Protein AF-0000000084588648 (afdb_homodimer)

Sequence (1138 aa):
MIRINPHLSYIAPNCTYDQFPEIPLETKEDCSEQNLLKLEARVEELERRLRLASQSPTVSPLASSIHSPIPHPGVPIEPFVPIPTGYDPSSHQYSPTDFPLMADDWPLELPPKPLMLHLIDLFFTCYPNSRRIIHRPTFLLQLLEHPSSPRFPFIPLLHSICAAAAAHSPHVTVAPLPDLRKYPSEDIFQDKTRVDQGRALMFDEQHFLLSKYQCMTAAREGVNLLGVIQACVINAWWAFSCARWFDVWAMNSLAMRMCIALGLNFADSLHKPLPDKTREKLLIGPPSSHIDVELRRNAFWLAYCLERYHLFSGPWVFDINDDDIQQTLPATLEAFEAGFDDGQERQNIFSEDLFSTHYTNQDDFGMYIKCAIMLSRAHVFELRRLPHYTTAEEIRDSREVKSLESMIYSIQLSLKKKFNPINQLSTSATSNTFIVHLAPLWASIKLHIDIANWQDPSCESANKALAAARAILRYTTMLGSTSFEASRLDRVVYLPWLSAGRALVHSLKFAPESLAPILRAEIRLVKSNLQVAADRVIIFSRQLRLFDLEVVETLGEREAAKMFEGDMFMIRINPHLSYIAPNCTYDQFPEIPLETKEDCSEQNLLKLEARVEELERRLRLASQSPTVSPLASSIHSPIPHPGVPIEPFVPIPTGYDPSSHQYSPTDFPLMADDWPLELPPKPLMLHLIDLFFTCYPNSRRIIHRPTFLLQLLEHPSSPRFPFIPLLHSICAAAAAHSPHVTVAPLPDLRKYPSEDIFQDKTRVDQGRALMFDEQHFLLSKYQCMTAAREGVNLLGVIQACVINAWWAFSCARWFDVWAMNSLAMRMCIALGLNFADSLHKPLPDKTREKLLIGPPSSHIDVELRRNAFWLAYCLERYHLFSGPWVFDINDDDIQQTLPATLEAFEAGFDDGQERQNIFSEDLFSTHYTNQDDFGMYIKCAIMLSRAHVFELRRLPHYTTAEEIRDSREVKSLESMIYSIQLSLKKKFNPINQLSTSATSNTFIVHLAPLWASIKLHIDIANWQDPSCESANKALAAARAILRYTTMLGSTSFEASRLDRVVYLPWLSAGRALVHSLKFAPESLAPILRAEIRLVKSNLQVAADRVIIFSRQLRLFDLEVVETLGEREAAKMFEGDMF

InterPro domains:
  IPR007219 Xylanolytic transcriptional activator, regulatory domain [PF04082] (120-356)
  IPR007219 Xylanolytic transcriptional activator, regulatory domain [SM00906] (248-336)
  IPR050815 Transcription factor, fungi [PTHR47338] (14-524)

pLDDT: mean 77.19, std 25.21, range [18.16, 98.69]

Nearest PDB structures (foldseek):
  6yr5-assembly2_C  TM=3.622E-01  e=2.151E+00  Homo sapiens
  5efr-assembly1_A  TM=2.500E-01  e=3.718E+00  Rhodothermus marinus
  7mqa-assembly1_SP  TM=2.388E-01  e=5.084E+00  Homo sapiens
  6yr5-assembly2_C  TM=3.727E-01  e=2.381E+00  Homo sapiens
  5efr-assembly1_A  TM=3.455E-01  e=3.812E+00  Rhodothermus marinus

Radius of gyration: 33.82 Å; Cα contacts (8 Å, |Δi|>4): 1329; chains: 2; bounding box: 105×111×109 Å

Secondary structure (DSSP, 8-state):
------------------------------TTTHHHHHHHHHHHHHHHHHHHTT------------------------------TT--GGGS---TTT-----TTS-TTSPPHHHHHHHHHHHHHHSTTHHHHS-HHHHHHHTTS-TTSTTS--HHHHHHHHHHHGGG-TTS--PPPP-TTTS-TT---HHHHHHHHTPPP-HHHHHHHHHHHHHHHHHHHT--HHHHHHHHHHHHHHHHHTT-HHHHHHHHHHHHHHHHHHTTTS-GGGGS-SSHHHHTT-SSPPPSSHHHHHHHHHHHHHHHHHHHHHHTTSSPPPSS-GGG--PBPPPPHHHHHHT--------BTT-TTTTT---TT--HHHHHHHHHHHHHHHHHHHHHSTTT--SHHHHHTSHHHHHHHHHHHHHHHHHHHHS-HHHHHHTS--HHHHHHHHHHHHHHHHHHHTT--TT-TT-HHHHHHHHHHHHHHHHHHHHHTTT--GGGS-GGGHHHHHHHHHHHHHHHHH--TTTHHHHHHHHHHHHHHHHHHHTT-HHHHHHHHHHHHHHHHHH-HHHHHHHHTT---/-----------------------------STHHHHHHHHHHHHHHHHHHHHHGGG-----------------------------TT--GGGS---TTTS----TTS-TTSPPHHHHHHHHHHHHHHSTTHHHHS-HHHHHHHTTS-TTSTTS--HHHHHHHHHHHGGG-TTS--PPPP-TTTS-TT---HHHHHHHHTPPPPHHHHHHHHHHHHHHHHHHHT--HHHHHHHHHHHHHHHHHTT-HHHHHHHHHHHHHHHHHHTTTS-GGGGS-SSHHHHTT-SSPPPSSHHHHHHHHHHHHHHHHHHHHHHTTSSPPPSS-GGG--PBPPPPHHHHHHT--------BTT-TTTTT---TT--HHHHHHHHHHHHHHHHHHHHH-TTT--SHHHHHTSHHHHHHHHHHHHHHHHHHHHS-HHHHHHTS--HHHHHHHHHHHHHHHHHHHTT--TT-TT-HHHHHHHHHHHHHHHHHHHHHTTT--GGGS-GGGHHHHHHHHHHHHHHHHH--TTTHHHHHHHHHHHHHHHHHHHTT-HHHHHHHHHHHHHHHHHH-HHHHHHHHTT---

Structure (mmCIF, N/CA/C/O backbone):
data_AF-0000000084588648-model_v1
#
loop_
_entity.id
_entity.type
_entity.pdbx_description
1 polymer 'Fungal specific transcription factor domain protein'
#
loop_
_atom_site.group_PDB
_atom_site.id
_atom_site.type_symbol
_atom_site.label_atom_id
_atom_site.label_alt_id
_atom_site.label_comp_id
_atom_site.label_asym_id
_atom_site.label_entity_id
_atom_site.label_seq_id
_atom_site.pdbx_PDB_ins_code
_atom_site.Cartn_x
_atom_site.Cartn_y
_atom_site.Cartn_z
_atom_site.occupancy
_atom_site.B_iso_or_equiv
_atom_site.auth_seq_id
_atom_site.auth_comp_id
_atom_site.auth_asym_id
_atom_site.auth_atom_id
_atom_site.pdbx_PDB_model_num
ATOM 1 N N . MET A 1 1 ? 12.711 -47.625 -37.281 1 19.31 1 MET A N 1
ATOM 2 C CA . MET A 1 1 ? 13.633 -47.438 -38.375 1 19.31 1 MET A CA 1
ATOM 3 C C . MET A 1 1 ? 13 -46.531 -39.469 1 19.31 1 MET A C 1
ATOM 5 O O . MET A 1 1 ? 13.125 -46.812 -40.656 1 19.31 1 MET A O 1
ATOM 9 N N . ILE A 1 2 ? 12.031 -45.594 -39.094 1 23.27 2 ILE A N 1
ATOM 10 C CA . ILE A 1 2 ? 10.953 -45.25 -40 1 23.27 2 ILE A CA 1
ATOM 11 C C . ILE A 1 2 ? 11.516 -44.531 -41.219 1 23.27 2 ILE A C 1
ATOM 13 O O . ILE A 1 2 ? 12.367 -43.625 -41.094 1 23.27 2 ILE A O 1
ATOM 17 N N . ARG A 1 3 ? 11.195 -44.906 -42.438 1 21.52 3 ARG A N 1
ATOM 18 C CA . ARG A 1 3 ? 11.75 -44.875 -43.812 1 21.52 3 ARG A CA 1
ATOM 19 C C . ARG A 1 3 ? 11.586 -43.5 -44.438 1 21.52 3 ARG A C 1
ATOM 21 O O . ARG A 1 3 ? 10.492 -42.938 -44.438 1 21.52 3 ARG A O 1
ATOM 28 N N . ILE A 1 4 ? 12.664 -42.594 -44.5 1 21.05 4 ILE A N 1
ATOM 29 C CA . ILE A 1 4 ? 12.977 -41.219 -44.844 1 21.05 4 ILE A CA 1
ATOM 30 C C . ILE A 1 4 ? 12.57 -40.938 -46.312 1 21.05 4 ILE A C 1
ATOM 32 O O . ILE A 1 4 ? 13.219 -41.406 -47.25 1 21.05 4 ILE A O 1
ATOM 36 N N . ASN A 1 5 ? 11.117 -41.125 -46.562 1 20.42 5 ASN A N 1
ATOM 37 C CA . ASN A 1 5 ? 10.969 -41.125 -48 1 20.42 5 ASN A CA 1
ATOM 38 C C . ASN A 1 5 ? 11.484 -39.844 -48.656 1 20.42 5 ASN A C 1
ATOM 40 O O . ASN A 1 5 ? 11.195 -38.75 -48.156 1 20.42 5 ASN A O 1
ATOM 44 N N . PRO A 1 6 ? 12.438 -39.688 -49.594 1 20.34 6 PRO A N 1
ATOM 45 C CA . PRO A 1 6 ? 13.445 -38.812 -50.188 1 20.34 6 PRO A CA 1
ATOM 46 C C . PRO A 1 6 ? 12.82 -37.656 -51 1 20.34 6 PRO A C 1
ATOM 48 O O . PRO A 1 6 ? 13.398 -36.562 -51.062 1 20.34 6 PRO A O 1
ATOM 51 N N . HIS A 1 7 ? 11.688 -37.781 -51.812 1 18.16 7 HIS A N 1
ATOM 52 C CA . HIS A 1 7 ? 11.68 -37.25 -53.156 1 18.16 7 HIS A CA 1
ATOM 53 C C . HIS A 1 7 ? 11.164 -35.812 -53.188 1 18.16 7 HIS A C 1
ATOM 55 O O . HIS A 1 7 ? 11.016 -35.219 -54.281 1 18.16 7 HIS A O 1
ATOM 61 N N . LEU A 1 8 ? 10.305 -35.344 -52.25 1 21.36 8 LEU A N 1
ATOM 62 C CA . LEU A 1 8 ? 9.312 -34.406 -52.75 1 21.36 8 LEU A CA 1
ATOM 63 C C . LEU A 1 8 ? 9.961 -33.125 -53.25 1 21.36 8 LEU A C 1
ATOM 65 O O . LEU A 1 8 ? 10.617 -32.438 -52.469 1 21.36 8 LEU A O 1
ATOM 69 N N . SER A 1 9 ? 10.109 -32.875 -54.562 1 18.42 9 SER A N 1
ATOM 70 C CA . SER A 1 9 ? 10.781 -32.125 -55.625 1 18.42 9 SER A CA 1
ATOM 71 C C . SER A 1 9 ? 10.5 -30.625 -55.5 1 18.42 9 SER A C 1
ATOM 73 O O . SER A 1 9 ? 9.523 -30.219 -54.844 1 18.42 9 SER A O 1
ATOM 75 N N . TYR A 1 10 ? 11.227 -29.672 -56.219 1 19.97 10 TYR A N 1
ATOM 76 C CA . TYR A 1 10 ? 11.891 -28.391 -56.344 1 19.97 10 TYR A CA 1
ATOM 77 C C . TYR A 1 10 ? 10.953 -27.344 -56.938 1 19.97 10 TYR A C 1
ATOM 79 O O . TYR A 1 10 ? 11.383 -26.234 -57.281 1 19.97 10 TYR A O 1
ATOM 87 N N . ILE A 1 11 ? 9.516 -27.594 -57.062 1 20.3 11 ILE A N 1
ATOM 88 C CA . ILE A 1 11 ? 8.953 -26.859 -58.188 1 20.3 11 ILE A CA 1
ATOM 89 C C . ILE A 1 11 ? 9.039 -25.359 -57.938 1 20.3 11 ILE A C 1
ATOM 91 O O . ILE A 1 11 ? 8.594 -24.891 -56.875 1 20.3 11 ILE A O 1
ATOM 95 N N . ALA A 1 12 ? 9.883 -24.594 -58.688 1 21.25 12 ALA A N 1
ATOM 96 C CA . ALA A 1 12 ? 10.492 -23.281 -58.844 1 21.25 12 ALA A CA 1
ATOM 97 C C . ALA A 1 12 ? 9.445 -22.25 -59.281 1 21.25 12 ALA A C 1
ATOM 99 O O . ALA A 1 12 ? 9.781 -21.109 -59.594 1 21.25 12 ALA A O 1
ATOM 100 N N . PRO A 1 13 ? 8.094 -22.297 -58.688 1 20.44 13 PRO A N 1
ATOM 101 C CA . PRO A 1 13 ? 7.141 -21.656 -59.562 1 20.44 13 PRO A CA 1
ATOM 102 C C . PRO A 1 13 ? 7.52 -20.203 -59.906 1 20.44 13 PRO A C 1
ATOM 104 O O . PRO A 1 13 ? 8.219 -19.562 -59.125 1 20.44 13 PRO A O 1
ATOM 107 N N . ASN A 1 14 ? 7.469 -19.859 -61.156 1 20.94 14 ASN A N 1
ATOM 108 C CA . ASN A 1 14 ? 7.828 -18.766 -62.062 1 20.94 14 ASN A CA 1
ATOM 109 C C . ASN A 1 14 ? 6.969 -17.531 -61.812 1 20.94 14 ASN A C 1
ATOM 111 O O . ASN A 1 14 ? 5.789 -17.5 -62.188 1 20.94 14 ASN A O 1
ATOM 115 N N . CYS A 1 15 ? 7.074 -16.906 -60.625 1 20.3 15 CYS A N 1
ATOM 116 C CA . CYS A 1 15 ? 6.238 -15.812 -60.156 1 20.3 15 CYS A CA 1
ATOM 117 C C . CYS A 1 15 ? 6.258 -14.641 -61.125 1 20.3 15 CYS A C 1
ATOM 119 O O . CYS A 1 15 ? 7.305 -14.031 -61.344 1 20.3 15 CYS A O 1
ATOM 121 N N . THR A 1 16 ? 5.453 -14.852 -62.188 1 20.05 16 THR A N 1
ATOM 122 C CA . THR A 1 16 ? 5.426 -13.922 -63.312 1 20.05 16 THR A CA 1
ATOM 123 C C . THR A 1 16 ? 5.027 -12.523 -62.844 1 20.05 16 THR A C 1
ATOM 125 O O . THR A 1 16 ? 4.09 -12.367 -62.062 1 20.05 16 THR A O 1
ATOM 128 N N . TYR A 1 17 ? 5.918 -11.57 -62.906 1 20.39 17 TYR A N 1
ATOM 129 C CA . TYR A 1 17 ? 6.07 -10.172 -62.531 1 20.39 17 TYR A CA 1
ATOM 130 C C . TYR A 1 17 ? 5.102 -9.281 -63.281 1 20.39 17 TYR A C 1
ATOM 132 O O . TYR A 1 17 ? 5.523 -8.352 -64 1 20.39 17 TYR A O 1
ATOM 140 N N . ASP A 1 18 ? 3.744 -9.859 -63.375 1 21.33 18 ASP A N 1
ATOM 141 C CA . ASP A 1 18 ? 2.996 -9.156 -64.375 1 21.33 18 ASP A CA 1
ATOM 142 C C . ASP A 1 18 ? 3.018 -7.645 -64.188 1 21.33 18 ASP A C 1
ATOM 144 O O . ASP A 1 18 ? 3.146 -7.195 -63.031 1 21.33 18 ASP A O 1
ATOM 148 N N . GLN A 1 19 ? 2.883 -6.961 -65.25 1 20.12 19 GLN A N 1
ATOM 149 C CA . GLN A 1 19 ? 3.143 -5.617 -65.812 1 20.12 19 GLN A CA 1
ATOM 150 C C . GLN A 1 19 ? 2.211 -4.594 -65.125 1 20.12 19 GLN A C 1
ATOM 152 O O . GLN A 1 19 ? 1.146 -4.949 -64.625 1 20.12 19 GLN A O 1
ATOM 157 N N . PHE A 1 20 ? 2.41 -3.348 -65.375 1 21.44 20 PHE A N 1
ATOM 158 C CA . PHE A 1 20 ? 2.477 -1.986 -64.875 1 21.44 20 PHE A CA 1
ATOM 159 C C . PHE A 1 20 ? 1.125 -1.294 -65 1 21.44 20 PHE A C 1
ATOM 161 O O . PHE A 1 20 ? 0.906 -0.241 -64.375 1 21.44 20 PHE A O 1
ATOM 168 N N . PRO A 1 21 ? -0.144 -2.023 -65.312 1 22.62 21 PRO A N 1
ATOM 169 C CA . PRO A 1 21 ? -0.755 -1.008 -66.188 1 22.62 21 PRO A CA 1
ATOM 170 C C . PRO A 1 21 ? -1.12 0.266 -65.438 1 22.62 21 PRO A C 1
ATOM 172 O O . PRO A 1 21 ? -1.276 0.235 -64.188 1 22.62 21 PRO A O 1
ATOM 175 N N . GLU A 1 22 ? -1.21 1.407 -66.188 1 21.97 22 GLU A N 1
ATOM 176 C CA . GLU A 1 22 ? -1.218 2.863 -66.062 1 21.97 22 GLU A CA 1
ATOM 177 C C . GLU A 1 22 ? -2.543 3.373 -65.5 1 21.97 22 GLU A C 1
ATOM 179 O O . GLU A 1 22 ? -3.58 3.268 -66.188 1 21.97 22 GLU A O 1
ATOM 184 N N . ILE A 1 23 ? -2.938 2.865 -64.312 1 23.11 23 ILE A N 1
ATOM 185 C CA . ILE A 1 23 ? -4.32 3.145 -63.906 1 23.11 23 ILE A CA 1
ATOM 186 C C . ILE A 1 23 ? -4.566 4.652 -63.938 1 23.11 23 ILE A C 1
ATOM 188 O O . ILE A 1 23 ? -3.84 5.414 -63.312 1 23.11 23 ILE A O 1
ATOM 192 N N . PRO A 1 24 ? -5.422 5.047 -64.875 1 22.47 24 PRO A N 1
ATOM 193 C CA . PRO A 1 24 ? -5.723 6.434 -65.25 1 22.47 24 PRO A CA 1
ATOM 194 C C . PRO A 1 24 ? -6.238 7.254 -64.062 1 22.47 24 PRO A C 1
ATOM 196 O O . PRO A 1 24 ? -6.848 6.707 -63.125 1 22.47 24 PRO A O 1
ATOM 199 N N . LEU A 1 25 ? -5.66 8.461 -63.906 1 22 25 LEU A N 1
ATOM 200 C CA . LEU A 1 25 ? -5.609 9.57 -62.938 1 22 25 LEU A CA 1
ATOM 201 C C . LEU A 1 25 ? -6.988 10.195 -62.75 1 22 25 LEU A C 1
ATOM 203 O O . LEU A 1 25 ? -7.328 11.164 -63.438 1 22 25 LEU A O 1
ATOM 207 N N . GLU A 1 26 ? -8.102 9.266 -62.625 1 21.08 26 GLU A N 1
ATOM 208 C CA . GLU A 1 26 ? -9.344 10.016 -62.781 1 21.08 26 GLU A CA 1
ATOM 209 C C . GLU A 1 26 ? -9.422 11.164 -61.781 1 21.08 26 GLU A C 1
ATOM 211 O O . GLU A 1 26 ? -8.922 11.055 -60.656 1 21.08 26 GLU A O 1
ATOM 216 N N . THR A 1 27 ? -9.945 12.328 -62.188 1 20.11 27 THR A N 1
ATOM 217 C CA . THR A 1 27 ? -10.117 13.75 -61.875 1 20.11 27 THR A CA 1
ATOM 218 C C . THR A 1 27 ? -10.945 13.945 -60.625 1 20.11 27 THR A C 1
ATOM 220 O O . THR A 1 27 ? -11.891 13.195 -60.375 1 20.11 27 THR A O 1
ATOM 223 N N . LYS A 1 28 ? -10.438 14.906 -59.719 1 25.72 28 LYS A N 1
ATOM 224 C CA . LYS A 1 28 ? -10.562 15.469 -58.375 1 25.72 28 LYS A CA 1
ATOM 225 C C . LYS A 1 28 ? -11.984 15.969 -58.125 1 25.72 28 LYS A C 1
ATOM 227 O O . LYS A 1 28 ? -12.188 17.141 -57.844 1 25.72 28 LYS A O 1
ATOM 232 N N . GLU A 1 29 ? -13.141 15.391 -58.844 1 21.86 29 GLU A N 1
ATOM 233 C CA . GLU A 1 29 ? -14.273 16.312 -58.906 1 21.86 29 GLU A CA 1
ATOM 234 C C . GLU A 1 29 ? -14.773 16.641 -57.5 1 21.86 29 GLU A C 1
ATOM 236 O O . GLU A 1 29 ? -14.5 15.906 -56.531 1 21.86 29 GLU A O 1
ATOM 241 N N . ASP A 1 30 ? -15.992 17.422 -57.312 1 22.22 30 ASP A N 1
ATOM 242 C CA . ASP A 1 30 ? -16.656 18.531 -56.656 1 22.22 30 ASP A CA 1
ATOM 243 C C . ASP A 1 30 ? -17.438 18.031 -55.438 1 22.22 30 ASP A C 1
ATOM 245 O O . ASP A 1 30 ? -18.375 18.703 -54.969 1 22.22 30 ASP A O 1
ATOM 249 N N . CYS A 1 31 ? -17.109 16.812 -54.844 1 23.64 31 CYS A N 1
ATOM 250 C CA . CYS A 1 31 ? -18.125 16.188 -54 1 23.64 31 CYS A CA 1
ATOM 251 C C . CYS A 1 31 ? -18.328 16.969 -52.719 1 23.64 31 CYS A C 1
ATOM 253 O O . CYS A 1 31 ? -18.672 16.406 -51.688 1 23.64 31 CYS A O 1
ATOM 255 N N . SER A 1 32 ? -17.875 18.312 -52.719 1 27.06 32 SER A N 1
ATOM 256 C CA . SER A 1 32 ? -17.922 19.156 -51.531 1 27.06 32 SER A CA 1
ATOM 257 C C . SER A 1 32 ? -19.328 19.203 -50.938 1 27.06 32 SER A C 1
ATOM 259 O O . SER A 1 32 ? -19.5 19.188 -49.719 1 27.06 32 SER A O 1
ATOM 261 N N . GLU A 1 33 ? -20.359 19.422 -51.875 1 27.78 33 GLU A N 1
ATOM 262 C CA . GLU A 1 33 ? -21.672 20.016 -51.562 1 27.78 33 GLU A CA 1
ATOM 263 C C . GLU A 1 33 ? -22.547 19.031 -50.781 1 27.78 33 GLU A C 1
ATOM 265 O O . GLU A 1 33 ? -23.281 19.438 -49.875 1 27.78 33 GLU A O 1
ATOM 270 N N . GLN A 1 34 ? -22.453 17.688 -51.188 1 30.66 34 GLN A N 1
ATOM 271 C CA . GLN A 1 34 ? -23.547 16.797 -50.812 1 30.66 34 GLN A CA 1
ATOM 272 C C . GLN A 1 34 ? -23.484 16.484 -49.312 1 30.66 34 GLN A C 1
ATOM 274 O O . GLN A 1 34 ? -24.516 16.266 -48.688 1 30.66 34 GLN A O 1
ATOM 279 N N . ASN A 1 35 ? -22.188 16.453 -48.906 1 30.59 35 ASN A N 1
ATOM 280 C CA . ASN A 1 35 ? -22.062 15.938 -47.562 1 30.59 35 ASN A CA 1
ATOM 281 C C . ASN A 1 35 ? -22.656 16.922 -46.531 1 30.59 35 ASN A C 1
ATOM 283 O O . ASN A 1 35 ? -23.031 16.516 -45.438 1 30.59 35 ASN A O 1
ATOM 287 N N . LEU A 1 36 ? -22.656 18.25 -47 1 32.47 36 LEU A N 1
ATOM 288 C CA . LEU A 1 36 ? -23.172 19.297 -46.125 1 32.47 36 LEU A CA 1
ATOM 289 C C . LEU A 1 36 ? -24.656 19.078 -45.844 1 32.47 36 LEU A C 1
ATOM 291 O O . LEU A 1 36 ? -25.109 19.203 -44.719 1 32.47 36 LEU A O 1
ATOM 295 N N . LEU A 1 37 ? -25.484 18.641 -46.906 1 37.38 37 LEU A N 1
ATOM 296 C CA . LEU A 1 37 ? -26.938 18.578 -46.844 1 37.38 37 LEU A CA 1
ATOM 297 C C . LEU A 1 37 ? -27.391 17.484 -45.875 1 37.38 37 LEU A C 1
ATOM 299 O O . LEU A 1 37 ? -28.359 17.656 -45.125 1 37.38 37 LEU A O 1
ATOM 303 N N . LYS A 1 38 ? -26.578 16.375 -45.781 1 40.59 38 LYS A N 1
ATOM 304 C CA . LYS A 1 38 ? -27.031 15.234 -45 1 40.59 38 LYS A CA 1
ATOM 305 C C . LYS A 1 38 ? -26.969 15.531 -43.531 1 40.59 38 LYS A C 1
ATOM 307 O O . LYS A 1 38 ? -27.828 15.086 -42.75 1 40.59 38 LYS A O 1
ATOM 312 N N . LEU A 1 39 ? -25.922 16.375 -43.25 1 37.28 39 LEU A N 1
ATOM 313 C CA . LEU A 1 39 ? -25.781 16.672 -41.812 1 37.28 39 LEU A CA 1
ATOM 314 C C . LEU A 1 39 ? -26.938 17.531 -41.344 1 37.28 39 LEU A C 1
ATOM 316 O O . LEU A 1 39 ? -27.438 17.328 -40.219 1 37.28 39 LEU A O 1
ATOM 320 N N . GLU A 1 40 ? -27.438 18.438 -42.219 1 40.66 40 GLU A N 1
ATOM 321 C CA . GLU A 1 40 ? -28.531 19.344 -41.875 1 40.66 40 GLU A CA 1
ATOM 322 C C . GLU A 1 40 ? -29.844 18.578 -41.656 1 40.66 40 GLU A C 1
ATOM 324 O O . GLU A 1 40 ? -30.578 18.859 -40.688 1 40.66 40 GLU A O 1
ATOM 329 N N . ALA A 1 41 ? -30.047 17.469 -42.469 1 42.69 41 ALA A N 1
ATOM 330 C CA . ALA A 1 41 ? -31.297 16.734 -42.375 1 42.69 41 ALA A CA 1
ATOM 331 C C . ALA A 1 41 ? -31.422 16 -41.031 1 42.69 41 ALA A C 1
ATOM 333 O O . ALA A 1 41 ? -32.5 15.93 -40.469 1 42.69 41 ALA A O 1
ATOM 334 N N . ARG A 1 42 ? -30.203 15.523 -40.625 1 41.53 42 ARG A N 1
ATOM 335 C CA . ARG A 1 42 ? -30.25 14.695 -39.438 1 41.53 42 ARG A CA 1
ATOM 336 C C . ARG A 1 42 ? -30.516 15.531 -38.188 1 41.53 42 ARG A C 1
ATOM 338 O O . ARG A 1 42 ? -31.219 15.086 -37.281 1 41.53 42 ARG A O 1
ATOM 345 N N . VAL A 1 43 ? -30.047 16.844 -38.188 1 42.94 43 VAL A N 1
ATOM 346 C CA . VAL A 1 43 ? -30.359 17.766 -37.094 1 42.94 43 VAL A CA 1
ATOM 347 C C . VAL A 1 43 ? -31.859 18.031 -37.031 1 42.94 43 VAL A C 1
ATOM 349 O O . VAL A 1 43 ? -32.469 18.031 -35.969 1 42.94 43 VAL A O 1
ATOM 352 N N . GLU A 1 44 ? -32.438 18.125 -38.25 1 43.38 44 GLU A N 1
ATOM 353 C CA . GLU A 1 44 ? -33.875 18.422 -38.344 1 43.38 44 GLU A CA 1
ATOM 354 C C . GLU A 1 44 ? -34.688 17.281 -37.75 1 43.38 44 GLU A C 1
ATOM 356 O O . GLU A 1 44 ? -35.688 17.531 -37.062 1 43.38 44 GLU A O 1
ATOM 361 N N . GLU A 1 45 ? -34.219 16.031 -38.031 1 45.03 45 GLU A N 1
ATOM 362 C CA . GLU A 1 45 ? -34.969 14.875 -37.562 1 45.03 45 GLU A CA 1
ATOM 363 C C . GLU A 1 45 ? -35 14.781 -36.031 1 45.03 45 GLU A C 1
ATOM 365 O O . GLU A 1 45 ? -36.031 14.508 -35.438 1 45.03 45 GLU A O 1
ATOM 370 N N . LEU A 1 46 ? -33.812 15.094 -35.438 1 42.94 46 LEU A N 1
ATOM 371 C CA . LEU A 1 46 ? -33.719 14.969 -34 1 42.94 46 LEU A CA 1
ATOM 372 C C . LEU A 1 46 ? -34.531 16.062 -33.312 1 42.94 46 LEU A C 1
ATOM 374 O O . LEU A 1 46 ? -35.188 15.797 -32.312 1 42.94 46 LEU A O 1
ATOM 378 N N . GLU A 1 47 ? -34.562 17.219 -33.969 1 41.31 47 GLU A N 1
ATOM 379 C CA . GLU A 1 47 ? -35.375 18.297 -33.406 1 41.31 47 GLU A CA 1
ATOM 380 C C . GLU A 1 47 ? -36.844 17.953 -33.469 1 41.31 47 GLU A C 1
ATOM 382 O O . GLU A 1 47 ? -37.594 18.281 -32.531 1 41.31 47 GLU A O 1
ATOM 387 N N . ARG A 1 48 ? -37.156 17.141 -34.5 1 40.56 48 ARG A N 1
ATOM 388 C CA . ARG A 1 48 ? -38.531 16.75 -34.656 1 40.56 48 ARG A CA 1
ATOM 389 C C . ARG A 1 48 ? -39 15.844 -33.531 1 40.56 48 ARG A C 1
ATOM 391 O O . ARG A 1 48 ? -40.094 16.031 -32.969 1 40.56 48 ARG A O 1
ATOM 398 N N . ARG A 1 49 ? -38.125 14.891 -33.125 1 39.88 49 ARG A N 1
ATOM 399 C CA . ARG A 1 49 ? -38.594 13.898 -32.156 1 39.88 49 ARG A CA 1
ATOM 400 C C . ARG A 1 49 ? -38.719 14.516 -30.766 1 39.88 49 ARG A C 1
ATOM 402 O O . ARG A 1 49 ? -39.594 14.109 -29.984 1 39.88 49 ARG A O 1
ATOM 409 N N . LEU A 1 50 ? -37.875 15.484 -30.453 1 30.14 50 LEU A N 1
ATOM 410 C CA . LEU A 1 50 ? -38 16.188 -29.172 1 30.14 50 LEU A CA 1
ATOM 411 C C . LEU A 1 50 ? -39.344 16.906 -29.094 1 30.14 50 LEU A C 1
ATOM 413 O O . LEU A 1 50 ? -39.938 17.016 -28 1 30.14 50 LEU A O 1
ATOM 417 N N . ARG A 1 51 ? -39.812 17.359 -30.25 1 31.61 51 ARG A N 1
ATOM 418 C CA . ARG A 1 51 ? -41.094 18.094 -30.234 1 31.61 51 ARG A CA 1
ATOM 419 C C . ARG A 1 51 ? -42.25 17.203 -29.828 1 31.61 51 ARG A C 1
ATOM 421 O O . ARG A 1 51 ? -43.219 17.656 -29.219 1 31.61 51 ARG A O 1
ATOM 428 N N . LEU A 1 52 ? -42.125 15.906 -30.297 1 30.14 52 LEU A N 1
ATOM 429 C CA . LEU A 1 52 ? -43.344 15.117 -30.109 1 30.14 52 LEU A CA 1
ATOM 430 C C . LEU A 1 52 ? -43.562 14.789 -28.641 1 30.14 52 LEU A C 1
ATOM 432 O O . LEU A 1 52 ? -44.688 14.461 -28.234 1 30.14 52 LEU A O 1
ATOM 436 N N . ALA A 1 53 ? -42.594 14.531 -27.734 1 28.94 53 ALA A N 1
ATOM 437 C CA . ALA A 1 53 ? -42.906 14.055 -26.391 1 28.94 53 ALA A CA 1
ATOM 438 C C . ALA A 1 53 ? -43.531 15.164 -25.562 1 28.94 53 ALA A C 1
ATOM 440 O O . ALA A 1 53 ? -43.812 14.977 -24.375 1 28.94 53 ALA A O 1
ATOM 441 N N . SER A 1 54 ? -43.594 16.469 -26.047 1 27.22 54 SER A N 1
ATOM 442 C CA . SER A 1 54 ? -44.156 17.594 -25.312 1 27.22 54 SER A CA 1
ATOM 443 C C . SER A 1 54 ? -45.625 17.359 -24.953 1 27.22 54 SER A C 1
ATOM 445 O O . SER A 1 54 ? -46.281 18.234 -24.391 1 27.22 54 SER A O 1
ATOM 447 N N . GLN A 1 55 ? -46.25 16.375 -25.516 1 24.81 55 GLN A N 1
ATOM 448 C CA . GLN A 1 55 ? -47.688 16.672 -25.484 1 24.81 55 GLN A CA 1
ATOM 449 C C . GLN A 1 55 ? -48.281 16.297 -24.125 1 24.81 55 GLN A C 1
ATOM 451 O O . GLN A 1 55 ? -49.094 15.367 -24.031 1 24.81 55 GLN A O 1
ATOM 456 N N . SER A 1 56 ? -47.469 16.141 -22.969 1 24.52 56 SER A N 1
ATOM 457 C CA . SER A 1 56 ? -48.344 15.805 -21.859 1 24.52 56 SER A CA 1
ATOM 458 C C . SER A 1 56 ? -49.312 16.953 -21.547 1 24.52 56 SER A C 1
ATOM 460 O O . SER A 1 56 ? -49 18.109 -21.828 1 24.52 56 SER A O 1
ATOM 462 N N . PRO A 1 57 ? -50.562 16.688 -21.062 1 23.47 57 PRO A N 1
ATOM 463 C CA . PRO A 1 57 ? -51.688 17.609 -20.828 1 23.47 57 PRO A CA 1
ATOM 464 C C . PRO A 1 57 ? -51.312 18.734 -19.859 1 23.47 57 PRO A C 1
ATOM 466 O O . PRO A 1 57 ? -50.375 18.609 -19.078 1 23.47 57 PRO A O 1
ATOM 469 N N . THR A 1 58 ? -52.062 19.875 -19.906 1 23.25 58 THR A N 1
ATOM 470 C CA . THR A 1 58 ? -52.125 21.297 -19.594 1 23.25 58 THR A CA 1
ATOM 471 C C . THR A 1 58 ? -52.312 21.516 -18.094 1 23.25 58 THR A C 1
ATOM 473 O O . THR A 1 58 ? -52.562 22.641 -17.656 1 23.25 58 THR A O 1
ATOM 476 N N . VAL A 1 59 ? -52.25 20.547 -17.094 1 25.72 59 VAL A N 1
ATOM 477 C CA . VAL A 1 59 ? -52.875 21.094 -15.891 1 25.72 59 VAL A CA 1
ATOM 478 C C . VAL A 1 59 ? -52.219 22.422 -15.531 1 25.72 59 VAL A C 1
ATOM 480 O O . VAL A 1 59 ? -51.094 22.703 -15.922 1 25.72 59 VAL A O 1
ATOM 483 N N . SER A 1 60 ? -52.938 23.312 -14.766 1 22.98 60 SER A N 1
ATOM 484 C CA . SER A 1 60 ? -52.906 24.734 -14.43 1 22.98 60 SER A CA 1
ATOM 485 C C . SER A 1 60 ? -51.562 25.156 -13.859 1 22.98 60 SER A C 1
ATOM 487 O O . SER A 1 60 ? -51.094 24.578 -12.891 1 22.98 60 SER A O 1
ATOM 489 N N . PRO A 1 61 ? -50.75 25.891 -14.75 1 23.19 61 PRO A N 1
ATOM 490 C CA . PRO A 1 61 ? -49.375 26.344 -14.781 1 23.19 61 PRO A CA 1
ATOM 491 C C . PRO A 1 61 ? -49.062 27.406 -13.711 1 23.19 61 PRO A C 1
ATOM 493 O O . PRO A 1 61 ? -49.5 28.547 -13.836 1 23.19 61 PRO A O 1
ATOM 496 N N . LEU A 1 62 ? -49.531 27.141 -12.383 1 22.02 62 LEU A N 1
ATOM 497 C CA . LEU A 1 62 ? -49.344 28.297 -11.516 1 22.02 62 LEU A CA 1
ATOM 498 C C . LEU A 1 62 ? -48 28.953 -11.789 1 22.02 62 LEU A C 1
ATOM 500 O O . LEU A 1 62 ? -47.031 28.281 -12.156 1 22.02 62 LEU A O 1
ATOM 504 N N . ALA A 1 63 ? -47.875 30.359 -11.805 1 21.78 63 ALA A N 1
ATOM 505 C CA . ALA A 1 63 ? -47.094 31.469 -12.328 1 21.78 63 ALA A CA 1
ATOM 506 C C . ALA A 1 63 ? -45.625 31.375 -11.859 1 21.78 63 ALA A C 1
ATOM 508 O O . ALA A 1 63 ? -44.844 32.25 -12.156 1 21.78 63 ALA A O 1
ATOM 509 N N . SER A 1 64 ? -45.25 30.328 -11.031 1 22.38 64 SER A N 1
ATOM 510 C CA . SER A 1 64 ? -44.094 30.719 -10.234 1 22.38 64 SER A CA 1
ATOM 511 C C . SER A 1 64 ? -42.906 30.984 -11.125 1 22.38 64 SER A C 1
ATOM 513 O O . SER A 1 64 ? -42.656 30.266 -12.102 1 22.38 64 SER A O 1
ATOM 515 N N . SER A 1 65 ? -42.281 32.25 -11.156 1 21.8 65 SER A N 1
ATOM 516 C CA . SER A 1 65 ? -41.312 33 -11.938 1 21.8 65 SER A CA 1
ATOM 517 C C . SER A 1 65 ? -40.062 32.188 -12.219 1 21.8 65 SER A C 1
ATOM 519 O O . SER A 1 65 ? -39.344 31.812 -11.297 1 21.8 65 SER A O 1
ATOM 521 N N . ILE A 1 66 ? -40.094 31.391 -13.266 1 22.3 66 ILE A N 1
ATOM 522 C CA . ILE A 1 66 ? -39.281 30.297 -13.789 1 22.3 66 ILE A CA 1
ATOM 523 C C . ILE A 1 66 ? -37.906 30.844 -14.195 1 22.3 66 ILE A C 1
ATOM 525 O O . ILE A 1 66 ? -37.812 31.625 -15.141 1 22.3 66 ILE A O 1
ATOM 529 N N . HIS A 1 67 ? -37 31.125 -13.164 1 22.28 67 HIS A N 1
ATOM 530 C CA . HIS A 1 67 ? -35.719 31.766 -13.43 1 22.28 67 HIS A CA 1
ATOM 531 C C . HIS A 1 67 ? -35.062 31.156 -14.648 1 22.28 67 HIS A C 1
ATOM 533 O O . HIS A 1 67 ? -35.219 29.969 -14.93 1 22.28 67 HIS A O 1
ATOM 539 N N . SER A 1 68 ? -34.781 32 -15.641 1 21.89 68 SER A N 1
ATOM 540 C CA . SER A 1 68 ? -34.219 31.891 -16.984 1 21.89 68 SER A CA 1
ATOM 541 C C . SER A 1 68 ? -33.031 30.953 -17.031 1 21.89 68 SER A C 1
ATOM 543 O O . SER A 1 68 ? -32.125 31.047 -16.172 1 21.89 68 SER A O 1
ATOM 545 N N . PRO A 1 69 ? -33.156 29.859 -17.734 1 24.17 69 PRO A N 1
ATOM 546 C CA . PRO A 1 69 ? -32.25 28.734 -17.984 1 24.17 69 PRO A CA 1
ATOM 547 C C . PRO A 1 69 ? -30.922 29.172 -18.578 1 24.17 69 PRO A C 1
ATOM 549 O O . PRO A 1 69 ? -30.891 29.734 -19.672 1 24.17 69 PRO A O 1
ATOM 552 N N . ILE A 1 70 ? -30 29.906 -17.859 1 25.31 70 ILE A N 1
ATOM 553 C CA . ILE A 1 70 ? -28.844 30.469 -18.547 1 25.31 70 ILE A CA 1
ATOM 554 C C . ILE A 1 70 ? -28.219 29.422 -19.469 1 25.31 70 ILE A C 1
ATOM 556 O O . ILE A 1 70 ? -28.047 28.266 -19.078 1 25.31 70 ILE A O 1
ATOM 560 N N . PRO A 1 71 ? -28.266 29.594 -20.812 1 23.88 71 PRO A N 1
ATOM 561 C CA . PRO A 1 71 ? -27.781 28.781 -21.922 1 23.88 71 PRO A CA 1
ATOM 562 C C . PRO A 1 71 ? -26.359 28.25 -21.703 1 23.88 71 PRO A C 1
ATOM 564 O O . PRO A 1 71 ? -25.422 29.047 -21.531 1 23.88 71 PRO A O 1
ATOM 567 N N . HIS A 1 72 ? -26.203 27.25 -20.906 1 23.61 72 HIS A N 1
ATOM 568 C CA . HIS A 1 72 ? -24.875 26.766 -20.578 1 23.61 72 HIS A CA 1
ATOM 569 C C . HIS A 1 72 ? -24.094 26.375 -21.828 1 23.61 72 HIS A C 1
ATOM 571 O O . HIS A 1 72 ? -24.578 25.578 -22.641 1 23.61 72 HIS A O 1
ATOM 577 N N . PRO A 1 73 ? -23.469 27.297 -22.562 1 25.83 73 PRO A N 1
ATOM 578 C CA . PRO A 1 73 ? -22.719 27 -23.797 1 25.83 73 PRO A CA 1
ATOM 579 C C . PRO A 1 73 ? -21.953 25.672 -23.719 1 25.83 73 PRO A C 1
ATOM 581 O O . PRO A 1 73 ? -21.531 25.266 -22.625 1 25.83 73 PRO A O 1
ATOM 584 N N . GLY A 1 74 ? -22.25 24.734 -24.531 1 25.66 74 GLY A N 1
ATOM 585 C CA . GLY A 1 74 ? -21.75 23.406 -24.844 1 25.66 74 GLY A CA 1
ATOM 586 C C . GLY A 1 74 ? -20.234 23.328 -24.891 1 25.66 74 GLY A C 1
ATOM 587 O O . GLY A 1 74 ? -19.625 23.688 -25.906 1 25.66 74 GLY A O 1
ATOM 588 N N . VAL A 1 75 ? -19.562 23.812 -23.875 1 25.97 75 VAL A N 1
ATOM 589 C CA . VAL A 1 75 ? -18.109 23.75 -24.031 1 25.97 75 VAL A CA 1
ATOM 590 C C . VAL A 1 75 ? -17.688 22.312 -24.328 1 25.97 75 VAL A C 1
ATOM 592 O O . VAL A 1 75 ? -18.094 21.391 -23.625 1 25.97 75 VAL A O 1
ATOM 595 N N . PRO A 1 76 ? -17.328 21.984 -25.578 1 25.86 76 PRO A N 1
ATOM 596 C CA . PRO A 1 76 ? -16.844 20.672 -26 1 25.86 76 PRO A CA 1
ATOM 597 C C . PRO A 1 76 ? -15.898 20.031 -24.969 1 25.86 76 PRO A C 1
ATOM 599 O O . PRO A 1 76 ? -14.969 20.688 -24.5 1 25.86 76 PRO A O 1
ATOM 602 N N . ILE A 1 77 ? -16.438 19.328 -24.141 1 27.66 77 ILE A N 1
ATOM 603 C CA . ILE A 1 77 ? -15.703 18.547 -23.156 1 27.66 77 ILE A CA 1
ATOM 604 C C . ILE A 1 77 ? -14.555 17.812 -23.828 1 27.66 77 ILE A C 1
ATOM 606 O O . ILE A 1 77 ? -14.781 16.891 -24.625 1 27.66 77 ILE A O 1
ATOM 610 N N . GLU A 1 78 ? -13.625 18.531 -24.422 1 28.83 78 GLU A N 1
ATOM 611 C CA . GLU A 1 78 ? -12.477 17.812 -24.969 1 28.83 78 GLU A CA 1
ATOM 612 C C . GLU A 1 78 ? -11.969 16.75 -24 1 28.83 78 GLU A C 1
ATOM 614 O O . GLU A 1 78 ? -11.633 17.078 -22.859 1 28.83 78 GLU A O 1
ATOM 619 N N . PRO A 1 79 ? -12.547 15.562 -24.078 1 30.25 79 PRO A N 1
ATOM 620 C CA . PRO A 1 79 ? -12.219 14.422 -23.219 1 30.25 79 PRO A CA 1
ATOM 621 C C . PRO A 1 79 ? -10.711 14.266 -23 1 30.25 79 PRO A C 1
ATOM 623 O O . PRO A 1 79 ? -9.961 14.07 -23.969 1 30.25 79 PRO A O 1
ATOM 626 N N . PHE A 1 80 ? -10.219 14.984 -22.25 1 29.97 80 PHE A N 1
ATOM 627 C CA . PHE A 1 80 ? -8.797 15.039 -21.953 1 29.97 80 PHE A CA 1
ATOM 628 C C . PHE A 1 80 ? -8.297 13.688 -21.453 1 29.97 80 PHE A C 1
ATOM 630 O O . PHE A 1 80 ? -8.188 13.469 -20.234 1 29.97 80 PHE A O 1
ATOM 637 N N . VAL A 1 81 ? -8.898 12.617 -21.906 1 31.69 81 VAL A N 1
ATOM 638 C CA . VAL A 1 81 ? -8.234 11.414 -21.422 1 31.69 81 VAL A CA 1
ATOM 639 C C . VAL A 1 81 ? -6.852 11.281 -22.047 1 31.69 81 VAL A C 1
ATOM 641 O O . VAL A 1 81 ? -6.73 11.188 -23.281 1 31.69 81 VAL A O 1
ATOM 644 N N . PRO A 1 82 ? -5.875 11.734 -21.562 1 33.81 82 PRO A N 1
ATOM 645 C CA . PRO A 1 82 ? -4.566 11.531 -22.188 1 33.81 82 PRO A CA 1
ATOM 646 C C . PRO A 1 82 ? -4.332 10.086 -22.625 1 33.81 82 PRO A C 1
ATOM 648 O O . PRO A 1 82 ? -4.426 9.172 -21.797 1 33.81 82 PRO A O 1
ATOM 651 N N . ILE A 1 83 ? -4.742 9.734 -23.844 1 36.97 83 ILE A N 1
ATOM 652 C CA . ILE A 1 83 ? -4.449 8.445 -24.469 1 36.97 83 ILE A CA 1
ATOM 653 C C . ILE A 1 83 ? -2.941 8.289 -24.641 1 36.97 83 ILE A C 1
ATOM 655 O O . ILE A 1 83 ? -2.258 9.219 -25.078 1 36.97 83 ILE A O 1
ATOM 659 N N . PRO A 1 84 ? -2.336 7.312 -24 1 35.41 84 PRO A N 1
ATOM 660 C CA . PRO A 1 84 ? -0.896 7.086 -24.141 1 35.41 84 PRO A CA 1
ATOM 661 C C . PRO A 1 84 ? -0.409 7.301 -25.578 1 35.41 84 PRO A C 1
ATOM 663 O O . PRO A 1 84 ? -1.127 6.992 -26.531 1 35.41 84 PRO A O 1
ATOM 666 N N . THR A 1 85 ? 0.514 8.125 -25.797 1 32.34 85 THR A N 1
ATOM 667 C CA . THR A 1 85 ? 1.188 8.352 -27.078 1 32.34 85 THR A CA 1
ATOM 668 C C . THR A 1 85 ? 1.811 7.055 -27.594 1 32.34 85 THR A C 1
ATOM 670 O O . THR A 1 85 ? 2.66 6.461 -26.922 1 32.34 85 THR A O 1
ATOM 673 N N . GLY A 1 86 ? 1.146 6.496 -28.547 1 36.09 86 GLY A N 1
ATOM 674 C CA . GLY A 1 86 ? 1.372 5.293 -29.328 1 36.09 86 GLY A CA 1
ATOM 675 C C . GLY A 1 86 ? 0.171 4.367 -29.359 1 36.09 86 GLY A C 1
ATOM 676 O O . GLY A 1 86 ? 0.252 3.25 -29.891 1 36.09 86 GLY A O 1
ATOM 677 N N . TYR A 1 87 ? -0.646 4.797 -28.531 1 36.78 87 TYR A N 1
ATOM 678 C CA . TYR A 1 87 ? -1.901 4.086 -28.75 1 36.78 87 TYR A CA 1
ATOM 679 C C . TYR A 1 87 ? -2.527 4.48 -30.094 1 36.78 87 TYR A C 1
ATOM 681 O O . TYR A 1 87 ? -2.826 5.656 -30.312 1 36.78 87 TYR A O 1
ATOM 689 N N . ASP A 1 88 ? -2.17 3.902 -31.047 1 35.12 88 ASP A N 1
ATOM 690 C CA . ASP A 1 88 ? -2.949 4.008 -32.281 1 35.12 88 ASP A CA 1
ATOM 691 C C . ASP A 1 88 ? -4.16 3.082 -32.25 1 35.12 88 ASP A C 1
ATOM 693 O O . ASP A 1 88 ? -4.031 1.872 -32.438 1 35.12 88 ASP A O 1
ATOM 697 N N . PRO A 1 89 ? -5.141 3.607 -31.625 1 37.69 89 PRO A N 1
ATOM 698 C CA . PRO A 1 89 ? -6.301 2.723 -31.75 1 37.69 89 PRO A CA 1
ATOM 699 C C . PRO A 1 89 ? -6.438 2.113 -33.125 1 37.69 89 PRO A C 1
ATOM 701 O O . PRO A 1 89 ? -7.062 1.062 -33.281 1 37.69 89 PRO A O 1
ATOM 704 N N . SER A 1 90 ? -6.09 2.969 -34.031 1 35.59 90 SER A N 1
ATOM 705 C CA . SER A 1 90 ? -6.25 2.59 -35.438 1 35.59 90 SER A CA 1
ATOM 706 C C . SER A 1 90 ? -5.285 1.472 -35.812 1 35.59 90 SER A C 1
ATOM 708 O O . SER A 1 90 ? -5.359 0.937 -36.938 1 35.59 90 SER A O 1
ATOM 710 N N . SER A 1 91 ? -4.34 1.491 -35.125 1 37.97 91 SER A N 1
ATOM 711 C CA . SER A 1 91 ? -3.344 0.547 -35.594 1 37.97 91 SER A CA 1
ATOM 712 C C . SER A 1 91 ? -3.869 -0.884 -35.562 1 37.97 91 SER A C 1
ATOM 714 O O . SER A 1 91 ? -3.215 -1.807 -36.062 1 37.97 91 SER A O 1
ATOM 716 N N . HIS A 1 92 ? -4.676 -1.118 -34.625 1 39.19 92 HIS A N 1
ATOM 717 C CA . HIS A 1 92 ? -5.191 -2.48 -34.719 1 39.19 92 HIS A CA 1
ATOM 718 C C . HIS A 1 92 ? -6.145 -2.637 -35.875 1 39.19 92 HIS A C 1
ATOM 720 O O . HIS A 1 92 ? -7.148 -1.927 -35.969 1 39.19 92 HIS A O 1
ATOM 726 N N . GLN A 1 93 ? -5.602 -2.668 -37.094 1 37.03 93 GLN A N 1
ATOM 727 C CA . GLN A 1 93 ? -6.297 -2.92 -38.344 1 37.03 93 GLN A CA 1
ATOM 728 C C . GLN A 1 93 ? -7.383 -3.977 -38.156 1 37.03 93 GLN A C 1
ATOM 730 O O . GLN A 1 93 ? -7.098 -5.176 -38.156 1 37.03 93 GLN A O 1
ATOM 735 N N . TYR A 1 94 ? -8.352 -3.699 -37.312 1 37.59 94 TYR A N 1
ATOM 736 C CA . TYR A 1 94 ? -9.492 -4.598 -37.438 1 37.59 94 TYR A CA 1
ATOM 737 C C . TYR A 1 94 ? -10.016 -4.586 -38.875 1 37.59 94 TYR A C 1
ATOM 739 O O . TYR A 1 94 ? -10.07 -3.535 -39.531 1 37.59 94 TYR A O 1
ATOM 747 N N . SER A 1 95 ? -9.703 -5.434 -39.656 1 36.19 95 SER A N 1
ATOM 748 C CA . SER A 1 95 ? -10.336 -5.426 -40.969 1 36.19 95 SER A CA 1
ATOM 749 C C . SER A 1 95 ? -11.828 -5.125 -40.844 1 36.19 95 SER A C 1
ATOM 751 O O . SER A 1 95 ? -12.547 -5.812 -40.125 1 36.19 95 SER A O 1
ATOM 753 N N . PRO A 1 96 ? -12.219 -3.941 -41.094 1 38.62 96 PRO A N 1
ATOM 754 C CA . PRO A 1 96 ? -13.648 -3.645 -41.188 1 38.62 96 PRO A CA 1
ATOM 755 C C . PRO A 1 96 ? -14.445 -4.809 -41.781 1 38.62 96 PRO A C 1
ATOM 757 O O . PRO A 1 96 ? -15.664 -4.863 -41.625 1 38.62 96 PRO A O 1
ATOM 760 N N . THR A 1 97 ? -13.891 -5.469 -42.688 1 40.97 97 THR A N 1
ATOM 761 C CA . THR A 1 97 ? -14.648 -6.516 -43.375 1 40.97 97 THR A CA 1
ATOM 762 C C . THR A 1 97 ? -15.133 -7.562 -42.375 1 40.97 97 THR A C 1
ATOM 764 O O . THR A 1 97 ? -16.062 -8.32 -42.656 1 40.97 97 THR A O 1
ATOM 767 N N . ASP A 1 98 ? -14.391 -7.707 -41.375 1 40.56 98 ASP A N 1
ATOM 768 C CA . ASP A 1 98 ? -14.75 -8.828 -40.5 1 40.56 98 ASP A CA 1
ATOM 769 C C . ASP A 1 98 ? -15.82 -8.422 -39.469 1 40.56 98 ASP A C 1
ATOM 771 O O . ASP A 1 98 ? -16.422 -9.273 -38.844 1 40.56 98 ASP A O 1
ATOM 775 N N . PHE A 1 99 ? -15.82 -7.094 -39.062 1 44.38 99 PHE A N 1
ATOM 776 C CA . PHE A 1 99 ? -16.875 -6.691 -38.156 1 44.38 99 PHE A CA 1
ATOM 777 C C . PHE A 1 99 ? -17.766 -5.617 -38.781 1 44.38 99 PHE A C 1
ATOM 779 O O . PHE A 1 99 ? -17.406 -4.438 -38.75 1 44.38 99 PHE A O 1
ATOM 786 N N . PRO A 1 100 ? -18.625 -5.914 -39.625 1 41.09 100 PRO A N 1
ATOM 787 C CA . PRO A 1 100 ? -19.453 -4.941 -40.344 1 41.09 100 PRO A CA 1
ATOM 788 C C . PRO A 1 100 ? -20.047 -3.879 -39.438 1 41.09 100 PRO A C 1
ATOM 790 O O . PRO A 1 100 ? -20.188 -2.723 -39.844 1 41.09 100 PRO A O 1
ATOM 793 N N . LEU A 1 101 ? -21 -4.238 -38.5 1 42.19 101 LEU A N 1
ATOM 794 C CA . LEU A 1 101 ? -22.047 -3.4 -37.969 1 42.19 101 LEU A CA 1
ATOM 795 C C . LEU A 1 101 ? -21.531 -2.547 -36.812 1 42.19 101 LEU A C 1
ATOM 797 O O . LEU A 1 101 ? -21.531 -2.984 -35.656 1 42.19 101 LEU A O 1
ATOM 801 N N . MET A 1 102 ? -20.547 -1.798 -36.969 1 49.19 102 MET A N 1
ATOM 802 C CA . MET A 1 102 ? -20.297 -0.962 -35.781 1 49.19 102 MET A CA 1
ATOM 803 C C . MET A 1 102 ? -21.422 0.041 -35.594 1 49.19 102 MET A C 1
ATOM 805 O O . MET A 1 102 ? -21.797 0.764 -36.5 1 49.19 102 MET A O 1
ATOM 809 N N . ALA A 1 103 ? -22.25 -0.17 -34.656 1 50.94 103 ALA A N 1
ATOM 810 C CA . ALA A 1 103 ? -23.219 0.85 -34.281 1 50.94 103 ALA A CA 1
ATOM 811 C C . ALA A 1 103 ? -22.547 2.189 -34.031 1 50.94 103 ALA A C 1
ATOM 813 O O . ALA A 1 103 ? -21.438 2.234 -33.5 1 50.94 103 ALA A O 1
ATOM 814 N N . ASP A 1 104 ? -22.891 3.318 -34.625 1 58.03 104 ASP A N 1
ATOM 815 C CA . ASP A 1 104 ? -22.453 4.707 -34.688 1 58.03 104 ASP A CA 1
ATOM 816 C C . ASP A 1 104 ? -22.062 5.223 -33.281 1 58.03 104 ASP A C 1
ATOM 818 O O . ASP A 1 104 ? -21.172 6.062 -33.156 1 58.03 104 ASP A O 1
ATOM 822 N N . ASP A 1 105 ? -22.469 4.48 -32.094 1 76.94 105 ASP A N 1
ATOM 823 C CA . ASP A 1 105 ? -22.25 5.125 -30.812 1 76.94 105 ASP A CA 1
ATOM 824 C C . ASP A 1 105 ? -21.328 4.277 -29.922 1 76.94 105 ASP A C 1
ATOM 826 O O . ASP A 1 105 ? -21.188 4.551 -28.734 1 76.94 105 ASP A O 1
ATOM 830 N N . TRP A 1 106 ? -20.594 3.324 -30.531 1 85 106 TRP A N 1
ATOM 831 C CA . TRP A 1 106 ? -19.703 2.467 -29.766 1 85 106 TRP A CA 1
ATOM 832 C C . TRP A 1 106 ? -18.391 3.182 -29.484 1 85 106 TRP A C 1
ATOM 834 O O . TRP A 1 106 ? -17.812 3.814 -30.375 1 85 106 TRP A O 1
ATOM 844 N N . PRO A 1 107 ? -17.969 3.127 -28.219 1 85.94 107 PRO A N 1
ATOM 845 C CA . PRO A 1 107 ? -16.734 3.846 -27.891 1 85.94 107 PRO A CA 1
ATOM 846 C C . PRO A 1 107 ? -15.562 3.43 -28.781 1 85.94 107 PRO A C 1
ATOM 848 O O . PRO A 1 107 ? -15.25 2.24 -28.875 1 85.94 107 PRO A O 1
ATOM 851 N N . LEU A 1 108 ? -14.844 4.305 -29.281 1 82.38 108 LEU A N 1
ATOM 852 C CA . LEU A 1 108 ? -13.797 4.066 -30.266 1 82.38 108 LEU A CA 1
ATOM 853 C C . LEU A 1 108 ? -12.578 3.424 -29.625 1 82.38 108 LEU A C 1
ATOM 855 O O . LEU A 1 108 ? -11.781 2.779 -30.312 1 82.38 108 LEU A O 1
ATOM 859 N N . GLU A 1 109 ? -12.406 3.633 -28.406 1 88.12 109 GLU A N 1
ATOM 860 C CA . GLU A 1 109 ? -11.234 3.1 -27.734 1 88.12 109 GLU A CA 1
ATOM 861 C C . GLU A 1 109 ? -11.391 1.608 -27.438 1 88.12 109 GLU A C 1
ATOM 863 O O . GLU A 1 109 ? -10.414 0.928 -27.109 1 88.12 109 GLU A O 1
ATOM 868 N N . LEU A 1 110 ? -12.609 1.107 -27.609 1 92.44 110 LEU A N 1
ATOM 869 C CA . LEU A 1 110 ? -12.859 -0.312 -27.391 1 92.44 110 LEU A CA 1
ATOM 870 C C . LEU A 1 110 ? -12.82 -1.082 -28.703 1 92.44 110 LEU A C 1
ATOM 872 O O . LEU A 1 110 ? -13.047 -0.508 -29.781 1 92.44 110 LEU A O 1
ATOM 876 N N . PRO A 1 111 ? -12.539 -2.326 -28.625 1 92.56 111 PRO A N 1
ATOM 877 C CA . PRO A 1 111 ? -12.672 -3.129 -29.844 1 92.56 111 PRO A CA 1
ATOM 878 C C . PRO A 1 111 ? -14.109 -3.186 -30.359 1 92.56 111 PRO A C 1
ATOM 880 O O . PRO A 1 111 ? -15.047 -2.871 -29.625 1 92.56 111 PRO A O 1
ATOM 883 N N . PRO A 1 112 ? -14.188 -3.59 -31.656 1 88.94 112 PRO A N 1
ATOM 884 C CA . PRO A 1 112 ? -15.555 -3.758 -32.156 1 88.94 112 PRO A CA 1
ATOM 885 C C . PRO A 1 112 ? -16.391 -4.676 -31.281 1 88.94 112 PRO A C 1
ATOM 887 O O . PRO A 1 112 ? -15.867 -5.609 -30.672 1 88.94 112 PRO A O 1
ATOM 890 N N . LYS A 1 113 ? -17.688 -4.492 -31.297 1 87.31 113 LYS A N 1
ATOM 891 C CA . LYS A 1 113 ? -18.609 -5.117 -30.359 1 87.31 113 LYS A CA 1
ATOM 892 C C . LYS A 1 113 ? -18.5 -6.637 -30.406 1 87.31 113 LYS A C 1
ATOM 894 O O . LYS A 1 113 ? -18.391 -7.293 -29.359 1 87.31 113 LYS A O 1
ATOM 899 N N . PRO A 1 114 ? -18.422 -7.297 -31.594 1 88.5 114 PRO A N 1
ATOM 900 C CA . PRO A 1 114 ? -18.312 -8.758 -31.594 1 88.5 114 PRO A CA 1
ATOM 901 C C . PRO A 1 114 ? -17.016 -9.25 -30.938 1 88.5 114 PRO A C 1
ATOM 903 O O . PRO A 1 114 ? -17.031 -10.25 -30.219 1 88.5 114 PRO A O 1
ATOM 906 N N . LEU A 1 115 ? -15.992 -8.547 -31.188 1 93.25 115 LEU A N 1
ATOM 907 C CA . LEU A 1 115 ? -14.727 -8.914 -30.562 1 93.25 115 LEU A CA 1
ATOM 908 C C . LEU A 1 115 ? -14.781 -8.68 -29.062 1 93.25 115 LEU A C 1
ATOM 910 O O . LEU A 1 115 ? -14.258 -9.484 -28.281 1 93.25 115 LEU A O 1
ATOM 914 N N . MET A 1 116 ? -15.375 -7.574 -28.688 1 94.31 116 MET A N 1
ATOM 915 C CA . MET A 1 116 ? -15.523 -7.281 -27.266 1 94.31 116 MET A CA 1
ATOM 916 C C . MET A 1 116 ? -16.297 -8.398 -26.547 1 94.31 116 MET A C 1
ATOM 918 O O . MET A 1 116 ? -15.883 -8.852 -25.484 1 94.31 116 MET A O 1
ATOM 922 N N . LEU A 1 117 ? -17.328 -8.852 -27.172 1 93.19 117 LEU A N 1
ATOM 923 C CA . LEU A 1 117 ? -18.141 -9.906 -26.578 1 93.19 117 LEU A CA 1
ATOM 924 C C . LEU A 1 117 ? -17.359 -11.211 -26.516 1 93.19 117 LEU A C 1
ATOM 926 O O . LEU A 1 117 ? -17.453 -11.945 -25.516 1 93.19 117 LEU A O 1
ATOM 930 N N . HIS A 1 118 ? -16.594 -11.43 -27.531 1 94.75 118 HIS A N 1
ATOM 931 C CA . HIS A 1 118 ? -15.742 -12.609 -27.547 1 94.75 118 HIS A CA 1
ATOM 932 C C . HIS A 1 118 ? -14.727 -12.57 -26.406 1 94.75 118 HIS A C 1
ATOM 934 O O . HIS A 1 118 ? -14.547 -13.555 -25.688 1 94.75 118 HIS A O 1
ATOM 940 N N . LEU A 1 119 ? -14.117 -11.453 -26.219 1 97 119 LEU A N 1
ATOM 941 C CA . LEU A 1 119 ? -13.109 -11.289 -25.172 1 97 119 LEU A CA 1
ATOM 942 C C . LEU A 1 119 ? -13.734 -11.406 -23.781 1 97 119 LEU A C 1
ATOM 944 O O . LEU A 1 119 ? -13.125 -11.961 -22.875 1 97 119 LEU A O 1
ATOM 948 N N . ILE A 1 120 ? -14.906 -10.891 -23.641 1 97.19 120 ILE A N 1
ATOM 949 C CA . ILE A 1 120 ? -15.625 -11 -22.375 1 97.19 120 ILE A CA 1
ATOM 950 C C . ILE A 1 120 ? -15.898 -12.469 -22.062 1 97.19 120 ILE A C 1
ATOM 952 O O . ILE A 1 120 ? -15.695 -12.914 -20.922 1 97.19 120 ILE A O 1
ATOM 956 N N . ASP A 1 121 ? -16.281 -13.172 -23.016 1 95.62 121 ASP A N 1
ATOM 957 C CA . ASP A 1 121 ? -16.547 -14.594 -22.828 1 95.62 121 ASP A CA 1
ATOM 958 C C . ASP A 1 121 ? -15.266 -15.344 -22.438 1 95.62 121 ASP A C 1
ATOM 960 O O . ASP A 1 121 ? -15.297 -16.203 -21.547 1 95.62 121 ASP A O 1
ATOM 964 N N . LEU A 1 122 ? -14.234 -15.023 -23.078 1 94.62 122 LEU A N 1
ATOM 965 C CA . LEU A 1 122 ? -12.953 -15.656 -22.766 1 94.62 122 LEU A CA 1
ATOM 966 C C . LEU A 1 122 ? -12.523 -15.312 -21.344 1 94.62 122 LEU A C 1
ATOM 968 O O . LEU A 1 122 ? -11.984 -16.156 -20.625 1 94.62 122 LEU A O 1
ATOM 972 N N . PHE A 1 123 ? -12.727 -14.133 -20.984 1 96.62 123 PHE A N 1
ATOM 973 C CA . PHE A 1 123 ? -12.359 -13.695 -19.656 1 96.62 123 PHE A CA 1
ATOM 974 C C . PHE A 1 123 ? -13.078 -14.516 -18.594 1 96.62 123 PHE A C 1
ATOM 976 O O . PHE A 1 123 ? -12.453 -15.031 -17.656 1 96.62 123 PHE A O 1
ATOM 983 N N . PHE A 1 124 ? -14.383 -14.664 -18.75 1 95.12 124 PHE A N 1
ATOM 984 C CA . PHE A 1 124 ? -15.18 -15.383 -17.75 1 95.12 124 PHE A CA 1
ATOM 985 C C . PHE A 1 124 ? -14.836 -16.859 -17.766 1 95.12 124 PHE A C 1
ATOM 987 O O . PHE A 1 124 ? -15.023 -17.562 -16.766 1 95.12 124 PHE A O 1
ATOM 994 N N . THR A 1 125 ? -14.234 -17.281 -18.828 1 90.88 125 THR A N 1
ATOM 995 C CA . THR A 1 125 ? -13.914 -18.703 -18.953 1 90.88 125 THR A CA 1
ATOM 996 C C . THR A 1 125 ? -12.516 -19 -18.422 1 90.88 125 THR A C 1
ATOM 998 O O . THR A 1 125 ? -12.289 -20.016 -17.766 1 90.88 125 THR A O 1
ATOM 1001 N N . CYS A 1 126 ? -11.602 -18.109 -18.672 1 90.12 126 CYS A N 1
ATOM 1002 C CA . CYS A 1 126 ? -10.195 -18.422 -18.469 1 90.12 126 CYS A CA 1
ATOM 1003 C C . CYS A 1 126 ? -9.703 -17.938 -17.125 1 90.12 126 CYS A C 1
ATOM 1005 O O . CYS A 1 126 ? -8.656 -18.375 -16.641 1 90.12 126 CYS A O 1
ATOM 1007 N N . TYR A 1 127 ? -10.359 -17.094 -16.5 1 92.94 127 TYR A N 1
ATOM 1008 C CA . TYR A 1 127 ? -9.969 -16.609 -15.188 1 92.94 127 TYR A CA 1
ATOM 1009 C C . TYR A 1 127 ? -10.906 -17.141 -14.109 1 92.94 127 TYR A C 1
ATOM 1011 O O . TYR A 1 127 ? -12.078 -16.766 -14.055 1 92.94 127 TYR A O 1
ATOM 1019 N N . PRO A 1 128 ? -10.445 -17.969 -13.258 1 89.94 128 PRO A N 1
ATOM 1020 C CA . PRO A 1 128 ? -11.281 -18.719 -12.32 1 89.94 128 PRO A CA 1
ATOM 1021 C C . PRO A 1 128 ? -12.133 -17.797 -11.438 1 89.94 128 PRO A C 1
ATOM 1023 O O . PRO A 1 128 ? -13.266 -18.156 -11.086 1 89.94 128 PRO A O 1
ATOM 1026 N N . ASN A 1 129 ? -11.703 -16.688 -11.016 1 95.25 129 ASN A N 1
ATOM 1027 C CA . ASN A 1 129 ? -12.414 -15.828 -10.078 1 95.25 129 ASN A CA 1
ATOM 1028 C C . ASN A 1 129 ? -13.008 -14.602 -10.773 1 95.25 129 ASN A C 1
ATOM 1030 O O . ASN A 1 129 ? -13.352 -13.617 -10.117 1 95.25 129 ASN A O 1
ATOM 1034 N N . SER A 1 130 ? -13.195 -14.75 -12.117 1 96.69 130 SER A N 1
ATOM 1035 C CA . SER A 1 130 ? -13.742 -13.641 -12.891 1 96.69 130 SER A CA 1
ATOM 1036 C C . SER A 1 130 ? -15.188 -13.359 -12.5 1 96.69 130 SER A C 1
ATOM 1038 O O . SER A 1 130 ? -15.602 -12.195 -12.422 1 96.69 130 SER A O 1
ATOM 1040 N N . ARG A 1 131 ? -15.922 -14.414 -12.133 1 96.69 131 ARG A N 1
ATOM 1041 C CA . ARG A 1 131 ? -17.328 -14.281 -11.805 1 96.69 131 ARG A CA 1
ATOM 1042 C C . ARG A 1 131 ? -17.516 -13.82 -10.367 1 96.69 131 ARG A C 1
ATOM 1044 O O . ARG A 1 131 ? -18.641 -13.547 -9.93 1 96.69 131 ARG A O 1
ATOM 1051 N N . ARG A 1 132 ? -16.422 -13.711 -9.641 1 97.31 132 ARG A N 1
ATOM 1052 C CA . ARG A 1 132 ? -16.453 -13.164 -8.289 1 97.31 132 ARG A CA 1
ATOM 1053 C C . ARG A 1 132 ? -16.172 -11.664 -8.305 1 97.31 132 ARG A C 1
ATOM 1055 O O . ARG A 1 132 ? -16.781 -10.914 -7.531 1 97.31 132 ARG A O 1
ATOM 1062 N N . ILE A 1 133 ? -15.297 -11.258 -9.195 1 98.38 133 ILE A N 1
ATOM 1063 C CA . ILE A 1 133 ? -14.898 -9.852 -9.242 1 98.38 133 ILE A CA 1
ATOM 1064 C C . ILE A 1 133 ? -15.961 -9.039 -9.977 1 98.38 133 ILE A C 1
ATOM 1066 O O . ILE A 1 133 ? -16.078 -7.828 -9.766 1 98.38 133 ILE A O 1
ATOM 1070 N N . ILE A 1 134 ? -16.656 -9.688 -10.859 1 98.19 134 ILE A N 1
ATOM 1071 C CA . ILE A 1 134 ? -17.734 -9.086 -11.617 1 98.19 134 ILE A CA 1
ATOM 1072 C C . ILE A 1 134 ? -19 -9.938 -11.477 1 98.19 134 ILE A C 1
ATOM 1074 O O . ILE A 1 134 ? -18.953 -11.156 -11.617 1 98.19 134 ILE A O 1
ATOM 1078 N N . HIS A 1 135 ? -20.078 -9.312 -11.109 1 97.44 135 HIS A N 1
ATOM 1079 C CA . HIS A 1 135 ? -21.359 -10.008 -11.156 1 97.44 135 HIS A CA 1
ATOM 1080 C C . HIS A 1 135 ? -21.828 -10.211 -12.594 1 97.44 135 HIS A C 1
ATOM 1082 O O . HIS A 1 135 ? -22.469 -9.328 -13.164 1 97.44 135 HIS A O 1
ATOM 1088 N N . ARG A 1 136 ? -21.734 -11.383 -13.109 1 96.75 136 ARG A N 1
ATOM 1089 C CA . ARG A 1 136 ? -21.859 -11.672 -14.539 1 96.75 136 ARG A CA 1
ATOM 1090 C C . ARG A 1 136 ? -23.281 -11.375 -15.023 1 96.75 136 ARG A C 1
ATOM 1092 O O . ARG A 1 136 ? -23.453 -10.68 -16.031 1 96.75 136 ARG A O 1
ATOM 1099 N N . PRO A 1 137 ? -24.328 -11.734 -14.32 1 94.81 137 PRO A N 1
ATOM 1100 C CA . PRO A 1 137 ? -25.672 -11.469 -14.828 1 94.81 137 PRO A CA 1
ATOM 1101 C C . PRO A 1 137 ? -25.953 -9.984 -15.016 1 94.81 137 PRO A C 1
ATOM 1103 O O . PRO A 1 137 ? -26.422 -9.57 -16.078 1 94.81 137 PRO A O 1
ATOM 1106 N N . THR A 1 138 ? -25.594 -9.203 -14.016 1 94.94 138 THR A N 1
ATOM 1107 C CA . THR A 1 138 ? -25.859 -7.773 -14.125 1 94.94 138 THR A CA 1
ATOM 1108 C C . THR A 1 138 ? -24.953 -7.141 -15.18 1 94.94 138 THR A C 1
ATOM 1110 O O . THR A 1 138 ? -25.375 -6.234 -15.898 1 94.94 138 THR A O 1
ATOM 1113 N N . PHE A 1 139 ? -23.797 -7.617 -15.258 1 96.62 139 PHE A N 1
ATOM 1114 C CA . PHE A 1 139 ? -22.812 -7.094 -16.203 1 96.62 139 PHE A CA 1
ATOM 1115 C C . PHE A 1 139 ? -23.266 -7.316 -17.641 1 96.62 139 PHE A C 1
ATOM 1117 O O . PHE A 1 139 ? -23.188 -6.414 -18.469 1 96.62 139 PHE A O 1
ATOM 1124 N N . LEU A 1 140 ? -23.75 -8.461 -17.875 1 94.12 140 LEU A N 1
ATOM 1125 C CA . LEU A 1 140 ? -24.203 -8.789 -19.234 1 94.12 140 LEU A CA 1
ATOM 1126 C C . LEU A 1 140 ? -25.438 -7.969 -19.594 1 94.12 140 LEU A C 1
ATOM 1128 O O . LEU A 1 140 ? -25.609 -7.586 -20.766 1 94.12 140 LEU A O 1
ATOM 1132 N N . LEU A 1 141 ? -26.25 -7.656 -18.625 1 92.88 141 LEU A N 1
ATOM 1133 C CA . LEU A 1 141 ? -27.406 -6.793 -18.859 1 92.88 141 LEU A CA 1
ATOM 1134 C C . LEU A 1 141 ? -26.953 -5.363 -19.156 1 92.88 141 LEU A C 1
ATOM 1136 O O . LEU A 1 141 ? -27.547 -4.691 -20 1 92.88 141 LEU A O 1
ATOM 1140 N N . GLN A 1 142 ? -25.922 -4.973 -18.453 1 93.56 142 GLN A N 1
ATOM 1141 C CA . GLN A 1 142 ? -25.391 -3.631 -18.656 1 93.56 142 GLN A CA 1
ATOM 1142 C C . GLN A 1 142 ? -24.797 -3.475 -20.047 1 93.56 142 GLN A C 1
ATOM 1144 O O . GLN A 1 142 ? -24.844 -2.393 -20.641 1 93.56 142 GLN A O 1
ATOM 1149 N N . LEU A 1 143 ? -24.281 -4.52 -20.562 1 91.69 143 LEU A N 1
ATOM 1150 C CA . LEU A 1 143 ? -23.641 -4.5 -21.875 1 91.69 143 LEU A CA 1
ATOM 1151 C C . LEU A 1 143 ? -24.656 -4.281 -22.984 1 91.69 143 LEU A C 1
ATOM 1153 O O . LEU A 1 143 ? -24.312 -3.877 -24.094 1 91.69 143 LEU A O 1
ATOM 1157 N N . LEU A 1 144 ? -25.922 -4.52 -22.641 1 88.62 144 LEU A N 1
ATOM 1158 C CA . LEU A 1 144 ? -27 -4.34 -23.625 1 88.62 144 LEU A CA 1
ATOM 1159 C C . LEU A 1 144 ? -27.422 -2.877 -23.688 1 88.62 144 LEU A C 1
ATOM 1161 O O . LEU A 1 144 ? -28.078 -2.465 -24.656 1 88.62 144 LEU A O 1
ATOM 1165 N N . GLU A 1 145 ? -26.969 -2.156 -22.766 1 90.25 145 GLU A N 1
ATOM 1166 C CA . GLU A 1 145 ? -27.328 -0.741 -22.734 1 90.25 145 GLU A CA 1
ATOM 1167 C C . GLU A 1 145 ? -26.516 0.055 -23.75 1 90.25 145 GLU A C 1
ATOM 1169 O O . GLU A 1 145 ? -25.422 -0.372 -24.156 1 90.25 145 GLU A O 1
ATOM 1174 N N . HIS A 1 146 ? -27.109 1.174 -24.062 1 88.69 146 HIS A N 1
ATOM 1175 C CA . HIS A 1 146 ? -26.375 2.092 -24.938 1 88.69 146 HIS A CA 1
ATOM 1176 C C . HIS A 1 146 ? -25.156 2.66 -24.219 1 88.69 146 HIS A C 1
ATOM 1178 O O . HIS A 1 146 ? -25.203 2.963 -23.031 1 88.69 146 HIS A O 1
ATOM 1184 N N . PRO A 1 147 ? -24.047 2.828 -24.953 1 86.62 147 PRO A N 1
ATOM 1185 C CA . PRO A 1 147 ? -22.812 3.283 -24.328 1 86.62 147 PRO A CA 1
ATOM 1186 C C . PRO A 1 147 ? -22.953 4.648 -23.672 1 86.62 147 PRO A C 1
ATOM 1188 O O . PRO A 1 147 ? -22.156 5 -22.797 1 86.62 147 PRO A O 1
ATOM 1191 N N . SER A 1 148 ? -23.844 5.371 -23.984 1 85.69 148 SER A N 1
ATOM 1192 C CA . SER A 1 148 ? -24.047 6.68 -23.375 1 85.69 148 SER A CA 1
ATOM 1193 C C . SER A 1 148 ? -24.859 6.566 -22.078 1 85.69 148 SER A C 1
ATOM 1195 O O . SER A 1 148 ? -24.938 7.52 -21.297 1 85.69 148 SER A O 1
ATOM 1197 N N . SER A 1 149 ? -25.438 5.391 -21.938 1 89.31 149 SER A N 1
ATOM 1198 C CA . SER A 1 149 ? -26.203 5.16 -20.734 1 89.31 149 SER A CA 1
ATOM 1199 C C . SER A 1 149 ? -25.312 5.098 -19.5 1 89.31 149 SER A C 1
ATOM 1201 O O . SER A 1 149 ? -24.219 4.523 -19.547 1 89.31 149 SER A O 1
ATOM 1203 N N . PRO A 1 150 ? -25.75 5.684 -18.422 1 87.44 150 PRO A N 1
ATOM 1204 C CA . PRO A 1 150 ? -24.984 5.578 -17.172 1 87.44 150 PRO A CA 1
ATOM 1205 C C . PRO A 1 150 ? -24.922 4.148 -16.641 1 87.44 150 PRO A C 1
ATOM 1207 O O . PRO A 1 150 ? -24.094 3.848 -15.773 1 87.44 150 PRO A O 1
ATOM 1210 N N . ARG A 1 151 ? -25.797 3.32 -17.297 1 89.62 151 ARG A N 1
ATOM 1211 C CA . ARG A 1 151 ? -25.828 1.934 -16.844 1 89.62 151 ARG A CA 1
ATOM 1212 C C . ARG A 1 151 ? -24.859 1.074 -17.656 1 89.62 151 ARG A C 1
ATOM 1214 O O . ARG A 1 151 ? -24.625 -0.089 -17.312 1 89.62 151 ARG A O 1
ATOM 1221 N N . PHE A 1 152 ? -24.266 1.657 -18.656 1 94.06 152 PHE A N 1
ATOM 1222 C CA . PHE A 1 152 ? -23.266 0.94 -19.438 1 94.06 152 PHE A CA 1
ATOM 1223 C C . PHE A 1 152 ? -22.062 0.596 -18.562 1 94.06 152 PHE A C 1
ATOM 1225 O O . PHE A 1 152 ? -21.703 1.351 -17.656 1 94.06 152 PHE A O 1
ATOM 1232 N N . PRO A 1 153 ? -21.438 -0.498 -18.828 1 94.88 153 PRO A N 1
ATOM 1233 C CA . PRO A 1 153 ? -20.312 -0.905 -17.969 1 94.88 153 PRO A CA 1
ATOM 1234 C C . PRO A 1 153 ? -19.203 0.135 -17.922 1 94.88 153 PRO A C 1
ATOM 1236 O O . PRO A 1 153 ? -19 0.874 -18.891 1 94.88 153 PRO A O 1
ATOM 1239 N N . PHE A 1 154 ? -18.562 0.147 -16.828 1 96.25 154 PHE A N 1
ATOM 1240 C CA . PHE A 1 154 ? -17.422 1.027 -16.609 1 96.25 154 PHE A CA 1
ATOM 1241 C C . PHE A 1 154 ? -16.328 0.775 -17.656 1 96.25 154 PHE A C 1
ATOM 1243 O O . PHE A 1 154 ? -15.75 -0.311 -17.688 1 96.25 154 PHE A O 1
ATOM 1250 N N . ILE A 1 155 ? -16.031 1.706 -18.516 1 95.81 155 ILE A N 1
ATOM 1251 C CA . ILE A 1 155 ? -15.188 1.527 -19.688 1 95.81 155 ILE A CA 1
ATOM 1252 C C . ILE A 1 155 ? -13.797 1.055 -19.266 1 95.81 155 ILE A C 1
ATOM 1254 O O . ILE A 1 155 ? -13.258 0.108 -19.844 1 95.81 155 ILE A O 1
ATOM 1258 N N . PRO A 1 156 ? -13.164 1.666 -18.219 1 96.88 156 PRO A N 1
ATOM 1259 C CA . PRO A 1 156 ? -11.852 1.171 -17.797 1 96.88 156 PRO A CA 1
ATOM 1260 C C . PRO A 1 156 ? -11.867 -0.307 -17.422 1 96.88 156 PRO A C 1
ATOM 1262 O O . PRO A 1 156 ? -10.883 -1.015 -17.609 1 96.88 156 PRO A O 1
ATOM 1265 N N . LEU A 1 157 ? -12.953 -0.744 -16.906 1 98.19 157 LEU A N 1
ATOM 1266 C CA . LEU A 1 157 ? -13.102 -2.158 -16.578 1 98.19 157 LEU A CA 1
ATOM 1267 C C . LEU A 1 157 ? -13.094 -3.01 -17.844 1 98.19 157 LEU A C 1
ATOM 1269 O O . LEU A 1 157 ? -12.508 -4.094 -17.875 1 98.19 157 LEU A O 1
ATOM 1273 N N . LEU A 1 158 ? -13.734 -2.482 -18.859 1 98.06 158 LEU A N 1
ATOM 1274 C CA . LEU A 1 158 ? -13.734 -3.18 -20.125 1 98.06 158 LEU A CA 1
ATOM 1275 C C . LEU A 1 158 ? -12.328 -3.26 -20.703 1 98.06 158 LEU A C 1
ATOM 1277 O O . LEU A 1 158 ? -11.945 -4.281 -21.281 1 98.06 158 LEU A O 1
ATOM 1281 N N . HIS A 1 159 ? -11.562 -2.236 -20.562 1 98.12 159 HIS A N 1
ATOM 1282 C CA . HIS A 1 159 ? -10.164 -2.266 -20.984 1 98.12 159 HIS A CA 1
ATOM 1283 C C . HIS A 1 159 ? -9.383 -3.336 -20.234 1 98.12 159 HIS A C 1
ATOM 1285 O O . HIS A 1 159 ? -8.555 -4.039 -20.812 1 98.12 159 HIS A O 1
ATOM 1291 N N . SER A 1 160 ? -9.609 -3.449 -18.953 1 98.62 160 SER A N 1
ATOM 1292 C CA . SER A 1 160 ? -8.93 -4.465 -18.156 1 98.62 160 SER A CA 1
ATOM 1293 C C . SER A 1 160 ? -9.266 -5.871 -18.641 1 98.62 160 SER A C 1
ATOM 1295 O O . SER A 1 160 ? -8.398 -6.746 -18.688 1 98.62 160 SER A O 1
ATOM 1297 N N . ILE A 1 161 ? -10.523 -6.035 -18.953 1 98.56 161 ILE A N 1
ATOM 1298 C CA . ILE A 1 161 ? -10.977 -7.324 -19.469 1 98.56 161 ILE A CA 1
ATOM 1299 C C . ILE A 1 161 ? -10.289 -7.617 -20.797 1 98.56 161 ILE A C 1
ATOM 1301 O O . ILE A 1 161 ? -9.836 -8.742 -21.031 1 98.56 161 ILE A O 1
ATOM 1305 N N . CYS A 1 162 ? -10.211 -6.625 -21.641 1 97.94 162 CYS A N 1
ATOM 1306 C CA . CYS A 1 162 ? -9.523 -6.781 -22.922 1 97.94 162 CYS A CA 1
ATOM 1307 C C . CYS A 1 162 ? -8.07 -7.199 -22.719 1 97.94 162 CYS A C 1
ATOM 1309 O O . CYS A 1 162 ? -7.594 -8.125 -23.375 1 97.94 162 CYS A O 1
ATOM 1311 N N . ALA A 1 163 ? -7.379 -6.582 -21.812 1 97.5 163 ALA A N 1
ATOM 1312 C CA . ALA A 1 163 ? -5.984 -6.922 -21.531 1 97.5 163 ALA A CA 1
ATOM 1313 C C . ALA A 1 163 ? -5.859 -8.352 -21.031 1 97.5 163 ALA A C 1
ATOM 1315 O O . ALA A 1 163 ? -5.039 -9.133 -21.531 1 97.5 163 ALA A O 1
ATOM 1316 N N . ALA A 1 164 ? -6.68 -8.75 -20.156 1 96.69 164 ALA A N 1
ATOM 1317 C CA . ALA A 1 164 ? -6.598 -10.047 -19.5 1 96.69 164 ALA A CA 1
ATOM 1318 C C . ALA A 1 164 ? -6.957 -11.172 -20.453 1 96.69 164 ALA A C 1
ATOM 1320 O O . ALA A 1 164 ? -6.34 -12.242 -20.422 1 96.69 164 ALA A O 1
ATOM 1321 N N . ALA A 1 165 ? -7.926 -10.945 -21.297 1 96 165 ALA A N 1
ATOM 1322 C CA . ALA A 1 165 ? -8.438 -11.992 -22.172 1 96 165 ALA A CA 1
ATOM 1323 C C . ALA A 1 165 ? -7.582 -12.133 -23.422 1 96 165 ALA A C 1
ATOM 1325 O O . ALA A 1 165 ? -7.664 -13.141 -24.125 1 96 165 ALA A O 1
ATOM 1326 N N . ALA A 1 166 ? -6.766 -11.211 -23.703 1 94.31 166 ALA A N 1
ATOM 1327 C CA . ALA A 1 166 ? -6.051 -11.109 -24.969 1 94.31 166 ALA A CA 1
ATOM 1328 C C . ALA A 1 166 ? -5.215 -12.359 -25.234 1 94.31 166 ALA A C 1
ATOM 1330 O O . ALA A 1 166 ? -5.184 -12.867 -26.359 1 94.31 166 ALA A O 1
ATOM 1331 N N . ALA A 1 167 ? -4.598 -12.883 -24.25 1 88.62 167 ALA A N 1
ATOM 1332 C CA . ALA A 1 167 ? -3.684 -14.016 -24.406 1 88.62 167 ALA A CA 1
ATOM 1333 C C . ALA A 1 167 ? -4.426 -15.258 -24.875 1 88.62 167 ALA A C 1
ATOM 1335 O O . ALA A 1 167 ? -3.82 -16.188 -25.422 1 88.62 167 ALA A O 1
ATOM 1336 N N . HIS A 1 168 ? -5.688 -15.266 -24.719 1 88.94 168 HIS A N 1
ATOM 1337 C CA . HIS A 1 168 ? -6.469 -16.469 -25.016 1 88.94 168 HIS A CA 1
ATOM 1338 C C . HIS A 1 168 ? -7.227 -16.312 -26.328 1 88.94 168 HIS A C 1
ATOM 1340 O O . HIS A 1 168 ? -7.941 -17.234 -26.75 1 88.94 168 HIS A O 1
ATOM 1346 N N . SER A 1 169 ? -7.082 -15.195 -26.922 1 90.81 169 SER A N 1
ATOM 1347 C CA . SER A 1 169 ? -7.801 -14.953 -28.172 1 90.81 169 SER A CA 1
ATOM 1348 C C . SER A 1 169 ? -6.867 -15.062 -29.375 1 90.81 169 SER A C 1
ATOM 1350 O O . SER A 1 169 ? -5.789 -14.477 -29.375 1 90.81 169 SER A O 1
ATOM 1352 N N . PRO A 1 170 ? -7.293 -15.789 -30.391 1 88.75 170 PRO A N 1
ATOM 1353 C CA . PRO A 1 170 ? -6.504 -15.836 -31.625 1 88.75 170 PRO A CA 1
ATOM 1354 C C . PRO A 1 170 ? -6.68 -14.586 -32.5 1 88.75 170 PRO A C 1
ATOM 1356 O O . PRO A 1 170 ? -5.945 -14.391 -33.469 1 88.75 170 PRO A O 1
ATOM 1359 N N . HIS A 1 171 ? -7.566 -13.695 -32.094 1 90.31 171 HIS A N 1
ATOM 1360 C CA . HIS A 1 171 ? -7.945 -12.578 -32.938 1 90.31 171 HIS A CA 1
ATOM 1361 C C . HIS A 1 171 ? -7.156 -11.32 -32.594 1 90.31 171 HIS A C 1
ATOM 1363 O O . HIS A 1 171 ? -7.27 -10.297 -33.281 1 90.31 171 HIS A O 1
ATOM 1369 N N . VAL A 1 172 ? -6.395 -11.359 -31.547 1 89.88 172 VAL A N 1
ATOM 1370 C CA . VAL A 1 172 ? -5.609 -10.195 -31.156 1 89.88 172 VAL A CA 1
ATOM 1371 C C . VAL A 1 172 ? -4.156 -10.602 -30.922 1 89.88 172 VAL A C 1
ATOM 1373 O O . VAL A 1 172 ? -3.865 -11.781 -30.703 1 89.88 172 VAL A O 1
ATOM 1376 N N . THR A 1 173 ? -3.318 -9.617 -31.047 1 85.38 173 THR A N 1
ATOM 1377 C CA . THR A 1 173 ? -1.896 -9.875 -30.859 1 85.38 173 THR A CA 1
ATOM 1378 C C . THR A 1 173 ? -1.438 -9.422 -29.484 1 85.38 173 THR A C 1
ATOM 1380 O O . THR A 1 173 ? -1.788 -8.328 -29.031 1 85.38 173 THR A O 1
ATOM 1383 N N . VAL A 1 174 ? -0.739 -10.328 -28.859 1 87.19 174 VAL A N 1
ATOM 1384 C CA . VAL A 1 174 ? -0.207 -10.023 -27.531 1 87.19 174 VAL A CA 1
ATOM 1385 C C . VAL A 1 174 ? 1.318 -9.977 -27.578 1 87.19 174 VAL A C 1
ATOM 1387 O O . VAL A 1 174 ? 1.921 -10.328 -28.594 1 87.19 174 VAL A O 1
ATOM 1390 N N . ALA A 1 175 ? 1.896 -9.438 -26.594 1 80 175 ALA A N 1
ATOM 1391 C CA . ALA A 1 175 ? 3.352 -9.344 -26.5 1 80 175 ALA A CA 1
ATOM 1392 C C . ALA A 1 175 ? 4.004 -10.719 -26.656 1 80 175 ALA A C 1
ATOM 1394 O O . ALA A 1 175 ? 3.504 -11.711 -26.141 1 80 175 ALA A O 1
ATOM 1395 N N . PRO A 1 176 ? 5 -10.766 -27.453 1 76.88 176 PRO A N 1
ATOM 1396 C CA . PRO A 1 176 ? 5.68 -12.047 -27.641 1 76.88 176 PRO A CA 1
ATOM 1397 C C . PRO A 1 176 ? 6.449 -12.5 -26.406 1 76.88 176 PRO A C 1
ATOM 1399 O O . PRO A 1 176 ? 6.816 -11.672 -25.562 1 76.88 176 PRO A O 1
ATOM 1402 N N . LEU A 1 177 ? 6.629 -13.797 -26.391 1 75.19 177 LEU A N 1
ATOM 1403 C CA . LEU A 1 177 ? 7.504 -14.344 -25.359 1 75.19 177 LEU A CA 1
ATOM 1404 C C . LEU A 1 177 ? 8.914 -13.789 -25.484 1 75.19 177 LEU A C 1
ATOM 1406 O O . LEU A 1 177 ? 9.422 -13.633 -26.609 1 75.19 177 LEU A O 1
ATOM 1410 N N . PRO A 1 178 ? 9.43 -13.281 -24.391 1 71.31 178 PRO A N 1
ATOM 1411 C CA . PRO A 1 178 ? 10.781 -12.734 -24.469 1 71.31 178 PRO A CA 1
ATOM 1412 C C . PRO A 1 178 ? 11.82 -13.773 -24.891 1 71.31 178 PRO A C 1
ATOM 1414 O O . PRO A 1 178 ? 11.68 -14.953 -24.562 1 71.31 178 PRO A O 1
ATOM 1417 N N . ASP A 1 179 ? 12.695 -13.32 -25.688 1 74.06 179 ASP A N 1
ATOM 1418 C CA . ASP A 1 179 ? 13.852 -14.164 -25.969 1 74.06 179 ASP A CA 1
ATOM 1419 C C . ASP A 1 179 ? 14.734 -14.312 -24.734 1 74.06 179 ASP A C 1
ATOM 1421 O O . ASP A 1 179 ? 15.602 -13.469 -24.484 1 74.06 179 ASP A O 1
ATOM 1425 N N . LEU A 1 180 ? 14.516 -15.375 -24.062 1 73.75 180 LEU A N 1
ATOM 1426 C CA . LEU A 1 180 ? 15.148 -15.562 -22.766 1 73.75 180 LEU A CA 1
ATOM 1427 C C . LEU A 1 180 ? 16.625 -15.891 -22.922 1 73.75 180 LEU A C 1
ATOM 1429 O O . LEU A 1 180 ? 17.375 -15.945 -21.938 1 73.75 180 LEU A O 1
ATOM 1433 N N . ARG A 1 181 ? 17.141 -16.047 -24.094 1 68.81 181 ARG A N 1
ATOM 1434 C CA . ARG A 1 181 ? 18.562 -16.172 -24.375 1 68.81 181 ARG A CA 1
ATOM 1435 C C . ARG A 1 181 ? 19.25 -14.82 -24.344 1 68.81 181 ARG A C 1
ATOM 1437 O O . ARG A 1 181 ? 20.438 -14.719 -24 1 68.81 181 ARG A O 1
ATOM 1444 N N . LYS A 1 182 ? 18.469 -13.844 -24.656 1 68.94 182 LYS A N 1
ATOM 1445 C CA . LYS A 1 182 ? 19.016 -12.5 -24.75 1 68.94 182 LYS A CA 1
ATOM 1446 C C . LYS A 1 182 ? 18.75 -11.695 -23.484 1 68.94 182 LYS A C 1
ATOM 1448 O O . LYS A 1 182 ? 19.562 -10.867 -23.078 1 68.94 182 LYS A O 1
ATOM 1453 N N . TYR A 1 183 ? 17.578 -12.055 -22.984 1 67.62 183 TYR A N 1
ATOM 1454 C CA . TYR A 1 183 ? 17.188 -11.297 -21.812 1 67.62 183 TYR A CA 1
ATOM 1455 C C . TYR A 1 183 ? 17.047 -12.211 -20.594 1 67.62 183 TYR A C 1
ATOM 1457 O O . TYR A 1 183 ? 16.344 -13.227 -20.641 1 67.62 183 TYR A O 1
ATOM 1465 N N . PRO A 1 184 ? 17.797 -11.758 -19.672 1 65.06 184 PRO A N 1
ATOM 1466 C CA . PRO A 1 184 ? 17.797 -12.641 -18.5 1 65.06 184 PRO A CA 1
ATOM 1467 C C . PRO A 1 184 ? 16.391 -12.898 -17.953 1 65.06 184 PRO A C 1
ATOM 1469 O O . PRO A 1 184 ? 15.531 -12.008 -18 1 65.06 184 PRO A O 1
ATOM 1472 N N . SER A 1 185 ? 16.25 -14.125 -17.656 1 59.22 185 SER A N 1
ATOM 1473 C CA . SER A 1 185 ? 14.984 -14.594 -17.109 1 59.22 185 SER A CA 1
ATOM 1474 C C . SER A 1 185 ? 14.602 -13.812 -15.859 1 59.22 185 SER A C 1
ATOM 1476 O O . SER A 1 185 ? 13.414 -13.688 -15.539 1 59.22 185 SER A O 1
ATOM 1478 N N . GLU A 1 186 ? 15.609 -13.266 -15.352 1 61.66 186 GLU A N 1
ATOM 1479 C CA . GLU A 1 186 ? 15.375 -12.547 -14.102 1 61.66 186 GLU A CA 1
ATOM 1480 C C . GLU A 1 186 ? 14.906 -11.117 -14.367 1 61.66 186 GLU A C 1
ATOM 1482 O O . GLU A 1 186 ? 14.477 -10.422 -13.445 1 61.66 186 GLU A O 1
ATOM 1487 N N . ASP A 1 187 ? 14.93 -10.898 -15.617 1 62.5 187 ASP A N 1
ATOM 1488 C CA . ASP A 1 187 ? 14.625 -9.508 -15.945 1 62.5 187 ASP A CA 1
ATOM 1489 C C . ASP A 1 187 ? 13.156 -9.188 -15.656 1 62.5 187 ASP A C 1
ATOM 1491 O O . ASP A 1 187 ? 12.258 -9.75 -16.281 1 62.5 187 ASP A O 1
ATOM 1495 N N . ILE A 1 188 ? 12.938 -8.352 -14.711 1 66.69 188 ILE A N 1
ATOM 1496 C CA . ILE A 1 188 ? 11.602 -8.031 -14.234 1 66.69 188 ILE A CA 1
ATOM 1497 C C . ILE A 1 188 ? 11.086 -6.785 -14.953 1 66.69 188 ILE A C 1
ATOM 1499 O O . ILE A 1 188 ? 9.898 -6.445 -14.844 1 66.69 188 ILE A O 1
ATOM 1503 N N . PHE A 1 189 ? 11.977 -6.195 -15.844 1 75.56 189 PHE A N 1
ATOM 1504 C CA . PHE A 1 189 ? 11.547 -4.941 -16.453 1 75.56 189 PHE A CA 1
ATOM 1505 C C . PHE A 1 189 ? 11.297 -5.125 -17.953 1 75.56 189 PHE A C 1
ATOM 1507 O O . PHE A 1 189 ? 12.086 -4.668 -18.781 1 75.56 189 PHE A O 1
ATOM 1514 N N . GLN A 1 190 ? 10.242 -5.617 -18.328 1 77.31 190 GLN A N 1
ATOM 1515 C CA . GLN A 1 190 ? 9.875 -5.988 -19.688 1 77.31 190 GLN A CA 1
ATOM 1516 C C . GLN A 1 190 ? 9.719 -4.754 -20.578 1 77.31 190 GLN A C 1
ATOM 1518 O O . GLN A 1 190 ? 9.93 -4.824 -21.781 1 77.31 190 GLN A O 1
ATOM 1523 N N . ASP A 1 191 ? 9.414 -3.697 -20 1 82.56 191 ASP A N 1
ATOM 1524 C CA . ASP A 1 191 ? 9.25 -2.479 -20.781 1 82.56 191 ASP A CA 1
ATOM 1525 C C . ASP A 1 191 ? 10.594 -1.969 -21.297 1 82.56 191 ASP A C 1
ATOM 1527 O O . ASP A 1 191 ? 10.672 -1.393 -22.375 1 82.56 191 ASP A O 1
ATOM 1531 N N . LYS A 1 192 ? 11.586 -2.182 -20.531 1 78.81 192 LYS A N 1
ATOM 1532 C CA . LYS A 1 192 ? 12.914 -1.82 -21 1 78.81 192 LYS A CA 1
ATOM 1533 C C . LYS A 1 192 ? 13.273 -2.604 -22.266 1 78.81 192 LYS A C 1
ATOM 1535 O O . LYS A 1 192 ? 13.773 -2.031 -23.234 1 78.81 192 LYS A O 1
ATOM 1540 N N . THR A 1 193 ? 13 -3.861 -22.203 1 77.56 193 THR A N 1
ATOM 1541 C CA . THR A 1 193 ? 13.266 -4.727 -23.344 1 77.56 193 THR A CA 1
ATOM 1542 C C . THR A 1 193 ? 12.438 -4.293 -24.547 1 77.56 193 THR A C 1
ATOM 1544 O O . THR A 1 193 ? 12.938 -4.293 -25.672 1 77.56 193 THR A O 1
ATOM 1547 N N . ARG A 1 194 ? 11.258 -3.988 -24.328 1 83.06 194 ARG A N 1
ATOM 1548 C CA . ARG A 1 194 ? 10.375 -3.543 -25.391 1 83.06 194 ARG A CA 1
ATOM 1549 C C . ARG A 1 194 ? 10.914 -2.277 -26.062 1 83.06 194 ARG A C 1
ATOM 1551 O O . ARG A 1 194 ? 10.945 -2.182 -27.281 1 83.06 194 ARG A O 1
ATOM 1558 N N . VAL A 1 195 ? 11.328 -1.389 -25.234 1 79.69 195 VAL A N 1
ATOM 1559 C CA . VAL A 1 195 ? 11.836 -0.114 -25.734 1 79.69 195 VAL A CA 1
ATOM 1560 C C . VAL A 1 195 ? 13.156 -0.332 -26.453 1 79.69 195 VAL A C 1
ATOM 1562 O O . VAL A 1 195 ? 13.383 0.236 -27.531 1 79.69 195 VAL A O 1
ATOM 1565 N N . ASP A 1 196 ? 14.016 -1.171 -25.922 1 77.75 196 ASP A N 1
ATOM 1566 C CA . ASP A 1 196 ? 15.305 -1.486 -26.531 1 77.75 196 ASP A CA 1
ATOM 1567 C C . ASP A 1 196 ? 15.109 -2.131 -27.906 1 77.75 196 ASP A C 1
ATOM 1569 O O . ASP A 1 196 ? 15.906 -1.905 -28.828 1 77.75 196 ASP A O 1
ATOM 1573 N N . GLN A 1 197 ? 14.094 -2.879 -28.016 1 79.81 197 GLN A N 1
ATOM 1574 C CA . GLN A 1 197 ? 13.812 -3.592 -29.266 1 79.81 197 GLN A CA 1
ATOM 1575 C C . GLN A 1 197 ? 13.047 -2.713 -30.234 1 79.81 197 GLN A C 1
ATOM 1577 O O . GLN A 1 197 ? 12.852 -3.084 -31.406 1 79.81 197 GLN A O 1
ATOM 1582 N N . GLY A 1 198 ? 12.586 -1.643 -29.781 1 81.88 198 GLY A N 1
ATOM 1583 C CA . GLY A 1 198 ? 11.781 -0.769 -30.625 1 81.88 198 GLY A CA 1
ATOM 1584 C C . GLY A 1 198 ? 10.414 -1.333 -30.938 1 81.88 198 GLY A C 1
ATOM 1585 O O . GLY A 1 198 ? 9.844 -1.045 -31.984 1 81.88 198 GLY A O 1
ATOM 1586 N N . ARG A 1 199 ? 9.953 -2.182 -30.047 1 84.56 199 ARG A N 1
ATOM 1587 C CA . ARG A 1 199 ? 8.656 -2.816 -30.266 1 84.56 199 ARG A CA 1
ATOM 1588 C C . ARG A 1 199 ? 7.523 -1.922 -29.781 1 84.56 199 ARG A C 1
ATOM 1590 O O . ARG A 1 199 ? 7.609 -1.332 -28.703 1 84.56 199 ARG A O 1
ATOM 1597 N N . ALA A 1 200 ? 6.496 -1.869 -30.578 1 85.31 200 ALA A N 1
ATOM 1598 C CA . ALA A 1 200 ? 5.312 -1.104 -30.188 1 85.31 200 ALA A CA 1
ATOM 1599 C C . ALA A 1 200 ? 4.508 -1.843 -29.125 1 85.31 200 ALA A C 1
ATOM 1601 O O . ALA A 1 200 ? 4.73 -3.031 -28.875 1 85.31 200 ALA A O 1
ATOM 1602 N N . LEU A 1 201 ? 3.557 -1.106 -28.531 1 87.88 201 LEU A N 1
ATOM 1603 C CA . LEU A 1 201 ? 2.641 -1.723 -27.578 1 87.88 201 LEU A CA 1
ATOM 1604 C C . LEU A 1 201 ? 1.686 -2.682 -28.281 1 87.88 201 LEU A C 1
ATOM 1606 O O . LEU A 1 201 ? 1.177 -2.375 -29.359 1 87.88 201 LEU A O 1
ATOM 1610 N N . MET A 1 202 ? 1.562 -3.719 -27.703 1 90.5 202 MET A N 1
ATOM 1611 C CA . MET A 1 202 ? 0.626 -4.711 -28.219 1 90.5 202 MET A CA 1
ATOM 1612 C C . MET A 1 202 ? -0.771 -4.496 -27.641 1 90.5 202 MET A C 1
ATOM 1614 O O . MET A 1 202 ? -0.963 -3.652 -26.766 1 90.5 202 MET A O 1
ATOM 1618 N N . PHE A 1 203 ? -1.745 -5.262 -28.125 1 93.69 203 PHE A N 1
ATOM 1619 C CA . PHE A 1 203 ? -3.154 -5.09 -27.797 1 93.69 203 PHE A CA 1
ATOM 1620 C C . PHE A 1 203 ? -3.359 -5.109 -26.281 1 93.69 203 PHE A C 1
ATOM 1622 O O . PHE A 1 203 ? -4.016 -4.227 -25.734 1 93.69 203 PHE A O 1
ATOM 1629 N N . ASP A 1 204 ? -2.809 -6.09 -25.609 1 94.69 204 ASP A N 1
ATOM 1630 C CA . ASP A 1 204 ? -2.996 -6.25 -24.172 1 94.69 204 ASP A CA 1
ATOM 1631 C C . ASP A 1 204 ? -2.322 -5.113 -23.406 1 94.69 204 ASP A C 1
ATOM 1633 O O . ASP A 1 204 ? -2.91 -4.551 -22.469 1 94.69 204 ASP A O 1
ATOM 1637 N N . GLU A 1 205 ? -1.165 -4.723 -23.844 1 92.94 205 GLU A N 1
ATOM 1638 C CA . GLU A 1 205 ? -0.421 -3.654 -23.188 1 92.94 205 GLU A CA 1
ATOM 1639 C C . GLU A 1 205 ? -1.127 -2.311 -23.344 1 92.94 205 GLU A C 1
ATOM 1641 O O . GLU A 1 205 ? -1.175 -1.514 -22.406 1 92.94 205 GLU A O 1
ATOM 1646 N N . GLN A 1 206 ? -1.673 -2.096 -24.5 1 93 206 GLN A N 1
ATOM 1647 C CA . GLN A 1 206 ? -2.416 -0.866 -24.75 1 93 206 GLN A CA 1
ATOM 1648 C C . GLN A 1 206 ? -3.639 -0.765 -23.844 1 93 206 GLN A C 1
ATOM 1650 O O . GLN A 1 206 ? -3.879 0.277 -23.234 1 93 206 GLN A O 1
ATOM 1655 N N . HIS A 1 207 ? -4.363 -1.811 -23.828 1 96.12 207 HIS A N 1
ATOM 1656 C CA . HIS A 1 207 ? -5.59 -1.801 -23.031 1 96.12 207 HIS A CA 1
ATOM 1657 C C . HIS A 1 207 ? -5.285 -1.739 -21.531 1 96.12 207 HIS A C 1
ATOM 1659 O O . HIS A 1 207 ? -6.035 -1.137 -20.766 1 96.12 207 HIS A O 1
ATOM 1665 N N . PHE A 1 208 ? -4.172 -2.33 -21.172 1 95.88 208 PHE A N 1
ATOM 1666 C CA . PHE A 1 208 ? -3.738 -2.201 -19.797 1 95.88 208 PHE A CA 1
ATOM 1667 C C . PHE A 1 208 ? -3.465 -0.742 -19.438 1 95.88 208 PHE A C 1
ATOM 1669 O O . PHE A 1 208 ? -3.941 -0.242 -18.422 1 95.88 208 PHE A O 1
ATOM 1676 N N . LEU A 1 209 ? -2.773 -0.117 -20.266 1 92.81 209 LEU A N 1
ATOM 1677 C CA . LEU A 1 209 ? -2.396 1.269 -20 1 92.81 209 LEU A CA 1
ATOM 1678 C C . LEU A 1 209 ? -3.621 2.178 -20.031 1 92.81 209 LEU A C 1
ATOM 1680 O O . LEU A 1 209 ? -3.75 3.082 -19.203 1 92.81 209 LEU A O 1
ATOM 1684 N N . LEU A 1 210 ? -4.527 1.931 -20.953 1 93.5 210 LEU A N 1
ATOM 1685 C CA . LEU A 1 210 ? -5.762 2.703 -21.016 1 93.5 210 LEU A CA 1
ATOM 1686 C C . LEU A 1 210 ? -6.582 2.525 -19.75 1 93.5 210 LEU A C 1
ATOM 1688 O O . LEU A 1 210 ? -7.102 3.498 -19.188 1 93.5 210 LEU A O 1
ATOM 1692 N N . SER A 1 211 ? -6.699 1.307 -19.344 1 97.25 211 SER A N 1
ATOM 1693 C CA . SER A 1 211 ? -7.418 1.024 -18.109 1 97.25 211 SER A CA 1
ATOM 1694 C C . SER A 1 211 ? -6.793 1.754 -16.922 1 97.25 211 SER A C 1
ATOM 1696 O O . SER A 1 211 ? -7.492 2.404 -16.141 1 97.25 211 SER A O 1
ATOM 1698 N N . LYS A 1 212 ? -5.527 1.629 -16.828 1 93.62 212 LYS A N 1
ATOM 1699 C CA . LYS A 1 212 ? -4.809 2.219 -15.703 1 93.62 212 LYS A CA 1
ATOM 1700 C C . LYS A 1 212 ? -5.012 3.73 -15.656 1 93.62 212 LYS A C 1
ATOM 1702 O O . LYS A 1 212 ? -5.352 4.281 -14.602 1 93.62 212 LYS A O 1
ATOM 1707 N N . TYR A 1 213 ? -4.883 4.363 -16.703 1 88.75 213 TYR A N 1
ATOM 1708 C CA . TYR A 1 213 ? -4.988 5.82 -16.766 1 88.75 213 TYR A CA 1
ATOM 1709 C C . TYR A 1 213 ? -6.414 6.277 -16.484 1 88.75 213 TYR A C 1
ATOM 1711 O O . TYR A 1 213 ? -6.633 7.219 -15.727 1 88.75 213 TYR A O 1
ATOM 1719 N N . GLN A 1 214 ? -7.301 5.621 -17.078 1 92.69 214 GLN A N 1
ATOM 1720 C CA . GLN A 1 214 ? -8.695 6.02 -16.922 1 92.69 214 GLN A CA 1
ATOM 1721 C C . GLN A 1 214 ? -9.188 5.711 -15.508 1 92.69 214 GLN A C 1
ATOM 1723 O O . GLN A 1 214 ? -10.008 6.445 -14.953 1 92.69 214 GLN A O 1
ATOM 1728 N N . CYS A 1 215 ? -8.703 4.629 -14.93 1 94.12 215 CYS A N 1
ATOM 1729 C CA . CYS A 1 215 ? -9.039 4.312 -13.547 1 94.12 215 CYS A CA 1
ATOM 1730 C C . CYS A 1 215 ? -8.531 5.395 -12.602 1 94.12 215 CYS A C 1
ATOM 1732 O O . CYS A 1 215 ? -9.242 5.801 -11.672 1 94.12 215 CYS A O 1
ATOM 1734 N N . MET A 1 216 ? -7.355 5.871 -12.867 1 89.06 216 MET A N 1
ATOM 1735 C CA . MET A 1 216 ? -6.781 6.91 -12.016 1 89.06 216 MET A CA 1
ATOM 1736 C C . MET A 1 216 ? -7.586 8.203 -12.117 1 89.06 216 MET A C 1
ATOM 1738 O O . MET A 1 216 ? -7.84 8.859 -11.102 1 89.06 216 MET A O 1
ATOM 1742 N N . THR A 1 217 ? -7.969 8.5 -13.281 1 88.5 217 THR A N 1
ATOM 1743 C CA . THR A 1 217 ? -8.797 9.68 -13.477 1 88.5 217 THR A CA 1
ATOM 1744 C C . THR A 1 217 ? -10.141 9.531 -12.766 1 88.5 217 THR A C 1
ATOM 1746 O O . THR A 1 217 ? -10.586 10.453 -12.078 1 88.5 217 THR A O 1
ATOM 1749 N N . ALA A 1 218 ? -10.719 8.391 -12.953 1 91.38 218 ALA A N 1
ATOM 1750 C CA . ALA A 1 218 ? -12 8.125 -12.305 1 91.38 218 ALA A CA 1
ATOM 1751 C C . ALA A 1 218 ? -11.867 8.195 -10.781 1 91.38 218 ALA A C 1
ATOM 1753 O O . ALA A 1 218 ? -12.742 8.75 -10.109 1 91.38 218 ALA A O 1
ATOM 1754 N N . ALA A 1 219 ? -10.828 7.688 -10.312 1 89.69 219 ALA A N 1
ATOM 1755 C CA . ALA A 1 219 ? -10.602 7.695 -8.867 1 89.69 219 ALA A CA 1
ATOM 1756 C C . ALA A 1 219 ? -10.453 9.117 -8.344 1 89.69 219 ALA A C 1
ATOM 1758 O O . ALA A 1 219 ? -10.992 9.453 -7.285 1 89.69 219 ALA A O 1
ATOM 1759 N N . ARG A 1 220 ? -9.789 9.961 -9.055 1 87.25 220 ARG A N 1
ATOM 1760 C CA . ARG A 1 220 ? -9.578 11.344 -8.656 1 87.25 220 ARG A CA 1
ATOM 1761 C C . ARG A 1 220 ? -10.891 12.125 -8.648 1 87.25 220 ARG A C 1
ATOM 1763 O O . ARG A 1 220 ? -11.062 13.047 -7.859 1 87.25 220 ARG A O 1
ATOM 1770 N N . GLU A 1 221 ? -11.773 11.648 -9.469 1 86.38 221 GLU A N 1
ATOM 1771 C CA . GLU A 1 221 ? -13.062 12.312 -9.57 1 86.38 221 GLU A CA 1
ATOM 1772 C C . GLU A 1 221 ? -14.102 11.664 -8.656 1 86.38 221 GLU A C 1
ATOM 1774 O O . GLU A 1 221 ? -15.211 12.18 -8.508 1 86.38 221 GLU A O 1
ATOM 1779 N N . GLY A 1 222 ? -13.727 10.578 -8.078 1 84 222 GLY A N 1
ATOM 1780 C CA . GLY A 1 222 ? -14.633 9.875 -7.191 1 84 222 GLY A CA 1
ATOM 1781 C C . GLY A 1 222 ? -15.734 9.133 -7.922 1 84 222 GLY A C 1
ATOM 1782 O O . GLY A 1 222 ? -16.828 8.953 -7.387 1 84 222 GLY A O 1
ATOM 1783 N N . VAL A 1 223 ? -15.406 8.727 -9.141 1 87.38 223 VAL A N 1
ATOM 1784 C CA . VAL A 1 223 ? -16.406 8.062 -9.977 1 87.38 223 VAL A CA 1
ATOM 1785 C C . VAL A 1 223 ? -16.172 6.555 -9.977 1 87.38 223 VAL A C 1
ATOM 1787 O O . VAL A 1 223 ? -15.055 6.094 -10.234 1 87.38 223 VAL A O 1
ATOM 1790 N N . ASN A 1 224 ? -17.203 5.805 -9.68 1 92.25 224 ASN A N 1
ATOM 1791 C CA . ASN A 1 224 ? -17.203 4.348 -9.766 1 92.25 224 ASN A CA 1
ATOM 1792 C C . ASN A 1 224 ? -15.992 3.736 -9.07 1 92.25 224 ASN A C 1
ATOM 1794 O O . ASN A 1 224 ? -15.266 2.939 -9.664 1 92.25 224 ASN A O 1
ATOM 1798 N N . LEU A 1 225 ? -15.859 4.066 -7.859 1 92.31 225 LEU A N 1
ATOM 1799 C CA . LEU A 1 225 ? -14.672 3.676 -7.098 1 92.31 225 LEU A CA 1
ATOM 1800 C C . LEU A 1 225 ? -14.578 2.158 -6.988 1 92.31 225 LEU A C 1
ATOM 1802 O O . LEU A 1 225 ? -13.477 1.599 -7.035 1 92.31 225 LEU A O 1
ATOM 1806 N N . LEU A 1 226 ? -15.703 1.475 -6.875 1 94.88 226 LEU A N 1
ATOM 1807 C CA . LEU A 1 226 ? -15.664 0.016 -6.852 1 94.88 226 LEU A CA 1
ATOM 1808 C C . LEU A 1 226 ? -15.172 -0.534 -8.188 1 94.88 226 LEU A C 1
ATOM 1810 O O . LEU A 1 226 ? -14.398 -1.493 -8.219 1 94.88 226 LEU A O 1
ATOM 1814 N N . GLY A 1 227 ? -15.641 0.083 -9.266 1 96.44 227 GLY A N 1
ATOM 1815 C CA . GLY A 1 227 ? -15.172 -0.307 -10.594 1 96.44 227 GLY A CA 1
ATOM 1816 C C . GLY A 1 227 ? -13.672 -0.161 -10.766 1 96.44 227 GLY A C 1
ATOM 1817 O O . GLY A 1 227 ? -13.039 -0.972 -11.445 1 96.44 227 GLY A O 1
ATOM 1818 N N . VAL A 1 228 ? -13.133 0.844 -10.133 1 96.94 228 VAL A N 1
ATOM 1819 C CA . VAL A 1 228 ? -11.688 1.059 -10.18 1 96.94 228 VAL A CA 1
ATOM 1820 C C . VAL A 1 228 ? -10.977 -0.095 -9.477 1 96.94 228 VAL A C 1
ATOM 1822 O O . VAL A 1 228 ? -9.977 -0.612 -9.984 1 96.94 228 VAL A O 1
ATOM 1825 N N . ILE A 1 229 ? -11.469 -0.523 -8.367 1 97.75 229 ILE A N 1
ATOM 1826 C CA . ILE A 1 229 ? -10.867 -1.634 -7.633 1 97.75 229 ILE A CA 1
ATOM 1827 C C . ILE A 1 229 ? -10.93 -2.904 -8.477 1 97.75 229 ILE A C 1
ATOM 1829 O O . ILE A 1 229 ? -9.945 -3.633 -8.594 1 97.75 229 ILE A O 1
ATOM 1833 N N . GLN A 1 230 ? -12.102 -3.137 -9.055 1 98.5 230 GLN A N 1
ATOM 1834 C CA . GLN A 1 230 ? -12.273 -4.305 -9.914 1 98.5 230 GLN A CA 1
ATOM 1835 C C . GLN A 1 230 ? -11.266 -4.297 -11.062 1 98.5 230 GLN A C 1
ATOM 1837 O O . GLN A 1 230 ? -10.609 -5.305 -11.32 1 98.5 230 GLN A O 1
ATOM 1842 N N . ALA A 1 231 ? -11.164 -3.172 -11.664 1 98.69 231 ALA A N 1
ATOM 1843 C CA . ALA A 1 231 ? -10.234 -3.035 -12.789 1 98.69 231 ALA A CA 1
ATOM 1844 C C . ALA A 1 231 ? -8.797 -3.262 -12.336 1 98.69 231 ALA A C 1
ATOM 1846 O O . ALA A 1 231 ? -8.016 -3.918 -13.031 1 98.69 231 ALA A O 1
ATOM 1847 N N . CYS A 1 232 ? -8.453 -2.742 -11.219 1 98.31 232 CYS A N 1
ATOM 1848 C CA . CYS A 1 232 ? -7.102 -2.893 -10.695 1 98.31 232 CYS A CA 1
ATOM 1849 C C . CYS A 1 232 ? -6.781 -4.359 -10.43 1 98.31 232 CYS A C 1
ATOM 1851 O O . CYS A 1 232 ? -5.676 -4.82 -10.727 1 98.31 232 CYS A O 1
ATOM 1853 N N . VAL A 1 233 ? -7.66 -5.07 -9.898 1 98.62 233 VAL A N 1
ATOM 1854 C CA . VAL A 1 233 ? -7.449 -6.484 -9.617 1 98.62 233 VAL A CA 1
ATOM 1855 C C . VAL A 1 233 ? -7.254 -7.25 -10.922 1 98.62 233 VAL A C 1
ATOM 1857 O O . VAL A 1 233 ? -6.324 -8.055 -11.047 1 98.62 233 VAL A O 1
ATOM 1860 N N . ILE A 1 234 ? -8.086 -6.973 -11.867 1 98.69 234 ILE A N 1
ATOM 1861 C CA . ILE A 1 234 ? -7.996 -7.652 -13.156 1 98.69 234 ILE A CA 1
ATOM 1862 C C . ILE A 1 234 ? -6.68 -7.281 -13.836 1 98.69 234 ILE A C 1
ATOM 1864 O O . ILE A 1 234 ? -6.012 -8.141 -14.422 1 98.69 234 ILE A O 1
ATOM 1868 N N . ASN A 1 235 ? -6.332 -6.023 -13.758 1 98.38 235 ASN A N 1
ATOM 1869 C CA . ASN A 1 235 ? -5.043 -5.59 -14.289 1 98.38 235 ASN A CA 1
ATOM 1870 C C . ASN A 1 235 ? -3.885 -6.316 -13.617 1 98.38 235 ASN A C 1
ATOM 1872 O O . ASN A 1 235 ? -2.893 -6.652 -14.266 1 98.38 235 ASN A O 1
ATOM 1876 N N . ALA A 1 236 ? -4 -6.52 -12.359 1 97.81 236 ALA A N 1
ATOM 1877 C CA . ALA A 1 236 ? -2.961 -7.246 -11.641 1 97.81 236 ALA A CA 1
ATOM 1878 C C . ALA A 1 236 ? -2.889 -8.703 -12.094 1 97.81 236 ALA A C 1
ATOM 1880 O O . ALA A 1 236 ? -1.802 -9.273 -12.188 1 97.81 236 ALA A O 1
ATOM 1881 N N . TRP A 1 237 ? -4.059 -9.289 -12.336 1 97.44 237 TRP A N 1
ATOM 1882 C CA . TRP A 1 237 ? -4.082 -10.648 -12.875 1 97.44 237 TRP A CA 1
ATOM 1883 C C . TRP A 1 237 ? -3.352 -10.711 -14.219 1 97.44 237 TRP A C 1
ATOM 1885 O O . TRP A 1 237 ? -2.582 -11.641 -14.461 1 97.44 237 TRP A O 1
ATOM 1895 N N . TRP A 1 238 ? -3.666 -9.789 -15.031 1 96.5 238 TRP A N 1
ATOM 1896 C CA . TRP A 1 238 ? -2.99 -9.727 -16.328 1 96.5 238 TRP A CA 1
ATOM 1897 C C . TRP A 1 238 ? -1.483 -9.57 -16.141 1 96.5 238 TRP A C 1
ATOM 1899 O O . TRP A 1 238 ? -0.7 -10.297 -16.766 1 96.5 238 TRP A O 1
ATOM 1909 N N . ALA A 1 239 ? -1.076 -8.625 -15.328 1 95 239 ALA A N 1
ATOM 1910 C CA . ALA A 1 239 ? 0.343 -8.359 -15.102 1 95 239 ALA A CA 1
ATOM 1911 C C . ALA A 1 239 ? 1.046 -9.602 -14.555 1 95 239 ALA A C 1
ATOM 1913 O O . ALA A 1 239 ? 2.184 -9.891 -14.93 1 95 239 ALA A O 1
ATOM 1914 N N . PHE A 1 240 ? 0.354 -10.289 -13.711 1 94.44 240 PHE A N 1
ATOM 1915 C CA . PHE A 1 240 ? 0.884 -11.516 -13.133 1 94.44 240 PHE A CA 1
ATOM 1916 C C . PHE A 1 240 ? 1.111 -12.57 -14.203 1 94.44 240 PHE A C 1
ATOM 1918 O O . PHE A 1 240 ? 2.164 -13.211 -14.242 1 94.44 240 PHE A O 1
ATOM 1925 N N . SER A 1 241 ? 0.185 -12.664 -15.078 1 92.5 241 SER A N 1
ATOM 1926 C CA . SER A 1 241 ? 0.297 -13.617 -16.172 1 92.5 241 SER A CA 1
ATOM 1927 C C . SER A 1 241 ? 1.465 -13.273 -17.094 1 92.5 241 SER A C 1
ATOM 1929 O O . SER A 1 241 ? 2.074 -14.156 -17.688 1 92.5 241 SER A O 1
ATOM 1931 N N . CYS A 1 242 ? 1.788 -12.023 -17.141 1 90.19 242 CYS A N 1
ATOM 1932 C CA . CYS A 1 242 ? 2.838 -11.539 -18.031 1 90.19 242 CYS A CA 1
ATOM 1933 C C . CYS A 1 242 ? 4.156 -11.367 -17.266 1 90.19 242 CYS A C 1
ATOM 1935 O O . CYS A 1 242 ? 5.133 -10.875 -17.828 1 90.19 242 CYS A O 1
ATOM 1937 N N . ALA A 1 243 ? 4.191 -11.711 -16.047 1 89.44 243 ALA A N 1
ATOM 1938 C CA . ALA A 1 243 ? 5.371 -11.609 -15.188 1 89.44 243 ALA A CA 1
ATOM 1939 C C . ALA A 1 243 ? 5.852 -10.164 -15.086 1 89.44 243 ALA A C 1
ATOM 1941 O O . ALA A 1 243 ? 7.059 -9.906 -15.094 1 89.44 243 ALA A O 1
ATOM 1942 N N . ARG A 1 244 ? 4.922 -9.258 -15.094 1 89.75 244 ARG A N 1
ATOM 1943 C CA . ARG A 1 244 ? 5.219 -7.844 -14.898 1 89.75 244 ARG A CA 1
ATOM 1944 C C . ARG A 1 244 ? 5.09 -7.449 -13.43 1 89.75 244 ARG A C 1
ATOM 1946 O O . ARG A 1 244 ? 4.098 -6.836 -13.031 1 89.75 244 ARG A O 1
ATOM 1953 N N . TRP A 1 245 ? 6.102 -7.652 -12.766 1 87.81 245 TRP A N 1
ATOM 1954 C CA . TRP A 1 245 ? 6.039 -7.645 -11.312 1 87.81 245 TRP A CA 1
ATOM 1955 C C . TRP A 1 245 ? 5.754 -6.242 -10.789 1 87.81 245 TRP A C 1
ATOM 1957 O O . TRP A 1 245 ? 5.016 -6.074 -9.812 1 87.81 245 TRP A O 1
ATOM 1967 N N . PHE A 1 246 ? 6.363 -5.238 -11.367 1 87.44 246 PHE A N 1
ATOM 1968 C CA . PHE A 1 246 ? 6.07 -3.885 -10.906 1 87.44 246 PHE A CA 1
ATOM 1969 C C . PHE A 1 246 ? 4.582 -3.582 -11.023 1 87.44 246 PHE A C 1
ATOM 1971 O O . PHE A 1 246 ? 3.984 -3.01 -10.109 1 87.44 246 PHE A O 1
ATOM 1978 N N . ASP A 1 247 ? 4.027 -3.938 -12.133 1 91.88 247 ASP A N 1
ATOM 1979 C CA . ASP A 1 247 ? 2.613 -3.66 -12.367 1 91.88 247 ASP A CA 1
ATOM 1980 C C . ASP A 1 247 ? 1.732 -4.484 -11.43 1 91.88 247 ASP A C 1
ATOM 1982 O O . ASP A 1 247 ? 0.671 -4.02 -11 1 91.88 247 ASP A O 1
ATOM 1986 N N . VAL A 1 248 ? 2.16 -5.703 -11.141 1 94 248 VAL A N 1
ATOM 1987 C CA . VAL A 1 248 ? 1.417 -6.512 -10.18 1 94 248 VAL A CA 1
ATOM 1988 C C . VAL A 1 248 ? 1.364 -5.793 -8.828 1 94 248 VAL A C 1
ATOM 1990 O O . VAL A 1 248 ? 0.288 -5.621 -8.25 1 94 248 VAL A O 1
ATOM 1993 N N . TRP A 1 249 ? 2.484 -5.316 -8.383 1 91.19 249 TRP A N 1
ATOM 1994 C CA . TRP A 1 249 ? 2.594 -4.68 -7.078 1 91.19 249 TRP A CA 1
ATOM 1995 C C . TRP A 1 249 ? 1.822 -3.363 -7.047 1 91.19 249 TRP A C 1
ATOM 1997 O O . TRP A 1 249 ? 1.08 -3.094 -6.102 1 91.19 249 TRP A O 1
ATOM 2007 N N . ALA A 1 250 ? 2.002 -2.613 -8.078 1 90.75 250 ALA A N 1
ATOM 2008 C CA . ALA A 1 250 ? 1.376 -1.295 -8.125 1 90.75 250 ALA A CA 1
ATOM 2009 C C . ALA A 1 250 ? -0.145 -1.411 -8.172 1 90.75 250 ALA A C 1
ATOM 2011 O O . ALA A 1 250 ? -0.85 -0.719 -7.434 1 90.75 250 ALA A O 1
ATOM 2012 N N . MET A 1 251 ? -0.648 -2.309 -9.023 1 95.19 251 MET A N 1
ATOM 2013 C CA . MET A 1 251 ? -2.092 -2.441 -9.195 1 95.19 251 MET A CA 1
ATOM 2014 C C . MET A 1 251 ? -2.73 -3.074 -7.961 1 95.19 251 MET A C 1
ATOM 2016 O O . MET A 1 251 ? -3.797 -2.646 -7.52 1 95.19 251 MET A O 1
ATOM 2020 N N . ASN A 1 252 ? -2.078 -4.043 -7.48 1 95.88 252 ASN A N 1
ATOM 2021 C CA . ASN A 1 252 ? -2.625 -4.695 -6.297 1 95.88 252 ASN A CA 1
ATOM 2022 C C . ASN A 1 252 ? -2.594 -3.777 -5.082 1 95.88 252 ASN A C 1
ATOM 2024 O O . ASN A 1 252 ? -3.537 -3.754 -4.289 1 95.88 252 ASN A O 1
ATOM 2028 N N . SER A 1 253 ? -1.534 -3.094 -4.898 1 93.88 253 SER A N 1
ATOM 2029 C CA . SER A 1 253 ? -1.422 -2.164 -3.777 1 93.88 253 SER A CA 1
ATOM 2030 C C . SER A 1 253 ? -2.475 -1.064 -3.863 1 93.88 253 SER A C 1
ATOM 2032 O O . SER A 1 253 ? -3.064 -0.681 -2.85 1 93.88 253 SER A O 1
ATOM 2034 N N . LEU A 1 254 ? -2.611 -0.574 -5.039 1 93.75 254 LEU A N 1
ATOM 2035 C CA . LEU A 1 254 ? -3.643 0.441 -5.223 1 93.75 254 LEU A CA 1
ATOM 2036 C C . LEU A 1 254 ? -5.02 -0.115 -4.883 1 93.75 254 LEU A C 1
ATOM 2038 O O . LEU A 1 254 ? -5.82 0.555 -4.227 1 93.75 254 LEU A O 1
ATOM 2042 N N . ALA A 1 255 ? -5.309 -1.299 -5.363 1 96.62 255 ALA A N 1
ATOM 2043 C CA . ALA A 1 255 ? -6.586 -1.935 -5.051 1 96.62 255 ALA A CA 1
ATOM 2044 C C . ALA A 1 255 ? -6.77 -2.08 -3.541 1 96.62 255 ALA A C 1
ATOM 2046 O O . ALA A 1 255 ? -7.836 -1.763 -3.006 1 96.62 255 ALA A O 1
ATOM 2047 N N . MET A 1 256 ? -5.73 -2.504 -2.881 1 95.19 256 MET A N 1
ATOM 2048 C CA . MET A 1 256 ? -5.801 -2.719 -1.438 1 95.19 256 MET A CA 1
ATOM 2049 C C . MET A 1 256 ? -6.008 -1.398 -0.701 1 95.19 256 MET A C 1
ATOM 2051 O O . MET A 1 256 ? -6.809 -1.322 0.233 1 95.19 256 MET A O 1
ATOM 2055 N N . ARG A 1 257 ? -5.293 -0.416 -1.115 1 92.25 257 ARG A N 1
ATOM 2056 C CA . ARG A 1 257 ? -5.426 0.884 -0.465 1 92.25 257 ARG A CA 1
ATOM 2057 C C . ARG A 1 257 ? -6.82 1.462 -0.676 1 92.25 257 ARG A C 1
ATOM 2059 O O . ARG A 1 257 ? -7.371 2.107 0.218 1 92.25 257 ARG A O 1
ATOM 2066 N N . MET A 1 258 ? -7.316 1.296 -1.83 1 92.5 258 MET A N 1
ATOM 2067 C CA . MET A 1 258 ? -8.672 1.771 -2.102 1 92.5 258 MET A CA 1
ATOM 2068 C C . MET A 1 258 ? -9.695 0.994 -1.282 1 92.5 258 MET A C 1
ATOM 2070 O O . MET A 1 258 ? -10.688 1.56 -0.826 1 92.5 258 MET A O 1
ATOM 2074 N N . CYS A 1 259 ? -9.469 -0.284 -1.12 1 93.75 259 CYS A N 1
ATOM 2075 C CA . CYS A 1 259 ? -10.352 -1.063 -0.255 1 93.75 259 CYS A CA 1
ATOM 2076 C C . CYS A 1 259 ? -10.398 -0.473 1.148 1 93.75 259 CYS A C 1
ATOM 2078 O O . CYS A 1 259 ? -11.469 -0.371 1.749 1 93.75 259 CYS A O 1
ATOM 2080 N N . ILE A 1 260 ? -9.281 -0.058 1.64 1 90.81 260 ILE A N 1
ATOM 2081 C CA . ILE A 1 260 ? -9.188 0.516 2.977 1 90.81 260 ILE A CA 1
ATOM 2082 C C . ILE A 1 260 ? -9.883 1.873 3.006 1 90.81 260 ILE A C 1
ATOM 2084 O O . ILE A 1 260 ? -10.633 2.174 3.939 1 90.81 260 ILE A O 1
ATOM 2088 N N . ALA A 1 261 ? -9.656 2.615 1.987 1 86.81 261 ALA A N 1
ATOM 2089 C CA . ALA A 1 261 ? -10.273 3.938 1.912 1 86.81 261 ALA A CA 1
ATOM 2090 C C . ALA A 1 261 ? -11.797 3.83 1.868 1 86.81 261 ALA A C 1
ATOM 2092 O O . ALA A 1 261 ? -12.5 4.688 2.404 1 86.81 261 ALA A O 1
ATOM 2093 N N . LEU A 1 262 ? -12.258 2.754 1.245 1 88.19 262 LEU A N 1
ATOM 2094 C CA . LEU A 1 262 ? -13.703 2.58 1.083 1 88.19 262 LEU A CA 1
ATOM 2095 C C . LEU A 1 262 ? -14.289 1.799 2.254 1 88.19 262 LEU A C 1
ATOM 2097 O O . LEU A 1 262 ? -15.508 1.618 2.336 1 88.19 262 LEU A O 1
ATOM 2101 N N . GLY A 1 263 ? -13.477 1.318 3.148 1 86.38 263 GLY A N 1
ATOM 2102 C CA . GLY A 1 263 ? -13.93 0.591 4.32 1 86.38 263 GLY A CA 1
ATOM 2103 C C . GLY A 1 263 ? -14.336 -0.838 4.016 1 86.38 263 GLY A C 1
ATOM 2104 O O . GLY A 1 263 ? -15.133 -1.432 4.746 1 86.38 263 GLY A O 1
ATOM 2105 N N . LEU A 1 264 ? -13.773 -1.416 2.928 1 91.81 264 LEU A N 1
ATOM 2106 C CA . LEU A 1 264 ? -14.188 -2.754 2.52 1 91.81 264 LEU A CA 1
ATOM 2107 C C . LEU A 1 264 ? -13.562 -3.814 3.418 1 91.81 264 LEU A C 1
ATOM 2109 O O . LEU A 1 264 ? -13.977 -4.977 3.395 1 91.81 264 LEU A O 1
ATOM 2113 N N . ASN A 1 265 ? -12.602 -3.477 4.211 1 90.38 265 ASN A N 1
ATOM 2114 C CA . ASN A 1 265 ? -11.977 -4.418 5.137 1 90.38 265 ASN A CA 1
ATOM 2115 C C . ASN A 1 265 ? -12.859 -4.668 6.359 1 90.38 265 ASN A C 1
ATOM 2117 O O . ASN A 1 265 ? -12.578 -5.562 7.16 1 90.38 265 ASN A O 1
ATOM 2121 N N . PHE A 1 266 ? -13.906 -3.943 6.414 1 84.38 266 PHE A N 1
ATOM 2122 C CA . PHE A 1 266 ? -14.867 -4.133 7.496 1 84.38 266 PHE A CA 1
ATOM 2123 C C . PHE A 1 266 ? -16.094 -4.879 7 1 84.38 266 PHE A C 1
ATOM 2125 O O . PHE A 1 266 ? -16.422 -4.84 5.812 1 84.38 266 PHE A O 1
ATOM 2132 N N . ALA A 1 267 ? -16.672 -5.613 8.023 1 77.38 267 ALA A N 1
ATOM 2133 C CA . ALA A 1 267 ? -17.906 -6.324 7.684 1 77.38 267 ALA A CA 1
ATOM 2134 C C . ALA A 1 267 ? -19.031 -5.352 7.352 1 77.38 267 ALA A C 1
ATOM 2136 O O . ALA A 1 267 ? -19.062 -4.23 7.863 1 77.38 267 ALA A O 1
ATOM 2137 N N . ASP A 1 268 ? -19.703 -5.73 6.328 1 59.5 268 ASP A N 1
ATOM 2138 C CA . ASP A 1 268 ? -20.812 -4.91 5.832 1 59.5 268 ASP A CA 1
ATOM 2139 C C . ASP A 1 268 ? -21.75 -4.508 6.969 1 59.5 268 ASP A C 1
ATOM 2141 O O . ASP A 1 268 ? -22.359 -3.443 6.922 1 59.5 268 ASP A O 1
ATOM 2145 N N . SER A 1 269 ? -21.938 -5.609 7.957 1 47.44 269 SER A N 1
ATOM 2146 C CA . SER A 1 269 ? -22.781 -5.242 9.102 1 47.44 269 SER A CA 1
ATOM 2147 C C . SER A 1 269 ? -22.219 -4.012 9.812 1 47.44 269 SER A C 1
ATOM 2149 O O . SER A 1 269 ? -22.953 -3.311 10.516 1 47.44 269 SER A O 1
ATOM 2151 N N . LEU A 1 270 ? -21.016 -4.035 9.727 1 47.06 270 LEU A N 1
ATOM 2152 C CA . LEU A 1 270 ? -20.344 -2.904 10.359 1 47.06 270 LEU A CA 1
ATOM 2153 C C . LEU A 1 270 ? -20.594 -1.616 9.586 1 47.06 270 LEU A C 1
ATOM 2155 O O . LEU A 1 270 ? -20.141 -0.544 9.992 1 47.06 270 LEU A O 1
ATOM 2159 N N . HIS A 1 271 ? -20.938 -1.889 8.344 1 40.91 271 HIS A N 1
ATOM 2160 C CA . HIS A 1 271 ? -21.641 -0.693 7.902 1 40.91 271 HIS A CA 1
ATOM 2161 C C . HIS A 1 271 ? -22.75 -0.312 8.883 1 40.91 271 HIS A C 1
ATOM 2163 O O . HIS A 1 271 ? -23.562 0.568 8.586 1 40.91 271 HIS A O 1
ATOM 2169 N N . LYS A 1 272 ? -22.891 -1.32 9.719 1 40.03 272 LYS A N 1
ATOM 2170 C CA . LYS A 1 272 ? -23.625 -0.744 10.844 1 40.03 272 LYS A CA 1
ATOM 2171 C C . LYS A 1 272 ? -22.969 0.548 11.32 1 40.03 272 LYS A C 1
ATOM 2173 O O . LYS A 1 272 ? -21.766 0.74 11.148 1 40.03 272 LYS A O 1
ATOM 2178 N N . PRO A 1 273 ? -23.703 1.26 11.938 1 36.84 273 PRO A N 1
ATOM 2179 C CA . PRO A 1 273 ? -23.344 2.656 12.188 1 36.84 273 PRO A CA 1
ATOM 2180 C C . PRO A 1 273 ? -21.984 2.793 12.891 1 36.84 273 PRO A C 1
ATOM 2182 O O . PRO A 1 273 ? -21.844 2.359 14.031 1 36.84 273 PRO A O 1
ATOM 2185 N N . LEU A 1 274 ? -20.812 2.211 12.352 1 41.16 274 LEU A N 1
ATOM 2186 C CA . LEU A 1 274 ? -19.75 3.012 12.961 1 41.16 274 LEU A CA 1
ATOM 2187 C C . LEU A 1 274 ? -20.328 4.281 13.586 1 41.16 274 LEU A C 1
ATOM 2189 O O . LEU A 1 274 ? -21.344 4.797 13.133 1 41.16 274 LEU A O 1
ATOM 2193 N N . PRO A 1 275 ? -19.922 4.465 14.773 1 42.66 275 PRO A N 1
ATOM 2194 C CA . PRO A 1 275 ? -20.5 5.77 15.102 1 42.66 275 PRO A CA 1
ATOM 2195 C C . PRO A 1 275 ? -20.594 6.691 13.883 1 42.66 275 PRO A C 1
ATOM 2197 O O . PRO A 1 275 ? -19.797 6.582 12.953 1 42.66 275 PRO A O 1
ATOM 2200 N N . ASP A 1 276 ? -21.781 7.043 13.57 1 43.72 276 ASP A N 1
ATOM 2201 C CA . ASP A 1 276 ? -22.25 7.91 12.492 1 43.72 276 ASP A CA 1
ATOM 2202 C C . ASP A 1 276 ? -21.094 8.734 11.922 1 43.72 276 ASP A C 1
ATOM 2204 O O . ASP A 1 276 ? -20.953 8.852 10.703 1 43.72 276 ASP A O 1
ATOM 2208 N N . LYS A 1 277 ? -20.234 9.109 12.758 1 47.41 277 LYS A N 1
ATOM 2209 C CA . LYS A 1 277 ? -19.25 10.109 12.344 1 47.41 277 LYS A CA 1
ATOM 2210 C C . LYS A 1 277 ? -18.109 9.469 11.555 1 47.41 277 LYS A C 1
ATOM 2212 O O . LYS A 1 277 ? -17.562 10.078 10.625 1 47.41 277 LYS A O 1
ATOM 2217 N N . THR A 1 278 ? -17.797 8.117 11.867 1 50.53 278 THR A N 1
ATOM 2218 C CA . THR A 1 278 ? -16.688 7.461 11.172 1 50.53 278 THR A CA 1
ATOM 2219 C C . THR A 1 278 ? -17.109 7.055 9.758 1 50.53 278 THR A C 1
ATOM 2221 O O . THR A 1 278 ? -16.312 7.148 8.82 1 50.53 278 THR A O 1
ATOM 2224 N N . ARG A 1 279 ? -18.281 6.656 9.633 1 49.69 279 ARG A N 1
ATOM 2225 C CA . ARG A 1 279 ? -18.828 6.234 8.344 1 49.69 279 ARG A CA 1
ATOM 2226 C C . ARG A 1 279 ? -18.875 7.398 7.359 1 49.69 279 ARG A C 1
ATOM 2228 O O . ARG A 1 279 ? -18.703 7.207 6.156 1 49.69 279 ARG A O 1
ATOM 2235 N N . GLU A 1 280 ? -19.141 8.453 8.039 1 52.41 280 GLU A N 1
ATOM 2236 C CA . GLU A 1 280 ? -19.234 9.656 7.211 1 52.41 280 GLU A CA 1
ATOM 2237 C C . GLU A 1 280 ? -17.922 9.938 6.492 1 52.41 280 GLU A C 1
ATOM 2239 O O . GLU A 1 280 ? -17.906 10.625 5.469 1 52.41 280 GLU A O 1
ATOM 2244 N N . LYS A 1 281 ? -17.062 9.062 6.988 1 56.59 281 LYS A N 1
ATOM 2245 C CA . LYS A 1 281 ? -15.766 9.367 6.41 1 56.59 281 LYS A CA 1
ATOM 2246 C C . LYS A 1 281 ? -15.43 8.414 5.266 1 56.59 281 LYS A C 1
ATOM 2248 O O . LYS A 1 281 ? -14.516 8.68 4.48 1 56.59 281 LYS A O 1
ATOM 2253 N N . LEU A 1 282 ? -16.453 7.406 5.113 1 58.12 282 LEU A N 1
ATOM 2254 C CA . LEU A 1 282 ? -16.172 6.484 4.016 1 58.12 282 LEU A CA 1
ATOM 2255 C C . LEU A 1 282 ? -16.656 7.066 2.689 1 58.12 282 LEU A C 1
ATOM 2257 O O . LEU A 1 282 ? -17.688 7.727 2.635 1 58.12 282 LEU A O 1
ATOM 2261 N N . LEU A 1 283 ? -15.867 6.809 1.746 1 65.94 283 LEU A N 1
ATOM 2262 C CA . LEU A 1 283 ? -16.031 7.449 0.446 1 65.94 283 LEU A CA 1
ATOM 2263 C C . LEU A 1 283 ? -17.188 6.832 -0.329 1 65.94 283 LEU A C 1
ATOM 2265 O O . LEU A 1 283 ? -17.75 7.465 -1.225 1 65.94 283 LEU A O 1
ATOM 2269 N N . ILE A 1 284 ? -17.531 5.52 0.169 1 75.5 284 ILE A N 1
ATOM 2270 C CA . ILE A 1 284 ? -18.547 4.859 -0.64 1 75.5 284 ILE A CA 1
ATOM 2271 C C . ILE A 1 284 ? -19.859 4.809 0.131 1 75.5 284 ILE A C 1
ATOM 2273 O O . ILE A 1 284 ? -19.875 4.617 1.351 1 75.5 284 ILE A O 1
ATOM 2277 N N . GLY A 1 285 ? -20.906 5.324 -0.384 1 75 285 GLY A N 1
ATOM 2278 C CA . GLY A 1 285 ? -22.234 5.277 0.222 1 75 285 GLY A CA 1
ATOM 2279 C C . GLY A 1 285 ? -22.688 3.867 0.554 1 75 285 GLY A C 1
ATOM 2280 O O . GLY A 1 285 ? -21.953 2.902 0.32 1 75 285 GLY A O 1
ATOM 2281 N N . PRO A 1 286 ? -23.719 3.652 1.204 1 80.94 286 PRO A N 1
ATOM 2282 C CA . PRO A 1 286 ? -24.25 2.322 1.513 1 80.94 286 PRO A CA 1
ATOM 2283 C C . PRO A 1 286 ? -24.516 1.488 0.261 1 80.94 286 PRO A C 1
ATOM 2285 O O . PRO A 1 286 ? -24.766 2.041 -0.813 1 80.94 286 PRO A O 1
ATOM 2288 N N . PRO A 1 287 ? -24.422 0.209 0.446 1 86 287 PRO A N 1
ATOM 2289 C CA . PRO A 1 287 ? -24.688 -0.637 -0.72 1 86 287 PRO A CA 1
ATOM 2290 C C . PRO A 1 287 ? -26.109 -0.498 -1.237 1 86 287 PRO A C 1
ATOM 2292 O O . PRO A 1 287 ? -27.047 -0.317 -0.448 1 86 287 PRO A O 1
ATOM 2295 N N . SER A 1 288 ? -26.266 -0.666 -2.475 1 84.69 288 SER A N 1
ATOM 2296 C CA . SER A 1 288 ? -27.562 -0.463 -3.121 1 84.69 288 SER A CA 1
ATOM 2297 C C . SER A 1 288 ? -28.359 -1.757 -3.168 1 84.69 288 SER A C 1
ATOM 2299 O O . SER A 1 288 ? -29.578 -1.73 -3.359 1 84.69 288 SER A O 1
ATOM 2301 N N . SER A 1 289 ? -27.75 -2.891 -3.096 1 89.25 289 SER A N 1
ATOM 2302 C CA . SER A 1 289 ? -28.391 -4.203 -3.176 1 89.25 289 SER A CA 1
ATOM 2303 C C . SER A 1 289 ? -27.531 -5.27 -2.502 1 89.25 289 SER A C 1
ATOM 2305 O O . SER A 1 289 ? -26.391 -5.008 -2.111 1 89.25 289 SER A O 1
ATOM 2307 N N . HIS A 1 290 ? -28.078 -6.402 -2.43 1 90.06 290 HIS A N 1
ATOM 2308 C CA . HIS A 1 290 ? -27.312 -7.52 -1.89 1 90.06 290 HIS A CA 1
ATOM 2309 C C . HIS A 1 290 ? -26.156 -7.895 -2.814 1 90.06 290 HIS A C 1
ATOM 2311 O O . HIS A 1 290 ? -25.109 -8.352 -2.352 1 90.06 290 HIS A O 1
ATOM 2317 N N . ILE A 1 291 ? -26.391 -7.746 -4.047 1 93.81 291 ILE A N 1
ATOM 2318 C CA . ILE A 1 291 ? -25.328 -7.992 -5.016 1 93.81 291 ILE A CA 1
ATOM 2319 C C . ILE A 1 291 ? -24.156 -7.051 -4.746 1 93.81 291 ILE A C 1
ATOM 2321 O O . ILE A 1 291 ? -23 -7.469 -4.762 1 93.81 291 ILE A O 1
ATOM 2325 N N . ASP A 1 292 ? -24.531 -5.816 -4.469 1 92.5 292 ASP A N 1
ATOM 2326 C CA . ASP A 1 292 ? -23.5 -4.812 -4.203 1 92.5 292 ASP A CA 1
ATOM 2327 C C . ASP A 1 292 ? -22.734 -5.148 -2.934 1 92.5 292 ASP A C 1
ATOM 2329 O O . ASP A 1 292 ? -21.516 -4.957 -2.875 1 92.5 292 ASP A O 1
ATOM 2333 N N . VAL A 1 293 ? -23.359 -5.656 -1.976 1 91.81 293 VAL A N 1
ATOM 2334 C CA . VAL A 1 293 ? -22.703 -6.055 -0.732 1 91.81 293 VAL A CA 1
ATOM 2335 C C . VAL A 1 293 ? -21.672 -7.152 -1.013 1 91.81 293 VAL A C 1
ATOM 2337 O O . VAL A 1 293 ? -20.516 -7.055 -0.592 1 91.81 293 VAL A O 1
ATOM 2340 N N . GLU A 1 294 ? -22.109 -8.125 -1.75 1 94.12 294 GLU A N 1
ATOM 2341 C CA . GLU A 1 294 ? -21.234 -9.266 -2.029 1 94.12 294 GLU A CA 1
ATOM 2342 C C . GLU A 1 294 ? -20.125 -8.883 -2.998 1 94.12 294 GLU A C 1
ATOM 2344 O O . GLU A 1 294 ? -19.016 -9.406 -2.91 1 94.12 294 GLU A O 1
ATOM 2349 N N . LEU A 1 295 ? -20.5 -8.008 -3.863 1 95.38 295 LEU A N 1
ATOM 2350 C CA . LEU A 1 295 ? -19.484 -7.547 -4.809 1 95.38 295 LEU A CA 1
ATOM 2351 C C . LEU A 1 295 ? -18.359 -6.828 -4.082 1 95.38 295 LEU A C 1
ATOM 2353 O O . LEU A 1 295 ? -17.188 -7.012 -4.422 1 95.38 295 LEU A O 1
ATOM 2357 N N . ARG A 1 296 ? -18.672 -5.98 -3.156 1 94.44 296 ARG A N 1
ATOM 2358 C CA . ARG A 1 296 ? -17.688 -5.293 -2.336 1 94.44 296 ARG A CA 1
ATOM 2359 C C . ARG A 1 296 ? -16.844 -6.289 -1.547 1 94.44 296 ARG A C 1
ATOM 2361 O O . ARG A 1 296 ? -15.609 -6.176 -1.506 1 94.44 296 ARG A O 1
ATOM 2368 N N . ARG A 1 297 ? -17.469 -7.246 -0.986 1 95.5 297 ARG A N 1
ATOM 2369 C CA . ARG A 1 297 ? -16.797 -8.297 -0.222 1 95.5 297 ARG A CA 1
ATOM 2370 C C . ARG A 1 297 ? -15.859 -9.102 -1.107 1 95.5 297 ARG A C 1
ATOM 2372 O O . ARG A 1 297 ? -14.703 -9.336 -0.739 1 95.5 297 ARG A O 1
ATOM 2379 N N . ASN A 1 298 ? -16.328 -9.461 -2.25 1 97.12 298 ASN A N 1
ATOM 2380 C CA . ASN A 1 298 ? -15.531 -10.219 -3.197 1 97.12 298 ASN A CA 1
ATOM 2381 C C . ASN A 1 298 ? -14.312 -9.422 -3.666 1 97.12 298 ASN A C 1
ATOM 2383 O O . ASN A 1 298 ? -13.211 -9.969 -3.777 1 97.12 298 ASN A O 1
ATOM 2387 N N . ALA A 1 299 ? -14.562 -8.195 -3.969 1 97.44 299 ALA A N 1
ATOM 2388 C CA . ALA A 1 299 ? -13.469 -7.344 -4.434 1 97.44 299 ALA A CA 1
ATOM 2389 C C . ALA A 1 299 ? -12.359 -7.254 -3.393 1 97.44 299 ALA A C 1
ATOM 2391 O O . ALA A 1 299 ? -11.18 -7.348 -3.727 1 97.44 299 ALA A O 1
ATOM 2392 N N . PHE A 1 300 ? -12.734 -7.148 -2.105 1 97.19 300 PHE A N 1
ATOM 2393 C CA . PHE A 1 300 ? -11.75 -7.094 -1.033 1 97.19 300 PHE A CA 1
ATOM 2394 C C . PHE A 1 300 ? -10.953 -8.391 -0.964 1 97.19 300 PHE A C 1
ATOM 2396 O O . PHE A 1 300 ? -9.719 -8.367 -0.956 1 97.19 300 PHE A O 1
ATOM 2403 N N . TRP A 1 301 ? -11.586 -9.469 -0.966 1 98.44 301 TRP A N 1
ATOM 2404 C CA . TRP A 1 301 ? -10.922 -10.75 -0.75 1 98.44 301 TRP A CA 1
ATOM 2405 C C . TRP A 1 301 ? -10.062 -11.125 -1.955 1 98.44 301 TRP A C 1
ATOM 2407 O O . TRP A 1 301 ? -9.016 -11.75 -1.806 1 98.44 301 TRP A O 1
ATOM 2417 N N . LEU A 1 302 ? -10.555 -10.75 -3.102 1 98.62 302 LEU A N 1
ATOM 2418 C CA . LEU A 1 302 ? -9.742 -11.055 -4.277 1 98.62 302 LEU A CA 1
ATOM 2419 C C . LEU A 1 302 ? -8.461 -10.234 -4.277 1 98.62 302 LEU A C 1
ATOM 2421 O O . LEU A 1 302 ? -7.395 -10.742 -4.641 1 98.62 302 LEU A O 1
ATOM 2425 N N . ALA A 1 303 ? -8.531 -8.961 -3.896 1 98.19 303 ALA A N 1
ATOM 2426 C CA . ALA A 1 303 ? -7.324 -8.156 -3.742 1 98.19 303 ALA A CA 1
ATOM 2427 C C . ALA A 1 303 ? -6.402 -8.75 -2.682 1 98.19 303 ALA A C 1
ATOM 2429 O O . ALA A 1 303 ? -5.188 -8.812 -2.875 1 98.19 303 ALA A O 1
ATOM 2430 N N . TYR A 1 304 ? -7 -9.195 -1.626 1 98.06 304 TYR A N 1
ATOM 2431 C CA . TYR A 1 304 ? -6.27 -9.82 -0.532 1 98.06 304 TYR A CA 1
ATOM 2432 C C . TYR A 1 304 ? -5.57 -11.094 -1.002 1 98.06 304 TYR A C 1
ATOM 2434 O O . TYR A 1 304 ? -4.375 -11.273 -0.763 1 98.06 304 TYR A O 1
ATOM 2442 N N . CYS A 1 305 ? -6.293 -11.953 -1.678 1 98.31 305 CYS A N 1
ATOM 2443 C CA . CYS A 1 305 ? -5.754 -13.234 -2.113 1 98.31 305 CYS A CA 1
ATOM 2444 C C . CYS A 1 305 ? -4.633 -13.047 -3.125 1 98.31 305 CYS A C 1
ATOM 2446 O O . CYS A 1 305 ? -3.609 -13.734 -3.062 1 98.31 305 CYS A O 1
ATOM 2448 N N . LEU A 1 306 ? -4.879 -12.18 -3.98 1 97.31 306 LEU A N 1
ATOM 2449 C CA . LEU A 1 306 ? -3.852 -11.922 -4.984 1 97.31 306 LEU A CA 1
ATOM 2450 C C . LEU A 1 306 ? -2.529 -11.547 -4.324 1 97.31 306 LEU A C 1
ATOM 2452 O O . LEU A 1 306 ? -1.474 -12.055 -4.703 1 97.31 306 LEU A O 1
ATOM 2456 N N . GLU A 1 307 ? -2.59 -10.727 -3.35 1 96.38 307 GLU A N 1
ATOM 2457 C CA . GLU A 1 307 ? -1.38 -10.289 -2.656 1 96.38 307 GLU A CA 1
ATOM 2458 C C . GLU A 1 307 ? -0.715 -11.453 -1.927 1 96.38 307 GLU A C 1
ATOM 2460 O O . GLU A 1 307 ? 0.499 -11.648 -2.025 1 96.38 307 GLU A O 1
ATOM 2465 N N . ARG A 1 308 ? -1.488 -12.195 -1.228 1 97.56 308 ARG A N 1
ATOM 2466 C CA . ARG A 1 308 ? -0.923 -13.258 -0.403 1 97.56 308 ARG A CA 1
ATOM 2467 C C . ARG A 1 308 ? -0.28 -14.344 -1.267 1 97.56 308 ARG A C 1
ATOM 2469 O O . ARG A 1 308 ? 0.804 -14.836 -0.948 1 97.56 308 ARG A O 1
ATOM 2476 N N . TYR A 1 309 ? -0.916 -14.664 -2.307 1 96.88 309 TYR A N 1
ATOM 2477 C CA . TYR A 1 309 ? -0.417 -15.758 -3.137 1 96.88 309 TYR A CA 1
ATOM 2478 C C . TYR A 1 309 ? 0.85 -15.344 -3.877 1 96.88 309 TYR A C 1
ATOM 2480 O O . TYR A 1 309 ? 1.83 -16.094 -3.908 1 96.88 309 TYR A O 1
ATOM 2488 N N . HIS A 1 310 ? 0.905 -14.18 -4.398 1 93.31 310 HIS A N 1
ATOM 2489 C CA . HIS A 1 310 ? 2.074 -13.875 -5.215 1 93.31 310 HIS A CA 1
ATOM 2490 C C . HIS A 1 310 ? 3.262 -13.477 -4.348 1 93.31 310 HIS A C 1
ATOM 2492 O O . HIS A 1 310 ? 4.414 -13.633 -4.758 1 93.31 310 HIS A O 1
ATOM 2498 N N . LEU A 1 311 ? 2.99 -13 -3.139 1 92.56 311 LEU A N 1
ATOM 2499 C CA . LEU A 1 311 ? 4.09 -12.547 -2.295 1 92.56 311 LEU A CA 1
ATOM 2500 C C . LEU A 1 311 ? 4.621 -13.695 -1.438 1 92.56 311 LEU A C 1
ATOM 2502 O O . LEU A 1 311 ? 5.719 -13.602 -0.879 1 92.56 311 LEU A O 1
ATOM 2506 N N . PHE A 1 312 ? 3.982 -14.781 -1.319 1 93.5 312 PHE A N 1
ATOM 2507 C CA . PHE A 1 312 ? 4.309 -15.859 -0.398 1 93.5 312 PHE A CA 1
ATOM 2508 C C . PHE A 1 312 ? 5.699 -16.422 -0.685 1 93.5 312 PHE A C 1
ATOM 2510 O O . PHE A 1 312 ? 6.414 -16.828 0.235 1 93.5 312 PHE A O 1
ATOM 2517 N N . SER A 1 313 ? 6.051 -16.406 -1.934 1 86.31 313 SER A N 1
ATOM 2518 C CA . SER A 1 313 ? 7.328 -17.016 -2.289 1 86.31 313 SER A CA 1
ATOM 2519 C C . SER A 1 313 ? 8.477 -16.031 -2.146 1 86.31 313 SER A C 1
ATOM 2521 O O . SER A 1 313 ? 9.648 -16.406 -2.26 1 86.31 313 SER A O 1
ATOM 2523 N N . GLY A 1 314 ? 8.172 -14.805 -1.859 1 81.81 314 GLY A N 1
ATOM 2524 C CA . GLY A 1 314 ? 9.219 -13.797 -1.796 1 81.81 314 GLY A CA 1
ATOM 2525 C C . GLY A 1 314 ? 9.438 -13.25 -0.398 1 81.81 314 GLY A C 1
ATOM 2526 O O . GLY A 1 314 ? 8.781 -13.68 0.553 1 81.81 314 GLY A O 1
ATOM 2527 N N . PRO A 1 315 ? 10.398 -12.43 -0.267 1 83.81 315 PRO A N 1
ATOM 2528 C CA . PRO A 1 315 ? 10.742 -11.859 1.042 1 83.81 315 PRO A CA 1
ATOM 2529 C C . PRO A 1 315 ? 9.945 -10.594 1.36 1 83.81 315 PRO A C 1
ATOM 2531 O O . PRO A 1 315 ? 10.273 -9.883 2.314 1 83.81 315 PRO A O 1
ATOM 2534 N N . TRP A 1 316 ? 8.938 -10.305 0.704 1 87.88 316 TRP A N 1
ATOM 2535 C CA . TRP A 1 316 ? 8.289 -9 0.826 1 87.88 316 TRP A CA 1
ATOM 2536 C C . TRP A 1 316 ? 7.125 -9.062 1.811 1 87.88 316 TRP A C 1
ATOM 2538 O O . TRP A 1 316 ? 6.41 -10.07 1.874 1 87.88 316 TRP A O 1
ATOM 2548 N N . VAL A 1 317 ? 6.91 -7.988 2.449 1 90.94 317 VAL A N 1
ATOM 2549 C CA . VAL A 1 317 ? 5.855 -7.887 3.451 1 90.94 317 VAL A CA 1
ATOM 2550 C C . VAL A 1 317 ? 4.531 -7.539 2.771 1 90.94 317 VAL A C 1
ATOM 2552 O O . VAL A 1 317 ? 4.516 -6.992 1.667 1 90.94 317 VAL A O 1
ATOM 2555 N N . PHE A 1 318 ? 3.453 -7.848 3.436 1 93 318 PHE A N 1
ATOM 2556 C CA . PHE A 1 318 ? 2.113 -7.594 2.92 1 93 318 PHE A CA 1
ATOM 2557 C C . PHE A 1 318 ? 1.722 -6.137 3.131 1 93 318 PHE A C 1
ATOM 2559 O O . PHE A 1 318 ? 2.281 -5.457 3.994 1 93 318 PHE A O 1
ATOM 2566 N N . ASP A 1 319 ? 0.72 -5.699 2.393 1 90.5 319 ASP A N 1
ATOM 2567 C CA . ASP A 1 319 ? 0.205 -4.336 2.467 1 90.5 319 ASP A CA 1
ATOM 2568 C C . ASP A 1 319 ? -0.676 -4.148 3.701 1 90.5 319 ASP A C 1
ATOM 2570 O O . ASP A 1 319 ? -0.754 -3.049 4.254 1 90.5 319 ASP A O 1
ATOM 2574 N N . ILE A 1 320 ? -1.38 -5.137 4.02 1 91.62 320 ILE A N 1
ATOM 2575 C CA . ILE A 1 320 ? -2.32 -4.992 5.125 1 91.62 320 ILE A CA 1
ATOM 2576 C C . ILE A 1 320 ? -2.131 -6.137 6.117 1 91.62 320 ILE A C 1
ATOM 2578 O O . ILE A 1 320 ? -1.893 -7.277 5.719 1 91.62 320 ILE A O 1
ATOM 2582 N N . ASN A 1 321 ? -2.211 -5.746 7.297 1 92.19 321 ASN A N 1
ATOM 2583 C CA . ASN A 1 321 ? -2.135 -6.73 8.367 1 92.19 321 ASN A CA 1
ATOM 2584 C C . ASN A 1 321 ? -3.473 -7.434 8.578 1 92.19 321 ASN A C 1
ATOM 2586 O O . ASN A 1 321 ? -4.527 -6.797 8.547 1 92.19 321 ASN A O 1
ATOM 2590 N N . ASP A 1 322 ? -3.365 -8.695 8.805 1 93.88 322 ASP A N 1
ATOM 2591 C CA . ASP A 1 322 ? -4.582 -9.484 8.992 1 93.88 322 ASP A CA 1
ATOM 2592 C C . ASP A 1 322 ? -5.363 -9.008 10.211 1 93.88 322 ASP A C 1
ATOM 2594 O O . ASP A 1 322 ? -6.586 -9.148 10.266 1 93.88 322 ASP A O 1
ATOM 2598 N N . ASP A 1 323 ? -4.723 -8.391 11.117 1 90.44 323 ASP A N 1
ATOM 2599 C CA . ASP A 1 323 ? -5.371 -7.898 12.328 1 90.44 323 ASP A CA 1
ATOM 2600 C C . ASP A 1 323 ? -6.336 -6.762 12.016 1 90.44 323 ASP A C 1
ATOM 2602 O O . ASP A 1 323 ? -7.195 -6.418 12.828 1 90.44 323 ASP A O 1
ATOM 2606 N N . ASP A 1 324 ? -6.184 -6.223 10.914 1 90.06 324 ASP A N 1
ATOM 2607 C CA . ASP A 1 324 ? -6.992 -5.059 10.555 1 90.06 324 ASP A CA 1
ATOM 2608 C C . ASP A 1 324 ? -8.133 -5.457 9.617 1 90.06 324 ASP A C 1
ATOM 2610 O O . ASP A 1 324 ? -8.781 -4.594 9.023 1 90.06 324 ASP A O 1
ATOM 2614 N N . ILE A 1 325 ? -8.352 -6.703 9.445 1 92.75 325 ILE A N 1
ATOM 2615 C CA . ILE A 1 325 ? -9.383 -7.195 8.539 1 92.75 325 ILE A CA 1
ATOM 2616 C C . ILE A 1 325 ? -10.547 -7.766 9.344 1 92.75 325 ILE A C 1
ATOM 2618 O O . ILE A 1 325 ? -10.367 -8.695 10.141 1 92.75 325 ILE A O 1
ATOM 2622 N N . GLN A 1 326 ? -11.695 -7.211 9.148 1 89.31 326 GLN A N 1
ATOM 2623 C CA . GLN A 1 326 ? -12.891 -7.684 9.836 1 89.31 326 GLN A CA 1
ATOM 2624 C C . GLN A 1 326 ? -13.945 -8.172 8.844 1 89.31 326 GLN A C 1
ATOM 2626 O O . GLN A 1 326 ? -15.039 -8.578 9.242 1 89.31 326 GLN A O 1
ATOM 2631 N N . GLN A 1 327 ? -13.602 -8.117 7.617 1 93.19 327 GLN A N 1
ATOM 2632 C CA . GLN A 1 327 ? -14.523 -8.547 6.566 1 93.19 327 GLN A CA 1
ATOM 2633 C C . GLN A 1 327 ? -14.859 -10.031 6.699 1 93.19 327 GLN A C 1
ATOM 2635 O O . GLN A 1 327 ? -14.008 -10.828 7.09 1 93.19 327 GLN A O 1
ATOM 2640 N N . THR A 1 328 ? -16.016 -10.398 6.41 1 94.5 328 THR A N 1
ATOM 2641 C CA . THR A 1 328 ? -16.469 -11.789 6.492 1 94.5 328 THR A CA 1
ATOM 2642 C C . THR A 1 328 ? -16.266 -12.5 5.16 1 94.5 328 THR A C 1
ATOM 2644 O O . THR A 1 328 ? -16.047 -11.852 4.129 1 94.5 328 THR A O 1
ATOM 2647 N N . LEU A 1 329 ? -16.266 -13.828 5.199 1 96.12 329 LEU A N 1
ATOM 2648 C CA . LEU A 1 329 ? -16.109 -14.633 3.99 1 96.12 329 LEU A CA 1
ATOM 2649 C C . LEU A 1 329 ? -17.328 -14.477 3.078 1 96.12 329 LEU A C 1
ATOM 2651 O O . LEU A 1 329 ? -18.438 -14.203 3.551 1 96.12 329 LEU A O 1
ATOM 2655 N N . PRO A 1 330 ? -17.125 -14.594 1.812 1 94.81 330 PRO A N 1
ATOM 2656 C CA . PRO A 1 330 ? -18.203 -14.383 0.845 1 94.81 330 PRO A CA 1
ATOM 2657 C C . PRO A 1 330 ? -19.203 -15.539 0.809 1 94.81 330 PRO A C 1
ATOM 2659 O O . PRO A 1 330 ? -18.906 -16.625 1.303 1 94.81 330 PRO A O 1
ATOM 2662 N N . ALA A 1 331 ? -20.328 -15.25 0.21 1 94 331 ALA A N 1
ATOM 2663 C CA . ALA A 1 331 ? -21.328 -16.281 -0.077 1 94 331 ALA A CA 1
ATOM 2664 C C . ALA A 1 331 ? -20.906 -17.141 -1.262 1 94 331 ALA A C 1
ATOM 2666 O O . ALA A 1 331 ? -19.891 -16.859 -1.908 1 94 331 ALA A O 1
ATOM 2667 N N . THR A 1 332 ? -21.641 -18.188 -1.485 1 93.62 332 THR A N 1
ATOM 2668 C CA . THR A 1 332 ? -21.375 -19.031 -2.646 1 93.62 332 THR A CA 1
ATOM 2669 C C . THR A 1 332 ? -21.609 -18.25 -3.939 1 93.62 332 THR A C 1
ATOM 2671 O O . THR A 1 332 ? -22.328 -17.25 -3.947 1 93.62 332 THR A O 1
ATOM 2674 N N . LEU A 1 333 ? -20.984 -18.766 -4.98 1 93.75 333 LEU A N 1
ATOM 2675 C CA . LEU A 1 333 ? -21.188 -18.125 -6.281 1 93.75 333 LEU A CA 1
ATOM 2676 C C . LEU A 1 333 ? -22.656 -18.141 -6.676 1 93.75 333 LEU A C 1
ATOM 2678 O O . LEU A 1 333 ? -23.156 -17.156 -7.227 1 93.75 333 LEU A O 1
ATOM 2682 N N . GLU A 1 334 ? -23.312 -19.203 -6.379 1 92.25 334 GLU A N 1
ATOM 2683 C CA . GLU A 1 334 ? -24.719 -19.344 -6.723 1 92.25 334 GLU A CA 1
ATOM 2684 C C . GLU A 1 334 ? -25.578 -18.312 -6.004 1 92.25 334 GLU A C 1
ATOM 2686 O O . GLU A 1 334 ? -26.438 -17.688 -6.613 1 92.25 334 GLU A O 1
ATOM 2691 N N . ALA A 1 335 ? -25.297 -18.172 -4.785 1 92.88 335 ALA A N 1
ATOM 2692 C CA . ALA A 1 335 ? -26.047 -17.188 -4.008 1 92.88 335 ALA A CA 1
ATOM 2693 C C . ALA A 1 335 ? -25.75 -15.773 -4.48 1 92.88 335 ALA A C 1
ATOM 2695 O O . ALA A 1 335 ? -26.656 -14.938 -4.582 1 92.88 335 ALA A O 1
ATOM 2696 N N . PHE A 1 336 ? -24.547 -15.508 -4.812 1 95.06 336 PHE A N 1
ATOM 2697 C CA . PHE A 1 336 ? -24.125 -14.195 -5.293 1 95.06 336 PHE A CA 1
ATOM 2698 C C . PHE A 1 336 ? -24.781 -13.867 -6.621 1 95.06 336 PHE A C 1
ATOM 2700 O O . PHE A 1 336 ? -25.344 -12.781 -6.793 1 95.06 336 PHE A O 1
ATOM 2707 N N . GLU A 1 337 ? -24.766 -14.789 -7.504 1 94.81 337 GLU A N 1
ATOM 2708 C CA . GLU A 1 337 ? -25.344 -14.539 -8.828 1 94.81 337 GLU A CA 1
ATOM 2709 C C . GLU A 1 337 ? -26.859 -14.453 -8.766 1 94.81 337 GLU A C 1
ATOM 2711 O O . GLU A 1 337 ? -27.469 -13.727 -9.555 1 94.81 337 GLU A O 1
ATOM 2716 N N . ALA A 1 338 ? -27.375 -15.078 -7.742 1 93.12 338 ALA A N 1
ATOM 2717 C CA . ALA A 1 338 ? -28.828 -15.008 -7.562 1 93.12 338 ALA A CA 1
ATOM 2718 C C . ALA A 1 338 ? -29.234 -13.719 -6.859 1 93.12 338 ALA A C 1
ATOM 2720 O O . ALA A 1 338 ? -30.391 -13.305 -6.93 1 93.12 338 ALA A O 1
ATOM 2721 N N . GLY A 1 339 ? -28.328 -13.086 -6.184 1 89.25 339 GLY A N 1
A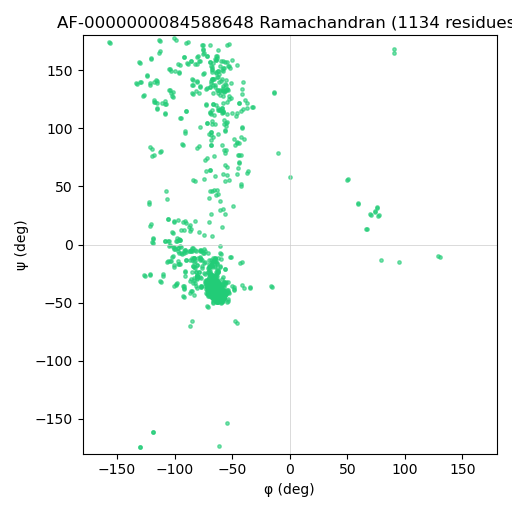TOM 2722 C CA . GLY A 1 339 ? -28.594 -11.828 -5.492 1 89.25 339 GLY A CA 1
ATOM 2723 C C . GLY A 1 339 ? -29.375 -12.008 -4.203 1 89.25 339 GLY A C 1
ATOM 2724 O O . GLY A 1 339 ? -30.156 -11.141 -3.82 1 89.25 339 GLY A O 1
ATOM 2725 N N . PHE A 1 340 ? -29.172 -13.117 -3.541 1 82.94 340 PHE A N 1
ATOM 2726 C CA . PHE A 1 340 ? -29.953 -13.383 -2.332 1 82.94 340 PHE A CA 1
ATOM 2727 C C . PHE A 1 340 ? -29.031 -13.477 -1.115 1 82.94 340 PHE A C 1
ATOM 2729 O O . PHE A 1 340 ? -27.906 -13.953 -1.216 1 82.94 340 PHE A O 1
ATOM 2736 N N . ASP A 1 341 ? -29.5 -12.898 -0.02 1 81.06 341 ASP A N 1
ATOM 2737 C CA . ASP A 1 341 ? -28.844 -13.055 1.271 1 81.06 341 ASP A CA 1
ATOM 2738 C C . ASP A 1 341 ? -29.391 -14.266 2.023 1 81.06 341 ASP A C 1
ATOM 2740 O O . ASP A 1 341 ? -30.578 -14.32 2.334 1 81.06 341 ASP A O 1
ATOM 2744 N N . ASP A 1 342 ? -28.531 -15.188 2.191 1 76.94 342 ASP A N 1
ATOM 2745 C CA . ASP A 1 342 ? -29 -16.406 2.846 1 76.94 342 ASP A CA 1
ATOM 2746 C C . ASP A 1 342 ? -29.188 -16.188 4.348 1 76.94 342 ASP A C 1
ATOM 2748 O O . ASP A 1 342 ? -29.734 -17.047 5.043 1 76.94 342 ASP A O 1
ATOM 2752 N N . GLY A 1 343 ? -28.75 -15 4.805 1 78.38 343 GLY A N 1
ATOM 2753 C CA . GLY A 1 343 ? -28.922 -14.648 6.207 1 78.38 343 GLY A CA 1
ATOM 2754 C C . GLY A 1 343 ? -28.094 -15.516 7.141 1 78.38 343 GLY A C 1
ATOM 2755 O O . GLY A 1 343 ? -28.281 -15.484 8.359 1 78.38 343 GLY A O 1
ATOM 2756 N N . GLN A 1 344 ? -27.203 -16.203 6.582 1 84.31 344 GLN A N 1
ATOM 2757 C CA . GLN A 1 344 ? -26.422 -17.141 7.387 1 84.31 344 GLN A CA 1
ATOM 2758 C C . GLN A 1 344 ? -25.203 -16.469 7.988 1 84.31 344 GLN A C 1
ATOM 2760 O O . GLN A 1 344 ? -24.703 -15.477 7.441 1 84.31 344 GLN A O 1
ATOM 2765 N N . GLU A 1 345 ? -24.812 -17.109 9.078 1 89 345 GLU A N 1
ATOM 2766 C CA . GLU A 1 345 ? -23.578 -16.641 9.727 1 89 345 GLU A CA 1
ATOM 2767 C C . GLU A 1 345 ? -22.359 -16.891 8.844 1 89 345 GLU A C 1
ATOM 2769 O O . GLU A 1 345 ? -22.266 -17.938 8.195 1 89 345 GLU A O 1
ATOM 2774 N N . ARG A 1 346 ? -21.5 -15.945 8.914 1 92.31 346 ARG A N 1
ATOM 2775 C CA . ARG A 1 346 ? -20.297 -16.047 8.094 1 92.31 346 ARG A CA 1
ATOM 2776 C C . ARG A 1 346 ? -19.031 -15.961 8.961 1 92.31 346 ARG A C 1
ATOM 2778 O O . ARG A 1 346 ? -19.016 -15.234 9.953 1 92.31 346 ARG A O 1
ATOM 2785 N N . GLN A 1 347 ? -18.031 -16.688 8.555 1 94.62 347 GLN A N 1
ATOM 2786 C CA . GLN A 1 347 ? -16.75 -16.641 9.25 1 94.62 347 GLN A CA 1
ATOM 2787 C C . GLN A 1 347 ? -15.922 -15.43 8.82 1 94.62 347 GLN A C 1
ATOM 2789 O O . GLN A 1 347 ? -16.156 -14.867 7.75 1 94.62 347 GLN A O 1
ATOM 2794 N N . ASN A 1 348 ? -15.055 -15.016 9.664 1 93.5 348 ASN A N 1
ATOM 2795 C CA . ASN A 1 348 ? -14.008 -14.047 9.359 1 93.5 348 ASN A CA 1
ATOM 2796 C C . ASN A 1 348 ? -12.641 -14.539 9.805 1 93.5 348 ASN A C 1
ATOM 2798 O O . ASN A 1 348 ? -12.5 -15.688 10.234 1 93.5 348 ASN A O 1
ATOM 2802 N N . ILE A 1 349 ? -11.656 -13.758 9.703 1 94.88 349 ILE A N 1
ATOM 2803 C CA . ILE A 1 349 ? -10.273 -14.172 9.906 1 94.88 349 ILE A CA 1
ATOM 2804 C C . ILE A 1 349 ? -10.055 -14.516 11.383 1 94.88 349 ILE A C 1
ATOM 2806 O O . ILE A 1 349 ? -9.133 -15.258 11.719 1 94.88 349 ILE A O 1
ATOM 2810 N N . PHE A 1 350 ? -10.938 -14.062 12.289 1 91.31 350 PHE A N 1
ATOM 2811 C CA . PHE A 1 350 ? -10.75 -14.258 13.719 1 91.31 350 PHE A CA 1
ATOM 2812 C C . PHE A 1 350 ? -11.609 -15.406 14.227 1 91.31 350 PHE A C 1
ATOM 2814 O O . PHE A 1 350 ? -11.547 -15.766 15.406 1 91.31 350 PHE A O 1
ATOM 2821 N N . SER A 1 351 ? -12.367 -15.945 13.32 1 93.94 351 SER A N 1
ATOM 2822 C CA . SER A 1 351 ? -13.203 -17.078 13.734 1 93.94 351 SER A CA 1
ATOM 2823 C C . SER A 1 351 ? -12.352 -18.234 14.25 1 93.94 351 SER A C 1
ATOM 2825 O O . SER A 1 351 ? -11.414 -18.672 13.578 1 93.94 351 SER A O 1
ATOM 2827 N N . GLU A 1 352 ? -12.68 -18.766 15.328 1 92.25 352 GLU A N 1
ATOM 2828 C CA . GLU A 1 352 ? -11.906 -19.828 15.969 1 92.25 352 GLU A CA 1
ATOM 2829 C C . GLU A 1 352 ? -11.93 -21.094 15.133 1 92.25 352 GLU A C 1
ATOM 2831 O O . GLU A 1 352 ? -10.969 -21.875 15.156 1 92.25 352 GLU A O 1
ATOM 2836 N N . ASP A 1 353 ? -12.961 -21.297 14.461 1 94.06 353 ASP A N 1
ATOM 2837 C CA . ASP A 1 353 ? -13.125 -22.516 13.695 1 94.06 353 ASP A CA 1
ATOM 2838 C C . ASP A 1 353 ? -12.828 -22.281 12.219 1 94.06 353 ASP A C 1
ATOM 2840 O O . ASP A 1 353 ? -13.281 -23.047 11.359 1 94.06 353 ASP A O 1
ATOM 2844 N N . LEU A 1 354 ? -12.148 -21.266 11.898 1 95.19 354 LEU A N 1
ATOM 2845 C CA . LEU A 1 354 ? -11.906 -20.859 10.516 1 95.19 354 LEU A CA 1
ATOM 2846 C C . LEU A 1 354 ? -11.312 -22 9.703 1 95.19 354 LEU A C 1
ATOM 2848 O O . LEU A 1 354 ? -11.719 -22.219 8.555 1 95.19 354 LEU A O 1
ATOM 2852 N N . PHE A 1 355 ? -10.422 -22.781 10.258 1 94.62 355 PHE A N 1
ATOM 2853 C CA . PHE A 1 355 ? -9.656 -23.766 9.492 1 94.62 355 PHE A CA 1
ATOM 2854 C C . PHE A 1 355 ? -10.203 -25.172 9.719 1 94.62 355 PHE A C 1
ATOM 2856 O O . PHE A 1 355 ? -9.898 -26.078 8.953 1 94.62 355 PHE A O 1
ATOM 2863 N N . SER A 1 356 ? -11.023 -25.328 10.719 1 92.62 356 SER A N 1
ATOM 2864 C CA . SER A 1 356 ? -11.484 -26.672 11.07 1 92.62 356 SER A CA 1
ATOM 2865 C C . SER A 1 356 ? -12.891 -26.938 10.523 1 92.62 356 SER A C 1
ATOM 2867 O O . SER A 1 356 ? -13.297 -28.078 10.375 1 92.62 356 SER A O 1
ATOM 2869 N N . THR A 1 357 ? -13.531 -25.828 10.227 1 91.81 357 THR A N 1
ATOM 2870 C CA . THR A 1 357 ? -14.922 -26 9.812 1 91.81 357 THR A CA 1
ATOM 2871 C C . THR A 1 357 ? -15.211 -25.203 8.547 1 91.81 357 THR A C 1
ATOM 2873 O O . THR A 1 357 ? -14.75 -24.062 8.398 1 91.81 357 THR A O 1
ATOM 2876 N N . HIS A 1 358 ? -15.945 -25.859 7.691 1 88.75 358 HIS A N 1
ATOM 2877 C CA . HIS A 1 358 ? -16.453 -25.219 6.488 1 88.75 358 HIS A CA 1
ATOM 2878 C C . HIS A 1 358 ? -17.984 -25.141 6.504 1 88.75 358 HIS A C 1
ATOM 2880 O O . HIS A 1 358 ? -18.656 -26.172 6.477 1 88.75 358 HIS A O 1
ATO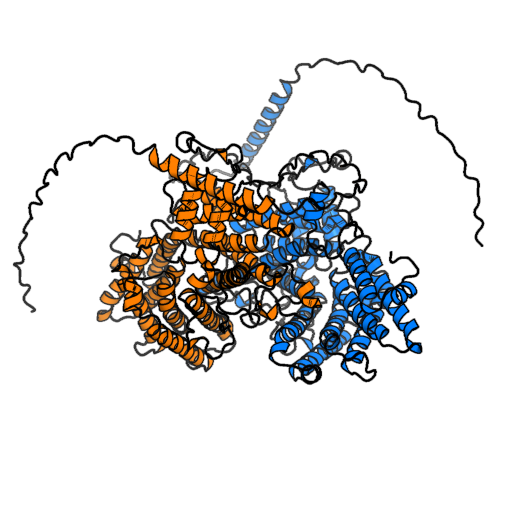M 2886 N N . TYR A 1 359 ? -18.391 -23.922 6.516 1 88.94 359 TYR A N 1
ATOM 2887 C CA . TYR A 1 359 ? -19.844 -23.734 6.578 1 88.94 359 TYR A CA 1
ATOM 2888 C C . TYR A 1 359 ? -20.5 -24.109 5.254 1 88.94 359 TYR A C 1
ATOM 2890 O O . TYR A 1 359 ? -19.828 -24.188 4.223 1 88.94 359 TYR A O 1
ATOM 2898 N N . THR A 1 360 ? -21.797 -24.344 5.266 1 86.12 360 THR A N 1
ATOM 2899 C CA . THR A 1 360 ? -22.562 -24.781 4.098 1 86.12 360 THR A CA 1
ATOM 2900 C C . THR A 1 360 ? -22.672 -23.672 3.068 1 86.12 360 THR A C 1
ATOM 2902 O O . THR A 1 360 ? -22.844 -23.938 1.875 1 86.12 360 THR A O 1
ATOM 2905 N N . ASN A 1 361 ? -22.547 -22.531 3.543 1 88.62 361 ASN A N 1
ATOM 2906 C CA . ASN A 1 361 ? -22.688 -21.391 2.633 1 88.62 361 ASN A CA 1
ATOM 2907 C C . ASN A 1 361 ? -21.328 -20.969 2.068 1 88.62 361 ASN A C 1
ATOM 2909 O O . ASN A 1 361 ? -21.156 -19.812 1.651 1 88.62 361 ASN A O 1
ATOM 2913 N N . GLN A 1 362 ? -20.438 -21.875 2.162 1 90.81 362 GLN A N 1
ATOM 2914 C CA . GLN A 1 362 ? -19.125 -21.625 1.6 1 90.81 362 GLN A CA 1
ATOM 2915 C C . GLN A 1 362 ? -18.812 -22.578 0.447 1 90.81 362 GLN A C 1
ATOM 2917 O O . GLN A 1 362 ? -19.219 -23.734 0.479 1 90.81 362 GLN A O 1
ATOM 2922 N N . ASP A 1 363 ? -18.203 -22.078 -0.55 1 91.62 363 ASP A N 1
ATOM 2923 C CA . ASP A 1 363 ? -17.781 -22.875 -1.69 1 91.62 363 ASP A CA 1
ATOM 2924 C C . ASP A 1 363 ? -16.266 -22.844 -1.857 1 91.62 363 ASP A C 1
ATOM 2926 O O . ASP A 1 363 ? -15.531 -22.609 -0.893 1 91.62 363 ASP A O 1
ATOM 2930 N N . ASP A 1 364 ? -15.75 -23.188 -3.043 1 90.88 364 ASP A N 1
ATOM 2931 C CA . ASP A 1 364 ? -14.312 -23.297 -3.268 1 90.88 364 ASP A CA 1
ATOM 2932 C C . ASP A 1 364 ? -13.617 -21.953 -3.082 1 90.88 364 ASP A C 1
ATOM 2934 O O . ASP A 1 364 ? -12.461 -21.891 -2.676 1 90.88 364 ASP A O 1
ATOM 2938 N N . PHE A 1 365 ? -14.297 -20.844 -3.389 1 94.94 365 PHE A N 1
ATOM 2939 C CA . PHE A 1 365 ? -13.695 -19.531 -3.199 1 94.94 365 PHE A CA 1
ATOM 2940 C C . PHE A 1 365 ? -13.453 -19.266 -1.719 1 94.94 365 PHE A C 1
ATOM 2942 O O . PHE A 1 365 ? -12.43 -18.688 -1.347 1 94.94 365 PHE A O 1
ATOM 2949 N N . GLY A 1 366 ? -14.414 -19.625 -0.866 1 94.75 366 GLY A N 1
ATOM 2950 C CA . GLY A 1 366 ? -14.195 -19.516 0.568 1 94.75 366 GLY A CA 1
ATOM 2951 C C . GLY A 1 366 ? -12.961 -20.25 1.039 1 94.75 366 GLY A C 1
ATOM 2952 O O . GLY A 1 366 ? -12.188 -19.734 1.851 1 94.75 366 GLY A O 1
ATOM 2953 N N . MET A 1 367 ? -12.766 -21.422 0.524 1 94.38 367 MET A N 1
ATOM 2954 C CA . MET A 1 367 ? -11.586 -22.203 0.883 1 94.38 367 MET A CA 1
ATOM 2955 C C . MET A 1 367 ? -10.312 -21.547 0.353 1 94.38 367 MET A C 1
ATOM 2957 O O . MET A 1 367 ? -9.273 -21.594 1.005 1 94.38 367 MET A O 1
ATOM 2961 N N . TYR A 1 368 ? -10.469 -21.062 -0.858 1 95.88 368 TYR A N 1
ATOM 2962 C CA . TYR A 1 368 ? -9.367 -20.328 -1.472 1 95.88 368 TYR A CA 1
ATOM 2963 C C . TYR A 1 368 ? -8.891 -19.188 -0.57 1 95.88 368 TYR A C 1
ATOM 2965 O O . TYR A 1 368 ? -7.691 -18.984 -0.405 1 95.88 368 TYR A O 1
ATOM 2973 N N . ILE A 1 369 ? -9.797 -18.5 0.051 1 97.56 369 ILE A N 1
ATOM 2974 C CA . ILE A 1 369 ? -9.5 -17.391 0.963 1 97.56 369 ILE A CA 1
ATOM 2975 C C . ILE A 1 369 ? -8.883 -17.953 2.246 1 97.56 369 ILE A C 1
ATOM 2977 O O . ILE A 1 369 ? -7.887 -17.406 2.738 1 97.56 369 ILE A O 1
ATOM 2981 N N . LYS A 1 370 ? -9.43 -19 2.783 1 96.75 370 LYS A N 1
ATOM 2982 C CA . LYS A 1 370 ? -8.891 -19.609 4 1 96.75 370 LYS A CA 1
ATOM 2983 C C . LYS A 1 370 ? -7.441 -20.031 3.811 1 96.75 370 LYS A C 1
ATOM 2985 O O . LYS A 1 370 ? -6.613 -19.844 4.707 1 96.75 370 LYS A O 1
ATOM 2990 N N . CYS A 1 371 ? -7.18 -20.578 2.67 1 96.88 371 CYS A N 1
ATOM 2991 C CA . CYS A 1 371 ? -5.809 -20.969 2.371 1 96.88 371 CYS A CA 1
ATOM 2992 C C . CYS A 1 371 ? -4.891 -19.766 2.283 1 96.88 371 CYS A C 1
ATOM 2994 O O . CYS A 1 371 ? -3.748 -19.812 2.736 1 96.88 371 CYS A O 1
ATOM 2996 N N . ALA A 1 372 ? -5.402 -18.719 1.673 1 97.81 372 ALA A N 1
ATOM 2997 C CA . ALA A 1 372 ? -4.609 -17.484 1.61 1 97.81 372 ALA A CA 1
ATOM 2998 C C . ALA A 1 372 ? -4.285 -16.969 3.01 1 97.81 372 ALA A C 1
ATOM 3000 O O . ALA A 1 372 ? -3.178 -16.5 3.26 1 97.81 372 ALA A O 1
ATOM 3001 N N . ILE A 1 373 ? -5.23 -17.062 3.938 1 97.94 373 ILE A N 1
ATOM 3002 C CA . ILE A 1 373 ? -5.023 -16.641 5.316 1 97.94 373 ILE A CA 1
ATOM 3003 C C . ILE A 1 373 ? -3.971 -17.516 5.98 1 97.94 373 ILE A C 1
ATOM 3005 O O . ILE A 1 373 ? -3.09 -17.016 6.688 1 97.94 373 ILE A O 1
ATOM 3009 N N . MET A 1 374 ? -4.078 -18.766 5.75 1 97.31 374 MET A N 1
ATOM 3010 C CA . MET A 1 374 ? -3.094 -19.703 6.289 1 97.31 374 MET A CA 1
ATOM 3011 C C . MET A 1 374 ? -1.696 -19.375 5.773 1 97.31 374 MET A C 1
ATOM 3013 O O . MET A 1 374 ? -0.735 -19.344 6.543 1 97.31 374 MET A O 1
ATOM 3017 N N . LEU A 1 375 ? -1.606 -19.172 4.492 1 97.75 375 LEU A N 1
ATOM 3018 C CA . LEU A 1 375 ? -0.323 -18.797 3.896 1 97.75 375 LEU A CA 1
ATOM 3019 C C . LEU A 1 375 ? 0.205 -17.5 4.492 1 97.75 375 LEU A C 1
ATOM 3021 O O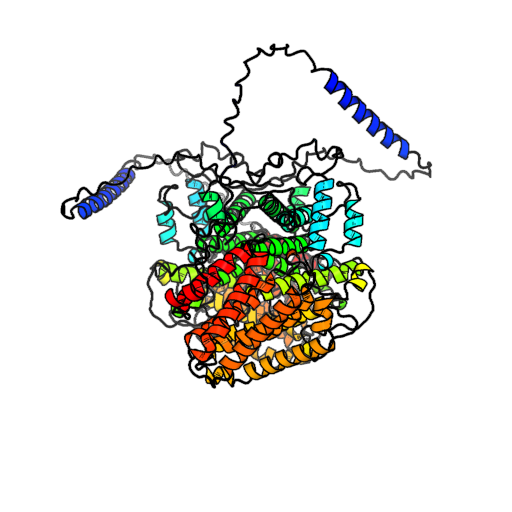 . LEU A 1 375 ? 1.411 -17.359 4.707 1 97.75 375 LEU A O 1
ATOM 3025 N N . SER A 1 376 ? -0.703 -16.609 4.703 1 97.44 376 SER A N 1
ATOM 3026 C CA . SER A 1 376 ? -0.329 -15.336 5.305 1 97.44 376 SER A CA 1
ATOM 3027 C C . SER A 1 376 ? 0.336 -15.539 6.664 1 97.44 376 SER A C 1
ATOM 3029 O O . SER A 1 376 ? 1.378 -14.945 6.945 1 97.44 376 SER A O 1
ATOM 3031 N N . ARG A 1 377 ? -0.178 -16.359 7.449 1 96.25 377 ARG A N 1
ATOM 3032 C CA . ARG A 1 377 ? 0.363 -16.609 8.781 1 96.25 377 ARG A CA 1
ATOM 3033 C C . ARG A 1 377 ? 1.741 -17.25 8.703 1 96.25 377 ARG A C 1
ATOM 3035 O O . ARG A 1 377 ? 2.652 -16.875 9.445 1 96.25 377 ARG A O 1
ATOM 3042 N N . ALA A 1 378 ? 1.865 -18.172 7.82 1 96 378 ALA A N 1
ATOM 3043 C CA . ALA A 1 378 ? 3.156 -18.844 7.633 1 96 378 ALA A CA 1
ATOM 3044 C C . ALA A 1 378 ? 4.203 -17.844 7.125 1 96 378 ALA A C 1
ATOM 3046 O O . ALA A 1 378 ? 5.352 -17.875 7.57 1 96 378 ALA A O 1
ATOM 3047 N N . HIS A 1 379 ? 3.789 -17.031 6.242 1 95.06 379 HIS A N 1
ATOM 3048 C CA . HIS A 1 379 ? 4.699 -16.062 5.637 1 95.06 379 HIS A CA 1
ATOM 3049 C C . HIS A 1 379 ? 5.184 -15.039 6.668 1 95.06 379 HIS A C 1
ATOM 3051 O O . HIS A 1 379 ? 6.367 -14.711 6.707 1 95.06 379 HIS A O 1
ATOM 3057 N N . VAL A 1 380 ? 4.285 -14.547 7.43 1 93.44 380 VAL A N 1
ATOM 3058 C CA . VAL A 1 380 ? 4.617 -13.555 8.445 1 93.44 380 VAL A CA 1
ATOM 3059 C C . VAL A 1 380 ? 5.586 -14.156 9.461 1 93.44 380 VAL A C 1
ATOM 3061 O O . VAL A 1 380 ? 6.531 -13.5 9.891 1 93.44 380 VAL A O 1
ATOM 3064 N N . PHE A 1 381 ? 5.363 -15.367 9.812 1 92.5 381 PHE A N 1
ATOM 3065 C CA . PHE A 1 381 ? 6.289 -16.047 10.711 1 92.5 381 PHE A CA 1
ATOM 3066 C C . PHE A 1 381 ? 7.684 -16.125 10.094 1 92.5 381 PHE A C 1
ATOM 3068 O O . PHE A 1 381 ? 8.68 -15.836 10.766 1 92.5 381 PHE A O 1
ATOM 3075 N N . GLU A 1 382 ? 7.691 -16.5 8.867 1 89.5 382 GLU A N 1
ATOM 3076 C CA . GLU A 1 382 ? 8.977 -16.641 8.195 1 89.5 382 GLU A CA 1
ATOM 3077 C C . GLU A 1 382 ? 9.727 -15.32 8.141 1 89.5 382 GLU A C 1
ATOM 3079 O O . GLU A 1 382 ? 10.945 -15.273 8.32 1 89.5 382 GLU A O 1
ATOM 3084 N N . LEU A 1 383 ? 9.086 -14.312 7.914 1 85.69 383 LEU A N 1
ATOM 3085 C CA . LEU A 1 383 ? 9.703 -12.992 7.781 1 85.69 383 LEU A CA 1
ATOM 3086 C C . LEU A 1 383 ? 10.211 -12.492 9.125 1 85.69 383 LEU A C 1
ATOM 3088 O O . LEU A 1 383 ? 11.203 -11.766 9.188 1 85.69 383 LEU A O 1
ATOM 3092 N N . ARG A 1 384 ? 9.57 -12.93 10.211 1 85.31 384 ARG A N 1
ATOM 3093 C CA . ARG A 1 384 ? 9.852 -12.305 11.5 1 85.31 384 ARG A CA 1
ATOM 3094 C C . ARG A 1 384 ? 10.641 -13.242 12.406 1 85.31 384 ARG A C 1
ATOM 3096 O O . ARG A 1 384 ? 10.977 -12.891 13.539 1 85.31 384 ARG A O 1
ATOM 3103 N N . ARG A 1 385 ? 11.023 -14.344 12.023 1 79.56 385 ARG A N 1
ATOM 3104 C CA . ARG A 1 385 ? 11.57 -15.367 12.914 1 79.56 385 ARG A CA 1
ATOM 3105 C C . ARG A 1 385 ? 13.039 -15.094 13.227 1 79.56 385 ARG A C 1
ATOM 3107 O O . ARG A 1 385 ? 13.539 -15.492 14.281 1 79.56 385 ARG A O 1
ATOM 3114 N N . LEU A 1 386 ? 13.75 -14.461 12.422 1 67.19 386 LEU A N 1
ATOM 3115 C CA . LEU A 1 386 ? 15.203 -14.375 12.523 1 67.19 386 LEU A CA 1
ATOM 3116 C C . LEU A 1 386 ? 15.625 -13.648 13.797 1 67.19 386 LEU A C 1
ATOM 3118 O O . LEU A 1 386 ? 16.562 -14.078 14.477 1 67.19 386 LEU A O 1
ATOM 3122 N N . PRO A 1 387 ? 14.945 -12.68 14.078 1 65.12 387 PRO A N 1
ATOM 3123 C CA . PRO A 1 387 ? 15.359 -12.008 15.312 1 65.12 387 PRO A CA 1
ATOM 3124 C C . PRO A 1 387 ? 15.172 -12.891 16.547 1 65.12 387 PRO A C 1
ATOM 3126 O O . PRO A 1 387 ? 15.828 -12.664 17.578 1 65.12 387 PRO A O 1
ATOM 3129 N N . HIS A 1 388 ? 14.508 -13.914 16.406 1 70.44 388 HIS A N 1
ATOM 3130 C CA . HIS A 1 388 ? 14.125 -14.664 17.609 1 70.44 388 HIS A CA 1
ATOM 3131 C C . HIS A 1 388 ? 14.844 -16 17.672 1 70.44 388 HIS A C 1
ATOM 3133 O O . HIS A 1 388 ? 15.055 -16.547 18.75 1 70.44 388 HIS A O 1
ATOM 3139 N N . TYR A 1 389 ? 15.086 -16.516 16.484 1 75.94 389 TYR A N 1
ATOM 3140 C CA . TYR A 1 389 ? 15.68 -17.844 16.406 1 75.94 389 TYR A CA 1
ATOM 3141 C C . TYR A 1 389 ? 17 -17.828 15.656 1 75.94 389 TYR A C 1
ATOM 3143 O O . TYR A 1 389 ? 17.094 -17.234 14.578 1 75.94 389 TYR A O 1
ATOM 3151 N N . THR A 1 390 ? 17.953 -18.531 16.172 1 76.62 390 THR A N 1
ATOM 3152 C CA . THR A 1 390 ? 19.297 -18.438 15.594 1 76.62 390 THR A CA 1
ATOM 3153 C C . THR A 1 390 ? 19.672 -19.734 14.883 1 76.62 390 THR A C 1
ATOM 3155 O O . THR A 1 390 ? 20.5 -19.734 13.977 1 76.62 390 THR A O 1
ATOM 3158 N N . THR A 1 391 ? 19.062 -20.797 15.312 1 84.25 391 THR A N 1
ATOM 3159 C CA . THR A 1 391 ? 19.422 -22.078 14.695 1 84.25 391 THR A CA 1
ATOM 3160 C C . THR A 1 391 ? 18.203 -22.734 14.055 1 84.25 391 THR A C 1
ATOM 3162 O O . THR A 1 391 ? 17.062 -22.438 14.422 1 84.25 391 THR A O 1
ATOM 3165 N N . ALA A 1 392 ? 18.484 -23.609 13.18 1 87 392 ALA A N 1
ATOM 3166 C CA . ALA A 1 392 ? 17.422 -24.344 12.484 1 87 392 ALA A CA 1
ATOM 3167 C C . ALA A 1 392 ? 16.609 -25.188 13.461 1 87 392 ALA A C 1
ATOM 3169 O O . ALA A 1 392 ? 15.391 -25.312 13.312 1 87 392 ALA A O 1
ATOM 3170 N N . GLU A 1 393 ? 17.266 -25.703 14.43 1 86.5 393 GLU A N 1
ATOM 3171 C CA . GLU A 1 393 ? 16.609 -26.562 15.422 1 86.5 393 GLU A CA 1
ATOM 3172 C C . GLU A 1 393 ? 15.672 -25.75 16.312 1 86.5 393 GLU A C 1
ATOM 3174 O O . GLU A 1 393 ? 14.562 -26.188 16.625 1 86.5 393 GLU A O 1
ATOM 3179 N N . GLU A 1 394 ? 16.094 -24.609 16.656 1 89.31 394 GLU A N 1
ATOM 3180 C CA . GLU A 1 394 ? 15.258 -23.734 17.469 1 89.31 394 GLU A CA 1
ATOM 3181 C C . GLU A 1 394 ? 13.992 -23.328 16.719 1 89.31 394 GLU A C 1
ATOM 3183 O O . GLU A 1 394 ? 12.914 -23.25 17.312 1 89.31 394 GLU A O 1
ATOM 3188 N N . ILE A 1 395 ? 14.188 -23.109 15.461 1 90.56 395 ILE A N 1
ATOM 3189 C CA . ILE A 1 395 ? 13.047 -22.734 14.633 1 90.56 395 ILE A CA 1
ATOM 3190 C C . ILE A 1 395 ? 12.062 -23.891 14.539 1 90.56 395 ILE A C 1
ATOM 3192 O O . ILE A 1 395 ? 10.875 -23.734 14.812 1 90.56 395 ILE A O 1
ATOM 3196 N N . ARG A 1 396 ? 12.555 -25 14.242 1 88.62 396 ARG A N 1
ATOM 3197 C CA . ARG A 1 396 ? 11.734 -26.172 14.023 1 88.62 396 ARG A CA 1
ATOM 3198 C C . ARG A 1 396 ? 10.953 -26.531 15.289 1 88.62 396 ARG A C 1
ATOM 3200 O O . ARG A 1 396 ? 9.781 -26.922 15.211 1 88.62 396 ARG A O 1
ATOM 3207 N N . ASP A 1 397 ? 11.602 -26.344 16.391 1 89.69 397 ASP A N 1
ATOM 3208 C CA . ASP A 1 397 ? 11.008 -26.812 17.641 1 89.69 397 ASP A CA 1
ATOM 3209 C C . ASP A 1 397 ? 10.258 -25.672 18.344 1 89.69 397 ASP A C 1
ATOM 3211 O O . ASP A 1 397 ? 9.711 -25.859 19.438 1 89.69 397 ASP A O 1
ATOM 3215 N N . SER A 1 398 ? 10.227 -24.609 17.656 1 91.88 398 SER A N 1
ATOM 3216 C CA . SER A 1 398 ? 9.531 -23.469 18.25 1 91.88 398 SER A CA 1
ATOM 3217 C C . SER A 1 398 ? 8.031 -23.734 18.328 1 91.88 398 SER A C 1
ATOM 3219 O O . SER A 1 398 ? 7.477 -24.484 17.531 1 91.88 398 SER A O 1
ATOM 3221 N N . ARG A 1 399 ? 7.41 -23.062 19.312 1 91.5 399 ARG A N 1
ATOM 3222 C CA . ARG A 1 399 ? 5.965 -23.172 19.484 1 91.5 399 ARG A CA 1
ATOM 3223 C C . ARG A 1 399 ? 5.219 -22.609 18.281 1 91.5 399 ARG A C 1
ATOM 3225 O O . ARG A 1 399 ? 4.156 -23.125 17.906 1 91.5 399 ARG A O 1
ATOM 3232 N N . GLU A 1 400 ? 5.762 -21.656 17.672 1 92.56 400 GLU A N 1
ATOM 3233 C CA . GLU A 1 400 ? 5.125 -21 16.531 1 92.56 400 GLU A CA 1
ATOM 3234 C C . GLU A 1 400 ? 5.047 -21.953 15.336 1 92.56 400 GLU A C 1
ATOM 3236 O O . GLU A 1 400 ? 4 -22.062 14.695 1 92.56 400 GLU A O 1
ATOM 3241 N N . VAL A 1 401 ? 6.125 -22.641 15.086 1 93.69 401 VAL A N 1
ATOM 3242 C CA . VAL A 1 401 ? 6.145 -23.562 13.953 1 93.69 401 VAL A CA 1
ATOM 3243 C C . VAL A 1 401 ? 5.184 -24.719 14.211 1 93.69 401 VAL A C 1
ATOM 3245 O O . VAL A 1 401 ? 4.449 -25.141 13.305 1 93.69 401 VAL A O 1
ATOM 3248 N N . LYS A 1 402 ? 5.199 -25.203 15.391 1 94.56 402 LYS A N 1
ATOM 3249 C CA . LYS A 1 402 ? 4.293 -26.297 15.734 1 94.56 402 LYS A CA 1
ATOM 3250 C C . LYS A 1 402 ? 2.836 -25.859 15.594 1 94.56 402 LYS A C 1
ATOM 3252 O O . LYS A 1 402 ? 2 -26.641 15.117 1 94.56 402 LYS A O 1
ATOM 3257 N N . SER A 1 403 ? 2.619 -24.688 16.031 1 95.06 403 SER A N 1
ATOM 3258 C CA . SER A 1 403 ? 1.271 -24.141 15.883 1 95.06 403 SER A CA 1
ATOM 3259 C C . SER A 1 403 ? 0.876 -24.016 14.422 1 95.06 403 SER A C 1
ATOM 3261 O O . SER A 1 403 ? -0.257 -24.328 14.047 1 95.06 403 SER A O 1
ATOM 3263 N N . LEU A 1 404 ? 1.755 -23.594 13.633 1 96.31 404 LEU A N 1
ATOM 3264 C CA . LEU A 1 404 ? 1.499 -23.453 12.203 1 96.31 404 LEU A CA 1
ATOM 3265 C C . LEU A 1 404 ? 1.29 -24.812 11.547 1 96.31 404 LEU A C 1
ATOM 3267 O O . LEU A 1 404 ? 0.405 -24.953 10.695 1 96.31 404 LEU A O 1
ATOM 3271 N N . GLU A 1 405 ? 2.051 -25.75 11.906 1 96.25 405 GLU A N 1
ATOM 3272 C CA . GLU A 1 405 ? 1.887 -27.094 11.375 1 96.25 405 GLU A CA 1
ATOM 3273 C C . GLU A 1 405 ? 0.525 -27.672 11.742 1 96.25 405 GLU A C 1
ATOM 3275 O O . GLU A 1 405 ? -0.119 -28.328 10.922 1 96.25 405 GLU A O 1
ATOM 3280 N N . SER A 1 406 ? 0.218 -27.422 12.945 1 95.62 406 SER A N 1
ATOM 3281 C CA . SER A 1 406 ? -1.094 -27.891 13.383 1 95.62 406 SER A CA 1
ATOM 3282 C C . SER A 1 406 ? -2.211 -27.234 12.57 1 95.62 406 SER A C 1
ATOM 3284 O O . SER A 1 406 ? -3.203 -27.891 12.242 1 95.62 406 SER A O 1
ATOM 3286 N N . MET A 1 407 ? -2.084 -26.062 12.359 1 95.31 407 MET A N 1
ATOM 3287 C CA . MET A 1 407 ? -3.053 -25.328 11.555 1 95.31 407 MET A CA 1
ATOM 3288 C C . MET A 1 407 ? -3.111 -25.875 10.133 1 95.31 407 MET A C 1
ATOM 3290 O O . MET A 1 407 ? -4.195 -26.094 9.594 1 95.31 407 MET A O 1
ATOM 3294 N N . ILE A 1 408 ? -1.973 -26.078 9.516 1 96.38 408 ILE A N 1
ATOM 3295 C CA . ILE A 1 408 ? -1.864 -26.625 8.164 1 96.38 408 ILE A CA 1
ATOM 3296 C C . ILE A 1 408 ? -2.518 -28 8.102 1 96.38 408 ILE A C 1
ATOM 3298 O O . ILE A 1 408 ? -3.279 -28.297 7.18 1 96.38 408 ILE A O 1
ATOM 3302 N N . TYR A 1 409 ? -2.254 -28.719 9.109 1 94.06 409 TYR A N 1
ATOM 3303 C CA . TYR A 1 409 ? -2.836 -30.062 9.18 1 94.06 409 TYR A CA 1
ATOM 3304 C C . TYR A 1 409 ? -4.352 -29.984 9.328 1 94.06 409 TYR A C 1
ATOM 3306 O O . TYR A 1 409 ? -5.082 -30.75 8.695 1 94.06 409 TYR A O 1
ATOM 3314 N N . SER A 1 410 ? -4.762 -29.109 10.133 1 92.75 410 SER A N 1
ATOM 3315 C CA . SER A 1 410 ? -6.191 -28.938 10.359 1 92.75 410 SER A CA 1
ATOM 3316 C C . SER A 1 410 ? -6.918 -28.594 9.062 1 92.75 410 SER A C 1
ATOM 3318 O O . SER A 1 410 ? -7.996 -29.125 8.789 1 92.75 410 SER A O 1
ATOM 3320 N N . ILE A 1 411 ? -6.383 -27.734 8.328 1 92.75 411 ILE A N 1
ATOM 3321 C CA . ILE A 1 411 ? -7.016 -27.312 7.086 1 92.75 411 ILE A CA 1
ATOM 3322 C C . ILE A 1 411 ? -7.008 -28.469 6.086 1 92.75 411 ILE A C 1
ATOM 3324 O O . ILE A 1 411 ? -7.984 -28.688 5.367 1 92.75 411 ILE A O 1
ATOM 3328 N N . GLN A 1 412 ? -5.98 -29.188 6.02 1 91.25 412 GLN A N 1
ATOM 3329 C CA . GLN A 1 412 ? -5.883 -30.328 5.105 1 91.25 412 GLN A CA 1
ATOM 3330 C C . GLN A 1 412 ? -6.953 -31.359 5.41 1 91.25 412 GLN A C 1
ATOM 3332 O O . GLN A 1 412 ? -7.586 -31.891 4.496 1 91.25 412 GLN A O 1
ATOM 3337 N N . LEU A 1 413 ? -7.129 -31.562 6.664 1 89.5 413 LEU A N 1
ATOM 3338 C CA . LEU A 1 413 ? -8.117 -32.562 7.086 1 89.5 413 LEU A CA 1
ATOM 3339 C C . LEU A 1 413 ? -9.531 -32.094 6.777 1 89.5 413 LEU A C 1
ATOM 3341 O O . LEU A 1 413 ? -10.367 -32.875 6.324 1 89.5 413 LEU A O 1
ATOM 3345 N N . SER A 1 414 ? -9.734 -30.875 7.078 1 89.31 414 SER A N 1
ATOM 3346 C CA . SER A 1 414 ? -11.07 -30.328 6.859 1 89.31 414 SER A CA 1
ATOM 3347 C C . SER A 1 414 ? -11.398 -30.266 5.371 1 89.31 414 SER A C 1
ATOM 3349 O O . SER A 1 414 ? -12.547 -30.469 4.973 1 89.31 414 SER A O 1
ATOM 3351 N N . LEU A 1 415 ? -10.445 -29.938 4.594 1 86.12 415 LEU A N 1
ATOM 3352 C CA . LEU A 1 415 ? -10.641 -29.859 3.15 1 86.12 415 LEU A CA 1
ATOM 3353 C C . LEU A 1 415 ? -10.961 -31.219 2.561 1 86.12 415 LEU A C 1
ATOM 3355 O O . LEU A 1 415 ? -11.82 -31.328 1.685 1 86.12 415 LEU A O 1
ATOM 3359 N N . LYS A 1 416 ? -10.32 -32.188 3.006 1 81.12 416 LYS A N 1
ATOM 3360 C CA . LYS A 1 416 ? -10.539 -33.531 2.506 1 81.12 416 LYS A CA 1
ATOM 3361 C C . LYS A 1 416 ? -11.953 -34 2.82 1 81.12 416 LYS A C 1
ATOM 3363 O O . LYS A 1 416 ? -12.547 -34.75 2.043 1 81.12 416 LYS A O 1
ATOM 3368 N N . LYS A 1 417 ? -12.383 -33.5 3.881 1 78.69 417 LYS A N 1
ATOM 3369 C CA . LYS A 1 417 ? -13.742 -33.875 4.273 1 78.69 417 LYS A CA 1
ATOM 3370 C C . LYS A 1 417 ? -14.773 -33.219 3.363 1 78.69 417 LYS A C 1
ATOM 3372 O O . LYS A 1 417 ? -15.773 -33.844 2.996 1 78.69 417 LYS A O 1
ATOM 3377 N N . LYS A 1 418 ? -14.516 -32.125 2.961 1 74.75 418 LYS A N 1
ATOM 3378 C CA . LYS A 1 418 ? -15.469 -31.359 2.156 1 74.75 418 LYS A CA 1
ATOM 3379 C C . LYS A 1 418 ? -15.227 -31.578 0.666 1 74.75 418 LYS A C 1
ATOM 3381 O O . LYS A 1 418 ? -16.172 -31.656 -0.121 1 74.75 418 LYS A O 1
ATOM 3386 N N . PHE A 1 419 ? -13.938 -31.516 0.368 1 70.5 419 PHE A N 1
ATOM 3387 C CA . PHE A 1 419 ? -13.562 -31.578 -1.04 1 70.5 419 PHE A CA 1
ATOM 3388 C C . PHE A 1 419 ? -12.641 -32.75 -1.304 1 70.5 419 PHE A C 1
ATOM 3390 O O . PHE A 1 419 ? -11.414 -32.625 -1.229 1 70.5 419 PHE A O 1
ATOM 3397 N N . ASN A 1 420 ? -13.227 -33.719 -1.462 1 65.75 420 ASN A N 1
ATOM 3398 C CA . ASN A 1 420 ? -12.391 -34.875 -1.758 1 65.75 420 ASN A CA 1
ATOM 3399 C C . ASN A 1 420 ? -11.586 -34.688 -3.041 1 65.75 420 ASN A C 1
ATOM 3401 O O . ASN A 1 420 ? -12.164 -34.5 -4.113 1 65.75 420 ASN A O 1
ATOM 3405 N N . PRO A 1 421 ? -10.352 -34.656 -2.904 1 59.94 421 PRO A N 1
ATOM 3406 C CA . PRO A 1 421 ? -9.484 -34.344 -4.047 1 59.94 421 PRO A CA 1
ATOM 3407 C C . PRO A 1 421 ? -9.742 -35.281 -5.238 1 59.94 421 PRO A C 1
ATOM 3409 O O . PRO A 1 421 ? -9.703 -34.812 -6.391 1 59.94 421 PRO A O 1
ATOM 3412 N N . ILE A 1 422 ? -9.906 -36.438 -4.918 1 55.16 422 ILE A N 1
ATOM 3413 C CA . ILE A 1 422 ? -10.109 -37.438 -5.98 1 55.16 422 ILE A CA 1
ATOM 3414 C C . ILE A 1 422 ? -11.398 -37.125 -6.738 1 55.16 422 ILE A C 1
ATOM 3416 O O . ILE A 1 422 ? -11.422 -37.156 -7.973 1 55.16 422 ILE A O 1
ATOM 3420 N N . ASN A 1 423 ? -12.312 -36.812 -6.066 1 54.47 423 ASN A N 1
ATOM 3421 C CA . ASN A 1 423 ? -13.617 -36.594 -6.684 1 54.47 423 ASN A CA 1
ATOM 3422 C C . ASN A 1 423 ? -13.695 -35.219 -7.316 1 54.47 423 ASN A C 1
ATOM 3424 O O . ASN A 1 423 ? -14.273 -35.031 -8.391 1 54.47 423 ASN A O 1
ATOM 3428 N N . GLN A 1 424 ? -13.125 -34.344 -6.672 1 55.06 424 GLN A N 1
ATOM 3429 C CA . GLN A 1 424 ? -13.289 -32.938 -7.113 1 55.06 424 GLN A CA 1
ATOM 3430 C C . GLN A 1 424 ? -12.328 -32.625 -8.25 1 55.06 424 GLN A C 1
ATOM 3432 O O . GLN A 1 424 ? -12.648 -31.797 -9.117 1 55.06 424 GLN A O 1
ATOM 3437 N N . LEU A 1 425 ? -11.219 -33.219 -8.203 1 54.47 425 LEU A N 1
ATOM 3438 C CA . LEU A 1 425 ? -10.258 -32.938 -9.281 1 54.47 425 LEU A CA 1
ATOM 3439 C C . LEU A 1 425 ? -10.625 -33.75 -10.531 1 54.47 425 LEU A C 1
ATOM 3441 O O . LEU A 1 425 ? -10.125 -33.438 -11.617 1 54.47 425 LEU A O 1
ATOM 3445 N N . SER A 1 426 ? -11.5 -34.688 -10.438 1 52.47 426 SER A N 1
ATOM 3446 C CA . SER A 1 426 ? -11.844 -35.5 -11.594 1 52.47 426 SER A CA 1
ATOM 3447 C C . SER A 1 426 ? -12.906 -34.844 -12.445 1 52.47 426 SER A C 1
ATOM 3449 O O . SER A 1 426 ? -12.703 -34.625 -13.648 1 52.47 426 SER A O 1
ATOM 3451 N N . THR A 1 427 ? -14.164 -34.656 -11.961 1 49.69 427 THR A N 1
ATOM 3452 C CA . THR A 1 427 ? -15.25 -34.281 -12.852 1 49.69 427 THR A CA 1
ATOM 3453 C C . THR A 1 427 ? -15.531 -32.781 -12.766 1 49.69 427 THR A C 1
ATOM 3455 O O . THR A 1 427 ? -15.875 -32.156 -13.766 1 49.69 427 THR A O 1
ATOM 3458 N N . SER A 1 428 ? -15.383 -32.25 -11.562 1 54.09 428 SER A N 1
ATOM 3459 C CA . SER A 1 428 ? -15.867 -30.891 -11.367 1 54.09 428 SER A CA 1
ATOM 3460 C C . SER A 1 428 ? -14.75 -29.969 -10.891 1 54.09 428 SER A C 1
ATOM 3462 O O . SER A 1 428 ? -15 -28.953 -10.227 1 54.09 428 SER A O 1
ATOM 3464 N N . ALA A 1 429 ? -13.672 -30.312 -11.477 1 59.44 429 ALA A N 1
ATOM 3465 C CA . ALA A 1 429 ? -12.5 -29.625 -10.953 1 59.44 429 ALA A CA 1
ATOM 3466 C C . ALA A 1 429 ? -12.484 -28.172 -11.383 1 59.44 429 ALA A C 1
ATOM 3468 O O . ALA A 1 429 ? -12.75 -27.844 -12.539 1 59.44 429 ALA A O 1
ATOM 3469 N N . THR A 1 430 ? -12.477 -27.391 -10.289 1 74.94 430 THR A N 1
ATOM 3470 C CA . THR A 1 430 ? -12.266 -25.953 -10.508 1 74.94 430 THR A CA 1
ATOM 3471 C C . THR A 1 430 ? -10.836 -25.562 -10.148 1 74.94 430 THR A C 1
ATOM 3473 O O . THR A 1 430 ? -10.141 -26.297 -9.445 1 74.94 430 THR A O 1
ATOM 3476 N N . SER A 1 431 ? -10.297 -24.609 -10.773 1 86.56 431 SER A N 1
ATOM 3477 C CA . SER A 1 431 ? -8.961 -24.094 -10.5 1 86.56 431 SER A CA 1
ATOM 3478 C C . SER A 1 431 ? -8.773 -23.812 -9.008 1 86.56 431 SER A C 1
ATOM 3480 O O . SER A 1 431 ? -7.73 -24.125 -8.438 1 86.56 431 SER A O 1
ATOM 3482 N N . ASN A 1 432 ? -9.781 -23.359 -8.305 1 90.38 432 ASN A N 1
ATOM 3483 C CA . ASN A 1 432 ? -9.688 -23.047 -6.883 1 90.38 432 ASN A CA 1
ATOM 3484 C C . ASN A 1 432 ? -9.5 -24.312 -6.047 1 90.38 432 ASN A C 1
ATOM 3486 O O . ASN A 1 432 ? -8.703 -24.328 -5.109 1 90.38 432 ASN A O 1
ATOM 3490 N N . THR A 1 433 ? -10.195 -25.312 -6.391 1 89 433 THR A N 1
ATOM 3491 C CA . THR A 1 433 ? -10.086 -26.547 -5.637 1 89 433 THR A CA 1
ATOM 3492 C C . THR A 1 433 ? -8.68 -27.125 -5.75 1 89 433 THR A C 1
ATOM 3494 O O . THR A 1 433 ? -8.148 -27.672 -4.781 1 89 433 THR A O 1
ATOM 3497 N N . PHE A 1 434 ? -8.18 -27.047 -6.902 1 90.62 434 PHE A N 1
ATOM 3498 C CA . PHE A 1 434 ? -6.816 -27.531 -7.109 1 90.62 434 PHE A CA 1
ATOM 3499 C C . PHE A 1 434 ? -5.824 -26.75 -6.262 1 90.62 434 PHE A C 1
ATOM 3501 O O . PHE A 1 434 ? -4.996 -27.328 -5.562 1 90.62 434 PHE A O 1
ATOM 3508 N N . ILE A 1 435 ? -5.906 -25.438 -6.254 1 93.12 435 ILE A N 1
ATOM 3509 C CA . ILE A 1 435 ? -4.996 -24.578 -5.512 1 93.12 435 ILE A CA 1
ATOM 3510 C C . ILE A 1 435 ? -5.16 -24.828 -4.012 1 93.12 435 ILE A C 1
ATOM 3512 O O . ILE A 1 435 ? -4.18 -24.812 -3.266 1 93.12 435 ILE A O 1
ATOM 3516 N N . VAL A 1 436 ? -6.367 -25.031 -3.59 1 93.19 436 VAL A N 1
ATOM 3517 C CA . VAL A 1 436 ? -6.676 -25.219 -2.176 1 93.19 436 VAL A CA 1
ATOM 3518 C C . VAL A 1 436 ? -6.008 -26.484 -1.651 1 93.19 436 VAL A C 1
ATOM 3520 O O . VAL A 1 436 ? -5.578 -26.531 -0.498 1 93.19 436 VAL A O 1
ATOM 3523 N N . HIS A 1 437 ? -5.844 -27.469 -2.482 1 92.06 437 HIS A N 1
ATOM 3524 C CA . HIS A 1 437 ? -5.188 -28.703 -2.059 1 92.06 437 HIS A CA 1
ATOM 3525 C C . HIS A 1 437 ? -3.67 -28.547 -2.072 1 92.06 437 HIS A C 1
ATOM 3527 O O . HIS A 1 437 ? -2.969 -29.234 -1.316 1 92.06 437 HIS A O 1
ATOM 3533 N N . LEU A 1 438 ? -3.215 -27.688 -2.902 1 95.38 438 LEU A N 1
ATOM 3534 C CA . LEU A 1 438 ? -1.771 -27.5 -3.008 1 95.38 438 LEU A CA 1
ATOM 3535 C C . LEU A 1 438 ? -1.27 -26.547 -1.929 1 95.38 438 LEU A C 1
ATOM 3537 O O . LEU A 1 438 ? -0.129 -26.672 -1.474 1 95.38 438 LEU A O 1
ATOM 3541 N N . ALA A 1 439 ? -2.09 -25.625 -1.488 1 96.62 439 ALA A N 1
ATOM 3542 C CA . ALA A 1 439 ? -1.666 -24.5 -0.65 1 96.62 439 ALA A CA 1
ATOM 3543 C C . ALA A 1 439 ? -1.1 -25 0.678 1 96.62 439 ALA A C 1
ATOM 3545 O O . ALA A 1 439 ? -0.03 -24.547 1.106 1 96.62 439 ALA A O 1
ATOM 3546 N N . PRO A 1 440 ? -1.744 -25.938 1.384 1 97 440 PRO A N 1
ATOM 3547 C CA . PRO A 1 440 ? -1.156 -26.406 2.637 1 97 440 PRO A CA 1
ATOM 3548 C C . PRO A 1 440 ? 0.194 -27.094 2.434 1 97 440 PRO A C 1
ATOM 3550 O O . PRO A 1 440 ? 1.089 -26.969 3.273 1 97 440 PRO A O 1
ATOM 3553 N N . LEU A 1 441 ? 0.281 -27.797 1.37 1 97.31 441 LEU A N 1
ATOM 3554 C CA . LEU A 1 441 ? 1.541 -28.469 1.05 1 97.31 441 LEU A CA 1
ATOM 3555 C C . LEU A 1 441 ? 2.631 -27.453 0.748 1 97.31 441 LEU A C 1
ATOM 3557 O O . LEU A 1 441 ? 3.773 -27.609 1.186 1 97.31 441 LEU A O 1
ATOM 3561 N N . TRP A 1 442 ? 2.25 -26.469 0.008 1 98.25 442 TRP A N 1
ATOM 3562 C CA . TRP A 1 442 ? 3.145 -25.359 -0.293 1 98.25 442 TRP A CA 1
ATOM 3563 C C . TRP A 1 442 ? 3.641 -24.703 0.988 1 98.25 442 TRP A C 1
ATOM 3565 O O . TRP A 1 442 ? 4.836 -24.422 1.13 1 98.25 442 TRP A O 1
ATOM 3575 N N . ALA A 1 443 ? 2.758 -24.453 1.921 1 97.88 443 ALA A N 1
ATOM 3576 C CA . ALA A 1 443 ? 3.104 -23.859 3.211 1 97.88 443 ALA A CA 1
ATOM 3577 C C . ALA A 1 443 ? 4.07 -24.75 3.98 1 97.88 443 ALA A C 1
ATOM 3579 O O . ALA A 1 443 ? 5.02 -24.266 4.602 1 97.88 443 ALA A O 1
ATOM 3580 N N . SER A 1 444 ? 3.838 -26.016 3.924 1 97.38 444 SER A N 1
ATOM 3581 C CA . SER A 1 444 ? 4.711 -26.969 4.605 1 97.38 444 SER A CA 1
ATOM 3582 C C . SER A 1 444 ? 6.129 -26.906 4.047 1 97.38 444 SER A C 1
ATOM 3584 O O . SER A 1 444 ? 7.102 -26.938 4.805 1 97.38 444 SER A O 1
ATOM 3586 N N . ILE A 1 445 ? 6.234 -26.859 2.787 1 97.69 445 ILE A N 1
ATOM 3587 C CA . ILE A 1 445 ? 7.555 -26.766 2.176 1 97.69 445 ILE A CA 1
ATOM 3588 C C . ILE A 1 445 ? 8.25 -25.484 2.637 1 97.69 445 ILE A C 1
ATOM 3590 O O . ILE A 1 445 ? 9.414 -25.516 3.033 1 97.69 445 ILE A O 1
ATOM 3594 N N . LYS A 1 446 ? 7.586 -24.422 2.607 1 95.38 446 LYS A N 1
ATOM 3595 C CA . LYS A 1 446 ? 8.156 -23.125 2.975 1 95.38 446 LYS A CA 1
ATOM 3596 C C . LYS A 1 446 ? 8.688 -23.156 4.406 1 95.38 446 LYS A C 1
ATOM 3598 O O . LYS A 1 446 ? 9.758 -22.609 4.688 1 95.38 446 LYS A O 1
ATOM 3603 N N . LEU A 1 447 ? 7.992 -23.766 5.316 1 94.69 447 LEU A N 1
ATOM 3604 C CA . LEU A 1 447 ? 8.359 -23.781 6.727 1 94.69 447 LEU A CA 1
ATOM 3605 C C . LEU A 1 447 ? 9.609 -24.625 6.953 1 94.69 447 LEU A C 1
ATOM 3607 O O . LEU A 1 447 ? 10.328 -24.422 7.938 1 94.69 447 LEU A O 1
ATOM 3611 N N . HIS A 1 448 ? 9.93 -25.5 5.988 1 95.06 448 HIS A N 1
ATOM 3612 C CA . HIS A 1 448 ? 10.922 -26.516 6.324 1 95.06 448 HIS A CA 1
ATOM 3613 C C . HIS A 1 448 ? 12.117 -26.438 5.383 1 95.06 448 HIS A C 1
ATOM 3615 O O . HIS A 1 448 ? 13.227 -26.859 5.746 1 95.06 448 HIS A O 1
ATOM 3621 N N . ILE A 1 449 ? 11.969 -25.969 4.25 1 94.69 449 ILE A N 1
ATOM 3622 C CA . ILE A 1 449 ? 12.961 -26.125 3.193 1 94.69 449 ILE A CA 1
ATOM 3623 C C . ILE A 1 449 ? 14.273 -25.453 3.604 1 94.69 449 ILE A C 1
ATOM 3625 O O . ILE A 1 449 ? 15.352 -26 3.373 1 94.69 449 ILE A O 1
ATOM 3629 N N . ASP A 1 450 ? 14.227 -24.312 4.227 1 89 450 ASP A N 1
ATOM 3630 C CA . ASP A 1 450 ? 15.422 -23.531 4.527 1 89 450 ASP A CA 1
ATOM 3631 C C . ASP A 1 450 ? 16.078 -24.016 5.82 1 89 450 ASP A C 1
ATOM 3633 O O . ASP A 1 450 ? 17.234 -23.703 6.082 1 89 450 ASP A O 1
ATOM 3637 N N . ILE A 1 451 ? 15.367 -24.719 6.609 1 91.69 451 ILE A N 1
ATOM 3638 C CA . ILE A 1 451 ? 15.938 -25.156 7.879 1 91.69 451 ILE A CA 1
ATOM 3639 C C . ILE A 1 451 ? 16.281 -26.641 7.809 1 91.69 451 ILE A C 1
ATOM 3641 O O . ILE A 1 451 ? 16.75 -27.219 8.789 1 91.69 451 ILE A O 1
ATOM 3645 N N . ALA A 1 452 ? 16.078 -27.219 6.684 1 94.81 452 ALA A N 1
ATOM 3646 C CA . ALA A 1 452 ? 16.328 -28.656 6.508 1 94.81 452 ALA A CA 1
ATOM 3647 C C . ALA A 1 452 ? 17.828 -28.938 6.348 1 94.81 452 ALA A C 1
ATOM 3649 O O . ALA A 1 452 ? 18.547 -28.172 5.699 1 94.81 452 ALA A O 1
ATOM 3650 N N . ASN A 1 453 ? 18.234 -29.938 7.027 1 94.44 453 ASN A N 1
ATOM 3651 C CA . ASN A 1 453 ? 19.531 -30.531 6.723 1 94.44 453 ASN A CA 1
ATOM 3652 C C . ASN A 1 453 ? 19.406 -31.656 5.699 1 94.44 453 ASN A C 1
ATOM 3654 O O . ASN A 1 453 ? 19.219 -32.812 6.07 1 94.44 453 ASN A O 1
ATOM 3658 N N . TRP A 1 454 ? 19.656 -31.359 4.516 1 93.94 454 TRP A N 1
ATOM 3659 C CA . TRP A 1 454 ? 19.391 -32.25 3.393 1 93.94 454 TRP A CA 1
ATOM 3660 C C . TRP A 1 454 ? 20.406 -33.375 3.34 1 93.94 454 TRP A C 1
ATOM 3662 O O . TRP A 1 454 ? 20.203 -34.375 2.66 1 93.94 454 TRP A O 1
ATOM 3672 N N . GLN A 1 455 ? 21.484 -33.25 4.023 1 92.44 455 GLN A N 1
ATOM 3673 C CA . GLN A 1 455 ? 22.516 -34.281 4.062 1 92.44 455 GLN A CA 1
ATOM 3674 C C . GLN A 1 455 ? 22.125 -35.406 5.004 1 92.44 455 GLN A C 1
ATOM 3676 O O . GLN A 1 455 ? 22.625 -36.531 4.859 1 92.44 455 GLN A O 1
ATOM 3681 N N . ASP A 1 456 ? 21.297 -35.062 5.891 1 92.88 456 ASP A N 1
ATOM 3682 C CA . ASP A 1 456 ? 20.844 -36.031 6.879 1 92.88 456 ASP A CA 1
ATOM 3683 C C . ASP A 1 456 ? 19.531 -36.688 6.453 1 92.88 456 ASP A C 1
ATOM 3685 O O . ASP A 1 456 ? 18.484 -36.062 6.484 1 92.88 456 ASP A O 1
ATOM 3689 N N . PRO A 1 457 ? 19.562 -37.938 6.082 1 88.69 457 PRO A N 1
ATOM 3690 C CA . PRO A 1 457 ? 18.344 -38.594 5.641 1 88.69 457 PRO A CA 1
ATOM 3691 C C . PRO A 1 457 ? 17.281 -38.688 6.734 1 88.69 457 PRO A C 1
ATOM 3693 O O . PRO A 1 457 ? 16.109 -38.875 6.445 1 88.69 457 PRO A O 1
ATOM 3696 N N . SER A 1 458 ? 17.688 -38.5 7.918 1 91.69 458 SER A N 1
ATOM 3697 C CA . SER A 1 458 ? 16.734 -38.594 9.031 1 91.69 458 SER A CA 1
ATOM 3698 C C . SER A 1 458 ? 16.188 -37.219 9.414 1 91.69 458 SER A C 1
ATOM 3700 O O . SER A 1 458 ? 15.344 -37.125 10.312 1 91.69 458 SER A O 1
ATOM 3702 N N . CYS A 1 459 ? 16.578 -36.25 8.672 1 94.69 459 CYS A N 1
ATOM 3703 C CA . CYS A 1 459 ? 16.125 -34.906 9 1 94.69 459 CYS A CA 1
ATOM 3704 C C . CYS A 1 459 ? 14.617 -34.781 8.797 1 94.69 459 CYS A C 1
ATOM 3706 O O . CYS A 1 459 ? 14.117 -34.969 7.688 1 94.69 459 CYS A O 1
ATOM 3708 N N . GLU A 1 460 ? 13.93 -34.438 9.875 1 94.25 460 GLU A N 1
ATOM 3709 C CA . GLU A 1 460 ? 12.477 -34.344 9.852 1 94.25 460 GLU A CA 1
ATOM 3710 C C . GLU A 1 460 ? 12.008 -33.281 8.867 1 94.25 460 GLU A C 1
ATOM 3712 O O . GLU A 1 460 ? 11.055 -33.469 8.117 1 94.25 460 GLU A O 1
ATOM 3717 N N . SER A 1 461 ? 12.664 -32.156 8.883 1 95.69 461 SER A N 1
ATOM 3718 C CA . SER A 1 461 ? 12.281 -31.047 8.008 1 95.69 461 SER A CA 1
ATOM 3719 C C . SER A 1 461 ? 12.477 -31.422 6.539 1 95.69 461 SER A C 1
ATOM 3721 O O . SER A 1 461 ? 11.633 -31.094 5.699 1 95.69 461 SER A O 1
ATOM 3723 N N . ALA A 1 462 ? 13.523 -32.062 6.203 1 96.5 462 ALA A N 1
ATOM 3724 C CA . ALA A 1 462 ? 13.766 -32.5 4.832 1 96.5 462 ALA A CA 1
ATOM 3725 C C . ALA A 1 462 ? 12.703 -33.5 4.371 1 96.5 462 ALA A C 1
ATOM 3727 O O . ALA A 1 462 ? 12.203 -33.406 3.248 1 96.5 462 ALA A O 1
ATOM 3728 N N . ASN A 1 463 ? 12.383 -34.344 5.242 1 96.62 463 ASN A N 1
ATOM 3729 C CA . ASN A 1 463 ? 11.391 -35.375 4.914 1 96.62 463 ASN A CA 1
ATOM 3730 C C . ASN A 1 463 ? 10.008 -34.75 4.723 1 96.62 463 ASN A C 1
ATOM 3732 O O . ASN A 1 463 ? 9.258 -35.188 3.834 1 96.62 463 ASN A O 1
ATOM 3736 N N . LYS A 1 464 ? 9.695 -33.844 5.566 1 96.44 464 LYS A N 1
ATOM 3737 C CA . LYS A 1 464 ? 8.398 -33.188 5.449 1 96.44 464 LYS A CA 1
ATOM 3738 C C . LYS A 1 464 ? 8.305 -32.406 4.145 1 96.44 464 LYS A C 1
ATOM 3740 O O . LYS A 1 464 ? 7.27 -32.438 3.469 1 96.44 464 LYS A O 1
ATOM 3745 N N . ALA A 1 465 ? 9.32 -31.688 3.818 1 97.62 465 ALA A N 1
ATOM 3746 C CA . ALA A 1 465 ? 9.344 -30.922 2.574 1 97.62 465 ALA A CA 1
ATOM 3747 C C . ALA A 1 465 ? 9.242 -31.828 1.361 1 97.62 465 ALA A C 1
ATOM 3749 O O . ALA A 1 465 ? 8.508 -31.531 0.413 1 97.62 465 ALA A O 1
ATOM 3750 N N . LEU A 1 466 ? 9.922 -32.938 1.413 1 97.56 466 LEU A N 1
ATOM 3751 C CA . LEU A 1 466 ? 9.906 -33.875 0.304 1 97.56 466 LEU A CA 1
ATOM 3752 C C . LEU A 1 466 ? 8.539 -34.562 0.166 1 97.56 466 LEU A C 1
ATOM 3754 O O . LEU A 1 466 ? 8.047 -34.719 -0.949 1 97.56 466 LEU A O 1
ATOM 3758 N N . ALA A 1 467 ? 8.008 -34.906 1.28 1 97.62 467 ALA A N 1
ATOM 3759 C CA . ALA A 1 467 ? 6.676 -35.5 1.26 1 97.62 467 ALA A CA 1
ATOM 3760 C C . ALA A 1 467 ? 5.648 -34.562 0.663 1 97.62 467 ALA A C 1
ATOM 3762 O O . ALA A 1 467 ? 4.789 -34.969 -0.119 1 97.62 467 ALA A O 1
ATOM 3763 N N . ALA A 1 468 ? 5.707 -33.344 1.049 1 98.12 468 ALA A N 1
ATOM 3764 C CA . ALA A 1 468 ? 4.805 -32.312 0.51 1 98.12 468 ALA A CA 1
ATOM 3765 C C . ALA A 1 468 ? 5.023 -32.125 -0.989 1 98.12 468 ALA A C 1
ATOM 3767 O O . ALA A 1 468 ? 4.062 -32 -1.751 1 98.12 468 ALA A O 1
ATOM 3768 N N . ALA A 1 469 ? 6.262 -32.125 -1.402 1 98.44 469 ALA A N 1
ATOM 3769 C CA . ALA A 1 469 ? 6.59 -31.969 -2.818 1 98.44 469 ALA A CA 1
ATOM 3770 C C . ALA A 1 469 ? 5.996 -33.125 -3.637 1 98.44 469 ALA A C 1
ATOM 3772 O O . ALA A 1 469 ? 5.398 -32.875 -4.691 1 98.44 469 ALA A O 1
ATOM 3773 N N . ARG A 1 470 ? 6.117 -34.281 -3.148 1 97.56 470 ARG A N 1
ATOM 3774 C CA . ARG A 1 470 ? 5.605 -35.438 -3.85 1 97.56 470 ARG A CA 1
ATOM 3775 C C . ARG A 1 470 ? 4.078 -35.438 -3.885 1 97.56 470 ARG A C 1
ATOM 3777 O O . ARG A 1 470 ? 3.475 -35.875 -4.863 1 97.56 470 ARG A O 1
ATOM 3784 N N . ALA A 1 471 ? 3.529 -34.969 -2.816 1 96.12 471 ALA A N 1
ATOM 3785 C CA . ALA A 1 471 ? 2.074 -34.875 -2.803 1 96.12 471 ALA A CA 1
ATOM 3786 C C . ALA A 1 471 ? 1.595 -33.875 -3.855 1 96.12 471 ALA A C 1
ATOM 3788 O O . ALA A 1 471 ? 0.575 -34.094 -4.512 1 96.12 471 ALA A O 1
ATOM 3789 N N . ILE A 1 472 ? 2.25 -32.75 -4.039 1 96.44 472 ILE A N 1
ATOM 3790 C CA . ILE A 1 472 ? 1.923 -31.75 -5.062 1 96.44 472 ILE A CA 1
ATOM 3791 C C . ILE A 1 472 ? 1.992 -32.406 -6.445 1 96.44 472 ILE A C 1
ATOM 3793 O O . ILE A 1 472 ? 1.099 -32.188 -7.273 1 96.44 472 ILE A O 1
ATOM 3797 N N . LEU A 1 473 ? 3 -33.219 -6.684 1 95.38 473 LEU A N 1
ATOM 3798 C CA . LEU A 1 473 ? 3.143 -33.906 -7.965 1 95.38 473 LEU A CA 1
ATOM 3799 C C . LEU A 1 473 ? 2.008 -34.906 -8.18 1 95.38 473 LEU A C 1
ATOM 3801 O O . LEU A 1 473 ? 1.493 -35.031 -9.289 1 95.38 473 LEU A O 1
ATOM 3805 N N . ARG A 1 474 ? 1.712 -35.531 -7.129 1 93.12 474 ARG A N 1
ATOM 3806 C CA . ARG A 1 474 ? 0.622 -36.5 -7.223 1 93.12 474 ARG A CA 1
ATOM 3807 C C . ARG A 1 474 ? -0.685 -35.812 -7.609 1 93.12 474 ARG A C 1
ATOM 3809 O O . ARG A 1 474 ? -1.406 -36.281 -8.484 1 93.12 474 ARG A O 1
ATOM 3816 N N . TYR A 1 475 ? -1.015 -34.75 -6.957 1 90.75 475 TYR A N 1
ATOM 3817 C CA . TYR A 1 475 ? -2.23 -34 -7.27 1 90.75 475 TYR A CA 1
ATOM 3818 C C . TYR A 1 475 ? -2.184 -33.438 -8.688 1 90.75 475 TYR A C 1
ATOM 3820 O O . TYR A 1 475 ? -3.205 -33.406 -9.375 1 90.75 475 TYR A O 1
ATOM 3828 N N . THR A 1 476 ? -1.049 -33.031 -9.07 1 90.81 476 THR A N 1
ATOM 3829 C CA . THR A 1 476 ? -0.894 -32.469 -10.414 1 90.81 476 THR A CA 1
ATOM 3830 C C . THR A 1 476 ? -1.114 -33.562 -11.469 1 90.81 476 THR A C 1
ATOM 3832 O O . THR A 1 476 ? -1.771 -33.312 -12.484 1 90.81 476 THR A O 1
ATOM 3835 N N . THR A 1 477 ? -0.567 -34.719 -11.211 1 88.56 477 THR A N 1
ATOM 3836 C CA . THR A 1 477 ? -0.756 -35.844 -12.117 1 88.56 477 THR A CA 1
ATOM 3837 C C . THR A 1 477 ? -2.227 -36.25 -12.18 1 88.56 477 THR A C 1
ATOM 3839 O O . THR A 1 477 ? -2.738 -36.562 -13.25 1 88.56 477 THR A O 1
ATOM 3842 N N . MET A 1 478 ? -2.848 -36.188 -11.094 1 85.56 478 MET A N 1
ATOM 3843 C CA . MET A 1 478 ? -4.273 -36.5 -11.047 1 85.56 478 MET A CA 1
ATOM 3844 C C . MET A 1 478 ? -5.074 -35.5 -11.883 1 85.56 478 MET A C 1
ATOM 3846 O O . MET A 1 478 ? -5.984 -35.906 -12.617 1 85.56 478 MET A O 1
ATOM 3850 N N . LEU A 1 479 ? -4.746 -34.281 -11.781 1 84.31 479 LEU A N 1
ATOM 3851 C CA . LEU A 1 479 ? -5.426 -33.25 -12.578 1 84.31 479 LEU A CA 1
ATOM 3852 C C . LEU A 1 479 ? -5.176 -33.469 -14.062 1 84.31 479 LEU A C 1
ATOM 3854 O O . LEU A 1 479 ? -6.09 -33.344 -14.875 1 84.31 479 LEU A O 1
ATOM 3858 N N . GLY A 1 480 ? -3.941 -33.781 -14.414 1 82.06 480 GLY A N 1
ATOM 3859 C CA . GLY A 1 480 ? -3.568 -34 -15.797 1 82.06 480 GLY A CA 1
ATOM 3860 C C . GLY A 1 480 ? -4.293 -35.188 -16.422 1 82.06 480 GLY A C 1
ATOM 3861 O O . GLY A 1 480 ? -4.422 -35.25 -17.656 1 82.06 480 GLY A O 1
ATOM 3862 N N . SER A 1 481 ? -4.723 -36 -15.633 1 79.31 481 SER A N 1
ATOM 3863 C CA . SER A 1 481 ? -5.426 -37.156 -16.125 1 79.31 481 SER A CA 1
ATOM 3864 C C . SER A 1 481 ? -6.898 -36.844 -16.391 1 79.31 481 SER A C 1
ATOM 3866 O O . SER A 1 481 ? -7.629 -37.688 -16.922 1 79.31 481 SER A O 1
ATOM 3868 N N . THR A 1 482 ? -7.242 -35.719 -16.094 1 79.19 482 THR A N 1
ATOM 3869 C CA . THR A 1 482 ? -8.617 -35.281 -16.344 1 79.19 482 THR A CA 1
ATOM 3870 C C . THR A 1 482 ? -8.688 -34.438 -17.609 1 79.19 482 THR A C 1
ATOM 3872 O O . THR A 1 482 ? -7.668 -34.156 -18.25 1 79.19 482 THR A O 1
ATOM 3875 N N . SER A 1 483 ? -9.938 -34 -18 1 77.06 483 SER A N 1
ATOM 3876 C CA . SER A 1 483 ? -10.133 -33.156 -19.188 1 77.06 483 SER A CA 1
ATOM 3877 C C . SER A 1 483 ? -9.969 -31.688 -18.859 1 77.06 483 SER A C 1
ATOM 3879 O O . SER A 1 483 ? -10.391 -30.828 -19.625 1 77.06 483 SER A O 1
ATOM 3881 N N . PHE A 1 484 ? -9.469 -31.484 -17.703 1 80 484 PHE A N 1
ATOM 3882 C CA . PHE A 1 484 ? -9.297 -30.094 -17.297 1 80 484 PHE A CA 1
ATOM 3883 C C . PHE A 1 484 ? -8.32 -29.375 -18.219 1 80 484 PHE A C 1
ATOM 3885 O O . PHE A 1 484 ? -7.254 -29.906 -18.547 1 80 484 PHE A O 1
ATOM 3892 N N . GLU A 1 485 ? -8.688 -28.219 -18.656 1 76.5 485 GLU A N 1
ATOM 3893 C CA . GLU A 1 485 ? -7.859 -27.422 -19.578 1 76.5 485 GLU A CA 1
ATOM 3894 C C . GLU A 1 485 ? -6.836 -26.594 -18.797 1 76.5 485 GLU A C 1
ATOM 3896 O O . GLU A 1 485 ? -7.195 -25.828 -17.906 1 76.5 485 GLU A O 1
ATOM 3901 N N . ALA A 1 486 ? -5.637 -26.672 -19.203 1 74.5 486 ALA A N 1
ATOM 3902 C CA . ALA A 1 486 ? -4.523 -26 -18.531 1 74.5 486 ALA A CA 1
ATOM 3903 C C . ALA A 1 486 ? -4.688 -24.484 -18.594 1 74.5 486 ALA A C 1
ATOM 3905 O O . ALA A 1 486 ? -4.223 -23.781 -17.703 1 74.5 486 ALA A O 1
ATOM 3906 N N . SER A 1 487 ? -5.379 -24.016 -19.594 1 75.62 487 SER A N 1
ATOM 3907 C CA . SER A 1 487 ? -5.559 -22.578 -19.766 1 75.62 487 SER A CA 1
ATOM 3908 C C . SER A 1 487 ? -6.43 -21.984 -18.656 1 75.62 487 SER A C 1
ATOM 3910 O O . SER A 1 487 ? -6.402 -20.781 -18.422 1 75.62 487 SER A O 1
ATOM 3912 N N . ARG A 1 488 ? -7.117 -22.797 -17.922 1 82.94 488 ARG A N 1
ATOM 3913 C CA . ARG A 1 488 ? -8.055 -22.328 -16.906 1 82.94 488 ARG A CA 1
ATOM 3914 C C . ARG A 1 488 ? -7.414 -22.328 -15.523 1 82.94 488 ARG A C 1
ATOM 3916 O O . ARG A 1 488 ? -8.008 -21.844 -14.555 1 82.94 488 ARG A O 1
ATOM 3923 N N . LEU A 1 489 ? -6.27 -22.766 -15.539 1 85.69 489 LEU A N 1
ATOM 3924 C CA . LEU A 1 489 ? -5.59 -22.844 -14.258 1 85.69 489 LEU A CA 1
ATOM 3925 C C . LEU A 1 489 ? -5.219 -21.453 -13.75 1 85.69 489 LEU A C 1
ATOM 3927 O O . LEU A 1 489 ? -4.773 -20.609 -14.523 1 85.69 489 LEU A O 1
ATOM 3931 N N . ASP A 1 490 ? -5.516 -21.281 -12.461 1 90.88 490 ASP A N 1
ATOM 3932 C CA . ASP A 1 490 ? -4.973 -20.078 -11.836 1 90.88 490 ASP A CA 1
ATOM 3933 C C . ASP A 1 490 ? -3.451 -20.031 -11.953 1 90.88 490 ASP A C 1
ATOM 3935 O O . ASP A 1 490 ? -2.77 -21.016 -11.656 1 90.88 490 ASP A O 1
ATOM 3939 N N . ARG A 1 491 ? -2.957 -18.969 -12.359 1 91.81 491 ARG A N 1
ATOM 3940 C CA . ARG A 1 491 ? -1.531 -18.828 -12.633 1 91.81 491 ARG A CA 1
ATOM 3941 C C . ARG A 1 491 ? -0.708 -19 -11.359 1 91.81 491 ARG A C 1
ATOM 3943 O O . ARG A 1 491 ? 0.48 -19.312 -11.422 1 91.81 491 ARG A O 1
ATOM 3950 N N . VAL A 1 492 ? -1.285 -18.938 -10.258 1 94 492 VAL A N 1
ATOM 3951 C CA . VAL A 1 492 ? -0.607 -19.078 -8.969 1 94 492 VAL A CA 1
ATOM 3952 C C . VAL A 1 492 ? -0.039 -20.484 -8.828 1 94 492 VAL A C 1
ATOM 3954 O O . VAL A 1 492 ? 0.87 -20.719 -8.031 1 94 492 VAL A O 1
ATOM 3957 N N . VAL A 1 493 ? -0.438 -21.406 -9.656 1 93.44 493 VAL A N 1
ATOM 3958 C CA . VAL A 1 493 ? -0.12 -22.812 -9.5 1 93.44 493 VAL A CA 1
ATOM 3959 C C . VAL A 1 493 ? 1.377 -23.031 -9.711 1 93.44 493 VAL A C 1
ATOM 3961 O O . VAL A 1 493 ? 1.958 -23.969 -9.156 1 93.44 493 VAL A O 1
ATOM 3964 N N . TYR A 1 494 ? 1.967 -22.188 -10.508 1 93.75 494 TYR A N 1
ATOM 3965 C CA . TYR A 1 494 ? 3.381 -22.406 -10.781 1 93.75 494 TYR A CA 1
ATOM 3966 C C . TYR A 1 494 ? 4.211 -22.297 -9.508 1 93.75 494 TYR A C 1
ATOM 3968 O O . TYR A 1 494 ? 5.297 -22.875 -9.414 1 93.75 494 TYR A O 1
ATOM 3976 N N . LEU A 1 495 ? 3.697 -21.609 -8.523 1 95.44 495 LEU A N 1
ATOM 3977 C CA . LEU A 1 495 ? 4.461 -21.328 -7.312 1 95.44 495 LEU A CA 1
ATOM 3978 C C . LEU A 1 495 ? 4.629 -22.594 -6.477 1 95.44 495 LEU A C 1
ATOM 3980 O O . LEU A 1 495 ? 5.75 -22.969 -6.137 1 95.44 495 LEU A O 1
ATOM 3984 N N . PRO A 1 496 ? 3.512 -23.25 -6.184 1 96.56 496 PRO A N 1
ATOM 3985 C CA . PRO A 1 496 ? 3.729 -24.516 -5.492 1 96.56 496 PRO A CA 1
ATOM 3986 C C . PRO A 1 496 ? 4.5 -25.531 -6.34 1 96.56 496 PRO A C 1
ATOM 3988 O O . PRO A 1 496 ? 5.262 -26.328 -5.801 1 96.56 496 PRO A O 1
ATOM 3991 N N . TRP A 1 497 ? 4.383 -25.531 -7.605 1 95.94 497 TRP A N 1
ATOM 3992 C CA . TRP A 1 497 ? 5.16 -26.406 -8.477 1 95.94 497 TRP A CA 1
ATOM 3993 C C . TRP A 1 497 ? 6.652 -26.125 -8.344 1 95.94 497 TRP A C 1
ATOM 3995 O O . TRP A 1 497 ? 7.453 -27.047 -8.188 1 95.94 497 TRP A O 1
ATOM 4005 N N . LEU A 1 498 ? 7 -24.922 -8.375 1 95.69 498 LEU A N 1
ATOM 4006 C CA . LEU A 1 498 ? 8.406 -24.531 -8.258 1 95.69 498 LEU A CA 1
ATOM 4007 C C . LEU A 1 498 ? 8.945 -24.891 -6.875 1 95.69 498 LEU A C 1
ATOM 4009 O O . LEU A 1 498 ? 10.094 -25.328 -6.746 1 95.69 498 LEU A O 1
ATOM 4013 N N . SER A 1 499 ? 8.133 -24.625 -5.922 1 96.75 499 SER A N 1
ATOM 4014 C CA . SER A 1 499 ? 8.547 -24.969 -4.566 1 96.75 499 SER A CA 1
ATOM 4015 C C . SER A 1 499 ? 8.805 -26.469 -4.426 1 96.75 499 SER A C 1
ATOM 4017 O O . SER A 1 499 ? 9.766 -26.875 -3.779 1 96.75 499 SER A O 1
ATOM 4019 N N . ALA A 1 500 ? 7.934 -27.219 -4.977 1 97.88 500 ALA A N 1
ATOM 4020 C CA . ALA A 1 500 ? 8.133 -28.672 -4.988 1 97.88 500 ALA A CA 1
ATOM 4021 C C . ALA A 1 500 ? 9.406 -29.031 -5.746 1 97.88 500 ALA A C 1
ATOM 4023 O O . ALA A 1 500 ? 10.188 -29.875 -5.293 1 97.88 500 ALA A O 1
ATOM 4024 N N . GLY A 1 501 ? 9.602 -28.391 -6.852 1 97.31 501 GLY A N 1
ATOM 4025 C CA . GLY A 1 501 ? 10.812 -28.625 -7.617 1 97.31 501 GLY A CA 1
ATOM 4026 C C . GLY A 1 501 ? 12.078 -28.344 -6.836 1 97.31 501 GLY A C 1
ATOM 4027 O O . GLY A 1 501 ? 13.039 -29.109 -6.887 1 97.31 501 GLY A O 1
ATOM 4028 N N . ARG A 1 502 ? 12.047 -27.281 -6.133 1 95.69 502 ARG A N 1
ATOM 4029 C CA . ARG A 1 502 ? 13.219 -26.906 -5.344 1 95.69 502 ARG A CA 1
ATOM 4030 C C . ARG A 1 502 ? 13.516 -27.938 -4.27 1 95.69 502 ARG A C 1
ATOM 4032 O O . ARG A 1 502 ? 14.68 -28.266 -4.02 1 95.69 502 ARG A O 1
ATOM 4039 N N . ALA A 1 503 ? 12.492 -28.406 -3.629 1 97.19 503 ALA A N 1
ATOM 4040 C CA . ALA A 1 503 ? 12.68 -29.438 -2.613 1 97.19 503 ALA A CA 1
ATOM 4041 C C . ALA A 1 503 ? 13.273 -30.703 -3.223 1 97.19 503 ALA A C 1
ATOM 4043 O O . ALA A 1 503 ? 14.164 -31.312 -2.637 1 97.19 503 ALA A O 1
ATOM 4044 N N . LEU A 1 504 ? 12.852 -31.047 -4.379 1 97.44 504 LEU A N 1
ATOM 4045 C CA . LEU A 1 504 ? 13.344 -32.219 -5.066 1 97.44 504 LEU A CA 1
ATOM 4046 C C . LEU A 1 504 ? 14.789 -32.031 -5.508 1 97.44 504 LEU A C 1
ATOM 4048 O O . LEU A 1 504 ? 15.594 -32.969 -5.43 1 97.44 504 LEU A O 1
ATOM 4052 N N . VAL A 1 505 ? 15.07 -30.875 -5.941 1 96.69 505 VAL A N 1
ATOM 4053 C CA . VAL A 1 505 ? 16.422 -30.562 -6.387 1 96.69 505 VAL A CA 1
ATOM 4054 C C . VAL A 1 505 ? 17.391 -30.656 -5.207 1 96.69 505 VAL A C 1
ATOM 4056 O O . VAL A 1 505 ? 18.484 -31.234 -5.332 1 96.69 505 VAL A O 1
ATOM 4059 N N . HIS A 1 506 ? 17.016 -30.125 -4.094 1 95.81 506 HIS A N 1
ATOM 4060 C CA . HIS A 1 506 ? 17.844 -30.219 -2.9 1 95.81 506 HIS A CA 1
ATOM 4061 C C . HIS A 1 506 ? 18.031 -31.656 -2.471 1 95.81 506 HIS A C 1
ATOM 4063 O O . HIS A 1 506 ? 19.125 -32.062 -2.066 1 95.81 506 HIS A O 1
ATOM 4069 N N . SER A 1 507 ? 17 -32.375 -2.555 1 95.88 507 SER A N 1
ATOM 4070 C CA . SER A 1 507 ? 17.078 -33.812 -2.186 1 95.88 507 SER A CA 1
ATOM 4071 C C . SER A 1 507 ? 18.016 -34.562 -3.113 1 95.88 507 SER A C 1
ATOM 4073 O O . SER A 1 507 ? 18.781 -35.438 -2.664 1 95.88 507 SER A O 1
ATOM 4075 N N . LEU A 1 508 ? 17.969 -34.25 -4.34 1 95.62 508 LEU A N 1
ATOM 4076 C CA . LEU A 1 508 ? 18.797 -34.938 -5.324 1 95.62 508 LEU A CA 1
ATOM 4077 C C . LEU A 1 508 ? 20.281 -34.625 -5.098 1 95.62 508 LEU A C 1
ATOM 4079 O O . LEU A 1 508 ? 21.125 -35.5 -5.293 1 95.62 508 LEU A O 1
ATOM 4083 N N . LYS A 1 509 ? 20.547 -33.438 -4.73 1 94.69 509 LYS A N 1
ATOM 4084 C CA . LYS A 1 509 ? 21.922 -33 -4.523 1 94.69 509 LYS A CA 1
ATOM 4085 C C . LYS A 1 509 ? 22.656 -33.906 -3.531 1 94.69 509 LYS A C 1
ATOM 4087 O O . LYS A 1 509 ? 23.844 -34.156 -3.676 1 94.69 509 LYS A O 1
ATOM 4092 N N . PHE A 1 510 ? 21.891 -34.438 -2.564 1 93.44 510 PHE A N 1
ATOM 4093 C CA . PHE A 1 510 ? 22.531 -35.188 -1.492 1 93.44 510 PHE A CA 1
ATOM 4094 C C . PHE A 1 510 ? 22.031 -36.625 -1.477 1 93.44 510 PHE A C 1
ATOM 4096 O O . PHE A 1 510 ? 22.391 -37.406 -0.584 1 93.44 510 PHE A O 1
ATOM 4103 N N . ALA A 1 511 ? 21.266 -36.969 -2.412 1 91.31 511 ALA A N 1
ATOM 4104 C CA . ALA A 1 511 ? 20.672 -38.312 -2.434 1 91.31 511 ALA A CA 1
ATOM 4105 C C . ALA A 1 511 ? 21.688 -39.375 -2.842 1 91.31 511 ALA A C 1
ATOM 4107 O O . ALA A 1 511 ? 22.594 -39.094 -3.635 1 91.31 511 ALA A O 1
ATOM 4108 N N . PRO A 1 512 ? 21.516 -40.562 -2.252 1 90.19 512 PRO A N 1
ATOM 4109 C CA . PRO A 1 512 ? 22.312 -41.688 -2.756 1 90.19 512 PRO A CA 1
ATOM 4110 C C . PRO A 1 512 ? 22 -42.031 -4.207 1 90.19 512 PRO A C 1
ATOM 4112 O O . PRO A 1 512 ? 20.922 -41.719 -4.699 1 90.19 512 PRO A O 1
ATOM 4115 N N . GLU A 1 513 ? 22.891 -42.719 -4.852 1 88.12 513 GLU A N 1
ATOM 4116 C CA . GLU A 1 513 ? 22.766 -43.031 -6.273 1 88.12 513 GLU A CA 1
ATOM 4117 C C . GLU A 1 513 ? 21.562 -43.906 -6.547 1 88.12 513 GLU A C 1
ATOM 4119 O O . GLU A 1 513 ? 20.984 -43.875 -7.637 1 88.12 513 GLU A O 1
ATOM 4124 N N . SER A 1 514 ? 21.156 -44.656 -5.523 1 91.31 514 SER A N 1
ATOM 4125 C CA . SER A 1 514 ? 20.031 -45.562 -5.691 1 91.31 514 SER A CA 1
ATOM 4126 C C . SER A 1 514 ? 18.719 -44.812 -5.848 1 91.31 514 SER A C 1
ATOM 4128 O O . SER A 1 514 ? 17.797 -45.25 -6.512 1 91.31 514 SER A O 1
ATOM 4130 N N . LEU A 1 515 ? 18.625 -43.594 -5.32 1 90.94 515 LEU A N 1
ATOM 4131 C CA . LEU A 1 515 ? 17.391 -42.812 -5.324 1 90.94 515 LEU A CA 1
ATOM 4132 C C . LEU A 1 515 ? 17.422 -41.75 -6.41 1 90.94 515 LEU A C 1
ATOM 4134 O O . LEU A 1 515 ? 16.391 -41.188 -6.762 1 90.94 515 LEU A O 1
ATOM 4138 N N . ALA A 1 516 ? 18.5 -41.5 -7.051 1 92.69 516 ALA A N 1
ATOM 4139 C CA . ALA A 1 516 ? 18.734 -40.375 -7.973 1 92.69 516 ALA A CA 1
ATOM 4140 C C . ALA A 1 516 ? 17.844 -40.5 -9.203 1 92.69 516 ALA A C 1
ATOM 4142 O O . ALA A 1 516 ? 17.25 -39.5 -9.641 1 92.69 516 ALA A O 1
ATOM 4143 N N . PRO A 1 517 ? 17.688 -41.75 -9.727 1 92.44 517 PRO A N 1
ATOM 4144 C CA . PRO A 1 517 ? 16.859 -41.812 -10.93 1 92.44 517 PRO A CA 1
ATOM 4145 C C . PRO A 1 517 ? 15.406 -41.438 -10.664 1 92.44 517 PRO A C 1
ATOM 4147 O O . PRO A 1 517 ? 14.773 -40.781 -11.516 1 92.44 517 PRO A O 1
ATOM 4150 N N . ILE A 1 518 ? 14.875 -41.781 -9.555 1 94.69 518 ILE A N 1
ATOM 4151 C CA . ILE A 1 518 ? 13.5 -41.438 -9.211 1 94.69 518 ILE A CA 1
ATOM 4152 C C . ILE A 1 518 ? 13.367 -39.938 -9.039 1 94.69 518 ILE A C 1
ATOM 4154 O O . ILE A 1 518 ? 12.406 -39.312 -9.531 1 94.69 518 ILE A O 1
ATOM 4158 N N . LEU A 1 519 ? 14.281 -39.344 -8.336 1 95.69 519 LEU A N 1
ATOM 4159 C CA . LEU A 1 519 ? 14.266 -37.906 -8.109 1 95.69 519 LEU A CA 1
ATOM 4160 C C . LEU A 1 519 ? 14.406 -37.156 -9.422 1 95.69 519 LEU A C 1
ATOM 4162 O O . LEU A 1 519 ? 13.742 -36.125 -9.625 1 95.69 519 LEU A O 1
ATOM 4166 N N . ARG A 1 520 ? 15.227 -37.656 -10.328 1 95.19 520 ARG A N 1
ATOM 4167 C CA . ARG A 1 520 ? 15.383 -37.062 -11.641 1 95.19 520 ARG A CA 1
ATOM 4168 C C . ARG A 1 520 ? 14.062 -37.062 -12.406 1 95.19 520 ARG A C 1
ATOM 4170 O O . ARG A 1 520 ? 13.703 -36.094 -13.047 1 95.19 520 ARG A O 1
ATOM 4177 N N . ALA A 1 521 ? 13.414 -38.156 -12.328 1 95 521 ALA A N 1
ATOM 4178 C CA . ALA A 1 521 ? 12.133 -38.281 -13.016 1 95 521 ALA A CA 1
ATOM 4179 C C . ALA A 1 521 ? 11.102 -37.312 -12.438 1 95 521 ALA A C 1
ATOM 4181 O O . ALA A 1 521 ? 10.289 -36.75 -13.18 1 95 521 ALA A O 1
ATOM 4182 N N . GLU A 1 522 ? 11.094 -37.188 -11.172 1 96.19 522 GLU A N 1
ATOM 4183 C CA . GLU A 1 522 ? 10.164 -36.281 -10.5 1 96.19 522 GLU A CA 1
ATOM 4184 C C . GLU A 1 522 ? 10.438 -34.812 -10.867 1 96.19 522 GLU A C 1
ATOM 4186 O O . GLU A 1 522 ? 9.508 -34.031 -11.086 1 96.19 522 GLU A O 1
ATOM 4191 N N . ILE A 1 523 ? 11.656 -34.406 -10.922 1 96.62 523 ILE A N 1
ATOM 4192 C CA . ILE A 1 523 ? 12.039 -33.062 -11.328 1 96.62 523 ILE A CA 1
ATOM 4193 C C . ILE A 1 523 ? 11.609 -32.812 -12.773 1 96.62 523 ILE A C 1
ATOM 4195 O O . ILE A 1 523 ? 11.109 -31.734 -13.102 1 96.62 523 ILE A O 1
ATOM 4199 N N . ARG A 1 524 ? 11.734 -33.844 -13.633 1 94.25 524 ARG A N 1
ATOM 4200 C CA . ARG A 1 524 ? 11.289 -33.719 -15.016 1 94.25 524 ARG A CA 1
ATOM 4201 C C . ARG A 1 524 ? 9.773 -33.531 -15.086 1 94.25 524 ARG A C 1
ATOM 4203 O O . ARG A 1 524 ? 9.281 -32.812 -15.969 1 94.25 524 ARG A O 1
ATOM 4210 N N . LEU A 1 525 ? 9.156 -34.219 -14.227 1 93.81 525 LEU A N 1
ATOM 4211 C CA . LEU A 1 525 ? 7.707 -34.062 -14.188 1 93.81 525 LEU A CA 1
ATOM 4212 C C . LEU A 1 525 ? 7.32 -32.625 -13.836 1 93.81 525 LEU A C 1
ATOM 4214 O O . LEU A 1 525 ? 6.371 -32.094 -14.406 1 93.81 525 LEU A O 1
ATOM 4218 N N . VAL A 1 526 ? 7.992 -31.984 -12.891 1 94.62 526 VAL A N 1
ATOM 4219 C CA . VAL A 1 526 ? 7.75 -30.594 -12.539 1 94.62 526 VAL A CA 1
ATOM 4220 C C . VAL A 1 526 ? 7.961 -29.719 -13.766 1 94.62 526 VAL A C 1
ATOM 4222 O O . VAL A 1 526 ? 7.141 -28.844 -14.062 1 94.62 526 VAL A O 1
ATOM 4225 N N . LYS A 1 527 ? 9.023 -29.938 -14.438 1 93.06 527 LYS A N 1
ATOM 4226 C CA . LYS A 1 527 ? 9.336 -29.172 -15.641 1 93.06 527 LYS A CA 1
ATOM 4227 C C . LYS A 1 527 ? 8.258 -29.344 -16.703 1 93.06 527 LYS A C 1
ATOM 4229 O O . LYS A 1 527 ? 7.84 -28.375 -17.328 1 93.06 527 LYS A O 1
ATOM 4234 N N . SER A 1 528 ? 7.824 -30.531 -16.875 1 90.31 528 SER A N 1
ATOM 4235 C CA . SER A 1 528 ? 6.793 -30.812 -17.875 1 90.31 528 SER A CA 1
ATOM 4236 C C . SER A 1 528 ? 5.492 -30.094 -17.547 1 90.31 528 SER A C 1
ATOM 4238 O O . SER A 1 528 ? 4.801 -29.594 -18.438 1 90.31 528 SER A O 1
ATOM 4240 N N . ASN A 1 529 ? 5.148 -30.125 -16.297 1 89 529 ASN A N 1
ATOM 4241 C CA . ASN A 1 529 ? 3.953 -29.406 -15.875 1 89 529 ASN A CA 1
ATOM 4242 C C . ASN A 1 529 ? 4.055 -27.906 -16.188 1 89 529 ASN A C 1
ATOM 4244 O O . ASN A 1 529 ? 3.088 -27.297 -16.641 1 89 529 ASN A O 1
ATOM 4248 N N . LEU A 1 530 ? 5.168 -27.297 -15.938 1 90.06 530 LEU A N 1
ATOM 4249 C CA . LEU A 1 530 ? 5.391 -25.891 -16.234 1 90.06 530 LEU A CA 1
ATOM 4250 C C . LEU A 1 530 ? 5.344 -25.625 -17.734 1 90.06 530 LEU A C 1
ATOM 4252 O O . LEU A 1 530 ? 4.84 -24.594 -18.188 1 90.06 530 LEU A O 1
ATOM 4256 N N . GLN A 1 531 ? 5.789 -26.547 -18.453 1 87.88 531 GLN A N 1
ATOM 4257 C CA . GLN A 1 531 ? 5.891 -26.406 -19.906 1 87.88 531 GLN A CA 1
ATOM 4258 C C . GLN A 1 531 ? 4.512 -26.375 -20.547 1 87.88 531 GLN A C 1
ATOM 4260 O O . GLN A 1 531 ? 4.309 -25.688 -21.562 1 87.88 531 GLN A O 1
ATOM 4265 N N . VAL A 1 532 ? 3.613 -27.062 -20.016 1 80.44 532 VAL A N 1
ATOM 4266 C CA . VAL A 1 532 ? 2.273 -27.156 -20.594 1 80.44 532 VAL A CA 1
ATOM 4267 C C . VAL A 1 532 ? 1.67 -25.766 -20.719 1 80.44 532 VAL A C 1
ATOM 4269 O O . VAL A 1 532 ? 1.082 -25.422 -21.734 1 80.44 532 VAL A O 1
ATOM 4272 N N . ALA A 1 533 ? 1.841 -24.922 -19.812 1 79.19 533 ALA A N 1
ATOM 4273 C CA . ALA A 1 533 ? 1.246 -23.594 -19.812 1 79.19 533 ALA A CA 1
ATOM 4274 C C . ALA A 1 533 ? 2.215 -22.562 -20.375 1 79.19 533 ALA A C 1
ATOM 4276 O O . ALA A 1 533 ? 1.805 -21.469 -20.797 1 79.19 533 ALA A O 1
ATOM 4277 N N . ALA A 1 534 ? 3.5 -22.828 -20.484 1 83.62 534 ALA A N 1
ATOM 4278 C CA . ALA A 1 534 ? 4.562 -21.906 -20.859 1 83.62 534 ALA A CA 1
ATOM 4279 C C . ALA A 1 534 ? 4.441 -21.484 -22.328 1 83.62 534 ALA A C 1
ATOM 4281 O O . ALA A 1 534 ? 4.977 -20.453 -22.734 1 83.62 534 ALA A O 1
ATOM 4282 N N . ASP A 1 535 ? 3.674 -22.125 -23.078 1 75.88 535 ASP A N 1
ATOM 4283 C CA . ASP A 1 535 ? 3.541 -21.812 -24.5 1 75.88 535 ASP A CA 1
ATOM 4284 C C . ASP A 1 535 ? 2.609 -20.609 -24.719 1 75.88 535 ASP A C 1
ATOM 4286 O O . ASP A 1 535 ? 2.67 -19.953 -25.75 1 75.88 535 ASP A O 1
ATOM 4290 N N . ARG A 1 536 ? 1.862 -20.328 -23.734 1 75.44 536 ARG A N 1
ATOM 4291 C CA . ARG A 1 536 ? 0.86 -19.281 -23.938 1 75.44 536 ARG A CA 1
ATOM 4292 C C . ARG A 1 536 ? 0.983 -18.203 -22.875 1 75.44 536 ARG A C 1
ATOM 4294 O O . ARG A 1 536 ? 0.539 -17.062 -23.078 1 75.44 536 ARG A O 1
ATOM 4301 N N . VAL A 1 537 ? 1.477 -18.594 -21.812 1 84.44 537 VAL A N 1
ATOM 4302 C CA . VAL A 1 537 ? 1.487 -17.672 -20.688 1 84.44 537 VAL A CA 1
ATOM 4303 C C . VAL A 1 537 ? 2.928 -17.359 -20.281 1 84.44 537 VAL A C 1
ATOM 4305 O O . VAL A 1 537 ? 3.688 -18.25 -19.922 1 84.44 537 VAL A O 1
ATOM 4308 N N . ILE A 1 538 ? 3.279 -16.125 -20.297 1 85.31 538 ILE A N 1
ATOM 4309 C CA . ILE A 1 538 ? 4.652 -15.648 -20.172 1 85.31 538 ILE A CA 1
ATOM 4310 C C . ILE A 1 538 ? 5.227 -16.062 -18.828 1 85.31 538 ILE A C 1
ATOM 4312 O O . ILE A 1 538 ? 6.391 -16.453 -18.734 1 85.31 538 ILE A O 1
ATOM 4316 N N . ILE A 1 539 ? 4.5 -16.031 -17.766 1 89.38 539 ILE A N 1
ATOM 4317 C CA . ILE A 1 539 ? 5.027 -16.297 -16.438 1 89.38 539 ILE A CA 1
ATOM 4318 C C . ILE A 1 539 ? 5.508 -17.734 -16.344 1 89.38 539 ILE A C 1
ATOM 4320 O O . ILE A 1 539 ? 6.527 -18.016 -15.703 1 89.38 539 ILE A O 1
ATOM 4324 N N . PHE A 1 540 ? 4.828 -18.609 -16.969 1 89.38 540 PHE A N 1
ATOM 4325 C CA . PHE A 1 540 ? 5.25 -20 -16.953 1 89.38 540 PHE A CA 1
ATOM 4326 C C . PHE A 1 540 ? 6.543 -20.188 -17.734 1 89.38 540 PHE A C 1
ATOM 4328 O O . PHE A 1 540 ? 7.426 -20.953 -17.328 1 89.38 540 PHE A O 1
ATOM 4335 N N . SER A 1 541 ? 6.648 -19.5 -18.797 1 86.31 541 SER A N 1
ATOM 4336 C CA . SER A 1 541 ? 7.852 -19.594 -19.625 1 86.31 541 SER A CA 1
ATOM 4337 C C . SER A 1 541 ? 9.07 -19.047 -18.875 1 86.31 541 SER A C 1
ATOM 4339 O O . SER A 1 541 ? 10.133 -19.672 -18.891 1 86.31 541 SER A O 1
ATOM 4341 N N . ARG A 1 542 ? 8.891 -18.016 -18.266 1 86.69 542 ARG A N 1
ATOM 4342 C CA . ARG A 1 542 ? 9.984 -17.406 -17.531 1 86.69 542 ARG A CA 1
ATOM 4343 C C . ARG A 1 542 ? 10.383 -18.25 -16.328 1 86.69 542 ARG A C 1
ATOM 4345 O O . ARG A 1 542 ? 11.578 -18.422 -16.047 1 86.69 542 ARG A O 1
ATOM 4352 N N . GLN A 1 543 ? 9.391 -18.734 -15.664 1 88.62 543 GLN A N 1
ATOM 4353 C CA . GLN A 1 543 ? 9.664 -19.516 -14.461 1 88.62 543 GLN A CA 1
ATOM 4354 C C . GLN A 1 543 ? 10.266 -20.875 -14.812 1 88.62 543 GLN A C 1
ATOM 4356 O O . GLN A 1 543 ? 11.086 -21.406 -14.062 1 88.62 543 GLN A O 1
ATOM 4361 N N . LEU A 1 544 ? 9.867 -21.328 -15.945 1 89.25 544 LEU A N 1
ATOM 4362 C CA . LEU A 1 544 ? 10.484 -22.562 -16.438 1 89.25 544 LEU A CA 1
ATOM 4363 C C . LEU A 1 544 ? 11.984 -22.359 -16.672 1 89.25 544 LEU A C 1
ATOM 4365 O O . LEU A 1 544 ? 12.789 -23.188 -16.25 1 89.25 544 LEU A O 1
ATOM 4369 N N . ARG A 1 545 ? 12.32 -21.297 -17.25 1 87.44 545 ARG A N 1
ATOM 4370 C CA . ARG A 1 545 ? 13.727 -21 -17.516 1 87.44 545 ARG A CA 1
ATOM 4371 C C . ARG A 1 545 ? 14.484 -20.781 -16.203 1 87.44 545 ARG A C 1
ATOM 4373 O O . ARG A 1 545 ? 15.633 -21.219 -16.062 1 87.44 545 ARG A O 1
ATOM 4380 N N . LEU A 1 546 ? 13.891 -20.125 -15.352 1 86.44 546 LEU A N 1
ATOM 4381 C CA . LEU A 1 546 ? 14.523 -19.875 -14.062 1 86.44 546 LEU A CA 1
ATOM 4382 C C . LEU A 1 546 ? 14.742 -21.188 -13.305 1 86.44 546 LEU A C 1
ATOM 4384 O O . LEU A 1 546 ? 15.75 -21.328 -12.602 1 86.44 546 LEU A O 1
ATOM 4388 N N . PHE A 1 547 ? 13.781 -22.031 -13.406 1 91.25 547 PHE A N 1
ATOM 4389 C CA . PHE A 1 547 ? 13.906 -23.328 -12.758 1 91.25 547 PHE A CA 1
ATOM 4390 C C . PHE A 1 547 ? 15.07 -24.109 -13.352 1 91.25 547 PHE A C 1
ATOM 4392 O O . PHE A 1 547 ? 15.844 -24.734 -12.617 1 91.25 547 PHE A O 1
ATOM 4399 N N . ASP A 1 548 ? 15.25 -23.984 -14.602 1 89.56 548 ASP A N 1
ATOM 4400 C CA . ASP A 1 548 ? 16.375 -24.641 -15.273 1 89.56 548 ASP A CA 1
ATOM 4401 C C . ASP A 1 548 ? 17.703 -24.109 -14.758 1 89.56 548 ASP A C 1
ATOM 4403 O O . ASP A 1 548 ? 18.625 -24.891 -14.492 1 89.56 548 ASP A O 1
ATOM 4407 N N . LEU A 1 549 ? 17.75 -22.891 -14.633 1 85.94 549 LEU A N 1
ATOM 4408 C CA . LEU A 1 549 ? 18.984 -22.25 -14.156 1 85.94 549 LEU A CA 1
ATOM 4409 C C . LEU A 1 549 ? 19.266 -22.641 -12.711 1 85.94 549 LEU A C 1
ATOM 4411 O O . LEU A 1 549 ? 20.422 -22.875 -12.344 1 85.94 549 LEU A O 1
ATOM 4415 N N . GLU A 1 550 ? 18.234 -22.719 -11.938 1 88.25 550 GLU A N 1
ATOM 4416 C CA . GLU A 1 550 ? 18.375 -23.109 -10.539 1 88.25 550 GLU A CA 1
ATOM 4417 C C . GLU A 1 550 ? 18.891 -24.547 -10.422 1 88.25 550 GLU A C 1
ATOM 4419 O O . GLU A 1 550 ? 19.688 -24.859 -9.531 1 88.25 550 GLU A O 1
ATOM 4424 N N . VAL A 1 551 ? 18.375 -25.359 -11.25 1 93.38 551 VAL A N 1
ATOM 4425 C CA . VAL A 1 551 ? 18.797 -26.75 -11.258 1 93.38 551 VAL A CA 1
ATOM 4426 C C . VAL A 1 551 ? 20.281 -26.844 -11.602 1 93.38 551 VAL A C 1
ATOM 4428 O O . VAL A 1 551 ? 21.031 -27.562 -10.945 1 93.38 551 VAL A O 1
ATOM 4431 N N . VAL A 1 552 ? 20.734 -26.062 -12.539 1 91.25 552 VAL A N 1
ATOM 4432 C CA . VAL A 1 552 ? 22.125 -26.062 -12.969 1 91.25 552 VAL A CA 1
ATOM 4433 C C . VAL A 1 552 ? 23.016 -25.5 -11.859 1 91.25 552 VAL A C 1
ATOM 4435 O O . VAL A 1 552 ? 24.094 -26.031 -11.586 1 91.25 552 VAL A O 1
ATOM 4438 N N . GLU A 1 553 ? 22.516 -24.5 -11.289 1 89.38 553 GLU A N 1
ATOM 4439 C CA . GLU A 1 553 ? 23.281 -23.844 -10.242 1 89.38 553 GLU A CA 1
ATOM 4440 C C . GLU A 1 553 ? 23.453 -24.75 -9.031 1 89.38 553 GLU A C 1
ATOM 4442 O O . GLU A 1 553 ? 24.516 -24.766 -8.398 1 89.38 553 GLU A O 1
ATOM 4447 N N . THR A 1 554 ? 22.422 -25.516 -8.688 1 92.44 554 THR A N 1
ATOM 4448 C CA . THR A 1 554 ? 22.422 -26.328 -7.473 1 92.44 554 THR A CA 1
ATOM 4449 C C . THR A 1 554 ? 23.094 -27.672 -7.723 1 92.44 554 THR A C 1
ATOM 4451 O O . THR A 1 554 ? 23.828 -28.172 -6.879 1 92.44 554 THR A O 1
ATOM 4454 N N . LEU A 1 555 ? 22.875 -28.297 -8.859 1 94.19 555 LEU A N 1
ATOM 4455 C CA . LEU A 1 555 ? 23.297 -29.672 -9.102 1 94.19 555 LEU A CA 1
ATOM 4456 C C . LEU A 1 555 ? 24.5 -29.719 -10.039 1 94.19 555 LEU A C 1
ATOM 4458 O O . LEU A 1 555 ? 25.188 -30.734 -10.125 1 94.19 555 LEU A O 1
ATOM 4462 N N . GLY A 1 556 ? 24.781 -28.609 -10.727 1 92.06 556 GLY A N 1
ATOM 4463 C CA . GLY A 1 556 ? 25.844 -28.578 -11.711 1 92.06 556 GLY A CA 1
ATOM 4464 C C . GLY A 1 556 ? 25.375 -28.938 -13.109 1 92.06 556 GLY A C 1
ATOM 4465 O O . GLY A 1 556 ? 24.328 -29.562 -13.273 1 92.06 556 GLY A O 1
ATOM 4466 N N . GLU A 1 557 ? 26.156 -28.719 -14.078 1 89.81 557 GLU A N 1
ATOM 4467 C CA . GLU A 1 557 ? 25.812 -28.891 -15.484 1 89.81 557 GLU A CA 1
ATOM 4468 C C . GLU A 1 557 ? 25.703 -30.359 -15.859 1 89.81 557 GLU A C 1
ATOM 4470 O O . GLU A 1 557 ? 24.859 -30.75 -16.656 1 89.81 557 GLU A O 1
ATOM 4475 N N . ARG A 1 558 ? 26.531 -31.125 -15.289 1 87.5 558 ARG A N 1
ATOM 4476 C CA . ARG A 1 558 ? 26.562 -32.562 -15.625 1 87.5 558 ARG A CA 1
ATOM 4477 C C . ARG A 1 558 ? 25.281 -33.25 -15.188 1 87.5 558 ARG A C 1
ATOM 4479 O O . ARG A 1 558 ? 24.688 -34 -15.953 1 87.5 558 ARG A O 1
ATOM 4486 N N . GLU A 1 559 ? 24.906 -32.969 -14.008 1 89.69 559 GLU A N 1
ATOM 4487 C CA . GLU A 1 559 ? 23.688 -33.594 -13.484 1 89.69 559 GLU A CA 1
ATOM 4488 C C . GLU A 1 559 ? 22.453 -33.062 -14.211 1 89.69 559 GLU A C 1
ATOM 4490 O O . GLU A 1 559 ? 21.5 -33.812 -14.461 1 89.69 559 GLU A O 1
ATOM 4495 N N . ALA A 1 560 ? 22.422 -31.828 -14.492 1 90.19 560 ALA A N 1
ATOM 4496 C CA . ALA A 1 560 ? 21.312 -31.203 -15.211 1 90.19 560 ALA A CA 1
ATOM 4497 C C . ALA A 1 560 ? 21.156 -31.812 -16.609 1 90.19 560 ALA A C 1
ATOM 4499 O O . ALA A 1 560 ? 20.031 -31.984 -17.078 1 90.19 560 ALA A O 1
ATOM 4500 N N . ALA A 1 561 ? 22.234 -32.125 -17.203 1 86.56 561 ALA A N 1
ATOM 4501 C CA . ALA A 1 561 ? 22.219 -32.688 -18.547 1 86.56 561 ALA A CA 1
ATOM 4502 C C . ALA A 1 561 ? 21.594 -34.094 -18.531 1 86.56 561 ALA A C 1
ATOM 4504 O O . ALA A 1 561 ? 20.938 -34.5 -19.5 1 86.56 561 ALA A O 1
ATOM 4505 N N . LYS A 1 562 ? 21.797 -34.812 -17.5 1 84.25 562 LYS A N 1
ATOM 4506 C CA . LYS A 1 562 ? 21.203 -36.125 -17.375 1 84.25 562 LYS A CA 1
ATOM 4507 C C . LYS A 1 562 ? 19.672 -36.031 -17.359 1 84.25 562 LYS A C 1
ATOM 4509 O O . LYS A 1 562 ? 18.984 -36.969 -17.781 1 84.25 562 LYS A O 1
ATOM 4514 N N . MET A 1 563 ? 19.234 -34.969 -16.812 1 84.62 563 MET A N 1
ATOM 4515 C CA . MET A 1 563 ? 17.797 -34.781 -16.609 1 84.62 563 MET A CA 1
ATOM 4516 C C . MET A 1 563 ? 17.125 -34.25 -17.859 1 84.62 563 MET A C 1
ATOM 4518 O O . MET A 1 563 ? 16.016 -34.656 -18.219 1 84.62 563 MET A O 1
ATOM 4522 N N . PHE A 1 564 ? 17.781 -33.281 -18.484 1 79.69 564 PHE A N 1
ATOM 4523 C CA . PHE A 1 564 ? 17.094 -32.531 -19.531 1 79.69 564 PHE A CA 1
ATOM 4524 C C . PHE A 1 564 ? 17.594 -32.906 -20.906 1 79.69 564 PHE A C 1
ATOM 4526 O O . PHE A 1 564 ? 17.141 -32.375 -21.922 1 79.69 564 PHE A O 1
ATOM 4533 N N . GLU A 1 565 ? 17.891 -34.188 -21.234 1 60.16 565 GLU A N 1
ATOM 4534 C CA . GLU A 1 565 ? 18.391 -34.812 -22.469 1 60.16 565 GLU A CA 1
ATOM 4535 C C . GLU A 1 565 ? 18.594 -33.75 -23.562 1 60.16 565 GLU A C 1
ATOM 4537 O O . GLU A 1 565 ? 17.875 -33.75 -24.562 1 60.16 565 GLU A O 1
ATOM 4542 N N . GLY A 1 566 ? 19.391 -32.688 -23.453 1 51.78 566 GLY A N 1
ATOM 4543 C CA . GLY A 1 566 ? 19.797 -31.797 -24.531 1 51.78 566 GLY A CA 1
ATOM 4544 C C . GLY A 1 566 ? 18.922 -30.562 -24.641 1 51.78 566 GLY A C 1
ATOM 4545 O O . GLY A 1 566 ? 19.188 -29.672 -25.438 1 51.78 566 GLY A O 1
ATOM 4546 N N . ASP A 1 567 ? 17.812 -30.453 -24.094 1 51.25 567 ASP A N 1
ATOM 4547 C CA . ASP A 1 567 ? 16.844 -29.375 -24.328 1 51.25 567 ASP A CA 1
ATOM 4548 C C . ASP A 1 567 ? 17.109 -28.188 -23.406 1 51.25 567 ASP A C 1
ATOM 4550 O O . ASP A 1 567 ? 16.312 -27.266 -23.344 1 51.25 567 ASP A O 1
ATOM 4554 N N . MET A 1 568 ? 17.891 -28.234 -22.594 1 46.31 568 MET A N 1
ATOM 4555 C CA . MET A 1 568 ? 18.078 -27.125 -21.672 1 46.31 568 MET A CA 1
ATOM 4556 C C . MET A 1 568 ? 18.719 -25.922 -22.375 1 46.31 568 MET A C 1
ATOM 4558 O O . MET A 1 568 ? 18.672 -24.797 -21.875 1 46.31 568 MET A O 1
ATOM 4562 N N . PHE A 1 569 ? 19.766 -26.219 -23.25 1 38.53 569 PHE A N 1
ATOM 4563 C CA . PHE A 1 569 ? 20.516 -25.156 -23.922 1 38.53 569 PHE A CA 1
ATOM 4564 C C . PHE A 1 569 ? 19.953 -24.906 -25.328 1 38.53 569 PHE A C 1
ATOM 4566 O O . PHE A 1 569 ? 19.609 -25.859 -26.031 1 38.53 569 PHE A O 1
ATOM 4573 N N . MET B 1 1 ? -21.328 46.688 43.562 1 20.7 1 MET B N 1
ATOM 4574 C CA . MET B 1 1 ? -21.609 47.938 42.875 1 20.7 1 MET B CA 1
ATOM 4575 C C . MET B 1 1 ? -20.344 48.562 42.281 1 20.7 1 MET B C 1
ATOM 4577 O O . MET B 1 1 ? -19.656 49.312 42.938 1 20.7 1 MET B O 1
ATOM 4581 N N . ILE B 1 2 ? -19.484 47.719 41.625 1 24.78 2 ILE B N 1
ATOM 4582 C CA . ILE B 1 2 ? -18.062 48 41.406 1 24.78 2 ILE B CA 1
ATOM 4583 C C . ILE B 1 2 ? -17.938 49.188 40.438 1 24.78 2 ILE B C 1
ATOM 4585 O O . ILE B 1 2 ? -18.578 49.188 39.375 1 24.78 2 ILE B O 1
ATOM 4589 N N . ARG B 1 3 ? -17.391 50.312 40.844 1 23.12 3 ARG B N 1
ATOM 4590 C CA . ARG B 1 3 ? -17.359 51.719 40.5 1 23.12 3 ARG B CA 1
ATOM 4591 C C . ARG B 1 3 ? -16.594 51.969 39.188 1 23.12 3 ARG B C 1
ATOM 4593 O O . ARG B 1 3 ? -15.438 51.531 39.062 1 23.12 3 ARG B O 1
ATOM 4600 N N . ILE B 1 4 ? -17.281 52.062 37.969 1 22.09 4 ILE B N 1
ATOM 4601 C CA . ILE B 1 4 ? -17.156 52.219 36.5 1 22.09 4 ILE B CA 1
ATOM 4602 C C . ILE B 1 4 ? -16.344 53.469 36.188 1 22.09 4 ILE B C 1
ATOM 4604 O O . ILE B 1 4 ? -16.859 54.594 36.312 1 22.09 4 ILE B O 1
ATOM 4608 N N . ASN B 1 5 ? -15 53.469 36.719 1 21.75 5 ASN B N 1
ATOM 4609 C CA . ASN B 1 5 ? -14.414 54.781 36.656 1 21.75 5 ASN B CA 1
ATOM 4610 C C . ASN B 1 5 ? -14.352 55.344 35.25 1 21.75 5 ASN B C 1
ATOM 4612 O O . ASN B 1 5 ? -13.922 54.625 34.312 1 21.75 5 ASN B O 1
ATOM 4616 N N . PRO B 1 6 ? -14.938 56.438 34.688 1 21.17 6 PRO B N 1
ATOM 4617 C CA . PRO B 1 6 ? -15.375 57.125 33.469 1 21.17 6 PRO B CA 1
ATOM 4618 C C . PRO B 1 6 ? -14.211 57.594 32.594 1 21.17 6 PRO B C 1
ATOM 4620 O O . PRO B 1 6 ? -14.406 57.906 31.422 1 21.17 6 PRO B O 1
ATOM 4623 N N . HIS B 1 7 ? -12.984 57.969 33.062 1 18.95 7 HIS B N 1
ATOM 4624 C CA . HIS B 1 7 ? -12.305 59.156 32.531 1 18.95 7 HIS B CA 1
ATOM 4625 C C . HIS B 1 7 ? -11.523 58.844 31.266 1 18.95 7 HIS B C 1
ATOM 4627 O O . HIS B 1 7 ? -10.789 59.688 30.766 1 18.95 7 HIS B O 1
ATOM 4633 N N . LEU B 1 8 ? -11.086 57.594 30.984 1 21.55 8 LEU B N 1
ATOM 4634 C CA . LEU B 1 8 ? -9.836 57.438 30.234 1 21.55 8 LEU B CA 1
ATOM 4635 C C . LEU B 1 8 ? -10 57.969 28.812 1 21.55 8 LEU B C 1
ATOM 4637 O O . LEU B 1 8 ? -10.773 57.406 28.031 1 21.55 8 LEU B O 1
ATOM 4641 N N . SER B 1 9 ? -9.688 59.281 28.469 1 19.36 9 SER B N 1
ATOM 4642 C CA . SER B 1 9 ? -9.781 60.312 27.453 1 19.36 9 SER B CA 1
ATOM 4643 C C . SER B 1 9 ? -9.117 59.875 26.156 1 19.36 9 SER B C 1
ATOM 4645 O O . SER B 1 9 ? -8.266 59 26.141 1 19.36 9 SER B O 1
ATOM 4647 N N . TYR B 1 10 ? -9.438 60.469 24.844 1 20.77 10 TYR B N 1
ATOM 4648 C CA . TYR B 1 10 ? -9.586 60.344 23.391 1 20.77 10 TYR B CA 1
ATOM 4649 C C . TYR B 1 10 ? -8.281 60.656 22.688 1 20.77 10 TYR B C 1
ATOM 4651 O O . TYR B 1 10 ? -8.258 60.812 21.453 1 20.77 10 TYR B O 1
ATOM 4659 N N . ILE B 1 11 ? -7 60.656 23.281 1 21.06 11 ILE B N 1
ATOM 4660 C CA . ILE B 1 11 ? -6.016 61.531 22.641 1 21.06 11 ILE B CA 1
ATOM 4661 C C . ILE B 1 11 ? -5.664 60.969 21.266 1 21.06 11 ILE B C 1
ATOM 4663 O O . ILE B 1 11 ? -5.258 59.812 21.141 1 21.06 11 ILE B O 1
ATOM 4667 N N . ALA B 1 12 ? -6.039 61.656 20.094 1 22.45 12 ALA B N 1
ATOM 4668 C CA . ALA B 1 12 ? -6.07 61.594 18.641 1 22.45 12 ALA B CA 1
ATOM 4669 C C . ALA B 1 12 ? -4.664 61.688 18.047 1 22.45 12 ALA B C 1
ATOM 4671 O O . ALA B 1 12 ? -4.402 62.562 17.203 1 22.45 12 ALA B O 1
ATOM 4672 N N . PRO B 1 13 ? -3.564 60.938 18.531 1 21.47 13 PRO B N 1
ATOM 4673 C CA . PRO B 1 13 ? -2.25 61.5 18.203 1 21.47 13 PRO B CA 1
ATOM 4674 C C . PRO B 1 13 ? -2.041 61.656 16.688 1 21.47 13 PRO B C 1
ATOM 4676 O O . PRO B 1 13 ? -2.619 60.906 15.906 1 21.47 13 PRO B O 1
ATOM 4679 N N . ASN B 1 14 ? -1.649 62.844 16.188 1 22.75 14 ASN B N 1
ATOM 4680 C CA . ASN B 1 14 ? -1.429 63.531 14.93 1 22.75 14 ASN B CA 1
ATOM 4681 C C . ASN B 1 14 ? -0.228 62.969 14.18 1 22.75 14 ASN B C 1
ATOM 4683 O O . ASN B 1 14 ? 0.919 63.25 14.523 1 22.75 14 ASN B O 1
ATOM 4687 N N . CYS B 1 15 ? -0.196 61.719 13.727 1 21.16 15 CYS B N 1
ATOM 4688 C CA . CYS B 1 15 ? 0.951 61 13.18 1 21.16 15 CYS B CA 1
ATOM 4689 C C . CYS B 1 15 ? 1.514 61.719 11.961 1 21.16 15 CYS B C 1
ATOM 4691 O O . CYS B 1 15 ? 0.814 61.875 10.961 1 21.16 15 CYS B O 1
ATOM 4693 N N . THR B 1 16 ? 2.395 62.688 12.18 1 21.34 16 THR B N 1
ATOM 4694 C CA . THR B 1 16 ? 2.994 63.562 11.18 1 21.34 16 THR B CA 1
ATOM 4695 C C . THR B 1 16 ? 3.766 62.75 10.148 1 21.34 16 THR B C 1
ATOM 4697 O O . THR B 1 16 ? 4.496 61.844 10.492 1 21.34 16 THR B O 1
ATOM 4700 N N . TYR B 1 17 ? 3.396 62.719 8.844 1 21.03 17 TYR B N 1
ATOM 4701 C CA . TYR B 1 17 ? 3.719 62.125 7.559 1 21.03 17 TYR B CA 1
ATOM 4702 C C . TYR B 1 17 ? 5.105 62.531 7.09 1 21.03 17 TYR B C 1
ATOM 4704 O O . TYR B 1 17 ? 5.238 63.406 6.227 1 21.03 17 TYR B O 1
ATOM 4712 N N . ASP B 1 18 ? 6.203 62.469 8 1 22.09 18 ASP B N 1
ATOM 4713 C CA . ASP B 1 18 ? 7.41 63.188 7.566 1 22.09 18 ASP B CA 1
ATOM 4714 C C . ASP B 1 18 ? 7.895 62.656 6.219 1 22.09 18 ASP B C 1
ATOM 4716 O O . ASP B 1 18 ? 7.781 61.438 5.941 1 22.09 18 ASP B O 1
ATOM 4720 N N . GLN B 1 19 ? 8.258 63.531 5.262 1 22.7 19 GLN B N 1
ATOM 4721 C CA . GLN B 1 19 ? 8.602 63.594 3.848 1 22.7 19 GLN B CA 1
ATOM 4722 C C . GLN B 1 19 ? 9.977 63 3.584 1 22.7 19 GLN B C 1
ATOM 4724 O O . GLN B 1 19 ? 10.992 63.531 4.039 1 22.7 19 GLN B O 1
ATOM 4729 N N . PHE B 1 20 ? 10.234 61.656 3.824 1 21.94 20 PHE B N 1
ATOM 4730 C CA . PHE B 1 20 ? 11.609 61.188 3.809 1 21.94 20 PHE B CA 1
ATOM 4731 C C . PHE B 1 20 ? 12.305 61.562 2.512 1 21.94 20 PHE B C 1
ATOM 4733 O O . PHE B 1 20 ? 11.711 61.5 1.436 1 21.94 20 PHE B O 1
ATOM 4740 N N . PRO B 1 21 ? 13.406 62.281 2.615 1 23.62 21 PRO B N 1
ATOM 4741 C CA . PRO B 1 21 ? 14.141 62.969 1.548 1 23.62 21 PRO B CA 1
ATOM 4742 C C . PRO B 1 21 ? 14.555 62.031 0.416 1 23.62 21 PRO B C 1
ATOM 4744 O O . PRO B 1 21 ? 14.609 60.812 0.608 1 23.62 21 PRO B O 1
ATOM 4747 N N . GLU B 1 22 ? 14.789 62.562 -0.781 1 23.23 22 GLU B N 1
ATOM 4748 C CA . GLU B 1 22 ? 15.039 62.25 -2.184 1 23.23 22 GLU B CA 1
ATOM 4749 C C . GLU B 1 22 ? 16.375 61.531 -2.357 1 23.23 22 GLU B C 1
ATOM 4751 O O . GLU B 1 22 ? 17.438 62.156 -2.236 1 23.23 22 GLU B O 1
ATOM 4756 N N . ILE B 1 23 ? 16.703 60.469 -1.509 1 25.11 23 ILE B N 1
ATOM 4757 C CA . ILE B 1 23 ? 18.109 60.094 -1.606 1 25.11 23 ILE B CA 1
ATOM 4758 C C . ILE B 1 23 ? 18.469 59.844 -3.064 1 25.11 23 ILE B C 1
ATOM 4760 O O . ILE B 1 23 ? 17.766 59.094 -3.76 1 25.11 23 ILE B O 1
ATOM 4764 N N . PRO B 1 24 ? 19.484 60.531 -3.549 1 24.06 24 PRO B N 1
ATOM 4765 C CA . PRO B 1 24 ? 19.953 60.688 -4.93 1 24.06 24 PRO B CA 1
ATOM 4766 C C . PRO B 1 24 ? 20.312 59.344 -5.582 1 24.06 24 PRO B C 1
ATOM 4768 O O . PRO B 1 24 ? 20.641 58.375 -4.891 1 24.06 24 PRO B O 1
ATOM 4771 N N . LEU B 1 25 ? 20 59.219 -6.863 1 23.22 25 LEU B N 1
ATOM 4772 C CA . LEU B 1 25 ? 19.984 58.25 -7.961 1 23.22 25 LEU B CA 1
ATOM 4773 C C . LEU B 1 25 ? 21.406 57.75 -8.234 1 23.22 25 LEU B C 1
ATOM 4775 O O . LEU B 1 25 ? 22.062 58.188 -9.172 1 23.22 25 LEU B O 1
ATOM 4779 N N . GLU B 1 26 ? 22.25 57.562 -7.082 1 22.56 26 GLU B N 1
ATOM 4780 C CA . GLU B 1 26 ? 23.609 57.375 -7.602 1 22.56 26 GLU B CA 1
ATOM 4781 C C . GLU B 1 26 ? 23.656 56.312 -8.672 1 22.56 26 GLU B C 1
ATOM 4783 O O . GLU B 1 26 ? 22.922 55.312 -8.594 1 22.56 26 GLU B O 1
ATOM 4788 N N . THR B 1 27 ? 24.391 56.5 -9.75 1 20.81 27 THR B N 1
ATOM 4789 C CA . THR B 1 27 ? 24.734 56.031 -11.086 1 20.81 27 THR B CA 1
ATOM 4790 C C . THR B 1 27 ? 25.312 54.625 -11.023 1 20.81 27 THR B C 1
ATOM 4792 O O . THR B 1 27 ? 26.203 54.344 -10.211 1 20.81 27 THR B O 1
ATOM 4795 N N . LYS B 1 28 ? 24.562 53.688 -11.656 1 26.36 28 LYS B N 1
ATOM 4796 C CA . LYS B 1 28 ? 24.562 52.25 -11.938 1 26.36 28 LYS B CA 1
ATOM 4797 C C . LYS B 1 28 ? 25.922 51.812 -12.492 1 26.36 28 LYS B C 1
ATOM 4799 O O . LYS B 1 28 ? 26.047 51.562 -13.695 1 26.36 28 LYS B O 1
ATOM 4804 N N . GLU B 1 29 ? 27.078 52.469 -12.039 1 22.88 29 GLU B N 1
ATOM 4805 C CA . GLU B 1 29 ? 28.234 52.219 -12.891 1 22.88 29 GLU B CA 1
ATOM 4806 C C . GLU B 1 29 ? 28.469 50.719 -13.055 1 22.88 29 GLU B C 1
ATOM 4808 O O . GLU B 1 29 ? 27.891 49.906 -12.32 1 22.88 29 GLU B O 1
ATOM 4813 N N . ASP B 1 30 ? 29.812 50.219 -13.336 1 24.17 30 ASP B N 1
ATOM 4814 C CA . ASP B 1 30 ? 30.594 49.375 -14.234 1 24.17 30 ASP B CA 1
ATOM 4815 C C . ASP B 1 30 ? 30.812 48 -13.633 1 24.17 30 ASP B C 1
ATOM 4817 O O . ASP B 1 30 ? 31.703 47.25 -14.07 1 24.17 30 ASP B O 1
ATOM 4821 N N . CYS B 1 31 ? 30.203 47.688 -12.461 1 25.47 31 CYS B N 1
ATOM 4822 C CA . CYS B 1 31 ? 30.766 46.562 -11.727 1 25.47 31 CYS B CA 1
ATOM 4823 C C . CYS B 1 31 ? 30.547 45.25 -12.477 1 25.47 31 CYS B C 1
ATOM 4825 O O . CYS B 1 31 ? 30.766 44.156 -11.922 1 25.47 31 CYS B O 1
ATOM 4827 N N . SER B 1 32 ? 30.016 45.375 -13.766 1 29.38 32 SER B N 1
ATOM 4828 C CA . SER B 1 32 ? 29.688 44.219 -14.625 1 29.38 32 SER B CA 1
ATOM 4829 C C . SER B 1 32 ? 30.906 43.344 -14.836 1 29.38 32 SER B C 1
ATOM 4831 O O . SER B 1 32 ? 30.781 42.094 -14.898 1 29.38 32 SER B O 1
ATOM 4833 N N . GLU B 1 33 ? 32.094 44.031 -15.016 1 29.61 33 GLU B N 1
ATOM 4834 C CA . GLU B 1 33 ? 33.281 43.406 -15.625 1 29.61 33 GLU B CA 1
ATOM 4835 C C . GLU B 1 33 ? 33.906 42.375 -14.695 1 29.61 33 GLU B C 1
ATOM 4837 O O . GLU B 1 33 ? 34.375 41.312 -15.141 1 29.61 33 GLU B O 1
ATOM 4842 N N . GLN B 1 34 ? 33.906 42.719 -13.359 1 31.81 34 GLN B N 1
ATOM 4843 C CA . GLN B 1 34 ? 34.812 41.969 -12.484 1 31.81 34 GLN B CA 1
ATOM 4844 C C . GLN B 1 34 ? 34.344 40.531 -12.273 1 31.81 34 GLN B C 1
ATOM 4846 O O . GLN B 1 34 ? 35.156 39.625 -12.211 1 31.81 34 GLN B O 1
ATOM 4851 N N . ASN B 1 35 ? 33 40.531 -12.125 1 31.36 35 ASN B N 1
ATOM 4852 C CA . ASN B 1 35 ? 32.562 39.219 -11.688 1 31.36 35 ASN B CA 1
ATOM 4853 C C . ASN B 1 35 ? 32.688 38.188 -12.805 1 31.36 35 ASN B C 1
ATOM 4855 O O . ASN B 1 35 ? 32.75 36.969 -12.547 1 31.36 35 ASN B O 1
ATOM 4859 N N . LEU B 1 36 ? 32.75 38.719 -14.148 1 33.62 36 LEU B N 1
ATOM 4860 C CA . LEU B 1 36 ? 33 37.875 -15.297 1 33.62 36 LEU B CA 1
ATOM 4861 C C . LEU B 1 36 ? 34.375 37.219 -15.195 1 33.62 36 LEU B C 1
ATOM 4863 O O . LEU B 1 36 ? 34.531 36.031 -15.461 1 33.62 36 LEU B O 1
ATOM 4867 N N . LEU B 1 37 ? 35.406 37.969 -14.672 1 38.91 37 LEU B N 1
ATOM 4868 C CA . LEU B 1 37 ? 36.781 37.5 -14.641 1 38.91 37 LEU B CA 1
ATOM 4869 C C . LEU B 1 37 ? 36.969 36.344 -13.68 1 38.91 37 LEU B C 1
ATOM 4871 O O . LEU B 1 37 ? 37.688 35.375 -13.969 1 38.91 37 LEU B O 1
ATOM 4875 N N . LYS B 1 38 ? 36.156 36.375 -12.609 1 41.38 38 LYS B N 1
ATOM 4876 C CA . LYS B 1 38 ? 36.375 35.344 -11.586 1 41.38 38 LYS B CA 1
ATOM 4877 C C . LYS B 1 38 ? 35.875 34 -12.062 1 41.38 38 LYS B C 1
ATOM 4879 O O . LYS B 1 38 ? 36.5 32.969 -11.789 1 41.38 38 LYS B O 1
ATOM 4884 N N . LEU B 1 39 ? 34.781 34.094 -12.797 1 37.66 39 LEU B N 1
ATOM 4885 C CA . LEU B 1 39 ? 34.219 32.812 -13.242 1 37.66 39 LEU B CA 1
ATOM 4886 C C . LEU B 1 39 ? 35.094 32.188 -14.32 1 37.66 39 LEU B C 1
ATOM 4888 O O . LEU B 1 39 ? 35.312 30.969 -14.328 1 37.66 39 LEU B O 1
ATOM 4892 N N . GLU B 1 40 ? 35.781 33.031 -15.148 1 40.88 40 GLU B N 1
ATOM 4893 C CA . GLU B 1 40 ? 36.719 32.562 -16.156 1 40.88 40 GLU B CA 1
ATOM 4894 C C . GLU B 1 40 ? 37.938 31.906 -15.523 1 40.88 40 GLU B C 1
ATOM 4896 O O . GLU B 1 40 ? 38.406 30.859 -15.969 1 40.88 40 GLU B O 1
ATOM 4901 N N . ALA B 1 41 ? 38.375 32.406 -14.375 1 42.66 41 ALA B N 1
ATOM 4902 C CA . ALA B 1 41 ? 39.562 31.891 -13.711 1 42.66 41 ALA B CA 1
ATOM 4903 C C . ALA B 1 41 ? 39.281 30.484 -13.172 1 42.66 41 ALA B C 1
ATOM 4905 O O . ALA B 1 41 ? 40.156 29.609 -13.25 1 42.66 41 ALA B O 1
ATOM 4906 N N . ARG B 1 42 ? 38.062 30.391 -12.656 1 41.28 42 ARG B N 1
ATOM 4907 C CA . ARG B 1 42 ? 37.781 29.109 -12.016 1 41.28 42 ARG B CA 1
ATOM 4908 C C . ARG B 1 42 ? 37.625 28 -13.055 1 41.28 42 ARG B C 1
ATOM 4910 O O . ARG B 1 42 ? 38.031 26.875 -12.836 1 41.28 42 ARG B O 1
ATOM 4917 N N . VAL B 1 43 ? 37.125 28.297 -14.297 1 43.12 43 VAL B N 1
ATOM 4918 C CA . VAL B 1 43 ? 37.094 27.375 -15.422 1 43.12 43 VAL B CA 1
ATOM 4919 C C . VAL B 1 43 ? 38.5 27 -15.836 1 43.12 43 VAL B C 1
ATOM 4921 O O . VAL B 1 43 ? 38.812 25.828 -16.062 1 43.12 43 VAL B O 1
ATOM 4924 N N . GLU B 1 44 ? 39.375 28.047 -15.805 1 43.69 44 GLU B N 1
ATOM 4925 C CA . GLU B 1 44 ? 40.75 27.828 -16.188 1 43.69 44 GLU B CA 1
ATOM 4926 C C . GLU B 1 44 ? 41.438 26.875 -15.203 1 43.69 44 GLU B C 1
ATOM 4928 O O . GLU B 1 44 ? 42.219 26.016 -15.617 1 43.69 44 GLU B O 1
ATOM 4933 N N . GLU B 1 45 ? 41.062 27.031 -13.906 1 45.16 45 GLU B N 1
ATOM 4934 C CA . GLU B 1 45 ? 41.719 26.188 -12.898 1 45.16 45 GLU B CA 1
ATOM 4935 C C . GLU B 1 45 ? 41.281 24.734 -13.055 1 45.16 45 GLU B C 1
ATOM 4937 O O . GLU B 1 45 ? 42.125 23.828 -12.969 1 45.16 45 GLU B O 1
ATOM 4942 N N . LEU B 1 46 ? 40 24.531 -13.312 1 42.5 46 LEU B N 1
ATOM 4943 C CA . LEU B 1 46 ? 39.531 23.156 -13.422 1 42.5 46 LEU B CA 1
ATOM 4944 C C . LEU B 1 46 ? 40 22.516 -14.727 1 42.5 46 LEU B C 1
ATOM 4946 O O . LEU B 1 46 ? 40.375 21.344 -14.742 1 42.5 46 LEU B O 1
ATOM 4950 N N . GLU B 1 47 ? 40.094 23.359 -15.766 1 41.22 47 GLU B N 1
ATOM 4951 C CA . GLU B 1 47 ? 40.688 22.859 -17 1 41.22 47 GLU B CA 1
ATOM 4952 C C . GLU B 1 47 ? 42.156 22.5 -16.797 1 41.22 47 GLU B C 1
ATOM 4954 O O . GLU B 1 47 ? 42.656 21.516 -17.344 1 41.22 47 GLU B O 1
ATOM 4959 N N . ARG B 1 48 ? 42.75 23.234 -15.883 1 40.47 48 ARG B N 1
ATOM 4960 C CA . ARG B 1 48 ? 44.156 22.953 -15.586 1 40.47 48 ARG B CA 1
ATOM 4961 C C . ARG B 1 48 ? 44.312 21.594 -14.898 1 40.47 48 ARG B C 1
ATOM 4963 O O . ARG B 1 48 ? 45.188 20.812 -15.25 1 40.47 48 ARG B O 1
ATOM 4970 N N . ARG B 1 49 ? 43.375 21.312 -13.992 1 39.5 49 ARG B N 1
ATOM 4971 C CA . ARG B 1 49 ? 43.531 20.062 -13.258 1 39.5 49 ARG B CA 1
ATOM 4972 C C . ARG B 1 49 ? 43.25 18.859 -14.164 1 39.5 49 ARG B C 1
ATOM 4974 O O . ARG B 1 49 ? 43.906 17.828 -14.031 1 39.5 49 ARG B O 1
ATOM 4981 N N . LEU B 1 50 ? 42.312 19.047 -15.078 1 32.56 50 LEU B N 1
ATOM 4982 C CA . LEU B 1 50 ? 42.062 17.984 -16.031 1 32.56 50 LEU B CA 1
ATOM 4983 C C . LEU B 1 50 ? 43.281 17.719 -16.906 1 32.56 50 LEU B C 1
ATOM 4985 O O . LEU B 1 50 ? 43.531 16.578 -17.297 1 32.56 50 LEU B O 1
ATOM 4989 N N . ARG B 1 51 ? 43.969 18.797 -17.219 1 33.44 51 ARG B N 1
ATOM 4990 C CA . ARG B 1 51 ? 45.156 18.578 -18.062 1 33.44 51 ARG B CA 1
ATOM 4991 C C . ARG B 1 51 ? 46.188 17.734 -17.344 1 33.44 51 ARG B C 1
ATOM 4993 O O . ARG B 1 51 ? 46.938 16.969 -17.984 1 33.44 51 ARG B O 1
ATOM 5000 N N . LEU B 1 52 ? 46.312 17.953 -15.984 1 30.2 52 LEU B N 1
ATOM 5001 C CA . LEU B 1 52 ? 47.406 17.266 -15.344 1 30.2 52 LEU B CA 1
ATOM 5002 C C . LEU B 1 52 ? 47.188 15.766 -15.297 1 30.2 52 LEU B C 1
ATOM 5004 O O . LEU B 1 52 ? 48.125 14.984 -15.219 1 30.2 52 LEU B O 1
ATOM 5008 N N . ALA B 1 53 ? 45.938 15.234 -15.086 1 29.25 53 ALA B N 1
ATOM 5009 C CA . ALA B 1 53 ? 45.812 13.789 -14.891 1 29.25 53 ALA B CA 1
ATOM 5010 C C . ALA B 1 53 ? 46.094 13.039 -16.188 1 29.25 53 ALA B C 1
ATOM 5012 O O . ALA B 1 53 ? 46.094 11.805 -16.219 1 29.25 53 ALA B O 1
ATOM 5013 N N . SER B 1 54 ? 46.062 13.742 -17.391 1 27.83 54 SER B N 1
ATOM 5014 C CA . SER B 1 54 ? 46.281 13.055 -18.656 1 27.83 54 SER B CA 1
ATOM 5015 C C . SER B 1 54 ? 47.656 12.438 -18.734 1 27.83 54 SER B C 1
ATOM 5017 O O . SER B 1 54 ? 48.062 11.906 -19.766 1 27.83 54 SER B O 1
ATOM 5019 N N . GLN B 1 55 ? 48.531 12.75 -17.844 1 25.72 55 GLN B N 1
ATOM 5020 C CA . GLN B 1 55 ? 49.875 12.383 -18.297 1 25.72 55 GLN B CA 1
ATOM 5021 C C . GLN B 1 55 ? 50.125 10.891 -18.109 1 25.72 55 GLN B C 1
ATOM 5023 O O . GLN B 1 55 ? 51.25 10.484 -17.766 1 25.72 55 GLN B O 1
ATOM 5028 N N . SER B 1 56 ? 49.125 9.984 -17.781 1 24.92 56 SER B N 1
ATOM 5029 C CA . SER B 1 56 ? 49.75 8.688 -17.578 1 24.92 56 SER B CA 1
ATOM 5030 C C . SER B 1 56 ? 50.312 8.133 -18.875 1 24.92 56 SER B C 1
ATOM 5032 O O . SER B 1 56 ? 49.844 8.477 -19.969 1 24.92 56 SER B O 1
ATOM 5034 N N . PRO B 1 57 ? 51.438 7.32 -18.906 1 23.03 57 PRO B N 1
ATOM 5035 C CA . PRO B 1 57 ? 52.344 6.816 -19.938 1 23.03 57 PRO B CA 1
ATOM 5036 C C . PRO B 1 57 ? 51.625 5.965 -20.984 1 23.03 57 PRO B C 1
ATOM 5038 O O . PRO B 1 57 ? 50.562 5.426 -20.734 1 23.03 57 PRO B O 1
ATOM 5041 N N . THR B 1 58 ? 52.125 5.863 -22.266 1 23.42 58 THR B N 1
ATOM 5042 C CA . THR B 1 58 ? 51.938 5.441 -23.641 1 23.42 58 THR B CA 1
ATOM 5043 C C . THR B 1 58 ? 51.906 3.918 -23.734 1 23.42 58 THR B C 1
ATOM 5045 O O . THR B 1 58 ? 51.938 3.359 -24.844 1 23.42 58 THR B O 1
ATOM 5048 N N . VAL B 1 59 ? 51.531 3.025 -22.75 1 25.86 59 VAL B N 1
ATOM 5049 C CA . VAL B 1 59 ? 51.844 1.647 -23.125 1 25.86 59 VAL B CA 1
ATOM 5050 C C . VAL B 1 59 ? 51.156 1.296 -24.438 1 25.86 59 VAL B C 1
ATOM 5052 O O . VAL B 1 59 ? 50.094 1.853 -24.766 1 25.86 59 VAL B O 1
ATOM 5055 N N . SER B 1 60 ? 51.844 0.599 -25.406 1 22.47 60 SER B N 1
ATOM 5056 C CA . SER B 1 60 ? 51.75 0.176 -26.797 1 22.47 60 SER B CA 1
ATOM 5057 C C . SER B 1 60 ? 50.406 -0.506 -27.078 1 22.47 60 SER B C 1
ATOM 5059 O O . SER B 1 60 ? 50 -1.409 -26.344 1 22.47 60 SER B O 1
ATOM 5061 N N . PRO B 1 61 ? 49.531 0.175 -27.938 1 22.8 61 PRO B N 1
ATOM 5062 C CA . PRO B 1 61 ? 48.156 -0.046 -28.359 1 22.8 61 PRO B CA 1
ATOM 5063 C C . PRO B 1 61 ? 48 -1.328 -29.172 1 22.8 61 PRO B C 1
ATOM 5065 O O . PRO B 1 61 ? 48.562 -1.463 -30.25 1 22.8 61 PRO B O 1
ATOM 5068 N N . LEU B 1 62 ? 48.344 -2.531 -28.625 1 21.78 62 LEU B N 1
ATOM 5069 C CA . LEU B 1 62 ? 48.219 -3.688 -29.5 1 21.78 62 LEU B CA 1
ATOM 5070 C C . LEU B 1 62 ? 46.938 -3.596 -30.328 1 21.78 62 LEU B C 1
ATOM 5072 O O . LEU B 1 62 ? 45.906 -3.125 -29.828 1 21.78 62 LEU B O 1
ATOM 5076 N N . ALA B 1 63 ? 47 -3.773 -31.672 1 22.55 63 ALA B N 1
ATOM 5077 C CA . ALA B 1 63 ? 46.25 -3.6 -32.906 1 22.55 63 ALA B CA 1
ATOM 5078 C C . ALA B 1 63 ? 44.938 -4.363 -32.875 1 22.55 63 ALA B C 1
ATOM 5080 O O . ALA B 1 63 ? 44.25 -4.473 -33.906 1 22.55 63 ALA B O 1
ATOM 5081 N N . SER B 1 64 ? 44.438 -4.84 -31.688 1 21.58 64 SER B N 1
ATOM 5082 C CA . SER B 1 64 ? 43.469 -5.898 -31.875 1 21.58 64 SER B CA 1
ATOM 5083 C C . SER B 1 64 ? 42.281 -5.414 -32.719 1 21.58 64 SER B C 1
ATOM 5085 O O . SER B 1 64 ? 41.844 -4.277 -32.562 1 21.58 64 SER B O 1
ATOM 5087 N N . SER B 1 65 ? 42.031 -6.012 -33.938 1 23.06 65 SER B N 1
ATOM 5088 C CA . SER B 1 65 ? 41.156 -5.859 -35.094 1 23.06 65 SER B CA 1
ATOM 5089 C C . SER B 1 65 ? 39.719 -5.59 -34.656 1 23.06 65 SER B C 1
ATOM 5091 O O . SER B 1 65 ? 39.031 -6.484 -34.156 1 23.06 65 SER B O 1
ATOM 5093 N N . ILE B 1 66 ? 39.5 -4.441 -34.125 1 21.97 66 ILE B N 1
ATOM 5094 C CA . ILE B 1 66 ? 38.312 -3.928 -33.469 1 21.97 66 ILE B CA 1
ATOM 5095 C C . ILE B 1 66 ? 37.156 -3.895 -34.438 1 21.97 66 ILE B C 1
ATOM 5097 O O . ILE B 1 66 ? 37.219 -3.256 -35.5 1 21.97 66 ILE B O 1
ATOM 5101 N N . HIS B 1 67 ? 36.344 -5.004 -34.375 1 22.31 67 HIS B N 1
ATOM 5102 C CA . HIS B 1 67 ? 35.219 -5.285 -35.25 1 22.31 67 HIS B CA 1
ATOM 5103 C C . HIS B 1 67 ? 34.406 -4.023 -35.5 1 22.31 67 HIS B C 1
ATOM 5105 O O . HIS B 1 67 ? 34.438 -3.082 -34.719 1 22.31 67 HIS B O 1
ATOM 5111 N N . SER B 1 68 ? 34.062 -3.787 -36.781 1 21.73 68 SER B N 1
ATOM 5112 C CA . SER B 1 68 ? 33.375 -2.719 -37.5 1 21.73 68 SER B CA 1
ATOM 5113 C C . SER B 1 68 ? 32.125 -2.234 -36.781 1 21.73 68 SER B C 1
ATOM 5115 O O . SER B 1 68 ? 31.391 -3.037 -36.219 1 21.73 68 SER B O 1
ATOM 5117 N N . PRO B 1 69 ? 32.094 -0.957 -36.469 1 23.98 69 PRO B N 1
ATOM 5118 C CA . PRO B 1 69 ? 31.109 -0.135 -35.781 1 23.98 69 PRO B CA 1
ATOM 5119 C C . PRO B 1 69 ? 29.719 -0.225 -36.406 1 23.98 69 PRO B C 1
ATOM 5121 O O . PRO B 1 69 ? 29.547 0.139 -37.562 1 23.98 69 PRO B O 1
ATOM 5124 N N . ILE B 1 70 ? 29.031 -1.395 -36.344 1 25.48 70 ILE B N 1
ATOM 5125 C CA . ILE B 1 70 ? 27.812 -1.457 -37.125 1 25.48 70 ILE B CA 1
ATOM 5126 C C . ILE B 1 70 ? 26.984 -0.195 -36.906 1 25.48 70 ILE B C 1
ATOM 5128 O O . ILE B 1 70 ? 26.797 0.234 -35.781 1 25.48 70 ILE B O 1
ATOM 5132 N N . PRO B 1 71 ? 26.828 0.718 -37.906 1 23.12 71 PRO B N 1
ATOM 5133 C CA . PRO B 1 71 ? 26.141 2.006 -37.969 1 23.12 71 PRO B CA 1
ATOM 5134 C C . PRO B 1 71 ? 24.75 1.954 -37.312 1 23.12 71 PRO B C 1
ATOM 5136 O O . PRO B 1 71 ? 23.906 1.16 -37.75 1 23.12 71 PRO B O 1
ATOM 5139 N N . HIS B 1 72 ? 24.734 1.972 -36.031 1 23.22 72 HIS B N 1
ATOM 5140 C CA . HIS B 1 72 ? 23.438 1.882 -35.375 1 23.22 72 HIS B CA 1
ATOM 5141 C C . HIS B 1 72 ? 22.484 2.973 -35.844 1 23.22 72 HIS B C 1
ATOM 5143 O O . HIS B 1 72 ? 22.812 4.16 -35.781 1 23.22 72 HIS B O 1
ATOM 5149 N N . PRO B 1 73 ? 21.828 2.832 -36.969 1 26.02 73 PRO B N 1
ATOM 5150 C CA . PRO B 1 73 ? 20.922 3.871 -37.469 1 26.02 73 PRO B CA 1
ATOM 5151 C C . PRO B 1 73 ? 20.094 4.504 -36.375 1 26.02 73 PRO B C 1
ATOM 5153 O O . PRO B 1 73 ? 19.781 3.844 -35.375 1 26.02 73 PRO B O 1
ATOM 5156 N N . GLY B 1 74 ? 20.25 5.777 -36.125 1 25.52 74 GLY B N 1
ATOM 5157 C CA . GLY B 1 74 ? 19.641 6.777 -35.25 1 25.52 74 GLY B CA 1
ATOM 5158 C C . GLY B 1 74 ? 18.141 6.672 -35.188 1 25.52 74 GLY B C 1
ATOM 5159 O O . GLY B 1 74 ? 17.438 7.156 -36.062 1 25.52 74 GLY B O 1
ATOM 5160 N N . VAL B 1 75 ? 17.641 5.484 -34.906 1 25.81 75 VAL B N 1
ATOM 5161 C CA . VAL B 1 75 ? 16.172 5.484 -34.906 1 25.81 75 VAL B CA 1
ATOM 5162 C C . VAL B 1 75 ? 15.664 6.535 -33.906 1 25.81 75 VAL B C 1
ATOM 5164 O O . VAL B 1 75 ? 16.125 6.602 -32.781 1 25.81 75 VAL B O 1
ATOM 5167 N N . PRO B 1 76 ? 15.133 7.66 -34.375 1 25.75 76 PRO B N 1
ATOM 5168 C CA . PRO B 1 76 ? 14.555 8.742 -33.562 1 25.75 76 PRO B CA 1
ATOM 5169 C C . PRO B 1 76 ? 13.695 8.234 -32.406 1 25.75 76 PRO B C 1
ATOM 5171 O O . PRO B 1 76 ? 12.852 7.355 -32.625 1 25.75 76 PRO B O 1
ATOM 5174 N N . ILE B 1 77 ? 14.281 8.094 -31.344 1 27.77 77 ILE B N 1
ATOM 5175 C CA . ILE B 1 77 ? 13.633 7.746 -30.078 1 27.77 77 ILE B CA 1
ATOM 5176 C C . ILE B 1 77 ? 12.367 8.594 -29.906 1 27.77 77 ILE B C 1
ATOM 5178 O O . ILE B 1 77 ? 12.453 9.812 -29.734 1 27.77 77 ILE B O 1
ATOM 5182 N N . GLU B 1 78 ? 11.391 8.414 -30.734 1 28.86 78 GLU B N 1
ATOM 5183 C CA . GLU B 1 78 ? 10.172 9.172 -30.469 1 28.86 78 GLU B CA 1
ATOM 5184 C C . GLU B 1 78 ? 9.75 9.055 -29 1 28.86 78 GLU B C 1
ATOM 5186 O O . GLU B 1 78 ? 9.57 7.949 -28.5 1 28.86 78 GLU B O 1
ATOM 5191 N N . PRO B 1 79 ? 10.227 9.977 -28.172 1 30.47 79 PRO B N 1
ATOM 5192 C CA . PRO B 1 79 ? 9.984 10.055 -26.734 1 30.47 79 PRO B CA 1
ATOM 5193 C C . PRO B 1 79 ? 8.523 9.82 -26.359 1 30.47 79 PRO B C 1
ATOM 5195 O O . PRO B 1 79 ? 7.652 10.609 -26.75 1 30.47 79 PRO B O 1
ATOM 5198 N N . PHE B 1 80 ? 8.117 8.719 -26.469 1 30.28 80 PHE B N 1
ATOM 5199 C CA . PHE B 1 80 ? 6.727 8.352 -26.234 1 30.28 80 PHE B CA 1
ATOM 5200 C C . PHE B 1 80 ? 6.312 8.664 -24.797 1 30.28 80 PHE B C 1
ATOM 5202 O O . PHE B 1 80 ? 6.316 7.773 -23.953 1 30.28 80 PHE B O 1
ATOM 5209 N N . VAL B 1 81 ? 6.891 9.648 -24.203 1 32.38 81 VAL B N 1
ATOM 5210 C CA . VAL B 1 81 ? 6.289 9.875 -22.891 1 32.38 81 VAL B CA 1
ATOM 5211 C C . VAL B 1 81 ? 4.867 10.406 -23.062 1 32.38 81 VAL B C 1
ATOM 5213 O O . VAL B 1 81 ? 4.652 11.453 -23.672 1 32.38 81 VAL B O 1
ATOM 5216 N N . PRO B 1 82 ? 3.92 9.695 -23.062 1 34.66 82 PRO B N 1
ATOM 5217 C CA . PRO B 1 82 ? 2.572 10.258 -23.188 1 34.66 82 PRO B CA 1
ATOM 5218 C C . PRO B 1 82 ? 2.363 11.477 -22.281 1 34.66 82 PRO B C 1
ATOM 5220 O O . PRO B 1 82 ? 2.533 11.383 -21.062 1 34.66 82 PRO B O 1
ATOM 5223 N N . ILE B 1 83 ? 2.713 12.664 -22.766 1 37.62 83 ILE B N 1
ATOM 5224 C CA . ILE B 1 83 ? 2.42 13.93 -22.109 1 37.62 83 ILE B CA 1
ATOM 5225 C C . ILE B 1 83 ? 0.909 14.117 -22 1 37.62 83 ILE B C 1
ATOM 5227 O O . ILE B 1 83 ? 0.172 13.875 -22.953 1 37.62 83 ILE B O 1
ATOM 5231 N N . PRO B 1 84 ? 0.367 14.164 -20.812 1 36.34 84 PRO B N 1
ATOM 5232 C CA . PRO B 1 84 ? -1.073 14.375 -20.641 1 36.34 84 PRO B CA 1
ATOM 5233 C C . PRO B 1 84 ? -1.654 15.352 -21.656 1 36.34 84 PRO B C 1
ATOM 5235 O O . PRO B 1 84 ? -1.002 16.328 -22.016 1 36.34 84 PRO B O 1
ATOM 5238 N N . THR B 1 85 ? -2.584 14.969 -22.422 1 32.94 85 THR B N 1
ATOM 5239 C CA . THR B 1 85 ? -3.342 15.797 -23.344 1 32.94 85 THR B CA 1
ATOM 5240 C C . THR B 1 85 ? -3.982 16.984 -22.625 1 32.94 85 THR B C 1
ATOM 5242 O O . THR B 1 85 ? -4.789 16.781 -21.703 1 32.94 85 THR B O 1
ATOM 5245 N N . GLY B 1 86 ? -3.357 18.078 -22.797 1 36.56 86 GLY B N 1
ATOM 5246 C CA . GLY B 1 86 ? -3.635 19.422 -22.328 1 36.56 86 GLY B CA 1
ATOM 5247 C C . GLY B 1 86 ? -2.434 20.094 -21.672 1 36.56 86 GLY B C 1
ATOM 5248 O O . GLY B 1 86 ? -2.547 21.188 -21.125 1 36.56 86 GLY B O 1
ATOM 5249 N N . TYR B 1 87 ? -1.565 19.203 -21.516 1 37.19 87 TYR B N 1
ATOM 5250 C CA . TYR B 1 87 ? -0.335 19.891 -21.141 1 37.19 87 TYR B CA 1
ATOM 5251 C C . TYR B 1 87 ? 0.207 20.719 -22.312 1 37.19 87 TYR B C 1
ATOM 5253 O O . TYR B 1 87 ? 0.533 20.172 -23.359 1 37.19 87 TYR B O 1
ATOM 5261 N N . ASP B 1 88 ? -0.231 21.797 -22.438 1 35.53 88 ASP B N 1
ATOM 5262 C CA . ASP B 1 88 ? 0.447 22.75 -23.328 1 35.53 88 ASP B CA 1
ATOM 5263 C C . ASP B 1 88 ? 1.665 23.359 -22.641 1 35.53 88 ASP B C 1
ATOM 5265 O O . ASP B 1 88 ? 1.527 24.25 -21.797 1 35.53 88 ASP B O 1
ATOM 5269 N N . PRO B 1 89 ? 2.688 22.625 -22.75 1 38.06 89 PRO B N 1
ATOM 5270 C CA . PRO B 1 89 ? 3.842 23.328 -22.188 1 38.06 89 PRO B CA 1
ATOM 5271 C C . PRO B 1 89 ? 3.867 24.812 -22.562 1 38.06 89 PRO B C 1
ATOM 5273 O O . PRO B 1 89 ? 4.5 25.609 -21.875 1 38.06 89 PRO B O 1
ATOM 5276 N N . SER B 1 90 ? 3.41 25 -23.75 1 36.09 90 SER B N 1
ATOM 5277 C CA . SER B 1 90 ? 3.451 26.344 -24.312 1 36.09 90 SER B CA 1
ATOM 5278 C C . SER B 1 90 ? 2.479 27.266 -23.594 1 36.09 90 SER B C 1
ATOM 5280 O O . SER B 1 90 ? 2.477 28.469 -23.828 1 36.09 90 SER B O 1
ATOM 5282 N N . SER B 1 91 ? 1.592 26.641 -23.125 1 38.28 91 SER B N 1
ATOM 5283 C CA . SER B 1 91 ? 0.56 27.531 -22.609 1 38.28 91 SER B CA 1
ATOM 5284 C C . SER B 1 91 ? 1.1 28.422 -21.484 1 38.28 91 SER B C 1
ATOM 5286 O O . SER B 1 91 ? 0.416 29.328 -21.031 1 38.28 91 SER B O 1
ATOM 5288 N N . HIS B 1 92 ? 2.002 27.891 -20.812 1 39.12 92 HIS B N 1
ATOM 5289 C CA . HIS B 1 92 ? 2.529 28.828 -19.828 1 39.12 92 HIS B CA 1
ATOM 5290 C C . HIS B 1 92 ? 3.389 29.891 -20.484 1 39.12 92 HIS B C 1
ATOM 5292 O O . HIS B 1 92 ? 4.391 29.578 -21.141 1 39.12 92 HIS B O 1
ATOM 5298 N N . GLN B 1 93 ? 2.744 30.812 -21.188 1 37.16 93 GLN B N 1
ATOM 5299 C CA . GLN B 1 93 ? 3.352 32 -21.797 1 37.16 93 GLN B CA 1
ATOM 5300 C C . GLN B 1 93 ? 4.445 32.562 -20.906 1 37.16 93 GLN B C 1
ATOM 5302 O O . GLN B 1 93 ? 4.156 33.281 -19.938 1 37.16 93 GLN B O 1
ATOM 5307 N N . TYR B 1 94 ? 5.496 31.797 -20.672 1 38.5 94 TYR B N 1
ATOM 5308 C CA . TYR B 1 94 ? 6.621 32.5 -20.094 1 38.5 94 TYR B CA 1
ATOM 5309 C C . TYR B 1 94 ? 7.039 33.688 -20.984 1 38.5 94 TYR B C 1
ATOM 5311 O O . TYR B 1 94 ? 7.031 33.562 -22.219 1 38.5 94 TYR B O 1
ATOM 5319 N N . SER B 1 95 ? 6.699 34.781 -20.75 1 36.81 95 SER B N 1
ATOM 5320 C CA . SER B 1 95 ? 7.215 35.844 -21.578 1 36.81 95 SER B CA 1
ATOM 5321 C C . SER B 1 95 ? 8.695 35.656 -21.891 1 36.81 95 SER B C 1
ATOM 5323 O O . SER B 1 95 ? 9.508 35.5 -20.984 1 36.81 95 SER B O 1
ATOM 5325 N N . PRO B 1 96 ? 8.977 35.188 -23.031 1 39.44 96 PRO B N 1
ATOM 5326 C CA . PRO B 1 96 ? 10.383 35.156 -23.453 1 39.44 96 PRO B CA 1
ATOM 5327 C C . PRO B 1 96 ? 11.18 36.344 -22.922 1 39.44 96 PRO B C 1
ATOM 5329 O O . PRO B 1 96 ? 12.414 36.281 -22.891 1 39.44 96 PRO B O 1
ATOM 5332 N N . THR B 1 97 ? 10.602 37.438 -22.875 1 41.88 97 THR B N 1
ATOM 5333 C CA . THR B 1 97 ? 11.344 38.625 -22.469 1 41.88 97 THR B CA 1
ATOM 5334 C C . THR B 1 97 ? 11.938 38.438 -21.078 1 41.88 97 THR B C 1
ATOM 5336 O O . THR B 1 97 ? 12.859 39.156 -20.703 1 41.88 97 THR B O 1
ATOM 5339 N N . ASP B 1 98 ? 11.297 37.656 -20.344 1 41.53 98 ASP B N 1
ATOM 5340 C CA . ASP B 1 98 ? 11.742 37.625 -18.953 1 41.53 98 ASP B CA 1
ATOM 5341 C C . ASP B 1 98 ? 12.867 36.625 -18.766 1 41.53 98 ASP B C 1
ATOM 5343 O O . ASP B 1 98 ? 13.547 36.625 -17.734 1 41.53 98 ASP B O 1
ATOM 5347 N N . PHE B 1 99 ? 12.852 35.5 -19.594 1 45.5 99 PHE B N 1
ATOM 5348 C CA . PHE B 1 99 ? 13.961 34.562 -19.438 1 45.5 99 PHE B CA 1
ATOM 5349 C C . PHE B 1 99 ? 14.734 34.438 -20.75 1 45.5 99 PHE B C 1
ATOM 5351 O O . PHE B 1 99 ? 14.344 33.688 -21.641 1 45.5 99 PHE B O 1
ATOM 5358 N N . PRO B 1 100 ? 15.531 35.344 -21.125 1 41.91 100 PRO B N 1
ATOM 5359 C CA . PRO B 1 100 ? 16.234 35.375 -22.406 1 41.91 100 PRO B CA 1
ATOM 5360 C C . PRO B 1 100 ? 16.891 34.031 -22.734 1 41.91 100 PRO B C 1
ATOM 5362 O O . PRO B 1 100 ? 17.031 33.688 -23.922 1 41.91 100 PRO B O 1
ATOM 5365 N N . LEU B 1 101 ? 17.906 33.562 -21.984 1 42.47 101 LEU B N 1
ATOM 5366 C CA . LEU B 1 101 ? 18.984 32.656 -22.406 1 42.47 101 LEU B CA 1
ATOM 5367 C C . LEU B 1 101 ? 18.531 31.203 -22.375 1 42.47 101 LEU B C 1
ATOM 5369 O O . LEU B 1 101 ? 18.672 30.531 -21.344 1 42.47 101 LEU B O 1
ATOM 5373 N N . MET B 1 102 ? 17.5 30.828 -23 1 49.38 102 MET B N 1
ATOM 5374 C CA . MET B 1 102 ? 17.297 29.391 -22.938 1 49.38 102 MET B CA 1
ATOM 5375 C C . MET B 1 102 ? 18.391 28.656 -23.703 1 49.38 102 MET B C 1
ATOM 5377 O O . MET B 1 102 ? 18.641 28.953 -24.875 1 49.38 102 MET B O 1
ATOM 5381 N N . ALA B 1 103 ? 19.312 28.078 -23.047 1 50.66 103 ALA B N 1
ATOM 5382 C CA . ALA B 1 103 ? 20.281 27.203 -23.734 1 50.66 103 ALA B CA 1
ATOM 5383 C C . ALA B 1 103 ? 19.562 26.156 -24.562 1 50.66 103 ALA B C 1
ATOM 5385 O O . ALA B 1 103 ? 18.5 25.656 -24.188 1 50.66 103 ALA B O 1
ATOM 5386 N N . ASP B 1 104 ? 19.812 25.938 -25.828 1 58.56 104 ASP B N 1
ATOM 5387 C CA . ASP B 1 104 ? 19.312 25.125 -26.922 1 58.56 104 ASP B CA 1
ATOM 5388 C C . ASP B 1 104 ? 19.031 23.703 -26.453 1 58.56 104 ASP B C 1
ATOM 5390 O O . ASP B 1 104 ? 18.109 23.047 -26.953 1 58.56 104 ASP B O 1
ATOM 5394 N N . ASP B 1 105 ? 19.578 23.219 -25.172 1 77.69 105 ASP B N 1
ATOM 5395 C CA . ASP B 1 105 ? 19.469 21.797 -24.891 1 77.69 105 ASP B CA 1
ATOM 5396 C C . ASP B 1 105 ? 18.672 21.562 -23.594 1 77.69 105 ASP B C 1
ATOM 5398 O O . ASP B 1 105 ? 18.641 20.453 -23.078 1 77.69 105 ASP B O 1
ATOM 5402 N N . TRP B 1 106 ? 17.938 22.594 -23.109 1 85.19 106 TRP B N 1
ATOM 5403 C CA . TRP B 1 106 ? 17.141 22.484 -21.891 1 85.19 106 TRP B CA 1
ATOM 5404 C C . TRP B 1 106 ? 15.828 21.75 -22.172 1 85.19 106 TRP B C 1
ATOM 5406 O O . TRP B 1 106 ? 15.156 22.047 -23.156 1 85.19 106 TRP B O 1
ATOM 5416 N N . PRO B 1 107 ? 15.539 20.75 -21.328 1 86.38 107 PRO B N 1
ATOM 5417 C CA . PRO B 1 107 ? 14.305 20 -21.594 1 86.38 107 PRO B CA 1
ATOM 5418 C C . PRO B 1 107 ? 13.078 20.906 -21.703 1 86.38 107 PRO B C 1
ATOM 5420 O O . PRO B 1 107 ? 12.805 21.688 -20.781 1 86.38 107 PRO B O 1
ATOM 5423 N N . LEU B 1 108 ? 12.297 20.75 -22.625 1 82.94 108 LEU B N 1
ATOM 5424 C CA . LEU B 1 108 ? 11.188 21.641 -22.953 1 82.94 108 LEU B CA 1
ATOM 5425 C C . LEU B 1 108 ? 10.047 21.469 -21.953 1 82.94 108 LEU B C 1
ATOM 5427 O O . LEU B 1 108 ? 9.219 22.375 -21.781 1 82.94 108 LEU B O 1
ATOM 5431 N N . GLU B 1 109 ? 9.969 20.375 -21.344 1 88.69 109 GLU B N 1
ATOM 5432 C CA . GLU B 1 109 ? 8.883 20.109 -20.422 1 88.69 109 GLU B CA 1
ATOM 5433 C C . GLU B 1 109 ? 9.117 20.797 -19.078 1 88.69 109 GLU B C 1
ATOM 5435 O O . GLU B 1 109 ? 8.203 20.906 -18.266 1 88.69 109 GLU B O 1
ATOM 5440 N N . LEU B 1 110 ? 10.336 21.266 -18.891 1 92.75 110 LEU B N 1
ATOM 5441 C CA . LEU B 1 110 ? 10.672 21.969 -17.656 1 92.75 110 LEU B CA 1
ATOM 5442 C C . LEU B 1 110 ? 10.547 23.484 -17.844 1 92.75 110 LEU B C 1
ATOM 5444 O O . LEU B 1 110 ? 10.656 23.984 -18.969 1 92.75 110 LEU B O 1
ATOM 5448 N N . PRO B 1 111 ? 10.32 24.156 -16.766 1 92.69 111 PRO B N 1
ATOM 5449 C CA . PRO B 1 111 ? 10.375 25.625 -16.891 1 92.69 111 PRO B CA 1
ATOM 5450 C C . PRO B 1 111 ? 11.766 26.125 -17.266 1 92.69 111 PRO B C 1
ATOM 5452 O O . PRO B 1 111 ? 12.75 25.391 -17.156 1 92.69 111 PRO B O 1
ATOM 5455 N N . PRO B 1 112 ? 11.75 27.406 -17.75 1 89.12 112 PRO B N 1
ATOM 5456 C CA . PRO B 1 112 ? 13.078 27.969 -18.031 1 89.12 112 PRO B CA 1
ATOM 5457 C C . PRO B 1 112 ? 14.031 27.859 -16.844 1 89.12 112 PRO B C 1
ATOM 5459 O O . PRO B 1 112 ? 13.594 27.922 -15.695 1 89.12 112 PRO B O 1
ATOM 5462 N N . LYS B 1 113 ? 15.297 27.828 -17.109 1 87.5 113 LYS B N 1
ATOM 5463 C CA . LYS B 1 113 ? 16.328 27.5 -16.125 1 87.5 113 LYS B CA 1
ATOM 5464 C C . LYS B 1 113 ? 16.266 28.453 -14.93 1 87.5 113 LYS B C 1
ATOM 5466 O O . LYS B 1 113 ? 16.297 28.016 -13.781 1 87.5 113 LYS B O 1
ATOM 5471 N N . PRO B 1 114 ? 16.125 29.797 -15.102 1 88.56 114 PRO B N 1
ATOM 5472 C CA . PRO B 1 114 ? 16.078 30.688 -13.938 1 88.56 114 PRO B CA 1
ATOM 5473 C C . PRO B 1 114 ? 14.867 30.406 -13.039 1 88.56 114 PRO B C 1
ATOM 5475 O O . PRO B 1 114 ? 14.992 30.453 -11.812 1 88.56 114 PRO B O 1
ATOM 5478 N N . LEU B 1 115 ? 13.812 30.141 -13.672 1 93.44 115 LEU B N 1
ATOM 5479 C CA . LEU B 1 115 ? 12.617 29.812 -12.891 1 93.44 115 LEU B CA 1
ATOM 5480 C C . LEU B 1 115 ? 12.789 28.484 -12.172 1 93.44 115 LEU B C 1
ATOM 5482 O O . LEU B 1 115 ? 12.375 28.328 -11.023 1 93.44 115 LEU B O 1
ATOM 5486 N N . MET B 1 116 ? 13.359 27.531 -12.875 1 94.38 116 MET B N 1
ATOM 5487 C CA . MET B 1 116 ? 13.617 26.234 -12.266 1 94.38 116 MET B CA 1
ATOM 5488 C C . MET B 1 116 ? 14.484 26.375 -11.016 1 94.38 116 MET B C 1
ATOM 5490 O O . MET B 1 116 ? 14.195 25.781 -9.977 1 94.38 116 MET B O 1
ATOM 5494 N N . LEU B 1 117 ? 15.492 27.188 -11.109 1 93.19 117 LEU B N 1
ATOM 5495 C CA . LEU B 1 117 ? 16.406 27.406 -9.992 1 93.19 117 LEU B CA 1
ATOM 5496 C C . LEU B 1 117 ? 15.688 28.094 -8.836 1 93.19 117 LEU B C 1
ATOM 5498 O O . LEU B 1 117 ? 15.898 27.766 -7.672 1 93.19 117 LEU B O 1
ATOM 5502 N N . HIS B 1 118 ? 14.852 29.016 -9.219 1 94.62 118 HIS B N 1
ATOM 5503 C CA . HIS B 1 118 ? 14.047 29.719 -8.219 1 94.62 118 HIS B CA 1
ATOM 5504 C C . HIS B 1 118 ? 13.133 28.734 -7.48 1 94.62 118 HIS B C 1
ATOM 5506 O O . HIS B 1 118 ? 13.055 28.766 -6.25 1 94.62 118 HIS B O 1
ATOM 5512 N N . LEU B 1 119 ? 12.492 27.875 -8.203 1 97.06 119 LEU B N 1
ATOM 5513 C CA . LEU B 1 119 ? 11.57 26.906 -7.613 1 97.06 119 LEU B CA 1
ATOM 5514 C C . LEU B 1 119 ? 12.32 25.906 -6.742 1 97.06 119 LEU B C 1
ATOM 5516 O O . LEU B 1 119 ? 11.82 25.5 -5.695 1 97.06 119 LEU B O 1
ATOM 5520 N N . ILE B 1 120 ? 13.477 25.516 -7.152 1 97.12 120 ILE B N 1
ATOM 5521 C CA . ILE B 1 120 ? 14.305 24.609 -6.367 1 97.12 120 ILE B CA 1
ATOM 5522 C C . ILE B 1 120 ? 14.664 25.266 -5.035 1 97.12 120 ILE B C 1
ATOM 5524 O O . ILE B 1 120 ? 14.578 24.625 -3.98 1 97.12 120 ILE B O 1
ATOM 5528 N N . ASP B 1 121 ? 14.992 26.484 -5.086 1 95.5 121 ASP B N 1
ATOM 5529 C CA . ASP B 1 121 ? 15.328 27.219 -3.867 1 95.5 121 ASP B CA 1
ATOM 5530 C C . ASP B 1 121 ? 14.125 27.297 -2.928 1 95.5 121 ASP B C 1
ATOM 5532 O O . ASP B 1 121 ? 14.266 27.109 -1.718 1 95.5 121 ASP B O 1
ATOM 5536 N N . LEU B 1 122 ? 13.031 27.578 -3.484 1 94.69 122 LEU B N 1
ATOM 5537 C CA . LEU B 1 122 ? 11.805 27.656 -2.688 1 94.69 122 LEU B CA 1
ATOM 5538 C C . LEU B 1 122 ? 11.484 26.297 -2.064 1 94.69 122 LEU B C 1
ATOM 5540 O O . LEU B 1 122 ? 11.047 26.234 -0.912 1 94.69 122 LEU B O 1
ATOM 5544 N N . PHE B 1 123 ? 11.664 25.312 -2.797 1 96.75 123 PHE B N 1
ATOM 5545 C CA . PHE B 1 123 ? 11.398 23.969 -2.309 1 96.75 123 PHE B CA 1
ATOM 5546 C C . PHE B 1 123 ? 12.242 23.656 -1.078 1 96.75 123 PHE B C 1
ATOM 5548 O O . PHE B 1 123 ? 11.719 23.203 -0.057 1 96.75 123 PHE B O 1
ATOM 5555 N N . PHE B 1 124 ? 13.531 23.906 -1.164 1 95.19 124 PHE B N 1
ATOM 5556 C CA . PHE B 1 124 ? 14.438 23.594 -0.066 1 95.19 124 PHE B CA 1
ATOM 5557 C C . PHE B 1 124 ? 14.156 24.484 1.138 1 95.19 124 PHE B C 1
ATOM 5559 O O . PHE B 1 124 ? 14.461 24.109 2.273 1 95.19 124 PHE B O 1
ATOM 5566 N N . THR B 1 125 ? 13.484 25.578 0.883 1 90.94 125 THR B N 1
ATOM 5567 C CA . THR B 1 125 ? 13.219 26.516 1.962 1 90.94 125 THR B CA 1
ATOM 5568 C C . THR B 1 125 ? 11.883 26.219 2.625 1 90.94 125 THR B C 1
ATOM 5570 O O . THR B 1 125 ? 11.758 26.297 3.85 1 90.94 125 THR B O 1
ATOM 5573 N N . CYS B 1 126 ? 10.914 25.828 1.849 1 90.25 126 CYS B N 1
ATOM 5574 C CA . CYS B 1 126 ? 9.547 25.812 2.34 1 90.25 126 CYS B CA 1
ATOM 5575 C C . CYS B 1 126 ? 9.148 24.422 2.809 1 90.25 126 CYS B C 1
ATOM 5577 O O . CYS B 1 126 ? 8.164 24.266 3.531 1 90.25 126 CYS B O 1
ATOM 5579 N N . TYR B 1 127 ? 9.828 23.453 2.457 1 92.94 127 TYR B N 1
ATOM 5580 C CA . TYR B 1 127 ? 9.531 22.094 2.902 1 92.94 127 TYR B CA 1
ATOM 5581 C C . TYR B 1 127 ? 10.57 21.609 3.898 1 92.94 127 TYR B C 1
ATOM 5583 O O . TYR B 1 127 ? 11.727 21.375 3.533 1 92.94 127 TYR B O 1
ATOM 5591 N N . PRO B 1 128 ? 10.227 21.406 5.102 1 90.12 128 PRO B N 1
ATOM 5592 C CA . PRO B 1 128 ? 11.172 21.156 6.188 1 90.12 128 PRO B CA 1
ATOM 5593 C C . PRO B 1 128 ? 12.055 19.938 5.926 1 90.12 128 PRO B C 1
ATOM 5595 O O . PRO B 1 128 ? 13.227 19.922 6.312 1 90.12 128 PRO B O 1
ATOM 5598 N N . ASN B 1 129 ? 11.625 18.906 5.332 1 95.25 129 ASN B N 1
ATOM 5599 C CA . ASN B 1 129 ? 12.375 17.656 5.152 1 95.25 129 ASN B CA 1
ATOM 5600 C C . ASN B 1 129 ? 12.852 17.5 3.713 1 95.25 129 ASN B C 1
ATOM 5602 O O . ASN B 1 129 ? 13.211 16.391 3.299 1 95.25 129 ASN B O 1
ATOM 5606 N N . SER B 1 130 ? 12.93 18.672 3 1 96.75 130 SER B N 1
ATOM 5607 C CA . SER B 1 130 ? 13.367 18.625 1.606 1 96.75 130 SER B CA 1
ATOM 5608 C C . SER B 1 130 ? 14.828 18.203 1.492 1 96.75 130 SER B C 1
ATOM 5610 O O . SER B 1 130 ? 15.188 17.453 0.59 1 96.75 130 SER B O 1
ATOM 5612 N N . ARG B 1 131 ? 15.625 18.609 2.49 1 96.69 131 ARG B N 1
ATOM 5613 C CA . ARG B 1 131 ? 17.062 18.312 2.461 1 96.69 131 ARG B CA 1
ATOM 5614 C C . ARG B 1 131 ? 17.344 16.891 2.947 1 96.69 131 ARG B C 1
ATOM 5616 O O . ARG B 1 131 ? 18.484 16.438 2.891 1 96.69 131 ARG B O 1
ATOM 5623 N N . ARG B 1 132 ? 16.312 16.219 3.406 1 97.38 132 ARG B N 1
ATOM 5624 C CA . ARG B 1 132 ? 16.438 14.812 3.787 1 97.38 132 ARG B CA 1
ATOM 5625 C C . ARG B 1 132 ? 16.094 13.898 2.615 1 97.38 132 ARG B C 1
ATOM 5627 O O . ARG B 1 132 ? 16.719 12.852 2.434 1 97.38 132 ARG B O 1
ATOM 5634 N N . ILE B 1 133 ? 15.133 14.312 1.813 1 98.38 133 ILE B N 1
ATOM 5635 C CA . ILE B 1 133 ? 14.672 13.469 0.712 1 98.38 133 ILE B CA 1
ATOM 5636 C C . ILE B 1 133 ? 15.633 13.602 -0.47 1 98.38 133 ILE B C 1
ATOM 5638 O O . ILE B 1 133 ? 15.719 12.703 -1.311 1 98.38 133 ILE B O 1
ATOM 5642 N N . ILE B 1 134 ? 16.266 14.727 -0.545 1 98.19 134 ILE B N 1
ATOM 5643 C CA . ILE B 1 134 ? 17.266 15.008 -1.575 1 98.19 134 ILE B CA 1
ATOM 5644 C C . ILE B 1 134 ? 18.562 15.461 -0.923 1 98.19 134 ILE B C 1
ATOM 5646 O O . ILE B 1 134 ? 18.562 16.312 -0.036 1 98.19 134 ILE B O 1
ATOM 5650 N N . HIS B 1 135 ? 19.656 14.844 -1.287 1 97.38 135 HIS B N 1
ATOM 5651 C CA . HIS B 1 135 ? 20.953 15.352 -0.871 1 97.38 135 HIS B CA 1
ATOM 5652 C C . HIS B 1 135 ? 21.297 16.641 -1.621 1 97.38 135 HIS B C 1
ATOM 5654 O O . HIS B 1 135 ? 21.859 16.578 -2.723 1 97.38 135 HIS B O 1
ATOM 5660 N N . ARG B 1 136 ? 21.203 17.766 -0.983 1 96.69 136 ARG B N 1
ATOM 5661 C CA . ARG B 1 136 ? 21.219 19.062 -1.632 1 96.69 136 ARG B CA 1
ATOM 5662 C C . ARG B 1 136 ? 22.578 19.328 -2.283 1 96.69 136 ARG B C 1
ATOM 5664 O O . ARG B 1 136 ? 22.641 19.719 -3.451 1 96.69 136 ARG B O 1
ATOM 5671 N N . PRO B 1 137 ? 23.703 19.031 -1.657 1 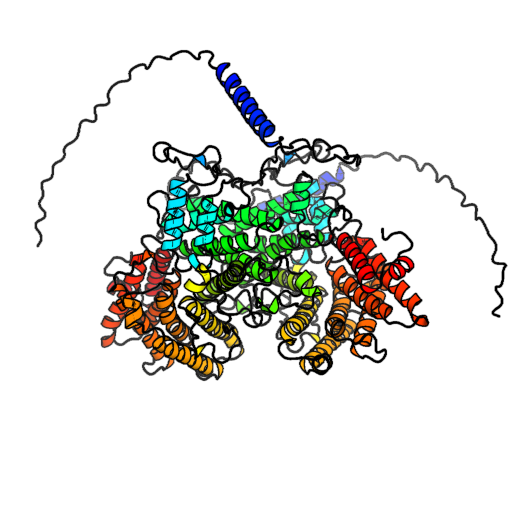94.75 137 PRO B N 1
ATOM 5672 C CA . PRO B 1 137 ? 24.984 19.328 -2.293 1 94.75 137 PRO B CA 1
ATOM 5673 C C . PRO B 1 137 ? 25.188 18.578 -3.609 1 94.75 137 PRO B C 1
ATOM 5675 O O . PRO B 1 137 ? 25.562 19.188 -4.617 1 94.75 137 PRO B O 1
ATOM 5678 N N . THR B 1 138 ? 24.891 17.312 -3.596 1 95 138 THR B N 1
ATOM 5679 C CA . THR B 1 138 ? 25.062 16.531 -4.816 1 95 138 THR B CA 1
ATOM 5680 C C . THR B 1 138 ? 24.047 16.953 -5.879 1 95 138 THR B C 1
ATOM 5682 O O . THR B 1 138 ? 24.375 16.984 -7.066 1 95 138 THR B O 1
ATOM 5685 N N . PHE B 1 139 ? 22.906 17.25 -5.457 1 96.62 139 PHE B N 1
ATOM 5686 C CA . PHE B 1 139 ? 21.828 17.641 -6.355 1 96.62 139 PHE B CA 1
ATOM 5687 C C . PHE B 1 139 ? 22.172 18.938 -7.086 1 96.62 139 PHE B C 1
ATOM 5689 O O . PHE B 1 139 ? 21.969 19.047 -8.297 1 96.62 139 PHE B O 1
ATOM 5696 N N . LEU B 1 140 ? 22.688 19.859 -6.363 1 93.81 140 LEU B N 1
ATOM 5697 C CA . LEU B 1 140 ? 23.031 21.141 -6.961 1 93.81 140 LEU B CA 1
ATOM 5698 C C . LEU B 1 140 ? 24.188 20.984 -7.938 1 93.81 140 LEU B C 1
ATOM 5700 O O . LEU B 1 140 ? 24.25 21.688 -8.953 1 93.81 140 LEU B O 1
ATOM 5704 N N . LEU B 1 141 ? 25.078 20.031 -7.664 1 92.69 141 LEU B N 1
ATOM 5705 C CA . LEU B 1 141 ? 26.156 19.75 -8.594 1 92.69 141 LEU B CA 1
ATOM 5706 C C . LEU B 1 141 ? 25.625 19.094 -9.859 1 92.69 141 LEU B C 1
ATOM 5708 O O . LEU B 1 141 ? 26.109 19.391 -10.961 1 92.69 141 LEU B O 1
ATOM 5712 N N . GLN B 1 142 ? 24.641 18.266 -9.672 1 93.56 142 GLN B N 1
ATOM 5713 C CA . GLN B 1 142 ? 24.047 17.578 -10.805 1 93.56 142 GLN B CA 1
ATOM 5714 C C . GLN B 1 142 ? 23.328 18.562 -11.719 1 93.56 142 GLN B C 1
ATOM 5716 O O . GLN B 1 142 ? 23.281 18.359 -12.938 1 93.56 142 GLN B O 1
ATOM 5721 N N . LEU B 1 143 ? 22.812 19.594 -11.156 1 91.75 143 LEU B N 1
ATOM 5722 C CA . LEU B 1 143 ? 22.047 20.594 -11.906 1 91.75 143 LEU B CA 1
ATOM 5723 C C . LEU B 1 143 ? 22.969 21.375 -12.844 1 91.75 143 LEU B C 1
ATOM 5725 O O . LEU B 1 143 ? 22.5 21.984 -13.805 1 91.75 143 LEU B O 1
ATOM 5729 N N . LEU B 1 144 ? 24.266 21.312 -12.57 1 88.5 144 LEU B N 1
ATOM 5730 C CA . LEU B 1 144 ? 25.234 22.016 -13.391 1 88.5 144 LEU B CA 1
ATOM 5731 C C . LEU B 1 144 ? 25.594 21.188 -14.633 1 88.5 144 LEU B C 1
ATOM 5733 O O . LEU B 1 144 ? 26.141 21.734 -15.594 1 88.5 144 LEU B O 1
ATOM 5737 N N . GLU B 1 145 ? 25.188 20 -14.617 1 90.25 145 GLU B N 1
ATOM 5738 C CA . GLU B 1 145 ? 25.484 19.141 -15.75 1 90.25 145 GLU B CA 1
ATOM 5739 C C . GLU B 1 145 ? 24.547 19.422 -16.922 1 90.25 145 GLU B C 1
ATOM 5741 O O . GLU B 1 145 ? 23.453 19.969 -16.734 1 90.25 145 GLU B O 1
ATOM 5746 N N . HIS B 1 146 ? 25.078 19.016 -18.062 1 89.06 146 HIS B N 1
ATOM 5747 C CA . HIS B 1 146 ? 24.234 19.109 -19.25 1 89.06 146 HIS B CA 1
ATOM 5748 C C . HIS B 1 146 ? 23.047 18.156 -19.156 1 89.06 146 HIS B C 1
ATOM 5750 O O . HIS B 1 146 ? 23.188 17.031 -18.672 1 89.06 146 HIS B O 1
ATOM 5756 N N . PRO B 1 147 ? 21.875 18.594 -19.656 1 86.75 147 PRO B N 1
ATOM 5757 C CA . PRO B 1 147 ? 20.672 17.781 -19.531 1 86.75 147 PRO B CA 1
ATOM 5758 C C . PRO B 1 147 ? 20.797 16.422 -20.219 1 86.75 147 PRO B C 1
ATOM 5760 O O . PRO B 1 147 ? 20.062 15.492 -19.891 1 86.75 147 PRO B O 1
ATOM 5763 N N . SER B 1 148 ? 21.641 16.266 -21.031 1 86 148 SER B N 1
ATOM 5764 C CA . SER B 1 148 ? 21.844 14.992 -21.719 1 86 148 SER B CA 1
ATOM 5765 C C . SER B 1 148 ? 22.766 14.078 -20.922 1 86 148 SER B C 1
ATOM 5767 O O . SER B 1 148 ? 22.859 12.883 -21.203 1 86 148 SER B O 1
ATOM 5769 N N . SER B 1 149 ? 23.406 14.703 -19.953 1 89.31 149 SER B N 1
ATOM 5770 C CA . SER B 1 149 ? 24.281 13.914 -19.109 1 89.31 149 SER B CA 1
ATOM 5771 C C . SER B 1 149 ? 23.484 12.945 -18.234 1 89.31 149 SER B C 1
ATOM 5773 O O . SER B 1 149 ? 22.422 13.289 -17.734 1 89.31 149 SER B O 1
ATOM 5775 N N . PRO B 1 150 ? 24 11.758 -18.078 1 87.38 150 PRO B N 1
ATOM 5776 C CA . PRO B 1 150 ? 23.344 10.805 -17.188 1 87.38 150 PRO B CA 1
ATOM 5777 C C . PRO B 1 150 ? 23.391 11.242 -15.727 1 87.38 150 PRO B C 1
ATOM 5779 O O . PRO B 1 150 ? 22.656 10.703 -14.898 1 87.38 150 PRO B O 1
ATOM 5782 N N . ARG B 1 151 ? 24.234 12.273 -15.539 1 89.69 151 ARG B N 1
ATOM 5783 C CA . ARG B 1 151 ? 24.359 12.758 -14.172 1 89.69 151 ARG B CA 1
ATOM 5784 C C . ARG B 1 151 ? 23.359 13.891 -13.898 1 89.69 151 ARG B C 1
ATOM 5786 O O . ARG B 1 151 ? 23.203 14.312 -12.75 1 89.69 151 ARG B O 1
ATOM 5793 N N . PHE B 1 152 ? 22.688 14.336 -14.922 1 94.06 152 PHE B N 1
ATOM 5794 C CA . PHE B 1 152 ? 21.656 15.344 -14.734 1 94.06 152 PHE B CA 1
ATOM 5795 C C . PHE B 1 152 ? 20.547 14.82 -13.836 1 94.06 152 PHE B C 1
ATOM 5797 O O . PHE B 1 152 ? 20.219 13.633 -13.859 1 94.06 152 PHE B O 1
ATOM 5804 N N . PRO B 1 153 ? 19.953 15.648 -13.062 1 94.88 153 PRO B N 1
ATOM 5805 C CA . PRO B 1 153 ? 18.922 15.18 -12.125 1 94.88 153 PRO B CA 1
ATOM 5806 C C . PRO B 1 153 ? 17.766 14.469 -12.82 1 94.88 153 PRO B C 1
ATOM 5808 O O . PRO B 1 153 ? 17.453 14.773 -13.977 1 94.88 153 PRO B O 1
ATOM 5811 N N . PHE B 1 154 ? 17.234 13.562 -12.109 1 96.31 154 PHE B N 1
ATOM 5812 C CA . PHE B 1 154 ? 16.078 12.805 -12.578 1 96.31 154 PHE B CA 1
ATOM 5813 C C . PHE B 1 154 ? 14.914 13.734 -12.914 1 96.31 154 PHE B C 1
ATOM 5815 O O . PHE B 1 154 ? 14.383 14.414 -12.031 1 96.31 154 PHE B O 1
ATOM 5822 N N . ILE B 1 155 ? 14.5 13.844 -14.156 1 96 155 ILE B N 1
ATOM 5823 C CA . ILE B 1 155 ? 13.578 14.852 -14.656 1 96 155 ILE B CA 1
ATOM 5824 C C . ILE B 1 155 ? 12.25 14.75 -13.906 1 96 155 ILE B C 1
ATOM 5826 O O . ILE B 1 155 ? 11.703 15.758 -13.461 1 96 155 ILE B O 1
ATOM 5830 N N . PRO B 1 156 ? 11.672 13.531 -13.703 1 97 156 PRO B N 1
ATOM 5831 C CA . PRO B 1 156 ? 10.422 13.438 -12.945 1 97 156 PRO B CA 1
ATOM 5832 C C . PRO B 1 156 ? 10.539 14.039 -11.539 1 97 156 PRO B C 1
ATOM 5834 O O . PRO B 1 156 ? 9.57 14.578 -11.016 1 97 156 PRO B O 1
ATOM 5837 N N . LEU B 1 157 ? 11.68 13.93 -10.984 1 98.19 157 LEU B N 1
ATOM 5838 C CA . LEU B 1 157 ? 11.914 14.547 -9.68 1 98.19 157 LEU B CA 1
ATOM 5839 C C . LEU B 1 157 ? 11.836 16.062 -9.773 1 98.19 157 LEU B C 1
ATOM 5841 O O . LEU B 1 157 ? 11.297 16.719 -8.875 1 98.19 157 LEU B O 1
ATOM 5845 N N . LEU B 1 158 ? 12.367 16.562 -10.836 1 98.06 158 LEU B N 1
ATOM 5846 C CA . LEU B 1 158 ? 12.289 18.016 -11.062 1 98.06 158 LEU B CA 1
ATOM 5847 C C . LEU B 1 158 ? 10.844 18.453 -11.227 1 98.06 158 LEU B C 1
ATOM 5849 O O . LEU B 1 158 ? 10.461 19.516 -10.734 1 98.06 158 LEU B O 1
ATOM 5853 N N . HIS B 1 159 ? 10.047 17.672 -11.875 1 98.19 159 HIS B N 1
ATOM 5854 C CA . HIS B 1 159 ? 8.625 17.969 -11.992 1 98.19 159 HIS B CA 1
ATOM 5855 C C . HIS B 1 159 ? 7.953 17.984 -10.617 1 98.19 159 HIS B C 1
ATOM 5857 O O . HIS B 1 159 ? 7.109 18.844 -10.352 1 98.19 159 HIS B O 1
ATOM 5863 N N . SER B 1 160 ? 8.289 17.062 -9.781 1 98.62 160 SER B N 1
ATOM 5864 C CA . SER B 1 160 ? 7.723 17.031 -8.438 1 98.62 160 SER B CA 1
ATOM 5865 C C . SER B 1 160 ? 8.078 18.281 -7.645 1 98.62 160 SER B C 1
ATOM 5867 O O . SER B 1 160 ? 7.254 18.812 -6.902 1 98.62 160 SER B O 1
ATOM 5869 N N . ILE B 1 161 ? 9.32 18.688 -7.805 1 98.56 161 ILE B N 1
ATOM 5870 C CA . ILE B 1 161 ? 9.789 19.891 -7.133 1 98.56 161 ILE B CA 1
ATOM 5871 C C . ILE B 1 161 ? 9.008 21.094 -7.645 1 98.56 161 ILE B C 1
ATOM 5873 O O . ILE B 1 161 ? 8.578 21.938 -6.855 1 98.56 161 ILE B O 1
ATOM 5877 N N . CYS B 1 162 ? 8.797 21.156 -8.93 1 98 162 CYS B N 1
ATOM 5878 C CA . CYS B 1 162 ? 8.016 22.234 -9.523 1 98 162 CYS B CA 1
ATOM 5879 C C . CYS B 1 162 ? 6.609 22.266 -8.945 1 98 162 CYS B C 1
ATOM 5881 O O . CYS B 1 162 ? 6.117 23.328 -8.57 1 98 162 CYS B O 1
ATOM 5883 N N . ALA B 1 163 ? 5.961 21.156 -8.828 1 97.56 163 ALA B N 1
ATOM 5884 C CA . ALA B 1 163 ? 4.613 21.078 -8.273 1 97.56 163 ALA B CA 1
ATOM 5885 C C . ALA B 1 163 ? 4.59 21.547 -6.82 1 97.56 163 ALA B C 1
ATOM 5887 O O . ALA B 1 163 ? 3.764 22.375 -6.441 1 97.56 163 ALA B O 1
ATOM 5888 N N . ALA B 1 164 ? 5.5 21.125 -6.066 1 96.75 164 ALA B N 1
ATOM 5889 C CA . ALA B 1 164 ? 5.527 21.391 -4.629 1 96.75 164 ALA B CA 1
ATOM 5890 C C . ALA B 1 164 ? 5.852 22.844 -4.348 1 96.75 164 ALA B C 1
ATOM 5892 O O . ALA B 1 164 ? 5.293 23.453 -3.428 1 96.75 164 ALA B O 1
ATOM 5893 N N . ALA B 1 165 ? 6.75 23.422 -5.109 1 96.12 165 ALA B N 1
ATOM 5894 C CA . ALA B 1 165 ? 7.234 24.766 -4.848 1 96.12 165 ALA B CA 1
ATOM 5895 C C . ALA B 1 165 ? 6.277 25.812 -5.418 1 96.12 165 ALA B C 1
ATOM 5897 O O . ALA B 1 165 ? 6.348 26.984 -5.055 1 96.12 165 ALA B O 1
ATOM 5898 N N . ALA B 1 166 ? 5.391 25.438 -6.242 1 94.44 166 ALA B N 1
ATOM 5899 C CA . ALA B 1 166 ? 4.562 26.344 -7.027 1 94.44 166 ALA B CA 1
ATOM 5900 C C . ALA B 1 166 ? 3.762 27.281 -6.125 1 94.44 166 ALA B C 1
ATOM 5902 O O . ALA B 1 166 ? 3.652 28.469 -6.395 1 94.44 166 ALA B O 1
ATOM 5903 N N . ALA B 1 167 ? 3.252 26.797 -5.062 1 88.81 167 ALA B N 1
ATOM 5904 C CA . ALA B 1 167 ? 2.375 27.562 -4.184 1 88.81 167 ALA B CA 1
ATOM 5905 C C . ALA B 1 167 ? 3.127 28.734 -3.541 1 88.81 167 ALA B C 1
ATOM 5907 O O . ALA B 1 167 ? 2.512 29.688 -3.084 1 88.81 167 ALA B O 1
ATOM 5908 N N . HIS B 1 168 ? 4.395 28.656 -3.543 1 89.19 168 HIS B N 1
ATOM 5909 C CA . HIS B 1 168 ? 5.195 29.656 -2.84 1 89.19 168 HIS B CA 1
ATOM 5910 C C . HIS B 1 168 ? 5.832 30.641 -3.816 1 89.19 168 HIS B C 1
ATOM 5912 O O . HIS B 1 168 ? 6.555 31.547 -3.404 1 89.19 168 HIS B O 1
ATOM 5918 N N . SER B 1 169 ? 5.582 30.438 -5.059 1 91.06 169 SER B N 1
ATOM 5919 C CA . SER B 1 169 ? 6.184 31.312 -6.062 1 91.06 169 SER B CA 1
ATOM 5920 C C . SER B 1 169 ? 5.156 32.281 -6.625 1 91.06 169 SER B C 1
ATOM 5922 O O . SER B 1 169 ? 4.055 31.891 -7.008 1 91.06 169 SER B O 1
ATOM 5924 N N . PRO B 1 170 ? 5.531 33.562 -6.711 1 89.06 170 PRO B N 1
ATOM 5925 C CA . PRO B 1 170 ? 4.641 34.531 -7.355 1 89.06 170 PRO B CA 1
ATOM 5926 C C . PRO B 1 170 ? 4.691 34.438 -8.883 1 89.06 170 PRO B C 1
ATOM 5928 O O . PRO B 1 170 ? 3.871 35.062 -9.562 1 89.06 170 PRO B O 1
ATOM 5931 N N . HIS B 1 171 ? 5.566 33.625 -9.414 1 90.62 171 HIS B N 1
ATOM 5932 C CA . HIS B 1 171 ? 5.82 33.656 -10.844 1 90.62 171 HIS B CA 1
ATOM 5933 C C . HIS B 1 171 ? 5.008 32.562 -11.562 1 90.62 171 HIS B C 1
ATOM 5935 O O . HIS B 1 171 ? 5.008 32.5 -12.797 1 90.62 171 HIS B O 1
ATOM 5941 N N . VAL B 1 172 ? 4.348 31.75 -10.844 1 90.31 172 VAL B N 1
ATOM 5942 C CA . VAL B 1 172 ? 3.545 30.703 -11.469 1 90.31 172 VAL B CA 1
ATOM 5943 C C . VAL B 1 172 ? 2.139 30.703 -10.875 1 90.31 172 VAL B C 1
ATOM 5945 O O . VAL B 1 172 ? 1.922 31.234 -9.773 1 90.31 172 VAL B O 1
ATOM 5948 N N . THR B 1 173 ? 1.251 30.172 -11.648 1 85.81 173 THR B N 1
ATOM 5949 C CA . THR B 1 173 ? -0.139 30.141 -11.203 1 85.81 173 THR B CA 1
ATOM 5950 C C . THR B 1 173 ? -0.509 28.734 -10.711 1 85.81 173 THR B C 1
ATOM 5952 O O . THR B 1 173 ? -0.212 27.75 -11.375 1 85.81 173 THR B O 1
ATOM 5955 N N . VAL B 1 174 ? -1.088 28.75 -9.539 1 87.38 174 VAL B N 1
ATOM 5956 C CA . VAL B 1 174 ? -1.516 27.484 -8.945 1 87.38 174 VAL B CA 1
ATOM 5957 C C . VAL B 1 174 ? -3.041 27.438 -8.891 1 87.38 174 VAL B C 1
ATOM 5959 O O . VAL B 1 174 ? -3.715 28.422 -9.18 1 87.38 174 VAL B O 1
ATOM 5962 N N . ALA B 1 175 ? -3.564 26.297 -8.656 1 80.38 175 ALA B N 1
ATOM 5963 C CA . ALA B 1 175 ? -5.008 26.109 -8.555 1 80.38 175 ALA B CA 1
ATOM 5964 C C . ALA B 1 175 ? -5.617 27.031 -7.512 1 80.38 175 ALA B C 1
ATOM 5966 O O . ALA B 1 175 ? -5.039 27.25 -6.441 1 80.38 175 ALA B O 1
ATOM 5967 N N . PRO B 1 176 ? -6.668 27.656 -7.875 1 76.94 176 PRO B N 1
ATOM 5968 C CA . PRO B 1 176 ? -7.309 28.562 -6.922 1 76.94 176 PRO B CA 1
ATOM 5969 C C . PRO B 1 176 ? -7.953 27.812 -5.75 1 76.94 176 PRO B C 1
ATOM 5971 O O . PRO B 1 176 ? -8.281 26.641 -5.867 1 76.94 176 PRO B O 1
ATOM 5974 N N . LEU B 1 177 ? -8.078 28.594 -4.707 1 75.31 177 LEU B N 1
ATOM 5975 C CA . LEU B 1 177 ? -8.836 28.062 -3.576 1 75.31 177 LEU B CA 1
ATOM 5976 C C . LEU B 1 177 ? -10.281 27.781 -3.975 1 75.31 177 LEU B C 1
ATOM 5978 O O . LEU B 1 177 ? -10.891 28.547 -4.723 1 75.31 177 LEU B O 1
ATOM 5982 N N . PRO B 1 178 ? -10.734 26.594 -3.645 1 71.62 178 PRO B N 1
ATOM 5983 C CA . PRO B 1 178 ? -12.109 26.266 -4.012 1 71.62 178 PRO B CA 1
ATOM 5984 C C . PRO B 1 178 ? -13.133 27.188 -3.354 1 71.62 178 PRO B C 1
ATOM 5986 O O . PRO B 1 178 ? -12.914 27.656 -2.234 1 71.62 178 PRO B O 1
ATOM 5989 N N . ASP B 1 179 ? -14.07 27.5 -4.121 1 74.19 179 ASP B N 1
ATOM 5990 C CA . ASP B 1 179 ? -15.211 28.188 -3.521 1 74.19 179 ASP B CA 1
ATOM 5991 C C . ASP B 1 179 ? -15.984 27.266 -2.588 1 74.19 179 ASP B C 1
ATOM 5993 O O . ASP B 1 179 ? -16.859 26.516 -3.031 1 74.19 179 ASP B O 1
ATOM 5997 N N . LEU B 1 180 ? -15.672 27.391 -1.359 1 73.81 180 LEU B N 1
ATOM 5998 C CA . LEU B 1 180 ? -16.188 26.453 -0.373 1 73.81 180 LEU B CA 1
ATOM 5999 C C . LEU B 1 180 ? -17.656 26.703 -0.085 1 73.81 180 LEU B C 1
ATOM 6001 O O . LEU B 1 180 ? -18.312 25.922 0.609 1 73.81 180 LEU B O 1
ATOM 6005 N N . ARG B 1 181 ? -18.281 27.688 -0.582 1 68.44 181 ARG B N 1
ATOM 6006 C CA . ARG B 1 181 ? -19.719 27.922 -0.533 1 68.44 181 ARG B CA 1
ATOM 6007 C C . ARG B 1 181 ? -20.453 27.047 -1.54 1 68.44 181 ARG B C 1
ATOM 6009 O O . ARG B 1 181 ? -21.594 26.656 -1.31 1 68.44 181 ARG B O 1
ATOM 6016 N N . LYS B 1 182 ? -19.734 26.75 -2.576 1 68.94 182 LYS B N 1
ATOM 6017 C CA . LYS B 1 182 ? -20.344 25.984 -3.658 1 68.94 182 LYS B CA 1
ATOM 6018 C C . LYS B 1 182 ? -19.984 24.5 -3.551 1 68.94 182 LYS B C 1
ATOM 6020 O O . LYS B 1 182 ? -20.797 23.625 -3.895 1 68.94 182 LYS B O 1
ATOM 6025 N N . TYR B 1 183 ? -18.766 24.375 -3.082 1 67.25 183 TYR B N 1
ATOM 6026 C CA . TYR B 1 183 ? -18.297 23 -3.006 1 67.25 183 TYR B CA 1
ATOM 6027 C C . TYR B 1 183 ? -18 22.594 -1.563 1 67.25 183 TYR B C 1
ATOM 6029 O O . TYR B 1 183 ? -17.219 23.266 -0.875 1 67.25 183 TYR B O 1
ATOM 6037 N N . PRO B 1 184 ? -18.703 21.578 -1.272 1 65.06 184 PRO B N 1
ATOM 6038 C CA . PRO B 1 184 ? -18.562 21.203 0.135 1 65.06 184 PRO B CA 1
ATOM 6039 C C . PRO B 1 184 ? -17.109 20.953 0.541 1 65.06 184 PRO B C 1
ATOM 6041 O O . PRO B 1 184 ? -16.312 20.469 -0.264 1 65.06 184 PRO B O 1
ATOM 6044 N N . SER B 1 185 ? -16.891 21.469 1.666 1 59.09 185 SER B N 1
ATOM 6045 C CA . SER B 1 185 ? -15.562 21.359 2.254 1 59.09 185 SER B CA 1
ATOM 6046 C C . SER B 1 185 ? -15.125 19.906 2.361 1 59.09 185 SER B C 1
ATOM 6048 O O . SER B 1 185 ? -13.93 19.609 2.354 1 59.09 185 SER B O 1
ATOM 6050 N N . GLU B 1 186 ? -16.125 19.141 2.326 1 61.47 186 GLU B N 1
ATOM 6051 C CA . GLU B 1 186 ? -15.836 17.719 2.492 1 61.47 186 GLU B CA 1
ATOM 6052 C C . GLU B 1 186 ? -15.445 17.078 1.164 1 61.47 186 GLU B C 1
ATOM 6054 O O . GLU B 1 186 ? -14.977 15.945 1.135 1 61.47 186 GLU B O 1
ATOM 6059 N N . ASP B 1 187 ? -15.578 17.938 0.233 1 62.12 187 ASP B N 1
ATOM 6060 C CA . ASP B 1 187 ? -15.352 17.359 -1.09 1 62.12 187 ASP B CA 1
ATOM 6061 C C . ASP B 1 187 ? -13.883 17 -1.292 1 62.12 187 ASP B C 1
ATOM 6063 O O . ASP B 1 187 ? -13.016 17.891 -1.308 1 62.12 187 ASP B O 1
ATOM 6067 N N . ILE B 1 188 ? -13.625 15.758 -1.402 1 66.81 188 ILE B N 1
ATOM 6068 C CA . ILE B 1 188 ? -12.258 15.25 -1.477 1 66.81 188 ILE B CA 1
ATOM 6069 C C . ILE B 1 188 ? -11.852 15.062 -2.938 1 66.81 188 ILE B C 1
ATOM 6071 O O . ILE B 1 188 ? -10.68 14.828 -3.24 1 66.81 188 ILE B O 1
ATOM 6075 N N . PHE B 1 189 ? -12.844 15.383 -3.881 1 75.94 189 PHE B N 1
ATOM 6076 C CA . PHE B 1 189 ? -12.523 15.109 -5.277 1 75.94 189 PHE B CA 1
ATOM 6077 C C . PHE B 1 189 ? -12.383 16.406 -6.062 1 75.94 189 PHE B C 1
ATOM 6079 O O . PHE B 1 189 ? -13.258 16.75 -6.863 1 75.94 189 PHE B O 1
ATOM 6086 N N . GLN B 1 190 ? -11.352 17.047 -5.992 1 77.38 190 GLN B N 1
ATOM 6087 C CA . GLN B 1 190 ? -11.078 18.375 -6.555 1 77.38 190 GLN B CA 1
ATOM 6088 C C . GLN B 1 190 ? -11.047 18.312 -8.078 1 77.38 190 GLN B C 1
ATOM 6090 O O . GLN B 1 190 ? -11.359 19.312 -8.742 1 77.38 190 GLN B O 1
ATOM 6095 N N . ASP B 1 191 ? -10.727 17.234 -8.586 1 82.81 191 ASP B N 1
ATOM 6096 C CA . ASP B 1 191 ? -10.68 17.109 -10.039 1 82.81 191 ASP B CA 1
ATOM 6097 C C . ASP B 1 191 ? -12.086 17.156 -10.641 1 82.81 191 ASP B C 1
ATOM 6099 O O . ASP B 1 191 ? -12.281 17.656 -11.742 1 82.81 191 ASP B O 1
ATOM 6103 N N . LYS B 1 192 ? -13.008 16.625 -9.93 1 79.12 192 LYS B N 1
ATOM 6104 C CA . LYS B 1 192 ? -14.383 16.734 -10.398 1 79.12 192 LYS B CA 1
ATOM 6105 C C . LYS B 1 192 ? -14.82 18.188 -10.5 1 79.12 192 LYS B C 1
ATOM 6107 O O . LYS B 1 192 ? -15.414 18.594 -11.508 1 79.12 192 LYS B O 1
ATOM 6112 N N . THR B 1 193 ? -14.477 18.922 -9.477 1 77.69 193 THR B N 1
ATOM 6113 C CA . THR B 1 193 ? -14.805 20.344 -9.461 1 77.69 193 THR B CA 1
ATOM 6114 C C . THR B 1 193 ? -14.102 21.078 -10.602 1 77.69 193 THR B C 1
ATOM 6116 O O . THR B 1 193 ? -14.688 21.953 -11.242 1 77.69 193 THR B O 1
ATOM 6119 N N . ARG B 1 194 ? -12.914 20.75 -10.812 1 83.38 194 ARG B N 1
ATOM 6120 C CA . ARG B 1 194 ? -12.141 21.375 -11.883 1 83.38 194 ARG B CA 1
ATOM 6121 C C . ARG B 1 194 ? -12.789 21.109 -13.242 1 83.38 194 ARG B C 1
ATOM 6123 O O . ARG B 1 194 ? -12.922 22.031 -14.055 1 83.38 194 ARG B O 1
ATOM 6130 N N . VAL B 1 195 ? -13.18 19.906 -13.414 1 80.38 195 VAL B N 1
ATOM 6131 C CA . VAL B 1 195 ? -13.781 19.5 -14.688 1 80.38 195 VAL B CA 1
ATOM 6132 C C . VAL B 1 195 ? -15.148 20.172 -14.844 1 80.38 195 VAL B C 1
ATOM 6134 O O . VAL B 1 195 ? -15.484 20.672 -15.922 1 80.38 195 VAL B O 1
ATOM 6137 N N . ASP B 1 196 ? -15.914 20.219 -13.773 1 78.12 196 ASP B N 1
ATOM 6138 C CA . ASP B 1 196 ? -17.234 20.844 -13.781 1 78.12 196 ASP B CA 1
ATOM 6139 C C . ASP B 1 196 ? -17.109 22.328 -14.117 1 78.12 196 ASP B C 1
ATOM 6141 O O . ASP B 1 196 ? -18 22.891 -14.773 1 78.12 196 ASP B O 1
ATOM 6145 N N . GLN B 1 197 ? -16.078 22.938 -13.664 1 79.81 197 GLN B N 1
ATOM 6146 C CA . GLN B 1 197 ? -15.867 24.359 -13.883 1 79.81 197 GLN B CA 1
ATOM 6147 C C . GLN B 1 197 ? -15.234 24.625 -15.242 1 79.81 197 GLN B C 1
ATOM 6149 O O . GLN B 1 197 ? -15.117 25.781 -15.664 1 79.81 197 GLN B O 1
ATOM 6154 N N . GLY B 1 198 ? -14.789 23.625 -15.859 1 81.81 198 GLY B N 1
ATOM 6155 C CA . GLY B 1 198 ? -14.102 23.781 -17.125 1 81.81 198 GLY B CA 1
ATOM 6156 C C . GLY B 1 198 ? -12.734 24.438 -16.984 1 81.81 198 GLY B C 1
ATOM 6157 O O . GLY B 1 198 ? -12.273 25.109 -17.906 1 81.81 198 GLY B O 1
ATOM 6158 N N . ARG B 1 199 ? -12.188 24.266 -15.82 1 84.81 199 ARG B N 1
ATOM 6159 C CA . ARG B 1 199 ? -10.891 24.875 -15.555 1 84.81 199 ARG B CA 1
ATOM 6160 C C . ARG B 1 199 ? -9.758 23.984 -16.062 1 84.81 199 ARG B C 1
ATOM 6162 O O . ARG B 1 199 ? -9.773 22.766 -15.883 1 84.81 199 ARG B O 1
ATOM 6169 N N . ALA B 1 200 ? -8.797 24.625 -16.672 1 85.69 200 ALA B N 1
ATOM 6170 C CA . ALA B 1 200 ? -7.617 23.906 -17.156 1 85.69 200 ALA B CA 1
ATOM 6171 C C . ALA B 1 200 ? -6.691 23.547 -15.992 1 85.69 200 ALA B C 1
ATOM 6173 O O . ALA B 1 200 ? -6.852 24.062 -14.883 1 85.69 200 ALA B O 1
ATOM 6174 N N . LEU B 1 201 ? -5.742 22.672 -16.312 1 88.19 201 LEU B N 1
ATOM 6175 C CA . LEU B 1 201 ? -4.723 22.328 -15.32 1 88.19 201 LEU B CA 1
ATOM 6176 C C . LEU B 1 201 ? -3.797 23.516 -15.062 1 88.19 201 LEU B C 1
ATOM 6178 O O . LEU B 1 201 ? -3.4 24.203 -16 1 88.19 201 LEU B O 1
ATOM 6182 N N . MET B 1 202 ? -3.57 23.688 -13.898 1 90.75 202 MET B N 1
ATOM 6183 C CA . MET B 1 202 ? -2.645 24.75 -13.508 1 90.75 202 MET B CA 1
ATOM 6184 C C . MET B 1 202 ? -1.213 24.234 -13.445 1 90.75 202 MET B C 1
ATOM 6186 O O . MET B 1 202 ? -0.979 23.031 -13.594 1 90.75 202 MET B O 1
ATOM 6190 N N . PHE B 1 203 ? -0.259 25.125 -13.227 1 93.94 203 PHE B N 1
ATOM 6191 C CA . PHE B 1 203 ? 1.166 24.812 -13.281 1 93.94 203 PHE B CA 1
ATOM 6192 C C . PHE B 1 203 ? 1.504 23.641 -12.367 1 93.94 203 PHE B C 1
ATOM 6194 O O . PHE B 1 203 ? 2.166 22.688 -12.797 1 93.94 203 PHE B O 1
ATOM 6201 N N . ASP B 1 204 ? 1.056 23.672 -11.141 1 94.81 204 ASP B N 1
ATOM 6202 C CA . ASP B 1 204 ? 1.374 22.641 -10.156 1 94.81 204 ASP B CA 1
ATOM 6203 C C . ASP B 1 204 ? 0.724 21.312 -10.531 1 94.81 204 ASP B C 1
ATOM 6205 O O . ASP B 1 204 ? 1.367 20.266 -10.477 1 94.81 204 ASP B O 1
ATOM 6209 N N . GLU B 1 205 ? -0.49 21.359 -11 1 93.12 205 GLU B N 1
ATOM 6210 C CA . GLU B 1 205 ? -1.217 20.156 -11.383 1 93.12 205 GLU B CA 1
ATOM 6211 C C . GLU B 1 205 ? -0.582 19.5 -12.609 1 93.12 205 GLU B C 1
ATOM 6213 O O . GLU B 1 205 ? -0.485 18.266 -12.672 1 93.12 205 GLU B O 1
ATOM 6218 N N . GLN B 1 206 ? -0.148 20.328 -13.516 1 93.31 206 GLN B N 1
ATOM 6219 C CA . GLN B 1 206 ? 0.519 19.812 -14.711 1 93.31 206 GLN B CA 1
ATOM 6220 C C . GLN B 1 206 ? 1.811 19.078 -14.344 1 93.31 206 GLN B C 1
ATOM 6222 O O . GLN B 1 206 ? 2.061 17.969 -14.82 1 93.31 206 GLN B O 1
ATOM 6227 N N . HIS B 1 207 ? 2.592 19.719 -13.57 1 96.31 207 HIS B N 1
ATOM 6228 C CA . HIS B 1 207 ? 3.877 19.141 -13.203 1 96.31 207 HIS B CA 1
ATOM 6229 C C . HIS B 1 207 ? 3.695 17.906 -12.328 1 96.31 207 HIS B C 1
ATOM 6231 O O . HIS B 1 207 ? 4.484 16.969 -12.398 1 96.31 207 HIS B O 1
ATOM 6237 N N . PHE B 1 208 ? 2.641 17.938 -11.539 1 96 208 PHE B N 1
ATOM 6238 C CA . PHE B 1 208 ? 2.32 16.734 -10.766 1 96 208 PHE B CA 1
ATOM 6239 C C . PHE B 1 208 ? 2.016 15.562 -11.688 1 96 208 PHE B C 1
ATOM 6241 O O . PHE B 1 208 ? 2.555 14.469 -11.508 1 96 208 PHE B O 1
ATOM 6248 N N . LEU B 1 209 ? 1.235 15.797 -12.633 1 93.06 209 LEU B N 1
ATOM 6249 C CA . LEU B 1 209 ? 0.824 14.734 -13.539 1 93.06 209 LEU B CA 1
ATOM 6250 C C . LEU B 1 209 ? 2 14.258 -14.383 1 93.06 209 LEU B C 1
ATOM 6252 O O . LEU B 1 209 ? 2.16 13.055 -14.609 1 93.06 209 LEU B O 1
ATOM 6256 N N . LEU B 1 210 ? 2.83 15.164 -14.82 1 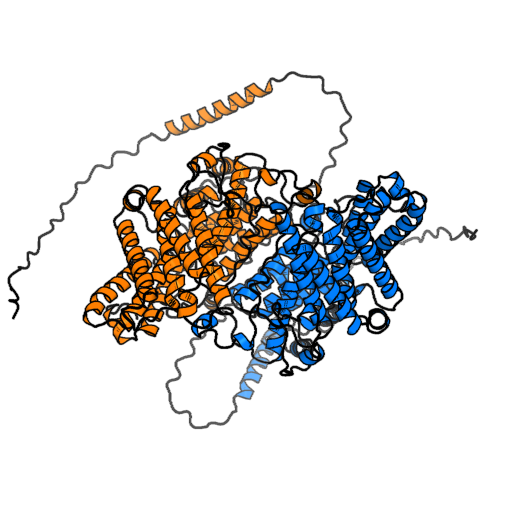93.81 210 LEU B N 1
ATOM 6257 C CA . LEU B 1 210 ? 4.023 14.797 -15.57 1 93.81 210 LEU B CA 1
ATOM 6258 C C . LEU B 1 210 ? 4.953 13.93 -14.734 1 93.81 210 LEU B C 1
ATOM 6260 O O . LEU B 1 210 ? 5.477 12.922 -15.211 1 93.81 210 LEU B O 1
ATOM 6264 N N . SER B 1 211 ? 5.156 14.359 -13.531 1 97.31 211 SER B N 1
ATOM 6265 C CA . SER B 1 211 ? 5.992 13.586 -12.625 1 97.31 211 SER B CA 1
ATOM 6266 C C . SER B 1 211 ? 5.434 12.18 -12.43 1 97.31 211 SER B C 1
ATOM 6268 O O . SER B 1 211 ? 6.168 11.195 -12.531 1 97.31 211 SER B O 1
ATOM 6270 N N . LYS B 1 212 ? 4.195 12.125 -12.172 1 93.69 212 LYS B N 1
ATOM 6271 C CA . LYS B 1 212 ? 3.547 10.844 -11.898 1 93.69 212 LYS B CA 1
ATOM 6272 C C . LYS B 1 212 ? 3.688 9.891 -13.078 1 93.69 212 LYS B C 1
ATOM 6274 O O . LYS B 1 212 ? 4.098 8.742 -12.914 1 93.69 212 LYS B O 1
ATOM 6279 N N . TYR B 1 213 ? 3.438 10.344 -14.211 1 88.88 213 TYR B N 1
ATOM 6280 C CA . TYR B 1 213 ? 3.471 9.508 -15.398 1 88.88 213 TYR B CA 1
ATOM 6281 C C . TYR B 1 213 ? 4.895 9.07 -15.719 1 88.88 213 TYR B C 1
ATOM 6283 O O . TYR B 1 213 ? 5.137 7.898 -16.031 1 88.88 213 TYR B O 1
ATOM 6291 N N . GLN B 1 214 ? 5.758 9.969 -15.648 1 92.94 214 GLN B N 1
ATOM 6292 C CA . GLN B 1 214 ? 7.145 9.648 -15.984 1 92.94 214 GLN B CA 1
ATOM 6293 C C . GLN B 1 214 ? 7.77 8.742 -14.922 1 92.94 214 GLN B C 1
ATOM 6295 O O . GLN B 1 214 ? 8.602 7.895 -15.242 1 92.94 214 GLN B O 1
ATOM 6300 N N . CYS B 1 215 ? 7.379 8.922 -13.672 1 94.25 215 CYS B N 1
ATOM 6301 C CA . CYS B 1 215 ? 7.848 8.031 -12.609 1 94.25 215 CYS B CA 1
ATOM 6302 C C . CYS B 1 215 ? 7.375 6.602 -12.852 1 94.25 215 CYS B C 1
ATOM 6304 O O . CYS B 1 215 ? 8.141 5.656 -12.664 1 94.25 215 CYS B O 1
ATOM 6306 N N . MET B 1 216 ? 6.164 6.48 -13.289 1 89.19 216 MET B N 1
ATOM 6307 C CA . MET B 1 216 ? 5.621 5.145 -13.539 1 89.19 216 MET B CA 1
ATOM 6308 C C . MET B 1 216 ? 6.359 4.469 -14.688 1 89.19 216 MET B C 1
ATOM 6310 O O . MET B 1 216 ? 6.676 3.281 -14.617 1 89.19 216 MET B O 1
ATOM 6314 N N . THR B 1 217 ? 6.633 5.234 -15.664 1 88.5 217 THR B N 1
ATOM 6315 C CA . THR B 1 217 ? 7.387 4.707 -16.797 1 88.5 217 THR B CA 1
ATOM 6316 C C . THR B 1 217 ? 8.789 4.289 -16.359 1 88.5 217 THR B C 1
ATOM 6318 O O . THR B 1 217 ? 9.258 3.205 -16.703 1 88.5 217 THR B O 1
ATOM 6321 N N . ALA B 1 218 ? 9.398 5.152 -15.617 1 91.31 218 ALA B N 1
ATOM 6322 C CA . ALA B 1 218 ? 10.734 4.852 -15.125 1 91.31 218 ALA B CA 1
ATOM 6323 C C . ALA B 1 218 ? 10.734 3.604 -14.25 1 91.31 218 ALA B C 1
ATOM 6325 O O . ALA B 1 218 ? 11.633 2.764 -14.352 1 91.31 218 ALA B O 1
ATOM 6326 N N . ALA B 1 219 ? 9.766 3.48 -13.469 1 89.75 219 ALA B N 1
ATOM 6327 C CA . ALA B 1 219 ? 9.664 2.326 -12.578 1 89.75 219 ALA B CA 1
ATOM 6328 C C . ALA B 1 219 ? 9.5 1.034 -13.375 1 89.75 219 ALA B C 1
ATOM 6330 O O . ALA B 1 219 ? 10.109 0.014 -13.047 1 89.75 219 ALA B O 1
ATOM 6331 N N . ARG B 1 220 ? 8.742 1.066 -14.414 1 87.31 220 ARG B N 1
ATOM 6332 C CA . ARG B 1 220 ? 8.5 -0.104 -15.25 1 87.31 220 ARG B CA 1
ATOM 6333 C C . ARG B 1 220 ? 9.773 -0.528 -15.977 1 87.31 220 ARG B C 1
ATOM 6335 O O . ARG B 1 220 ? 9.984 -1.715 -16.234 1 87.31 220 ARG B O 1
ATOM 6342 N N . GLU B 1 221 ? 10.602 0.451 -16.188 1 86.12 221 GLU B N 1
ATOM 6343 C CA . GLU B 1 221 ? 11.852 0.183 -16.891 1 86.12 221 GLU B CA 1
ATOM 6344 C C . GLU B 1 221 ? 12.984 -0.104 -15.914 1 86.12 221 GLU B C 1
ATOM 6346 O O . GLU B 1 221 ? 14.078 -0.492 -16.328 1 86.12 221 GLU B O 1
ATOM 6351 N N . GLY B 1 222 ? 12.711 0.086 -14.664 1 83.94 222 GLY B N 1
ATOM 6352 C CA . GLY B 1 222 ? 13.727 -0.148 -13.648 1 83.94 222 GLY B CA 1
ATOM 6353 C C . GLY B 1 222 ? 14.789 0.931 -13.609 1 83.94 222 GLY B C 1
ATOM 6354 O O . GLY B 1 222 ? 15.93 0.669 -13.219 1 83.94 222 GLY B O 1
ATOM 6355 N N . VAL B 1 223 ? 14.383 2.137 -14.008 1 87.44 223 VAL B N 1
ATOM 6356 C CA . VAL B 1 223 ? 15.328 3.242 -14.078 1 87.44 223 VAL B CA 1
ATOM 6357 C C . VAL B 1 223 ? 15.164 4.148 -12.859 1 87.44 223 VAL B C 1
ATOM 6359 O O . VAL B 1 223 ? 14.055 4.605 -12.57 1 87.44 223 VAL B O 1
ATOM 6362 N N . ASN B 1 224 ? 16.234 4.406 -12.156 1 92.19 224 ASN B N 1
ATOM 6363 C CA . ASN B 1 224 ? 16.297 5.355 -11.055 1 92.19 224 ASN B CA 1
ATOM 6364 C C . ASN B 1 224 ? 15.18 5.125 -10.047 1 92.19 224 ASN B C 1
ATOM 6366 O O . ASN B 1 224 ? 14.438 6.055 -9.711 1 92.19 224 ASN B O 1
ATOM 6370 N N . LEU B 1 225 ? 15.141 3.965 -9.57 1 92.31 225 LEU B N 1
ATOM 6371 C CA . LEU B 1 225 ? 14.039 3.551 -8.703 1 92.31 225 LEU B CA 1
ATOM 6372 C C . LEU B 1 225 ? 14.016 4.379 -7.426 1 92.31 225 LEU B C 1
ATOM 6374 O O . LEU B 1 225 ? 12.945 4.699 -6.91 1 92.31 225 LEU B O 1
ATOM 6378 N N . LEU B 1 226 ? 15.18 4.746 -6.902 1 94.94 226 LEU B N 1
ATOM 6379 C CA . LEU B 1 226 ? 15.203 5.613 -5.73 1 94.94 226 LEU B CA 1
ATOM 6380 C C . LEU B 1 226 ? 14.617 6.988 -6.059 1 94.94 226 LEU B C 1
ATOM 6382 O O . LEU B 1 226 ? 13.891 7.566 -5.25 1 94.94 226 LEU B O 1
ATOM 6386 N N . GLY B 1 227 ? 14.969 7.496 -7.242 1 96.5 227 GLY B N 1
ATOM 6387 C CA . GLY B 1 227 ? 14.414 8.766 -7.691 1 96.5 227 GLY B CA 1
ATOM 6388 C C . GLY B 1 227 ? 12.898 8.75 -7.785 1 96.5 227 GLY B C 1
ATOM 6389 O O . GLY B 1 227 ? 12.25 9.758 -7.504 1 96.5 227 GLY B O 1
ATOM 6390 N N . VAL B 1 228 ? 12.367 7.617 -8.148 1 97 228 VAL B N 1
ATOM 6391 C CA . VAL B 1 228 ? 10.922 7.461 -8.227 1 97 228 VAL B CA 1
ATOM 6392 C C . VAL B 1 228 ? 10.312 7.578 -6.828 1 97 228 VAL B C 1
ATOM 6394 O O . VAL B 1 228 ? 9.297 8.25 -6.641 1 97 228 VAL B O 1
ATOM 6397 N N . ILE B 1 229 ? 10.922 6.973 -5.855 1 97.69 229 ILE B N 1
ATOM 6398 C CA . ILE B 1 229 ? 10.438 7.047 -4.484 1 97.69 229 ILE B CA 1
ATOM 6399 C C . ILE B 1 229 ? 10.484 8.492 -3.998 1 97.69 229 ILE B C 1
ATOM 6401 O O . ILE B 1 229 ? 9.523 8.992 -3.408 1 97.69 229 ILE B O 1
ATOM 6405 N N . GLN B 1 230 ? 11.609 9.133 -4.254 1 98.5 230 GLN B N 1
ATOM 6406 C CA . GLN B 1 230 ? 11.758 10.531 -3.861 1 98.5 230 GLN B CA 1
ATOM 6407 C C . GLN B 1 230 ? 10.664 11.398 -4.477 1 98.5 230 GLN B C 1
ATOM 6409 O O . GLN B 1 230 ? 10.023 12.188 -3.781 1 98.5 230 GLN B O 1
ATOM 6414 N N . ALA B 1 231 ? 10.445 11.188 -5.727 1 98.69 231 ALA B N 1
ATOM 6415 C CA . ALA B 1 231 ? 9.414 11.953 -6.434 1 98.69 231 ALA B CA 1
ATOM 6416 C C . ALA B 1 231 ? 8.031 11.672 -5.859 1 98.69 231 ALA B C 1
ATOM 6418 O O . ALA B 1 231 ? 7.227 12.594 -5.695 1 98.69 231 ALA B O 1
ATOM 6419 N N . CYS B 1 232 ? 7.773 10.453 -5.566 1 98.31 232 CYS B N 1
ATOM 6420 C CA . CYS B 1 232 ? 6.48 10.078 -5.016 1 98.31 232 CYS B CA 1
ATOM 6421 C C . CYS B 1 232 ? 6.242 10.742 -3.668 1 98.31 232 CYS B C 1
ATOM 6423 O O . CYS B 1 232 ? 5.137 11.211 -3.387 1 98.31 232 CYS B O 1
ATOM 6425 N N . VAL B 1 233 ? 7.195 10.797 -2.867 1 98.62 233 VAL B N 1
ATOM 6426 C CA . VAL B 1 233 ? 7.07 11.422 -1.558 1 98.62 233 VAL B CA 1
ATOM 6427 C C . VAL B 1 233 ? 6.797 12.914 -1.726 1 98.62 233 VAL B C 1
ATOM 6429 O O . VAL B 1 233 ? 5.895 13.461 -1.085 1 98.62 233 VAL B O 1
ATOM 6432 N N . ILE B 1 234 ? 7.531 13.539 -2.574 1 98.69 234 ILE B N 1
ATOM 6433 C CA . ILE B 1 234 ? 7.359 14.961 -2.809 1 98.69 234 ILE B CA 1
ATOM 6434 C C . ILE B 1 234 ? 5.977 15.227 -3.404 1 98.69 234 ILE B C 1
ATOM 6436 O O . ILE B 1 234 ? 5.297 16.172 -3.018 1 98.69 234 ILE B O 1
ATOM 6440 N N . ASN B 1 235 ? 5.59 14.375 -4.316 1 98.38 235 ASN B N 1
ATOM 6441 C CA . ASN B 1 235 ? 4.246 14.477 -4.871 1 98.38 235 ASN B CA 1
ATOM 6442 C C . ASN B 1 235 ? 3.178 14.328 -3.791 1 98.38 235 ASN B C 1
ATOM 6444 O O . ASN B 1 235 ? 2.15 15.008 -3.832 1 98.38 235 ASN B O 1
ATOM 6448 N N . ALA B 1 236 ? 3.4 13.477 -2.883 1 97.81 236 ALA B N 1
ATOM 6449 C CA . ALA B 1 236 ? 2.459 13.297 -1.782 1 97.81 236 ALA B CA 1
ATOM 6450 C C . ALA B 1 236 ? 2.406 14.539 -0.896 1 97.81 236 ALA B C 1
ATOM 6452 O O . ALA B 1 236 ? 1.339 14.914 -0.408 1 97.81 236 ALA B O 1
ATOM 6453 N N . TRP B 1 237 ? 3.582 15.148 -0.676 1 97.5 237 TRP B N 1
ATOM 6454 C CA . TRP B 1 237 ? 3.615 16.406 0.075 1 97.5 237 TRP B CA 1
ATOM 6455 C C . TRP B 1 237 ? 2.779 17.469 -0.618 1 97.5 237 TRP B C 1
ATOM 6457 O O . TRP B 1 237 ? 2.029 18.203 0.035 1 97.5 237 TRP B O 1
ATOM 6467 N N . TRP B 1 238 ? 2.973 17.562 -1.877 1 96.5 238 TRP B N 1
ATOM 6468 C CA . TRP B 1 238 ? 2.188 18.516 -2.646 1 96.5 238 TRP B CA 1
ATOM 6469 C C . TRP B 1 238 ? 0.697 18.219 -2.533 1 96.5 238 TRP B C 1
ATOM 6471 O O . TRP B 1 238 ? -0.106 19.125 -2.266 1 96.5 238 TRP B O 1
ATOM 6481 N N . ALA B 1 239 ? 0.326 16.984 -2.752 1 95.12 239 ALA B N 1
ATOM 6482 C CA . ALA B 1 239 ? -1.079 16.578 -2.701 1 95.12 239 ALA B CA 1
ATOM 6483 C C . ALA B 1 239 ? -1.681 16.875 -1.328 1 95.12 239 ALA B C 1
ATOM 6485 O O . ALA B 1 239 ? -2.834 17.297 -1.227 1 95.12 239 ALA B O 1
ATOM 6486 N N . PHE B 1 240 ? -0.892 16.656 -0.346 1 94.44 240 PHE B N 1
ATOM 6487 C CA . PHE B 1 240 ? -1.319 16.922 1.022 1 94.44 240 PHE B CA 1
ATOM 6488 C C . PHE B 1 240 ? -1.591 18.406 1.227 1 94.44 240 PHE B C 1
ATOM 6490 O O . PHE B 1 240 ? -2.613 18.781 1.805 1 94.44 240 PHE B O 1
ATOM 6497 N N . SER B 1 241 ? -0.737 19.203 0.708 1 92.5 241 SER B N 1
ATOM 6498 C CA . SER B 1 241 ? -0.898 20.641 0.81 1 92.5 241 SER B CA 1
ATOM 6499 C C . SER B 1 241 ? -2.152 21.109 0.079 1 92.5 241 SER B C 1
ATOM 6501 O O . SER B 1 241 ? -2.771 22.109 0.47 1 92.5 241 SER B O 1
ATOM 6503 N N . CYS B 1 242 ? -2.533 20.375 -0.907 1 90.31 242 CYS B N 1
ATOM 6504 C CA . CYS B 1 242 ? -3.674 20.734 -1.738 1 90.31 242 CYS B CA 1
ATOM 6505 C C . CYS B 1 242 ? -4.93 19.984 -1.304 1 90.31 242 CYS B C 1
ATOM 6507 O O . CYS B 1 242 ? -5.977 20.109 -1.945 1 90.31 242 CYS B O 1
ATOM 6509 N N . ALA B 1 243 ? -4.852 19.219 -0.291 1 89.44 243 ALA B N 1
ATOM 6510 C CA . ALA B 1 243 ? -5.957 18.422 0.248 1 89.44 243 ALA B CA 1
ATOM 6511 C C . ALA B 1 243 ? -6.492 17.453 -0.795 1 89.44 243 ALA B C 1
ATOM 6513 O O . ALA B 1 243 ? -7.703 17.25 -0.907 1 89.44 243 ALA B O 1
ATOM 6514 N N . ARG B 1 244 ? -5.609 16.938 -1.595 1 89.75 244 ARG B N 1
ATOM 6515 C CA . ARG B 1 244 ? -5.949 15.914 -2.574 1 89.75 244 ARG B CA 1
ATOM 6516 C C . ARG B 1 244 ? -5.715 14.516 -2.008 1 89.75 244 ARG B C 1
ATOM 6518 O O . ARG B 1 244 ? -4.723 13.867 -2.338 1 89.75 244 ARG B O 1
ATOM 6525 N N . TRP B 1 245 ? -6.664 14.07 -1.39 1 87.88 245 TRP B N 1
ATOM 6526 C CA . TRP B 1 245 ? -6.48 12.914 -0.517 1 87.88 245 TRP B CA 1
ATOM 6527 C C . TRP B 1 245 ? -6.211 11.648 -1.332 1 87.88 245 TRP B C 1
ATOM 6529 O O . TRP B 1 245 ? -5.402 10.805 -0.934 1 87.88 245 TRP B O 1
ATOM 6539 N N . PHE B 1 246 ? -6.887 11.469 -2.445 1 87.88 246 PHE B N 1
ATOM 6540 C CA . PHE B 1 246 ? -6.609 10.289 -3.258 1 87.88 246 PHE B CA 1
ATOM 6541 C C . PHE B 1 246 ? -5.148 10.266 -3.691 1 87.88 246 PHE B C 1
ATOM 6543 O O . PHE B 1 246 ? -4.5 9.219 -3.639 1 87.88 246 PHE B O 1
ATOM 6550 N N . ASP B 1 247 ? -4.684 11.383 -4.121 1 91.94 247 ASP B N 1
ATOM 6551 C CA . ASP B 1 247 ? -3.311 11.461 -4.602 1 91.94 247 ASP B CA 1
ATOM 6552 C C . ASP B 1 247 ? -2.316 11.266 -3.459 1 91.94 247 ASP B C 1
ATOM 6554 O O . ASP B 1 247 ? -1.242 10.688 -3.656 1 91.94 247 ASP B O 1
ATOM 6558 N N . VAL B 1 248 ? -2.658 11.766 -2.268 1 94.19 248 VAL B N 1
ATOM 6559 C CA . VAL B 1 248 ? -1.8 11.531 -1.111 1 94.19 248 VAL B CA 1
ATOM 6560 C C . VAL B 1 248 ? -1.662 10.023 -0.868 1 94.19 248 VAL B C 1
ATOM 6562 O O . VAL B 1 248 ? -0.549 9.508 -0.747 1 94.19 248 VAL B O 1
ATOM 6565 N N . TRP B 1 249 ? -2.77 9.328 -0.887 1 91.31 249 TRP B N 1
ATOM 6566 C CA . TRP B 1 249 ? -2.795 7.902 -0.594 1 91.31 249 TRP B CA 1
ATOM 6567 C C . TRP B 1 249 ? -2.076 7.109 -1.681 1 91.31 249 TRP B C 1
ATOM 6569 O O . TRP B 1 249 ? -1.263 6.234 -1.383 1 91.31 249 TRP B O 1
ATOM 6579 N N . ALA B 1 250 ? -2.373 7.453 -2.875 1 90.94 250 ALA B N 1
ATOM 6580 C CA . ALA B 1 250 ? -1.81 6.715 -4 1 90.94 250 ALA B CA 1
ATOM 6581 C C . ALA B 1 250 ? -0.294 6.887 -4.066 1 90.94 250 ALA B C 1
ATOM 6583 O O . ALA B 1 250 ? 0.441 5.906 -4.223 1 90.94 250 ALA B O 1
ATOM 6584 N N . MET B 1 251 ? 0.174 8.125 -3.926 1 95.31 251 MET B N 1
ATOM 6585 C CA . MET B 1 251 ? 1.603 8.398 -4.051 1 95.31 251 MET B CA 1
ATOM 6586 C C . MET B 1 251 ? 2.369 7.844 -2.855 1 95.31 251 MET B C 1
ATOM 6588 O O . MET B 1 251 ? 3.455 7.281 -3.018 1 95.31 251 MET B O 1
ATOM 6592 N N . ASN B 1 252 ? 1.808 8.023 -1.735 1 96 252 ASN B N 1
ATOM 6593 C CA . ASN B 1 252 ? 2.479 7.516 -0.545 1 96 252 ASN B CA 1
ATOM 6594 C C . ASN B 1 252 ? 2.512 5.988 -0.534 1 96 252 ASN B C 1
ATOM 6596 O O . ASN B 1 252 ? 3.52 5.387 -0.153 1 96 252 ASN B O 1
ATOM 6600 N N . SER B 1 253 ? 1.44 5.391 -0.878 1 93.88 253 SER B N 1
ATOM 6601 C CA . SER B 1 253 ? 1.387 3.932 -0.923 1 93.88 253 SER B CA 1
ATOM 6602 C C . SER B 1 253 ? 2.379 3.373 -1.938 1 93.88 253 SER B C 1
ATOM 6604 O O . SER B 1 253 ? 3.033 2.359 -1.68 1 93.88 253 SER B O 1
ATOM 6606 N N . LEU B 1 254 ? 2.398 4 -3.051 1 93.69 254 LEU B N 1
ATOM 6607 C CA . LEU B 1 254 ? 3.365 3.566 -4.055 1 93.69 254 LEU B CA 1
ATOM 6608 C C . LEU B 1 254 ? 4.789 3.695 -3.523 1 93.69 254 LEU B C 1
ATOM 6610 O O . LEU B 1 254 ? 5.613 2.799 -3.723 1 93.69 254 LEU B O 1
ATOM 6614 N N . ALA B 1 255 ? 5.082 4.812 -2.9 1 96.56 255 ALA B N 1
ATOM 6615 C CA . ALA B 1 255 ? 6.406 5.004 -2.314 1 96.56 255 ALA B CA 1
ATOM 6616 C C . ALA B 1 255 ? 6.723 3.908 -1.303 1 96.56 255 ALA B C 1
ATOM 6618 O O . ALA B 1 255 ? 7.812 3.334 -1.319 1 96.56 255 ALA B O 1
ATOM 6619 N N . MET B 1 256 ? 5.766 3.59 -0.485 1 95.19 256 MET B N 1
ATOM 6620 C CA . MET B 1 256 ? 5.961 2.582 0.552 1 95.19 256 MET B CA 1
ATOM 6621 C C . MET B 1 256 ? 6.172 1.202 -0.064 1 95.19 256 MET B C 1
ATOM 6623 O O . MET B 1 256 ? 7.047 0.449 0.374 1 95.19 256 MET B O 1
ATOM 6627 N N . ARG B 1 257 ? 5.395 0.91 -1.029 1 92.19 257 ARG B N 1
ATOM 6628 C CA . ARG B 1 257 ? 5.523 -0.393 -1.675 1 92.19 257 ARG B CA 1
ATOM 6629 C C . ARG B 1 257 ? 6.867 -0.522 -2.381 1 92.19 257 ARG B C 1
ATOM 6631 O O . ARG B 1 257 ? 7.465 -1.601 -2.4 1 92.19 257 ARG B O 1
ATOM 6638 N N . MET B 1 258 ? 7.27 0.514 -2.99 1 92.44 258 MET B N 1
ATOM 6639 C CA . MET B 1 258 ? 8.57 0.494 -3.646 1 92.44 258 MET B CA 1
ATOM 6640 C C . MET B 1 258 ? 9.695 0.359 -2.625 1 92.44 258 MET B C 1
ATOM 6642 O O . MET B 1 258 ? 10.703 -0.304 -2.885 1 92.44 258 MET B O 1
ATOM 6646 N N . CYS B 1 259 ? 9.547 1.003 -1.49 1 93.69 259 CYS B N 1
ATOM 6647 C CA . CYS B 1 259 ? 10.531 0.825 -0.428 1 93.69 259 CYS B CA 1
ATOM 6648 C C . CYS B 1 259 ? 10.664 -0.645 -0.051 1 93.69 259 CYS B C 1
ATOM 6650 O O . CYS B 1 259 ? 11.781 -1.14 0.144 1 93.69 259 CYS B O 1
ATOM 6652 N N . ILE B 1 260 ? 9.578 -1.331 -0.003 1 90.5 260 ILE B N 1
ATOM 6653 C CA . ILE B 1 260 ? 9.57 -2.744 0.357 1 90.5 260 ILE B CA 1
ATOM 6654 C C . ILE B 1 260 ? 10.211 -3.564 -0.763 1 90.5 260 ILE B C 1
ATOM 6656 O O . ILE B 1 260 ? 11.023 -4.457 -0.502 1 90.5 260 ILE B O 1
ATOM 6660 N N . ALA B 1 261 ? 9.867 -3.219 -1.943 1 86.69 261 ALA B N 1
ATOM 6661 C CA . ALA B 1 261 ? 10.414 -3.938 -3.092 1 86.69 261 ALA B CA 1
ATOM 6662 C C . ALA B 1 261 ? 11.93 -3.779 -3.164 1 86.69 261 ALA B C 1
ATOM 6664 O O . ALA B 1 261 ? 12.641 -4.699 -3.582 1 86.69 261 ALA B O 1
ATOM 6665 N N . LEU B 1 262 ? 12.383 -2.615 -2.725 1 88.12 262 LEU B N 1
ATOM 6666 C CA . LEU B 1 262 ? 13.812 -2.322 -2.811 1 88.12 262 LEU B CA 1
ATOM 6667 C C . LEU B 1 262 ? 14.531 -2.746 -1.535 1 88.12 262 LEU B C 1
ATOM 6669 O O . LEU B 1 262 ? 15.758 -2.65 -1.448 1 88.12 262 LEU B O 1
ATOM 6673 N N . GLY B 1 263 ? 13.812 -3.195 -0.537 1 86.25 263 GLY B N 1
ATOM 6674 C CA . GLY B 1 263 ? 14.398 -3.66 0.709 1 86.25 263 GLY B CA 1
ATOM 6675 C C . GLY B 1 263 ? 14.844 -2.531 1.619 1 86.25 263 GLY B C 1
ATOM 6676 O O . GLY B 1 263 ? 15.727 -2.715 2.461 1 86.25 263 GLY B O 1
ATOM 6677 N N . LEU B 1 264 ? 14.227 -1.329 1.459 1 91.69 264 LEU B N 1
ATOM 6678 C CA . LEU B 1 264 ? 14.656 -0.173 2.236 1 91.69 264 LEU B CA 1
ATOM 6679 C C . LEU B 1 264 ? 14.156 -0.265 3.672 1 91.69 264 LEU B C 1
ATOM 6681 O O . LEU B 1 264 ? 14.617 0.48 4.543 1 91.69 264 LEU B O 1
ATOM 6685 N N . ASN B 1 265 ? 13.25 -1.144 3.963 1 90.38 265 ASN B N 1
ATOM 6686 C CA . ASN B 1 265 ? 12.75 -1.328 5.32 1 90.38 265 ASN B CA 1
ATOM 6687 C C . ASN B 1 265 ? 13.742 -2.109 6.184 1 90.38 265 ASN B C 1
ATOM 6689 O O . ASN B 1 265 ? 13.562 -2.217 7.398 1 90.38 265 ASN B O 1
ATOM 6693 N N . PHE B 1 266 ? 14.766 -2.541 5.543 1 84.38 266 PHE B N 1
ATOM 6694 C CA . PHE B 1 266 ? 15.828 -3.24 6.262 1 84.38 266 PHE B CA 1
ATOM 6695 C C . PHE B 1 266 ? 17.047 -2.344 6.434 1 84.38 266 PHE B C 1
ATOM 6697 O O . PHE B 1 266 ? 17.266 -1.422 5.645 1 84.38 266 PHE B O 1
ATOM 6704 N N . ALA B 1 267 ? 17.75 -2.67 7.578 1 77.88 267 ALA B N 1
ATOM 6705 C CA . ALA B 1 267 ? 18.969 -1.916 7.816 1 77.88 267 ALA B CA 1
ATOM 6706 C C . ALA B 1 267 ? 20.016 -2.227 6.754 1 77.88 267 ALA B C 1
ATOM 6708 O O . ALA B 1 267 ? 20.047 -3.324 6.195 1 77.88 267 ALA B O 1
ATOM 6709 N N . ASP B 1 268 ? 20.609 -1.174 6.359 1 59.91 268 ASP B N 1
ATOM 6710 C CA . ASP B 1 268 ? 21.625 -1.278 5.316 1 59.91 268 ASP B CA 1
ATOM 6711 C C . ASP B 1 268 ? 22.625 -2.389 5.633 1 59.91 268 ASP B C 1
ATOM 6713 O O . ASP B 1 268 ? 23.188 -3.008 4.723 1 59.91 268 ASP B O 1
ATOM 6717 N N . SER B 1 269 ? 22.969 -2.455 7.09 1 48.25 269 SER B N 1
ATOM 6718 C CA . SER B 1 269 ? 23.875 -3.543 7.453 1 48.25 269 SER B CA 1
ATOM 6719 C C . SER B 1 269 ? 23.312 -4.895 7.016 1 48.25 269 SER B C 1
ATOM 6721 O O . SER B 1 269 ? 24.062 -5.855 6.848 1 48.25 269 SER B O 1
ATOM 6723 N N . LEU B 1 270 ? 22.094 -4.855 7.113 1 46.88 270 LEU B N 1
ATOM 6724 C CA . LEU B 1 270 ? 21.422 -6.094 6.746 1 46.88 270 LEU B CA 1
ATOM 6725 C C . LEU B 1 270 ? 21.531 -6.348 5.246 1 46.88 270 LEU B C 1
ATOM 6727 O O . LEU B 1 270 ? 21.062 -7.379 4.754 1 46.88 270 LEU B O 1
ATOM 6731 N N . HIS B 1 271 ? 21.75 -5.199 4.621 1 40.88 271 HIS B N 1
ATOM 6732 C CA . HIS B 1 271 ? 22.328 -5.605 3.344 1 40.88 271 HIS B CA 1
ATOM 6733 C C . HIS B 1 271 ? 23.484 -6.562 3.543 1 40.88 271 HIS B C 1
ATOM 6735 O O . HIS B 1 271 ? 24.234 -6.84 2.602 1 40.88 271 HIS B O 1
ATOM 6741 N N . LYS B 1 272 ? 23.797 -6.586 4.844 1 39.78 272 LYS B N 1
ATOM 6742 C CA . LYS B 1 272 ? 24.578 -7.801 5 1 39.78 272 LYS B CA 1
ATOM 6743 C C . LYS B 1 272 ? 23.922 -8.977 4.285 1 39.78 272 LYS B C 1
ATOM 6745 O O . LYS B 1 272 ? 22.703 -9.008 4.117 1 39.78 272 LYS B O 1
ATOM 6750 N N . PRO B 1 273 ? 24.703 -9.82 3.967 1 36.66 273 PRO B N 1
ATOM 6751 C CA . PRO B 1 273 ? 24.297 -10.859 3.016 1 36.66 273 PRO B CA 1
ATOM 6752 C C . PRO B 1 273 ? 23.016 -11.57 3.438 1 36.66 273 PRO B C 1
ATOM 6754 O O . PRO B 1 273 ? 22.984 -12.25 4.469 1 36.66 273 PRO B O 1
ATOM 6757 N N . LEU B 1 274 ? 21.828 -10.844 3.701 1 40.59 274 LEU B N 1
ATOM 6758 C CA . LEU B 1 274 ? 20.797 -11.852 3.525 1 40.59 274 LEU B CA 1
ATOM 6759 C C . LEU B 1 274 ? 21.344 -13.086 2.83 1 40.59 274 LEU B C 1
ATOM 6761 O O . LEU B 1 274 ? 22.297 -13 2.051 1 40.59 274 LEU B O 1
ATOM 6765 N N . PRO B 1 275 ? 21.047 -14.156 3.424 1 41.78 275 PRO B N 1
ATOM 6766 C CA . PRO B 1 275 ? 21.578 -15.18 2.52 1 41.78 275 PRO B CA 1
ATOM 6767 C C . PRO B 1 275 ? 21.531 -14.75 1.055 1 41.78 275 PRO B C 1
ATOM 6769 O O . PRO B 1 275 ? 20.672 -13.969 0.664 1 41.78 275 PRO B O 1
ATOM 6772 N N . ASP B 1 276 ? 22.688 -14.68 0.47 1 43.44 276 ASP B N 1
ATOM 6773 C CA . ASP B 1 276 ? 23.016 -14.328 -0.907 1 43.44 276 ASP B CA 1
ATOM 6774 C C . ASP B 1 276 ? 21.766 -14.383 -1.8 1 43.44 276 ASP B C 1
ATOM 6776 O O . ASP B 1 276 ? 21.531 -13.484 -2.605 1 43.44 276 ASP B O 1
ATOM 6780 N N . LYS B 1 277 ? 20.953 -15.297 -1.536 1 46.72 277 LYS B N 1
ATOM 6781 C CA . LYS B 1 277 ? 19.891 -15.602 -2.492 1 46.72 277 LYS B CA 1
ATOM 6782 C C . LYS B 1 277 ? 18.734 -14.617 -2.357 1 46.72 277 LYS B C 1
ATOM 6784 O O . LYS B 1 277 ? 18.094 -14.266 -3.35 1 46.72 277 LYS B O 1
ATOM 6789 N N . THR B 1 278 ? 18.516 -14.062 -1.079 1 49.94 278 THR B N 1
ATOM 6790 C CA . THR B 1 278 ? 17.391 -13.156 -0.881 1 49.94 278 THR B CA 1
ATOM 6791 C C . THR B 1 278 ? 17.703 -11.766 -1.436 1 49.94 278 THR B C 1
ATOM 6793 O O . THR B 1 278 ? 16.844 -11.102 -2.004 1 49.94 278 THR B O 1
ATOM 6796 N N . ARG B 1 279 ? 18.922 -11.367 -1.298 1 49.19 279 ARG B N 1
ATOM 6797 C CA . ARG B 1 279 ? 19.359 -10.062 -1.783 1 49.19 279 ARG B CA 1
ATOM 6798 C C . ARG B 1 279 ? 19.266 -9.984 -3.305 1 49.19 279 ARG B C 1
ATOM 6800 O O . ARG B 1 279 ? 19 -8.922 -3.861 1 49.19 279 ARG B O 1
ATOM 6807 N N . GLU B 1 280 ? 19.578 -11.164 -3.756 1 51.53 280 GLU B N 1
ATOM 6808 C CA . GLU B 1 280 ? 19.547 -11.219 -5.215 1 51.53 280 GLU B CA 1
ATOM 6809 C C . GLU B 1 280 ? 18.172 -10.875 -5.758 1 51.53 280 GLU B C 1
ATOM 6811 O O . GLU B 1 280 ? 18.031 -10.477 -6.918 1 51.53 280 GLU B O 1
ATOM 6816 N N . LYS B 1 281 ? 17.375 -10.797 -4.684 1 56.19 281 LYS B N 1
ATOM 6817 C CA . LYS B 1 281 ? 16.016 -10.578 -5.164 1 56.19 281 LYS B CA 1
ATOM 6818 C C . LYS B 1 281 ? 15.625 -9.109 -5.07 1 56.19 281 LYS B C 1
ATOM 6820 O O . LYS B 1 281 ? 14.633 -8.688 -5.66 1 56.19 281 LYS B O 1
ATOM 6825 N N . LEU B 1 282 ? 16.672 -8.32 -4.453 1 57.56 282 LEU B N 1
ATOM 6826 C CA . LEU B 1 282 ? 16.328 -6.902 -4.359 1 57.56 282 LEU B CA 1
ATOM 6827 C C . LEU B 1 282 ? 16.672 -6.176 -5.656 1 57.56 282 LEU B C 1
ATOM 6829 O O . LEU B 1 282 ? 17.672 -6.488 -6.301 1 57.56 282 LEU B O 1
ATOM 6833 N N . LEU B 1 283 ? 15.82 -5.305 -5.957 1 65.5 283 LEU B N 1
ATOM 6834 C CA . LEU B 1 283 ? 15.836 -4.656 -7.266 1 65.5 283 LEU B CA 1
ATOM 6835 C C . LEU B 1 283 ? 16.953 -3.613 -7.34 1 65.5 283 LEU B C 1
ATOM 6837 O O . LEU B 1 283 ? 17.391 -3.25 -8.43 1 65.5 283 LEU B O 1
ATOM 6841 N N . ILE B 1 284 ? 17.406 -3.225 -6.02 1 75.5 284 ILE B N 1
ATOM 6842 C CA . ILE B 1 284 ? 18.375 -2.139 -6.074 1 75.5 284 ILE B CA 1
ATOM 6843 C C . ILE B 1 284 ? 19.75 -2.66 -5.664 1 75.5 284 ILE B C 1
ATOM 6845 O O . ILE B 1 284 ? 19.859 -3.506 -4.773 1 75.5 284 ILE B O 1
ATOM 6849 N N . GLY B 1 285 ? 20.75 -2.566 -6.461 1 74.94 285 GLY B N 1
ATOM 6850 C CA . GLY B 1 285 ? 22.109 -2.961 -6.172 1 74.94 285 GLY B CA 1
ATOM 6851 C C . GLY B 1 285 ? 22.656 -2.346 -4.895 1 74.94 285 GLY B C 1
ATOM 6852 O O . GLY B 1 285 ? 21.938 -1.609 -4.207 1 74.94 285 GLY B O 1
ATOM 6853 N N . PRO B 1 286 ? 23.75 -2.672 -4.426 1 80.75 286 PRO B N 1
ATOM 6854 C CA . PRO B 1 286 ? 24.359 -2.08 -3.232 1 80.75 286 PRO B CA 1
ATOM 6855 C C . PRO B 1 286 ? 24.547 -0.571 -3.355 1 80.75 286 PRO B C 1
ATOM 6857 O O . PRO B 1 286 ? 24.672 -0.049 -4.465 1 80.75 286 PRO B O 1
ATOM 6860 N N . PRO B 1 287 ? 24.516 0.061 -2.221 1 85.69 287 PRO B N 1
ATOM 6861 C CA . PRO B 1 287 ? 24.719 1.51 -2.281 1 85.69 287 PRO B CA 1
ATOM 6862 C C . PRO B 1 287 ? 26.094 1.891 -2.832 1 85.69 287 PRO B C 1
ATOM 6864 O O . PRO B 1 287 ? 27.078 1.194 -2.576 1 85.69 287 PRO B O 1
ATOM 6867 N N . SER B 1 288 ? 26.156 2.971 -3.465 1 84.69 288 SER B N 1
ATOM 6868 C CA . SER B 1 288 ? 27.375 3.41 -4.129 1 84.69 288 SER B CA 1
ATOM 6869 C C . SER B 1 288 ? 28.234 4.266 -3.203 1 84.69 288 SER B C 1
ATOM 6871 O O . SER B 1 288 ? 29.438 4.445 -3.443 1 84.69 288 SER B O 1
ATOM 6873 N N . SER B 1 289 ? 27.688 4.887 -2.203 1 89.19 289 SER B N 1
ATOM 6874 C CA . SER B 1 289 ? 28.359 5.773 -1.266 1 89.19 289 SER B CA 1
ATOM 6875 C C . SER B 1 289 ? 27.609 5.859 0.059 1 89.19 289 SER B C 1
ATOM 6877 O O . SER B 1 289 ? 26.5 5.352 0.181 1 89.19 289 SER B O 1
ATOM 6879 N N . HIS B 1 290 ? 28.203 6.504 0.949 1 90.06 290 HIS B N 1
ATOM 6880 C CA . HIS B 1 290 ? 27.531 6.727 2.225 1 90.06 290 HIS B CA 1
ATOM 6881 C C . HIS B 1 290 ? 26.328 7.641 2.061 1 90.06 290 HIS B C 1
ATOM 6883 O O . HIS B 1 290 ? 25.344 7.52 2.797 1 90.06 290 HIS B O 1
ATOM 6889 N N . ILE B 1 291 ? 26.469 8.547 1.184 1 93.75 291 ILE B N 1
ATOM 6890 C CA . ILE B 1 291 ? 25.344 9.422 0.881 1 93.75 291 ILE B CA 1
ATOM 6891 C C . ILE B 1 291 ? 24.156 8.594 0.399 1 93.75 291 ILE B C 1
ATOM 6893 O O . ILE B 1 291 ? 23.031 8.812 0.824 1 93.75 291 ILE B O 1
ATOM 6897 N N . ASP B 1 292 ? 24.484 7.633 -0.436 1 92.44 292 ASP B N 1
ATOM 6898 C CA . ASP B 1 292 ? 23.438 6.773 -0.979 1 92.44 292 ASP B CA 1
ATOM 6899 C C . ASP B 1 292 ? 22.797 5.938 0.122 1 92.44 292 ASP B C 1
ATOM 6901 O O . ASP B 1 292 ? 21.578 5.73 0.114 1 92.44 292 ASP B O 1
ATOM 6905 N N . VAL B 1 293 ? 23.516 5.512 1.051 1 91.69 293 VAL B N 1
ATOM 6906 C CA . VAL B 1 293 ? 23 4.742 2.176 1 91.69 293 VAL B CA 1
ATOM 6907 C C . VAL B 1 293 ? 22 5.594 2.963 1 91.69 293 VAL B C 1
ATOM 6909 O O . VAL B 1 293 ? 20.891 5.152 3.244 1 91.69 293 VAL B O 1
ATOM 6912 N N . GLU B 1 294 ? 22.406 6.789 3.254 1 94.12 294 GLU B N 1
ATOM 6913 C CA . GLU B 1 294 ? 21.578 7.668 4.062 1 94.12 294 GLU B CA 1
ATOM 6914 C C . GLU B 1 294 ? 20.359 8.156 3.27 1 94.12 294 GLU B C 1
ATOM 6916 O O . GLU B 1 294 ? 19.281 8.359 3.834 1 94.12 294 GLU B O 1
ATOM 6921 N N . LEU B 1 295 ? 20.625 8.328 2.027 1 95.38 295 LEU B N 1
ATOM 6922 C CA . LEU B 1 295 ? 19.516 8.758 1.179 1 95.38 295 LEU B CA 1
ATOM 6923 C C . LEU B 1 295 ? 18.422 7.695 1.146 1 95.38 295 LEU B C 1
ATOM 6925 O O . LEU B 1 295 ? 17.234 8.023 1.19 1 95.38 295 LEU B O 1
ATOM 6929 N N . ARG B 1 296 ? 18.781 6.469 1 1 94.38 296 ARG B N 1
ATOM 6930 C CA . ARG B 1 296 ? 17.828 5.355 1.036 1 94.38 296 ARG B CA 1
ATOM 6931 C C . ARG B 1 296 ? 17.094 5.301 2.373 1 94.38 296 ARG B C 1
ATOM 6933 O O . ARG B 1 296 ? 15.875 5.148 2.414 1 94.38 296 ARG B O 1
ATOM 6940 N N . ARG B 1 297 ? 17.812 5.461 3.418 1 95.5 297 ARG B N 1
ATOM 6941 C CA . ARG B 1 297 ? 17.266 5.465 4.766 1 95.5 297 ARG B CA 1
ATOM 6942 C C . ARG B 1 297 ? 16.281 6.617 4.945 1 95.5 297 ARG B C 1
ATOM 6944 O O . ARG B 1 297 ? 15.172 6.422 5.457 1 95.5 297 ARG B O 1
ATOM 6951 N N . ASN B 1 298 ? 16.672 7.762 4.504 1 97.12 298 ASN B N 1
ATOM 6952 C CA . ASN B 1 298 ? 15.82 8.938 4.602 1 97.12 298 ASN B CA 1
ATOM 6953 C C . ASN B 1 298 ? 14.539 8.773 3.793 1 97.12 298 ASN B C 1
ATOM 6955 O O . ASN B 1 298 ? 13.461 9.148 4.254 1 97.12 298 ASN B O 1
ATOM 6959 N N . ALA B 1 299 ? 14.719 8.281 2.609 1 97.44 299 ALA B N 1
ATOM 6960 C CA . ALA B 1 299 ? 13.555 8.086 1.747 1 97.44 299 ALA B CA 1
ATOM 6961 C C . ALA B 1 299 ? 12.531 7.16 2.4 1 97.44 299 ALA B C 1
ATOM 6963 O O . ALA B 1 299 ? 11.336 7.434 2.373 1 97.44 299 ALA B O 1
ATOM 6964 N N . PHE B 1 300 ? 13.016 6.098 3.064 1 97.19 300 PHE B N 1
ATOM 6965 C CA . PHE B 1 300 ? 12.125 5.172 3.752 1 97.19 300 PHE B CA 1
ATOM 6966 C C . PHE B 1 300 ? 11.391 5.871 4.891 1 97.19 300 PHE B C 1
ATOM 6968 O O . PHE B 1 300 ? 10.164 5.801 4.98 1 97.19 300 PHE B O 1
ATOM 6975 N N . TRP B 1 301 ? 12.062 6.547 5.691 1 98.44 301 TRP B N 1
ATOM 6976 C CA . TRP B 1 301 ? 11.469 7.125 6.891 1 98.44 301 TRP B CA 1
ATOM 6977 C C . TRP B 1 301 ? 10.531 8.273 6.535 1 98.44 301 TRP B C 1
ATOM 6979 O O . TRP B 1 301 ? 9.523 8.492 7.211 1 98.44 301 TRP B O 1
ATOM 6989 N N . LEU B 1 302 ? 10.906 8.977 5.5 1 98.62 302 LEU B N 1
ATOM 6990 C CA . LEU B 1 302 ? 10.008 10.062 5.102 1 98.62 302 LEU B CA 1
ATOM 6991 C C . LEU B 1 302 ? 8.695 9.516 4.562 1 98.62 302 LEU B C 1
ATOM 6993 O O . LEU B 1 302 ? 7.629 10.062 4.836 1 98.62 302 LEU B O 1
ATOM 6997 N N . ALA B 1 303 ? 8.75 8.445 3.775 1 98.25 303 ALA B N 1
ATOM 6998 C CA . ALA B 1 303 ? 7.527 7.781 3.33 1 98.25 303 ALA B CA 1
ATOM 6999 C C . ALA B 1 303 ? 6.719 7.258 4.516 1 98.25 303 ALA B C 1
ATOM 7001 O O . ALA B 1 303 ? 5.496 7.402 4.555 1 98.25 303 ALA B O 1
ATOM 7002 N N . TYR B 1 304 ? 7.422 6.711 5.465 1 98.06 304 TYR B N 1
ATOM 7003 C CA . TYR B 1 304 ? 6.816 6.199 6.688 1 98.06 304 TYR B CA 1
ATOM 7004 C C . TYR B 1 304 ? 6.133 7.312 7.469 1 98.06 304 TYR B C 1
ATOM 7006 O O . TYR B 1 304 ? 4.973 7.184 7.863 1 98.06 304 TYR B O 1
ATOM 7014 N N . CYS B 1 305 ? 6.828 8.406 7.676 1 98.31 305 CYS B N 1
ATOM 7015 C CA . CYS B 1 305 ? 6.312 9.508 8.477 1 98.31 305 CYS B CA 1
ATOM 7016 C C . CYS B 1 305 ? 5.098 10.141 7.812 1 98.31 305 CYS B C 1
ATOM 7018 O O . CYS B 1 305 ? 4.117 10.469 8.484 1 98.31 305 CYS B O 1
ATOM 7020 N N . LEU B 1 306 ? 5.227 10.312 6.586 1 97.31 306 LEU B N 1
ATOM 7021 C CA . LEU B 1 306 ? 4.109 10.906 5.867 1 97.31 306 LEU B CA 1
ATOM 7022 C C . LEU B 1 306 ? 2.834 10.102 6.078 1 97.31 306 LEU B C 1
ATOM 7024 O O . LEU B 1 306 ? 1.77 10.664 6.34 1 97.31 306 LEU B O 1
ATOM 7028 N N . GLU B 1 307 ? 2.943 8.828 6.012 1 96.38 307 GLU B N 1
ATOM 7029 C CA . GLU B 1 307 ? 1.783 7.961 6.188 1 96.38 307 GLU B CA 1
ATOM 7030 C C . GLU B 1 307 ? 1.229 8.062 7.605 1 96.38 307 GLU B C 1
ATOM 7032 O O . GLU B 1 307 ? 0.017 8.195 7.797 1 96.38 307 GLU B O 1
ATOM 7037 N N . ARG B 1 308 ? 2.096 7.992 8.555 1 97.56 308 ARG B N 1
ATOM 7038 C CA . ARG B 1 308 ? 1.646 7.969 9.938 1 97.56 308 ARG B CA 1
ATOM 7039 C C . ARG B 1 308 ? 0.973 9.281 10.32 1 97.56 308 ARG B C 1
ATOM 7041 O O . ARG B 1 308 ? -0.059 9.289 10.992 1 97.56 308 ARG B O 1
ATOM 7048 N N . TYR B 1 309 ? 1.528 10.328 9.891 1 96.88 309 TYR B N 1
ATOM 7049 C CA . TYR B 1 309 ? 1.006 11.633 10.297 1 96.88 309 TYR B CA 1
ATOM 7050 C C . TYR B 1 309 ? -0.334 11.914 9.625 1 96.88 309 TYR B C 1
ATOM 7052 O O . TYR B 1 309 ? -1.28 12.359 10.273 1 96.88 309 TYR B O 1
ATOM 7060 N N . HIS B 1 310 ? -0.479 11.617 8.391 1 93.31 310 HIS B N 1
ATOM 7061 C CA . HIS B 1 310 ? -1.724 12.023 7.754 1 93.31 310 HIS B CA 1
ATOM 7062 C C . HIS B 1 310 ? -2.85 11.047 8.055 1 93.31 310 HIS B C 1
ATOM 7064 O O . HIS B 1 310 ? -4.027 11.414 8.023 1 93.31 310 HIS B O 1
ATOM 7070 N N . LEU B 1 311 ? -2.5 9.797 8.391 1 92.69 311 LEU B N 1
ATOM 7071 C CA . LEU B 1 311 ? -3.541 8.805 8.633 1 92.69 311 LEU B CA 1
ATOM 7072 C C . LEU B 1 311 ? -3.951 8.805 10.102 1 92.69 311 LEU B C 1
ATOM 7074 O O . LEU B 1 311 ? -5 8.25 10.461 1 92.69 311 LEU B O 1
ATOM 7078 N N . PHE B 1 312 ? -3.27 9.398 10.969 1 93.5 312 PHE B N 1
ATOM 7079 C CA . PHE B 1 312 ? -3.467 9.312 12.414 1 93.5 312 PHE B CA 1
ATOM 7080 C C . PHE B 1 312 ? -4.855 9.805 12.805 1 93.5 312 PHE B C 1
ATOM 7082 O O . PHE B 1 312 ? -5.469 9.281 13.734 1 93.5 312 PHE B O 1
ATOM 7089 N N . SER B 1 313 ? -5.305 10.781 12.094 1 86.19 313 SER B N 1
ATOM 7090 C CA . SER B 1 313 ? -6.582 11.375 12.477 1 86.19 313 SER B CA 1
ATOM 7091 C C . SER B 1 313 ? -7.754 10.609 11.875 1 86.19 313 SER B C 1
ATOM 7093 O O . SER B 1 313 ? -8.914 10.875 12.211 1 86.19 313 SER B O 1
ATOM 7095 N N . GLY B 1 314 ? -7.48 9.648 11.039 1 81.75 314 GLY B N 1
ATOM 7096 C CA . GLY B 1 314 ? -8.562 8.938 10.367 1 81.75 314 GLY B CA 1
ATOM 7097 C C . GLY B 1 314 ? -8.68 7.488 10.797 1 81.75 314 GLY B C 1
ATOM 7098 O O . GLY B 1 314 ? -7.926 7.023 11.648 1 81.75 314 GLY B O 1
ATOM 7099 N N . PRO B 1 315 ? -9.68 6.848 10.312 1 83.88 315 PRO B N 1
ATOM 7100 C CA . PRO B 1 315 ? -9.922 5.449 10.68 1 83.88 315 PRO B CA 1
ATOM 7101 C C . PRO B 1 315 ? -9.156 4.469 9.797 1 83.88 315 PRO B C 1
ATOM 7103 O O . PRO B 1 315 ? -9.422 3.262 9.836 1 83.88 315 PRO B O 1
ATOM 7106 N N . TRP B 1 316 ? -8.211 4.863 9.102 1 87.94 316 TRP B N 1
ATOM 7107 C CA . TRP B 1 316 ? -7.602 4.012 8.086 1 87.94 316 TRP B CA 1
ATOM 7108 C C . TRP B 1 316 ? -6.359 3.32 8.633 1 87.94 316 TRP B C 1
ATOM 7110 O O . TRP B 1 316 ? -5.598 3.912 9.398 1 87.94 316 TRP B O 1
ATOM 7120 N N . VAL B 1 317 ? -6.129 2.156 8.148 1 91.19 317 VAL B N 1
ATOM 7121 C CA . VAL B 1 317 ? -4.996 1.347 8.586 1 91.19 317 VAL B CA 1
ATOM 7122 C C . VAL B 1 317 ? -3.75 1.73 7.785 1 91.19 317 VAL B C 1
ATOM 7124 O O . VAL B 1 317 ? -3.855 2.273 6.684 1 91.19 317 VAL B O 1
ATOM 7127 N N . PHE B 1 318 ? -2.623 1.442 8.352 1 93.06 318 PHE B N 1
ATOM 7128 C CA . PHE B 1 318 ? -1.346 1.756 7.727 1 93.06 318 PHE B CA 1
ATOM 7129 C C . PHE B 1 318 ? -0.996 0.721 6.664 1 93.06 318 PHE B C 1
ATOM 7131 O O . PHE B 1 318 ? -1.51 -0.399 6.688 1 93.06 318 PHE B O 1
ATOM 7138 N N . ASP B 1 319 ? -0.071 1.082 5.781 1 90.62 319 ASP B N 1
ATOM 7139 C CA . ASP B 1 319 ? 0.395 0.217 4.699 1 90.62 319 ASP B CA 1
ATOM 7140 C C . ASP B 1 319 ? 1.368 -0.837 5.223 1 90.62 319 ASP B C 1
ATOM 7142 O O . ASP B 1 319 ? 1.456 -1.936 4.668 1 90.62 319 ASP B O 1
ATOM 7146 N N . ILE B 1 320 ? 2.139 -0.456 6.148 1 91.5 320 ILE B N 1
ATOM 7147 C CA . ILE B 1 320 ? 3.162 -1.381 6.621 1 91.5 320 ILE B CA 1
ATOM 7148 C C . ILE B 1 320 ? 3.105 -1.476 8.148 1 91.5 320 ILE B C 1
ATOM 7150 O O . ILE B 1 320 ? 2.883 -0.473 8.828 1 91.5 320 ILE B O 1
ATOM 7154 N N . ASN B 1 321 ? 3.271 -2.645 8.547 1 92.12 321 ASN B N 1
ATOM 7155 C CA . ASN B 1 321 ? 3.33 -2.895 9.977 1 92.12 321 ASN B CA 1
ATOM 7156 C C . ASN B 1 321 ? 4.711 -2.58 10.547 1 92.12 321 ASN B C 1
ATOM 7158 O O . ASN B 1 321 ? 5.73 -2.896 9.93 1 92.12 321 ASN B O 1
ATOM 7162 N N . ASP B 1 322 ? 4.676 -2.012 11.688 1 93.81 322 ASP B N 1
ATOM 7163 C CA . ASP B 1 322 ? 5.938 -1.629 12.32 1 93.81 322 ASP B CA 1
ATOM 7164 C C . ASP B 1 322 ? 6.797 -2.855 12.609 1 93.81 322 ASP B C 1
ATOM 7166 O O . ASP B 1 322 ? 8.023 -2.762 12.656 1 93.81 322 ASP B O 1
ATOM 7170 N N . ASP B 1 323 ? 6.199 -3.975 12.727 1 90.31 323 ASP B N 1
ATOM 7171 C CA . ASP B 1 323 ? 6.926 -5.211 13.008 1 90.31 323 ASP B CA 1
ATOM 7172 C C . ASP B 1 323 ? 7.809 -5.609 11.828 1 90.31 323 ASP B C 1
ATOM 7174 O O . ASP B 1 323 ? 8.719 -6.426 11.977 1 90.31 323 ASP B O 1
ATOM 7178 N N . ASP B 1 324 ? 7.551 -5.066 10.75 1 90 324 ASP B N 1
ATOM 7179 C CA . ASP B 1 324 ? 8.273 -5.449 9.539 1 90 324 ASP B CA 1
ATOM 7180 C C . ASP B 1 324 ? 9.344 -4.418 9.188 1 90 324 ASP B C 1
ATOM 7182 O O . ASP B 1 324 ? 9.898 -4.438 8.086 1 90 324 ASP B O 1
ATOM 7186 N N . ILE B 1 325 ? 9.602 -3.518 10.062 1 92.62 325 ILE B N 1
ATOM 7187 C CA . ILE B 1 325 ? 10.57 -2.455 9.82 1 92.62 325 ILE B CA 1
ATOM 7188 C C . ILE B 1 325 ? 11.82 -2.701 10.656 1 92.62 325 ILE B C 1
ATOM 7190 O O . ILE B 1 325 ? 11.75 -2.781 11.883 1 92.62 325 ILE B O 1
ATOM 7194 N N . GLN B 1 326 ? 12.93 -2.832 9.984 1 89.19 326 GLN B N 1
ATOM 7195 C CA . GLN B 1 326 ? 14.203 -3.039 10.68 1 89.19 326 GLN B CA 1
ATOM 7196 C C . GLN B 1 326 ? 15.188 -1.912 10.375 1 89.19 326 GLN B C 1
ATOM 7198 O O . GLN B 1 326 ? 16.328 -1.94 10.828 1 89.19 326 GLN B O 1
ATOM 7203 N N . GLN B 1 327 ? 14.742 -0.989 9.625 1 93.31 327 GLN B N 1
ATOM 7204 C CA . GLN B 1 327 ? 15.586 0.14 9.25 1 93.31 327 GLN B CA 1
ATOM 7205 C C . GLN B 1 327 ? 15.992 0.952 10.477 1 93.31 327 GLN B C 1
ATOM 7207 O O . GLN B 1 327 ? 15.211 1.092 11.422 1 93.31 327 GLN B O 1
ATOM 7212 N N . THR B 1 328 ? 17.141 1.465 10.508 1 94.5 328 THR B N 1
ATOM 7213 C CA . THR B 1 328 ? 17.656 2.264 11.609 1 94.5 328 THR B CA 1
ATOM 7214 C C . THR B 1 328 ? 17.375 3.744 11.391 1 94.5 328 THR B C 1
ATOM 7216 O O . THR B 1 328 ? 17.047 4.16 10.281 1 94.5 328 THR B O 1
ATOM 7219 N N . LEU B 1 329 ? 17.438 4.516 12.461 1 96.12 329 LEU B N 1
ATOM 7220 C CA . LEU B 1 329 ? 17.203 5.953 12.383 1 96.12 329 LEU B CA 1
ATOM 7221 C C . LEU B 1 329 ? 18.328 6.633 11.602 1 96.12 329 LEU B C 1
ATOM 7223 O O . LEU B 1 329 ? 19.469 6.141 11.578 1 96.12 329 LEU B O 1
ATOM 7227 N N . PRO B 1 330 ? 18.031 7.707 10.961 1 94.81 330 PRO B N 1
ATOM 7228 C CA . PRO B 1 330 ? 19.016 8.391 10.117 1 94.81 330 PRO B CA 1
ATOM 7229 C C . PRO B 1 330 ? 20.047 9.164 10.922 1 94.81 330 PRO B C 1
ATOM 7231 O O . PRO B 1 330 ? 19.844 9.43 12.109 1 94.81 330 PRO B O 1
ATOM 7234 N N . ALA B 1 331 ? 21.109 9.5 10.25 1 94 331 ALA B N 1
ATOM 7235 C CA . ALA B 1 331 ? 22.125 10.398 10.805 1 94 331 ALA B CA 1
ATOM 7236 C C . ALA B 1 331 ? 21.641 11.844 10.805 1 94 331 ALA B C 1
ATOM 7238 O O . ALA B 1 331 ? 20.562 12.141 10.289 1 94 331 ALA B O 1
ATOM 7239 N N . THR B 1 332 ? 22.391 12.688 11.43 1 93.62 332 THR B N 1
ATOM 7240 C CA . THR B 1 332 ? 22.062 14.109 11.414 1 93.62 332 THR B CA 1
ATOM 7241 C C . THR B 1 332 ? 22.156 14.672 10 1 93.62 332 THR B C 1
ATOM 7243 O O . THR B 1 332 ? 22.828 14.102 9.141 1 93.62 332 THR B O 1
ATOM 7246 N N . LEU B 1 333 ? 21.469 15.781 9.836 1 93.88 333 LEU B N 1
ATOM 7247 C CA . LEU B 1 333 ? 21.531 16.438 8.531 1 93.88 333 LEU B CA 1
ATOM 7248 C C . LEU B 1 333 ? 22.953 16.812 8.172 1 93.88 333 LEU B C 1
ATOM 7250 O O . LEU B 1 333 ? 23.375 16.688 7.02 1 93.88 333 LEU B O 1
ATOM 7254 N N . GLU B 1 334 ? 23.688 17.25 9.148 1 92.25 334 GLU B N 1
ATOM 7255 C CA . GLU B 1 334 ? 25.062 17.672 8.938 1 92.25 334 GLU B CA 1
ATOM 7256 C C . GLU B 1 334 ? 25.938 16.516 8.469 1 92.25 334 GLU B C 1
ATOM 7258 O O . GLU B 1 334 ? 26.719 16.656 7.531 1 92.25 334 GLU B O 1
ATOM 7263 N N . ALA B 1 335 ? 25.75 15.445 9.117 1 92.81 335 ALA B N 1
ATOM 7264 C CA . ALA B 1 335 ? 26.531 14.266 8.742 1 92.81 335 ALA B CA 1
ATOM 7265 C C . ALA B 1 335 ? 26.125 13.766 7.359 1 92.81 335 ALA B C 1
ATOM 7267 O O . ALA B 1 335 ? 26.984 13.375 6.562 1 92.81 335 ALA B O 1
ATOM 7268 N N . PHE B 1 336 ? 24.891 13.82 7.047 1 95.06 336 PHE B N 1
ATOM 7269 C CA . PHE B 1 336 ? 24.375 13.391 5.758 1 95.06 336 PHE B CA 1
ATOM 7270 C C . PHE B 1 336 ? 24.906 14.273 4.633 1 95.06 336 PHE B C 1
ATOM 7272 O O . PHE B 1 336 ? 25.391 13.766 3.623 1 95.06 336 PHE B O 1
ATOM 7279 N N . GLU B 1 337 ? 24.844 15.516 4.832 1 94.81 337 GLU B N 1
ATOM 7280 C CA . GLU B 1 337 ? 25.281 16.438 3.787 1 94.81 337 GLU B CA 1
ATOM 7281 C C . GLU B 1 337 ? 26.797 16.406 3.623 1 94.81 337 GLU B C 1
ATOM 7283 O O . GLU B 1 337 ? 27.312 16.625 2.525 1 94.81 337 GLU B O 1
ATOM 7288 N N . ALA B 1 338 ? 27.453 15.984 4.699 1 93.06 338 ALA B N 1
ATOM 7289 C CA . ALA B 1 338 ? 28.906 15.867 4.629 1 93.06 338 ALA B CA 1
ATOM 7290 C C . ALA B 1 338 ? 29.312 14.539 3.994 1 93.06 338 ALA B C 1
ATOM 7292 O O . ALA B 1 338 ? 30.453 14.391 3.529 1 93.06 338 ALA B O 1
ATOM 7293 N N . GLY B 1 339 ? 28.438 13.578 3.975 1 89.19 339 GLY B N 1
ATOM 7294 C CA . GLY B 1 339 ? 28.703 12.273 3.379 1 89.19 339 GLY B CA 1
ATOM 7295 C C . GLY B 1 339 ? 29.594 11.398 4.238 1 89.19 339 GLY B C 1
ATOM 7296 O O . GLY B 1 339 ? 30.375 10.594 3.717 1 89.19 339 GLY B O 1
ATOM 7297 N N . PHE B 1 340 ? 29.516 11.547 5.535 1 82.31 340 PHE B N 1
ATOM 7298 C CA . PHE B 1 340 ? 30.391 10.789 6.422 1 82.31 340 PHE B CA 1
ATOM 7299 C C . PHE B 1 340 ? 29.578 9.828 7.293 1 82.31 340 PHE B C 1
ATOM 7301 O O . PHE B 1 340 ? 28.453 10.141 7.691 1 82.31 340 PHE B O 1
ATOM 7308 N N . ASP B 1 341 ? 30.125 8.641 7.453 1 80.62 341 ASP B N 1
ATOM 7309 C CA . ASP B 1 341 ? 29.578 7.684 8.414 1 80.62 341 ASP B CA 1
ATOM 7310 C C . ASP B 1 341 ? 30.234 7.852 9.781 1 80.62 341 ASP B C 1
ATOM 7312 O O . ASP B 1 341 ? 31.453 7.695 9.922 1 80.62 341 ASP B O 1
ATOM 7316 N N . ASP B 1 342 ? 29.422 8.242 10.672 1 76.56 342 ASP B N 1
ATOM 7317 C CA . ASP B 1 342 ? 29.984 8.484 11.992 1 76.56 342 ASP B CA 1
ATOM 7318 C C . ASP B 1 342 ? 30.281 7.172 12.711 1 76.56 342 ASP B C 1
ATOM 7320 O O . ASP B 1 342 ? 30.938 7.168 13.766 1 76.56 342 ASP B O 1
ATOM 7324 N N . GLY B 1 343 ? 29.844 6.066 12.086 1 78.12 343 GLY B N 1
ATOM 7325 C CA . GLY B 1 343 ? 30.125 4.75 12.648 1 78.12 343 GLY B CA 1
ATOM 7326 C C . GLY B 1 343 ? 29.422 4.504 13.969 1 78.12 343 GLY B C 1
ATOM 7327 O O . GLY B 1 343 ? 29.719 3.535 14.664 1 78.12 343 GLY B O 1
ATOM 7328 N N . GLN B 1 344 ? 28.516 5.324 14.242 1 83.88 344 GLN B N 1
ATOM 7329 C CA . GLN B 1 344 ? 27.859 5.227 15.539 1 83.88 344 GLN B CA 1
ATOM 7330 C C . GLN B 1 344 ? 26.656 4.285 15.477 1 83.88 344 GLN B C 1
ATOM 7332 O O . GLN B 1 344 ? 26.062 4.094 14.406 1 83.88 344 GLN B O 1
ATOM 7337 N N . GLU B 1 345 ? 26.375 3.807 16.672 1 89 345 GLU B N 1
ATOM 7338 C CA . GLU B 1 345 ? 25.203 2.959 16.812 1 89 345 GLU B CA 1
ATOM 7339 C C . GLU B 1 345 ? 23.922 3.762 16.578 1 89 345 GLU B C 1
ATOM 7341 O O . GLU B 1 345 ? 23.812 4.906 17.031 1 89 345 GLU B O 1
ATOM 7346 N N . ARG B 1 346 ? 23.031 3.082 15.953 1 92.25 346 ARG B N 1
ATOM 7347 C CA . ARG B 1 346 ? 21.766 3.736 15.633 1 92.25 346 ARG B CA 1
ATOM 7348 C C . ARG B 1 346 ? 20.594 2.951 16.203 1 92.25 346 ARG B C 1
ATOM 7350 O O . ARG B 1 346 ? 20.609 1.718 16.234 1 92.25 346 ARG B O 1
ATOM 7357 N N . GLN B 1 347 ? 19.578 3.676 16.609 1 94.62 347 GLN B N 1
ATOM 7358 C CA . GLN B 1 347 ? 18.359 3.045 17.109 1 94.62 347 GLN B CA 1
ATOM 7359 C C . GLN B 1 347 ? 17.453 2.617 15.961 1 94.62 347 GLN B C 1
ATOM 7361 O O . GLN B 1 347 ? 17.562 3.129 14.844 1 94.62 347 GLN B O 1
ATOM 7366 N N . ASN B 1 348 ? 16.641 1.653 16.219 1 93.5 348 ASN B N 1
ATOM 7367 C CA . ASN B 1 348 ? 15.531 1.266 15.352 1 93.5 348 ASN B CA 1
ATOM 7368 C C . ASN B 1 348 ? 14.227 1.145 16.125 1 93.5 348 ASN B C 1
ATOM 7370 O O . ASN B 1 348 ? 14.172 1.486 17.312 1 93.5 348 ASN B O 1
ATOM 7374 N N . ILE B 1 349 ? 13.211 0.717 15.531 1 94.81 349 ILE B N 1
ATOM 7375 C CA . ILE B 1 349 ? 11.875 0.743 16.109 1 94.81 349 ILE B CA 1
ATOM 7376 C C . ILE B 1 349 ? 11.797 -0.226 17.281 1 94.81 349 ILE B C 1
ATOM 7378 O O . ILE B 1 349 ? 10.938 -0.085 18.156 1 94.81 349 ILE B O 1
ATOM 7382 N N . PHE B 1 350 ? 12.734 -1.183 17.391 1 91.44 350 PHE B N 1
ATOM 7383 C CA . PHE B 1 350 ? 12.68 -2.211 18.422 1 91.44 350 PHE B CA 1
ATOM 7384 C C . PHE B 1 350 ? 13.633 -1.878 19.578 1 91.44 350 PHE B C 1
ATOM 7386 O O . PHE B 1 350 ? 13.68 -2.598 20.578 1 91.44 350 PHE B O 1
ATOM 7393 N N . SER B 1 351 ? 14.328 -0.787 19.391 1 93.94 351 SER B N 1
ATOM 7394 C CA . SER B 1 351 ? 15.234 -0.398 20.469 1 93.94 351 SER B CA 1
ATOM 7395 C C . SER B 1 351 ? 14.477 -0.142 21.766 1 93.94 351 SER B C 1
ATOM 7397 O O . SER B 1 351 ? 13.5 0.612 21.781 1 93.94 351 SER B O 1
ATOM 7399 N N . GLU B 1 352 ? 14.922 -0.663 22.812 1 92.25 352 GLU B N 1
ATOM 7400 C CA . GLU B 1 352 ? 14.242 -0.555 24.109 1 92.25 352 GLU B CA 1
ATOM 7401 C C . GLU B 1 352 ? 14.25 0.883 24.609 1 92.25 352 GLU B C 1
ATOM 7403 O O . GLU B 1 352 ? 13.336 1.301 25.328 1 92.25 352 GLU B O 1
ATOM 7408 N N . ASP B 1 353 ? 15.242 1.569 24.266 1 94.06 353 ASP B N 1
ATOM 7409 C CA . ASP B 1 353 ? 15.391 2.936 24.75 1 94.06 353 ASP B CA 1
ATOM 7410 C C . ASP B 1 353 ? 14.961 3.951 23.703 1 94.06 353 ASP B C 1
ATOM 7412 O O . ASP B 1 353 ? 15.367 5.113 23.734 1 94.06 353 ASP B O 1
ATOM 7416 N N . LEU B 1 354 ? 14.203 3.562 22.766 1 95.25 354 LEU B N 1
ATOM 7417 C CA . LEU B 1 354 ? 13.828 4.387 21.625 1 95.25 354 LEU B CA 1
ATOM 7418 C C . LEU B 1 354 ? 13.219 5.707 22.078 1 95.25 354 LEU B C 1
ATOM 7420 O O . LEU B 1 354 ? 13.539 6.766 21.531 1 95.25 354 LEU B O 1
ATOM 7424 N N . PHE B 1 355 ? 12.414 5.703 23.125 1 94.69 355 PHE B N 1
ATOM 7425 C CA . PHE B 1 355 ? 11.633 6.875 23.5 1 94.69 355 PHE B CA 1
ATOM 7426 C C . PHE B 1 355 ? 12.25 7.57 24.703 1 94.69 355 PHE B C 1
ATOM 7428 O O . PHE B 1 355 ? 11.914 8.719 25 1 94.69 355 PHE B O 1
ATOM 7435 N N . SER B 1 356 ? 13.156 6.906 25.375 1 92.5 356 SER B N 1
ATOM 7436 C CA . SER B 1 356 ? 13.695 7.461 26.609 1 92.5 356 SER B CA 1
ATOM 7437 C C . SER B 1 356 ? 15.055 8.109 26.375 1 92.5 356 SER B C 1
ATOM 7439 O O . SER B 1 356 ? 15.5 8.945 27.156 1 92.5 356 SER B O 1
ATO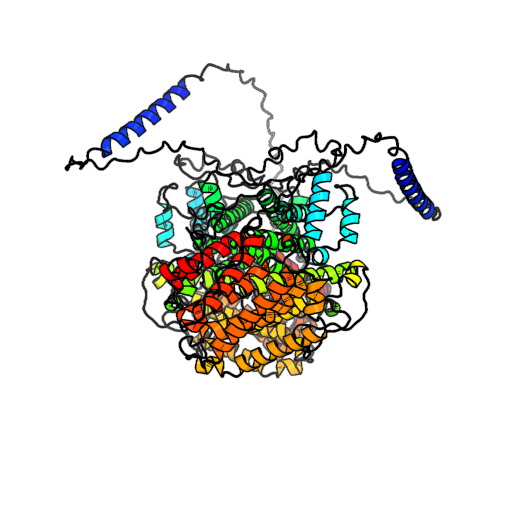M 7441 N N . THR B 1 357 ? 15.617 7.715 25.25 1 91.75 357 THR B N 1
ATOM 7442 C CA . THR B 1 357 ? 16.969 8.211 25.031 1 91.75 357 THR B CA 1
ATOM 7443 C C . THR B 1 357 ? 17.109 8.742 23.609 1 91.75 357 THR B C 1
ATOM 7445 O O . THR B 1 357 ? 16.594 8.148 22.656 1 91.75 357 THR B O 1
ATOM 7448 N N . HIS B 1 358 ? 17.797 9.852 23.547 1 88.69 358 HIS B N 1
ATOM 7449 C CA . HIS B 1 358 ? 18.172 10.43 22.266 1 88.69 358 HIS B CA 1
ATOM 7450 C C . HIS B 1 358 ? 19.688 10.43 22.094 1 88.69 358 HIS B C 1
ATOM 7452 O O . HIS B 1 358 ? 20.406 11.109 22.828 1 88.69 358 HIS B O 1
ATOM 7458 N N . TYR B 1 359 ? 20.047 9.703 21.094 1 88.94 359 TYR B N 1
ATOM 7459 C CA . TYR B 1 359 ? 21.484 9.594 20.859 1 88.94 359 TYR B CA 1
ATOM 7460 C C . TYR B 1 359 ? 22.047 10.898 20.312 1 88.94 359 TYR B C 1
ATOM 7462 O O . TYR B 1 359 ? 21.297 11.742 19.797 1 88.94 359 TYR B O 1
ATOM 7470 N N . THR B 1 360 ? 23.359 11.086 20.391 1 86.12 360 THR B N 1
ATOM 7471 C CA . THR B 1 360 ? 24.047 12.312 19.984 1 86.12 360 THR B CA 1
ATOM 7472 C C . THR B 1 360 ? 24.016 12.453 18.453 1 86.12 360 THR B C 1
ATOM 7474 O O . THR B 1 360 ? 24.109 13.57 17.938 1 86.12 360 THR B O 1
ATOM 7477 N N . ASN B 1 361 ? 23.906 11.367 17.844 1 88.5 361 ASN B N 1
ATOM 7478 C CA . ASN B 1 361 ? 23.906 11.414 16.391 1 88.5 361 ASN B CA 1
ATOM 7479 C C . ASN B 1 361 ? 22.5 11.547 15.812 1 88.5 361 ASN B C 1
ATOM 7481 O O . ASN B 1 361 ? 22.25 11.188 14.664 1 88.5 361 ASN B O 1
ATOM 7485 N N . GLN B 1 362 ? 21.656 12 16.672 1 90.81 362 GLN B N 1
ATOM 7486 C CA . GLN B 1 362 ? 20.297 12.234 16.234 1 90.81 362 GLN B CA 1
ATOM 7487 C C . GLN B 1 362 ? 19.938 13.719 16.312 1 90.81 362 GLN B C 1
ATOM 7489 O O . GLN B 1 362 ? 20.391 14.422 17.219 1 90.81 362 GLN B O 1
ATOM 7494 N N . ASP B 1 363 ? 19.219 14.18 15.375 1 91.62 363 ASP B N 1
ATOM 7495 C CA . ASP B 1 363 ? 18.734 15.555 15.359 1 91.62 363 ASP B CA 1
ATOM 7496 C C . ASP B 1 363 ? 17.203 15.602 15.359 1 91.62 363 ASP B C 1
ATOM 7498 O O . ASP B 1 363 ? 16.547 14.664 15.812 1 91.62 363 ASP B O 1
ATOM 7502 N N . ASP B 1 364 ? 16.594 16.734 14.961 1 90.88 364 ASP B N 1
ATOM 7503 C CA . ASP B 1 364 ? 15.148 16.906 15.031 1 90.88 364 ASP B CA 1
ATOM 7504 C C . ASP B 1 364 ? 14.422 15.914 14.141 1 90.88 364 ASP B C 1
ATOM 7506 O O . ASP B 1 364 ? 13.297 15.508 14.438 1 90.88 364 ASP B O 1
ATOM 7510 N N . PHE B 1 365 ? 15.031 15.523 13.023 1 95 365 PHE B N 1
ATOM 7511 C CA . PHE B 1 365 ? 14.391 14.547 12.148 1 95 365 PHE B CA 1
ATOM 7512 C C . PHE B 1 365 ? 14.266 13.195 12.844 1 95 365 PHE B C 1
ATOM 7514 O O . PHE B 1 365 ? 13.25 12.508 12.703 1 95 365 PHE B O 1
ATOM 7521 N N . GLY B 1 366 ? 15.305 12.781 13.562 1 94.75 366 GLY B N 1
ATOM 7522 C CA . GLY B 1 366 ? 15.211 11.57 14.359 1 94.75 366 GLY B CA 1
ATOM 7523 C C . GLY B 1 366 ? 14.047 11.594 15.336 1 94.75 366 GLY B C 1
ATOM 7524 O O . GLY B 1 366 ? 13.328 10.602 15.477 1 94.75 366 GLY B O 1
ATOM 7525 N N . MET B 1 367 ? 13.867 12.695 15.961 1 94.38 367 MET B N 1
ATOM 7526 C CA . MET B 1 367 ? 12.758 12.836 16.906 1 94.38 367 MET B CA 1
ATOM 7527 C C . MET B 1 367 ? 11.422 12.812 16.172 1 94.38 367 MET B C 1
ATOM 7529 O O . MET B 1 367 ? 10.438 12.273 16.688 1 94.38 367 MET B O 1
ATOM 7533 N N . TYR B 1 368 ? 11.438 13.484 15.039 1 95.88 368 TYR B N 1
ATOM 7534 C CA . TYR B 1 368 ? 10.258 13.477 14.18 1 95.88 368 TYR B CA 1
ATOM 7535 C C . TYR B 1 368 ? 9.82 12.055 13.867 1 95.88 368 TYR B C 1
ATOM 7537 O O . TYR B 1 368 ? 8.625 11.742 13.906 1 95.88 368 TYR B O 1
ATOM 7545 N N . ILE B 1 369 ? 10.742 11.172 13.609 1 97.56 369 ILE B N 1
ATOM 7546 C CA . ILE B 1 369 ? 10.484 9.766 13.312 1 97.56 369 ILE B CA 1
ATOM 7547 C C . ILE B 1 369 ? 10 9.055 14.57 1 97.56 369 ILE B C 1
ATOM 7549 O O . ILE B 1 369 ? 9.023 8.297 14.531 1 97.56 369 ILE B O 1
ATOM 7553 N N . LYS B 1 370 ? 10.625 9.289 15.688 1 96.81 370 LYS B N 1
ATOM 7554 C CA . LYS B 1 370 ? 10.227 8.672 16.953 1 96.81 370 LYS B CA 1
ATOM 7555 C C . LYS B 1 370 ? 8.773 9.023 17.297 1 96.81 370 LYS B C 1
ATOM 7557 O O . LYS B 1 370 ? 8.023 8.164 17.75 1 96.81 370 LYS B O 1
ATOM 7562 N N . CYS B 1 371 ? 8.453 10.25 17.062 1 96.88 371 CYS B N 1
ATOM 7563 C CA . CYS B 1 371 ? 7.078 10.672 17.312 1 96.88 371 CYS B CA 1
ATOM 7564 C C . CYS B 1 371 ? 6.109 9.961 16.375 1 96.88 371 CYS B C 1
ATOM 7566 O O . CYS B 1 371 ? 5.008 9.586 16.797 1 96.88 371 CYS B O 1
ATOM 7568 N N . ALA B 1 372 ? 6.52 9.836 15.141 1 97.88 372 ALA B N 1
ATOM 7569 C CA . ALA B 1 372 ? 5.676 9.102 14.203 1 97.88 372 ALA B CA 1
ATOM 7570 C C . ALA B 1 372 ? 5.453 7.668 14.664 1 97.88 372 ALA B C 1
ATOM 7572 O O . ALA B 1 372 ? 4.352 7.133 14.531 1 97.88 372 ALA B O 1
ATOM 7573 N N . ILE B 1 373 ? 6.469 7.027 15.211 1 98 373 ILE B N 1
ATOM 7574 C CA . ILE B 1 373 ? 6.363 5.664 15.719 1 98 373 ILE B CA 1
ATOM 7575 C C . ILE B 1 373 ? 5.41 5.629 16.906 1 98 373 ILE B C 1
ATOM 7577 O O . ILE B 1 373 ? 4.574 4.73 17.016 1 98 373 ILE B O 1
ATOM 7581 N N . MET B 1 374 ? 5.555 6.582 17.75 1 97.31 374 MET B N 1
ATOM 7582 C CA . MET B 1 374 ? 4.664 6.68 18.906 1 97.31 374 MET B CA 1
ATOM 7583 C C . MET B 1 374 ? 3.215 6.836 18.469 1 97.31 374 MET B C 1
ATOM 7585 O O . MET B 1 374 ? 2.324 6.16 18.984 1 97.31 374 MET B O 1
ATOM 7589 N N . LEU B 1 375 ? 3 7.723 17.531 1 97.75 375 LEU B N 1
ATOM 7590 C CA . LEU B 1 375 ? 1.656 7.918 17 1 97.75 375 LEU B CA 1
ATOM 7591 C C . LEU B 1 375 ? 1.128 6.633 16.375 1 97.75 375 LEU B C 1
ATOM 7593 O O . LEU B 1 375 ? -0.059 6.32 16.484 1 97.75 375 LEU B O 1
ATOM 7597 N N . SER B 1 376 ? 2 5.961 15.711 1 97.5 376 SER B N 1
ATOM 7598 C CA . SER B 1 376 ? 1.629 4.691 15.094 1 97.5 376 SER B CA 1
ATOM 7599 C C . SER B 1 376 ? 1.093 3.711 16.125 1 97.5 376 SER B C 1
ATOM 7601 O O . SER B 1 376 ? 0.055 3.08 15.914 1 97.5 376 SER B O 1
ATOM 7603 N N . ARG B 1 377 ? 1.715 3.598 17.203 1 96.25 377 ARG B N 1
ATOM 7604 C CA . ARG B 1 377 ? 1.303 2.668 18.25 1 96.25 377 ARG B CA 1
ATOM 7605 C C . ARG B 1 377 ? -0.049 3.064 18.828 1 96.25 377 ARG B C 1
ATOM 7607 O O . ARG B 1 377 ? -0.907 2.209 19.062 1 96.25 377 ARG B O 1
ATOM 7614 N N . ALA B 1 378 ? -0.208 4.316 19.047 1 96 378 ALA B N 1
ATOM 7615 C CA . ALA B 1 378 ? -1.481 4.809 19.578 1 96 378 ALA B CA 1
ATOM 7616 C C . ALA B 1 378 ? -2.609 4.566 18.578 1 96 378 ALA B C 1
ATOM 7618 O O . ALA B 1 378 ? -3.715 4.176 18.953 1 96 378 ALA B O 1
ATOM 7619 N N . HIS B 1 379 ? -2.311 4.789 17.344 1 95.12 379 HIS B N 1
ATOM 7620 C CA . HIS B 1 379 ? -3.307 4.645 16.297 1 95.12 379 HIS B CA 1
ATOM 7621 C C . HIS B 1 379 ? -3.746 3.189 16.156 1 95.12 379 HIS B C 1
ATOM 7623 O O . HIS B 1 379 ? -4.938 2.906 16.016 1 95.12 379 HIS B O 1
ATOM 7629 N N . VAL B 1 380 ? -2.807 2.316 16.141 1 93.56 380 VAL B N 1
ATOM 7630 C CA . VAL B 1 380 ? -3.092 0.894 15.992 1 93.56 380 VAL B CA 1
ATOM 7631 C C . VAL B 1 380 ? -3.945 0.416 17.172 1 93.56 380 VAL B C 1
ATOM 7633 O O . VAL B 1 380 ? -4.883 -0.365 16.984 1 93.56 380 VAL B O 1
ATOM 7636 N N . PHE B 1 381 ? -3.645 0.878 18.312 1 92.56 381 PHE B N 1
ATOM 7637 C CA . PHE B 1 381 ? -4.461 0.542 19.469 1 92.56 381 PHE B CA 1
ATOM 7638 C C . PHE B 1 381 ? -5.898 1.015 19.281 1 92.56 381 PHE B C 1
ATOM 7640 O O . PHE B 1 381 ? -6.844 0.267 19.531 1 92.56 381 PHE B O 1
ATOM 7647 N N . GLU B 1 382 ? -5.992 2.225 18.844 1 89.69 382 GLU B N 1
ATOM 7648 C CA . GLU B 1 382 ? -7.324 2.793 18.656 1 89.69 382 GLU B CA 1
ATOM 7649 C C . GLU B 1 382 ? -8.133 2.002 17.641 1 89.69 382 GLU B C 1
ATOM 7651 O O . GLU B 1 382 ? -9.328 1.78 17.812 1 89.69 382 GLU B O 1
ATOM 7656 N N . LEU B 1 383 ? -7.562 1.59 16.641 1 85.94 383 LEU B N 1
ATOM 7657 C CA . LEU B 1 383 ? -8.242 0.871 15.578 1 85.94 383 LEU B CA 1
ATOM 7658 C C . LEU B 1 383 ? -8.656 -0.523 16.031 1 85.94 383 LEU B C 1
ATOM 7660 O O . LEU B 1 383 ? -9.68 -1.053 15.586 1 85.94 383 LEU B O 1
ATOM 7664 N N . ARG B 1 384 ? -7.914 -1.098 16.984 1 85.62 384 ARG B N 1
ATOM 7665 C CA . ARG B 1 384 ? -8.109 -2.51 17.297 1 85.62 384 ARG B CA 1
ATOM 7666 C C . ARG B 1 384 ? -8.781 -2.684 18.656 1 85.62 384 ARG B C 1
ATOM 7668 O O . ARG B 1 384 ? -9.039 -3.811 19.078 1 85.62 384 ARG B O 1
ATOM 7675 N N . ARG B 1 385 ? -9.141 -1.726 19.328 1 79.69 385 ARG B N 1
ATOM 7676 C CA . ARG B 1 385 ? -9.562 -1.824 20.719 1 79.69 385 ARG B CA 1
ATOM 7677 C C . ARG B 1 385 ? -11.008 -2.293 20.828 1 79.69 385 ARG B C 1
ATOM 7679 O O . ARG B 1 385 ? -11.398 -2.908 21.812 1 79.69 385 ARG B O 1
ATOM 7686 N N . LEU B 1 386 ? -11.812 -2.074 19.906 1 67.12 386 LEU B N 1
ATOM 7687 C CA . LEU B 1 386 ? -13.258 -2.264 20.016 1 67.12 386 LEU B CA 1
ATOM 7688 C C . LEU B 1 386 ? -13.594 -3.732 20.25 1 67.12 386 LEU B C 1
ATOM 7690 O O . LEU B 1 386 ? -14.453 -4.059 21.078 1 67.12 386 LEU B O 1
ATOM 7694 N N . PRO B 1 387 ? -12.945 -4.512 19.594 1 65.25 387 PRO B N 1
ATOM 7695 C CA . PRO B 1 387 ? -13.281 -5.914 19.844 1 65.25 387 PRO B CA 1
ATOM 7696 C C . PRO B 1 387 ? -12.953 -6.355 21.266 1 65.25 387 PRO B C 1
ATOM 7698 O O . PRO B 1 387 ? -13.531 -7.324 21.766 1 65.25 387 PRO B O 1
ATOM 7701 N N . HIS B 1 388 ? -12.266 -5.602 21.953 1 70.56 388 HIS B N 1
ATOM 7702 C CA . HIS B 1 388 ? -11.75 -6.078 23.219 1 70.56 388 HIS B CA 1
ATOM 7703 C C . HIS B 1 388 ? -12.398 -5.344 24.391 1 70.56 388 HIS B C 1
ATOM 7705 O O . HIS B 1 388 ? -12.492 -5.883 25.5 1 70.56 388 HIS B O 1
ATOM 7711 N N . TYR B 1 389 ? -12.719 -4.102 24.094 1 75.94 389 TYR B N 1
ATOM 7712 C CA . TYR B 1 389 ? -13.25 -3.27 25.172 1 75.94 389 TYR B CA 1
ATOM 7713 C C . TYR B 1 389 ? -14.641 -2.748 24.812 1 75.94 389 TYR B C 1
ATOM 7715 O O . TYR B 1 389 ? -14.859 -2.26 23.703 1 75.94 389 TYR B O 1
ATOM 7723 N N . THR B 1 390 ? -15.508 -2.754 25.766 1 76.88 390 THR B N 1
ATOM 7724 C CA . THR B 1 390 ? -16.891 -2.42 25.484 1 76.88 390 THR B CA 1
ATOM 7725 C C . THR B 1 390 ? -17.266 -1.075 26.094 1 76.88 390 THR B C 1
ATOM 7727 O O . THR B 1 390 ? -18.172 -0.39 25.609 1 76.88 390 THR B O 1
ATOM 7730 N N . THR B 1 391 ? -16.578 -0.738 27.156 1 84.25 391 THR B N 1
ATOM 7731 C CA . THR B 1 391 ? -16.953 0.514 27.812 1 84.25 391 THR B CA 1
ATOM 7732 C C . THR B 1 391 ? -15.766 1.477 27.828 1 84.25 391 THR B C 1
ATOM 7734 O O . THR B 1 391 ? -14.609 1.054 27.734 1 84.25 391 THR B O 1
ATOM 7737 N N . ALA B 1 392 ? -16.094 2.689 28.016 1 86.94 392 ALA B N 1
ATOM 7738 C CA . ALA B 1 392 ? -15.062 3.73 28.078 1 86.94 392 ALA B CA 1
ATOM 7739 C C . ALA B 1 392 ? -14.133 3.502 29.266 1 86.94 392 ALA B C 1
ATOM 7741 O O . ALA B 1 392 ? -12.93 3.752 29.188 1 86.94 392 ALA B O 1
ATOM 7742 N N . GLU B 1 393 ? -14.68 3.027 30.328 1 86.5 393 GLU B N 1
ATOM 7743 C CA . GLU B 1 393 ? -13.898 2.793 31.547 1 86.5 393 GLU B CA 1
ATOM 7744 C C . GLU B 1 393 ? -12.922 1.633 31.359 1 86.5 393 GLU B C 1
ATOM 7746 O O . GLU B 1 393 ? -11.773 1.702 31.812 1 86.5 393 GLU B O 1
ATOM 7751 N N . GLU B 1 394 ? -13.375 0.647 30.703 1 89.31 394 GLU B N 1
ATOM 7752 C CA . GLU B 1 394 ? -12.508 -0.494 30.422 1 89.31 394 GLU B CA 1
ATOM 7753 C C . GLU B 1 394 ? -11.32 -0.092 29.547 1 89.31 394 GLU B C 1
ATOM 7755 O O . GLU B 1 394 ? -10.203 -0.564 29.75 1 89.31 394 GLU B O 1
ATOM 7760 N N . ILE B 1 395 ? -11.633 0.766 28.641 1 90.75 395 ILE B N 1
ATOM 7761 C CA . ILE B 1 395 ? -10.586 1.235 27.734 1 90.75 395 ILE B CA 1
ATOM 7762 C C . ILE B 1 395 ? -9.562 2.061 28.516 1 90.75 395 ILE B C 1
ATOM 7764 O O . ILE B 1 395 ? -8.359 1.795 28.453 1 90.75 395 ILE B O 1
ATOM 7768 N N . ARG B 1 396 ? -10.039 2.953 29.234 1 88.88 396 ARG B N 1
ATOM 7769 C CA . ARG B 1 396 ? -9.18 3.877 29.969 1 88.88 396 ARG B CA 1
ATOM 7770 C C . ARG B 1 396 ? -8.281 3.129 30.953 1 88.88 396 ARG B C 1
ATOM 7772 O O . ARG B 1 396 ? -7.109 3.477 31.109 1 88.88 396 ARG B O 1
ATOM 7779 N N . ASP B 1 397 ? -8.844 2.109 31.531 1 89.81 397 ASP B N 1
ATOM 7780 C CA . ASP B 1 397 ? -8.133 1.424 32.594 1 89.81 397 ASP B CA 1
ATOM 7781 C C . ASP B 1 397 ? -7.375 0.21 32.062 1 89.81 397 ASP B C 1
ATOM 7783 O O . ASP B 1 397 ? -6.727 -0.512 32.812 1 89.81 397 ASP B O 1
ATOM 7787 N N . SER B 1 398 ? -7.457 0.094 30.797 1 92.06 398 SER B N 1
ATOM 7788 C CA . SER B 1 398 ? -6.758 -1.038 30.203 1 92.06 398 SER B CA 1
ATOM 7789 C C . SER B 1 398 ? -5.246 -0.886 30.328 1 92.06 398 SER B C 1
ATOM 7791 O O . SER B 1 398 ? -4.73 0.233 30.391 1 92.06 398 SER B O 1
ATOM 7793 N N . ARG B 1 399 ? -4.566 -2.033 30.359 1 91.31 399 ARG B N 1
ATOM 7794 C CA . ARG B 1 399 ? -3.107 -2.053 30.438 1 91.31 399 ARG B CA 1
ATOM 7795 C C . ARG B 1 399 ? -2.488 -1.404 29.203 1 91.31 399 ARG B C 1
ATOM 7797 O O . ARG B 1 399 ? -1.439 -0.763 29.297 1 91.31 399 ARG B O 1
ATOM 7804 N N . GLU B 1 400 ? -3.123 -1.526 28.094 1 92.69 400 GLU B N 1
ATOM 7805 C CA . GLU B 1 400 ? -2.611 -0.99 26.844 1 92.69 400 GLU B CA 1
ATOM 7806 C C . GLU B 1 400 ? -2.598 0.536 26.859 1 92.69 400 GLU B C 1
ATOM 7808 O O . GLU B 1 400 ? -1.604 1.156 26.469 1 92.69 400 GLU B O 1
ATOM 7813 N N . VAL B 1 401 ? -3.66 1.114 27.344 1 93.75 401 VAL B N 1
ATOM 7814 C CA . VAL B 1 401 ? -3.74 2.57 27.391 1 93.75 401 VAL B CA 1
ATOM 7815 C C . VAL B 1 401 ? -2.713 3.111 28.375 1 93.75 401 VAL B C 1
ATOM 7817 O O . VAL B 1 401 ? -2.045 4.109 28.109 1 93.75 401 VAL B O 1
ATOM 7820 N N . LYS B 1 402 ? -2.607 2.479 29.469 1 94.69 402 LYS B N 1
ATOM 7821 C CA . LYS B 1 402 ? -1.629 2.904 30.469 1 94.69 402 LYS B CA 1
ATOM 7822 C C . LYS B 1 402 ? -0.209 2.82 29.906 1 94.69 402 LYS B C 1
ATOM 7824 O O . LYS B 1 402 ? 0.613 3.703 30.156 1 94.69 402 LYS B O 1
ATOM 7829 N N . SER B 1 403 ? -0.011 1.755 29.219 1 95.19 403 SER B N 1
ATOM 7830 C CA . SER B 1 403 ? 1.298 1.599 28.594 1 95.19 403 SER B CA 1
ATOM 7831 C C . SER B 1 403 ? 1.56 2.703 27.578 1 95.19 403 SER B C 1
ATOM 7833 O O . SER B 1 403 ? 2.668 3.236 27.5 1 95.19 403 SER B O 1
ATOM 7835 N N . LEU B 1 404 ? 0.608 3.029 26.844 1 96.31 404 LEU B N 1
ATOM 7836 C CA . LEU B 1 404 ? 0.732 4.086 25.844 1 96.31 404 LEU B CA 1
ATOM 7837 C C . LEU B 1 404 ? 0.942 5.441 26.516 1 96.31 404 LEU B C 1
ATOM 7839 O O . LEU B 1 404 ? 1.756 6.246 26.047 1 96.31 404 LEU B O 1
ATOM 7843 N N . GLU B 1 405 ? 0.254 5.688 27.547 1 96.25 405 GLU B N 1
ATOM 7844 C CA . GLU B 1 405 ? 0.427 6.938 28.266 1 96.25 405 GLU B CA 1
ATOM 7845 C C . GLU B 1 405 ? 1.84 7.055 28.844 1 96.25 405 GLU B C 1
ATOM 7847 O O . GLU B 1 405 ? 2.439 8.133 28.812 1 96.25 405 GLU B O 1
ATOM 7852 N N . SER B 1 406 ? 2.238 5.969 29.344 1 95.75 406 SER B N 1
ATOM 7853 C CA . SER B 1 406 ? 3.602 5.961 29.859 1 95.75 406 SER B CA 1
ATOM 7854 C C . SER B 1 406 ? 4.617 6.254 28.766 1 95.75 406 SER B C 1
ATOM 7856 O O . SER B 1 406 ? 5.605 6.949 29 1 95.75 406 SER B O 1
ATOM 7858 N N . MET B 1 407 ? 4.414 5.691 27.703 1 95.38 407 MET B N 1
ATOM 7859 C CA . MET B 1 407 ? 5.281 5.922 26.547 1 95.38 407 MET B CA 1
ATOM 7860 C C . MET B 1 407 ? 5.242 7.387 26.125 1 95.38 407 MET B C 1
ATOM 7862 O O . MET B 1 407 ? 6.285 7.992 25.875 1 95.38 407 MET B O 1
ATOM 7866 N N . ILE B 1 408 ? 4.066 7.945 26.016 1 96.38 408 ILE B N 1
ATOM 7867 C CA . ILE B 1 408 ? 3.867 9.336 25.641 1 96.38 408 ILE B CA 1
ATOM 7868 C C . ILE B 1 408 ? 4.574 10.258 26.641 1 96.38 408 ILE B C 1
ATOM 7870 O O . ILE B 1 408 ? 5.266 11.195 26.234 1 96.38 408 ILE B O 1
ATOM 7874 N N . TYR B 1 409 ? 4.43 9.906 27.844 1 94.06 409 TYR B N 1
ATOM 7875 C CA . TYR B 1 409 ? 5.074 10.688 28.891 1 94.06 409 TYR B CA 1
ATOM 7876 C C . TYR B 1 409 ? 6.59 10.586 28.797 1 94.06 409 TYR B C 1
ATOM 7878 O O . TYR B 1 409 ? 7.297 11.586 28.953 1 94.06 409 TYR B O 1
ATOM 7886 N N . SER B 1 410 ? 7.031 9.438 28.547 1 92.75 410 SER B N 1
ATOM 7887 C CA . SER B 1 410 ? 8.469 9.203 28.406 1 92.75 410 SER B CA 1
ATOM 7888 C C . SER B 1 410 ? 9.062 10.047 27.297 1 92.75 410 SER B C 1
ATOM 7890 O O . SER B 1 410 ? 10.141 10.625 27.453 1 92.75 410 SER B O 1
ATOM 7892 N N . ILE B 1 411 ? 8.43 10.086 26.219 1 92.88 411 ILE B N 1
ATOM 7893 C CA . ILE B 1 411 ? 8.938 10.844 25.078 1 92.88 411 ILE B CA 1
ATOM 7894 C C . ILE B 1 411 ? 8.891 12.344 25.391 1 92.88 411 ILE B C 1
ATOM 7896 O O . ILE B 1 411 ? 9.812 13.078 25.047 1 92.88 411 ILE B O 1
ATOM 7900 N N . GLN B 1 412 ? 7.902 12.797 26.016 1 91.19 412 GLN B N 1
ATOM 7901 C CA . GLN B 1 412 ? 7.777 14.203 26.375 1 91.19 412 GLN B CA 1
ATOM 7902 C C . GLN B 1 412 ? 8.914 14.633 27.297 1 91.19 412 GLN B C 1
ATOM 7904 O O . GLN B 1 412 ? 9.492 15.711 27.109 1 91.19 412 GLN B O 1
ATOM 7909 N N . LEU B 1 413 ? 9.203 13.773 28.188 1 89.5 413 LEU B N 1
ATOM 7910 C CA . LEU B 1 413 ? 10.258 14.078 29.141 1 89.5 413 LEU B CA 1
ATOM 7911 C C . LEU B 1 413 ? 11.625 14.094 28.453 1 89.5 413 LEU B C 1
ATOM 7913 O O . LEU B 1 413 ? 12.453 14.961 28.734 1 89.5 413 LEU B O 1
ATOM 7917 N N . SER B 1 414 ? 11.789 13.133 27.656 1 89.38 414 SER B N 1
ATOM 7918 C CA . SER B 1 414 ? 13.07 13.031 26.984 1 89.38 414 SER B CA 1
ATOM 7919 C C . SER B 1 414 ? 13.273 14.188 26 1 89.38 414 SER B C 1
ATOM 7921 O O . SER B 1 414 ? 14.391 14.68 25.828 1 89.38 414 SER B O 1
ATOM 7923 N N . LEU B 1 415 ? 12.25 14.586 25.375 1 86.19 415 LEU B N 1
ATOM 7924 C CA . LEU B 1 415 ? 12.305 15.688 24.422 1 86.19 415 LEU B CA 1
ATOM 7925 C C . LEU B 1 415 ? 12.641 17 25.141 1 86.19 415 LEU B C 1
ATOM 7927 O O . LEU B 1 415 ? 13.422 17.797 24.625 1 86.19 415 LEU B O 1
ATOM 7931 N N . LYS B 1 416 ? 12.078 17.188 26.219 1 80.88 416 LYS B N 1
ATOM 7932 C CA . LYS B 1 416 ? 12.312 18.406 26.984 1 80.88 416 LYS B CA 1
ATOM 7933 C C . LYS B 1 416 ? 13.766 18.516 27.438 1 80.88 416 LYS B C 1
ATOM 7935 O O . LYS B 1 416 ? 14.32 19.609 27.516 1 80.88 416 LYS B O 1
ATOM 7940 N N . LYS B 1 417 ? 14.273 17.391 27.625 1 78.5 417 LYS B N 1
ATOM 7941 C CA . LYS B 1 417 ? 15.672 17.359 28.031 1 78.5 417 LYS B CA 1
ATOM 7942 C C . LYS B 1 417 ? 16.594 17.734 26.875 1 78.5 417 LYS B C 1
ATOM 7944 O O . LYS B 1 417 ? 17.594 18.438 27.062 1 78.5 417 LYS B O 1
ATOM 7949 N N . LYS B 1 418 ? 16.25 17.344 25.781 1 74.56 418 LYS B N 1
ATOM 7950 C CA . LYS B 1 418 ? 17.094 17.578 24.609 1 74.56 418 LYS B CA 1
ATOM 7951 C C . LYS B 1 418 ? 16.734 18.875 23.906 1 74.56 418 LYS B C 1
ATOM 7953 O O . LYS B 1 418 ? 17.609 19.594 23.422 1 74.56 418 LYS B O 1
ATOM 7958 N N . PHE B 1 419 ? 15.453 19.031 23.766 1 70.5 419 PHE B N 1
ATOM 7959 C CA . PHE B 1 419 ? 14.961 20.172 23 1 70.5 419 PHE B CA 1
ATOM 7960 C C . PHE B 1 419 ? 14.086 21.062 23.859 1 70.5 419 PHE B C 1
ATOM 7962 O O . PHE B 1 419 ? 12.875 20.844 23.953 1 70.5 419 PHE B O 1
ATOM 7969 N N . ASN B 1 420 ? 14.703 21.797 24.516 1 64.44 420 ASN B N 1
ATOM 7970 C CA . ASN B 1 420 ? 13.898 22.688 25.328 1 64.44 420 ASN B CA 1
ATOM 7971 C C . ASN B 1 420 ? 12.953 23.531 24.484 1 64.44 420 ASN B C 1
ATOM 7973 O O . ASN B 1 420 ? 13.391 24.281 23.609 1 64.44 420 ASN B O 1
ATOM 7977 N N . PRO B 1 421 ? 11.711 23.328 24.656 1 59.59 421 PRO B N 1
ATOM 7978 C CA . PRO B 1 421 ? 10.711 24 23.828 1 59.59 421 PRO B CA 1
ATOM 7979 C C . PRO B 1 421 ? 10.891 25.516 23.812 1 59.59 421 PRO B C 1
ATOM 7981 O O . PRO B 1 421 ? 10.711 26.156 22.766 1 59.59 421 PRO B O 1
ATOM 7984 N N . ILE B 1 422 ? 11.164 26.016 24.938 1 54.19 422 ILE B N 1
ATOM 7985 C CA . ILE B 1 422 ? 11.289 27.469 25.062 1 54.19 422 ILE B CA 1
ATOM 7986 C C . ILE B 1 422 ? 12.477 27.953 24.234 1 54.19 422 ILE B C 1
ATOM 7988 O O . ILE B 1 422 ? 12.375 28.953 23.516 1 54.19 422 ILE B O 1
ATOM 7992 N N . ASN B 1 423 ? 13.469 27.297 24.297 1 53.97 423 ASN B N 1
ATOM 7993 C CA . ASN B 1 423 ? 14.688 27.75 23.625 1 53.97 423 ASN B CA 1
ATOM 7994 C C . ASN B 1 423 ? 14.664 27.406 22.141 1 53.97 423 ASN B C 1
ATOM 7996 O O . ASN B 1 423 ? 15.109 28.203 21.312 1 53.97 423 ASN B O 1
ATOM 8000 N N . GLN B 1 424 ? 14.125 26.328 21.844 1 53.75 424 GLN B N 1
ATOM 8001 C CA . GLN B 1 424 ? 14.203 25.844 20.469 1 53.75 424 GLN B CA 1
ATOM 8002 C C . GLN B 1 424 ? 13.117 26.469 19.609 1 53.75 424 GLN B C 1
ATOM 8004 O O . GLN B 1 424 ? 13.312 26.672 18.406 1 53.75 424 GLN B O 1
ATOM 8009 N N . LEU B 1 425 ? 12.008 26.719 20.234 1 54.62 425 LEU B N 1
ATOM 8010 C CA . LEU B 1 425 ? 10.938 27.344 19.469 1 54.62 425 LEU B CA 1
ATOM 8011 C C . LEU B 1 425 ? 11.203 28.828 19.297 1 54.62 425 LEU B C 1
ATOM 8013 O O . LEU B 1 425 ? 10.562 29.484 18.469 1 54.62 425 LEU B O 1
ATOM 8017 N N . SER B 1 426 ? 12.164 29.375 20 1 51.59 426 SER B N 1
ATOM 8018 C CA . SER B 1 426 ? 12.414 30.812 19.906 1 51.59 426 SER B CA 1
ATOM 8019 C C . SER B 1 426 ? 13.352 31.141 18.75 1 51.59 426 SER B C 1
ATOM 8021 O O . SER B 1 426 ? 12.984 31.891 17.844 1 51.59 426 SER B O 1
ATOM 8023 N N . THR B 1 427 ? 14.664 30.781 18.828 1 48.78 427 THR B N 1
ATOM 8024 C CA . THR B 1 427 ? 15.617 31.328 17.875 1 48.78 427 THR B CA 1
ATOM 8025 C C . THR B 1 427 ? 15.867 30.344 16.734 1 48.78 427 THR B C 1
ATOM 8027 O O . THR B 1 427 ? 16.078 30.75 15.586 1 48.78 427 THR B O 1
ATOM 8030 N N . SER B 1 428 ? 15.812 29.031 17.062 1 53.06 428 SER B N 1
ATOM 8031 C CA . SER B 1 428 ? 16.281 28.062 16.078 1 53.06 428 SER B CA 1
ATOM 8032 C C . SER B 1 428 ? 15.188 27.062 15.719 1 53.06 428 SER B C 1
ATOM 8034 O O . SER B 1 428 ? 15.477 25.953 15.258 1 53.06 428 SER B O 1
ATOM 8036 N N . ALA B 1 429 ? 14.07 27.656 15.742 1 59.47 429 ALA B N 1
ATOM 8037 C CA . ALA B 1 429 ? 12.938 26.734 15.617 1 59.47 429 ALA B CA 1
ATOM 8038 C C . AL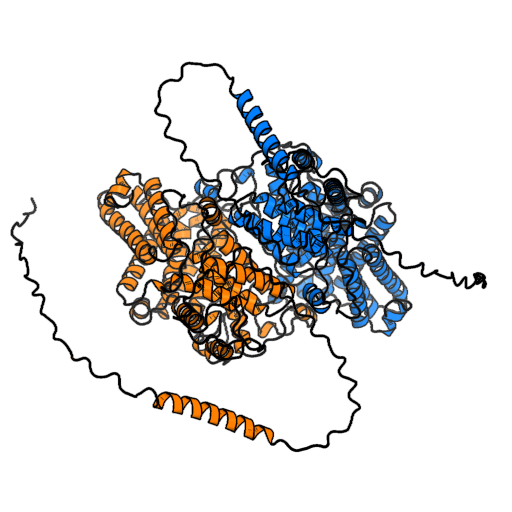A B 1 429 ? 12.82 26.203 14.188 1 59.47 429 ALA B C 1
ATOM 8040 O O . ALA B 1 429 ? 12.953 26.953 13.227 1 59.47 429 ALA B O 1
ATOM 8041 N N . THR B 1 430 ? 12.93 24.859 14.203 1 75.12 430 THR B N 1
ATOM 8042 C CA . THR B 1 430 ? 12.633 24.172 12.953 1 75.12 430 THR B CA 1
ATOM 8043 C C . THR B 1 430 ? 11.227 23.594 12.977 1 75.12 430 THR B C 1
ATOM 8045 O O . THR B 1 430 ? 10.617 23.453 14.039 1 75.12 430 THR B O 1
ATOM 8048 N N . SER B 1 431 ? 10.586 23.5 11.898 1 86.62 431 SER B N 1
ATOM 8049 C CA . SER B 1 431 ? 9.258 22.906 11.758 1 86.62 431 SER B CA 1
ATOM 8050 C C . SER B 1 431 ? 9.188 21.547 12.445 1 86.62 431 SER B C 1
ATOM 8052 O O . SER B 1 431 ? 8.203 21.25 13.133 1 86.62 431 SER B O 1
ATOM 8054 N N . ASN B 1 432 ? 10.219 20.75 12.414 1 90.44 432 ASN B N 1
ATOM 8055 C CA . ASN B 1 432 ? 10.234 19.438 13.039 1 90.44 432 ASN B CA 1
ATOM 8056 C C . ASN B 1 432 ? 10.172 19.531 14.562 1 90.44 432 ASN B C 1
ATOM 8058 O O . ASN B 1 432 ? 9.461 18.766 15.211 1 90.44 432 ASN B O 1
ATOM 8062 N N . THR B 1 433 ? 10.883 20.438 15.094 1 89.12 433 THR B N 1
ATOM 8063 C CA . THR B 1 433 ? 10.891 20.609 16.547 1 89.12 433 THR B CA 1
ATOM 8064 C C . THR B 1 433 ? 9.5 20.984 17.047 1 89.12 433 THR B C 1
ATOM 8066 O O . THR B 1 433 ? 9.078 20.531 18.109 1 89.12 433 THR B O 1
ATOM 8069 N N . PHE B 1 434 ? 8.906 21.828 16.344 1 90.75 434 PHE B N 1
ATOM 8070 C CA . PHE B 1 434 ? 7.555 22.234 16.719 1 90.75 434 PHE B CA 1
ATOM 8071 C C . PHE B 1 434 ? 6.605 21.031 16.688 1 90.75 434 PHE B C 1
ATOM 8073 O O . PHE B 1 434 ? 5.863 20.797 17.641 1 90.75 434 PHE B O 1
ATOM 8080 N N . ILE B 1 435 ? 6.625 20.234 15.648 1 93.19 435 ILE B N 1
ATOM 8081 C CA . ILE B 1 435 ? 5.75 19.078 15.484 1 93.19 435 ILE B CA 1
ATOM 8082 C C . ILE B 1 435 ? 6.047 18.047 16.578 1 93.19 435 ILE B C 1
ATOM 8084 O O . ILE B 1 435 ? 5.129 17.422 17.109 1 93.19 435 ILE B O 1
ATOM 8088 N N . VAL B 1 436 ? 7.297 17.906 16.891 1 93.19 436 VAL B N 1
ATOM 8089 C CA . VAL B 1 436 ? 7.73 16.891 17.859 1 93.19 436 VAL B CA 1
ATOM 8090 C C . VAL B 1 436 ? 7.164 17.219 19.234 1 93.19 436 VAL B C 1
ATOM 8092 O O . VAL B 1 436 ? 6.828 16.312 20 1 93.19 436 VAL B O 1
ATOM 8095 N N . HIS B 1 437 ? 6.977 18.469 19.547 1 92.06 437 HIS B N 1
ATOM 8096 C CA . HIS B 1 437 ? 6.41 18.844 20.828 1 92.06 437 HIS B CA 1
ATOM 8097 C C . HIS B 1 437 ? 4.895 18.703 20.828 1 92.06 437 HIS B C 1
ATOM 8099 O O . HIS B 1 437 ? 4.285 18.484 21.875 1 92.06 437 HIS B O 1
ATOM 8105 N N . LEU B 1 438 ? 4.328 18.828 19.688 1 95.38 438 LEU B N 1
ATOM 8106 C CA . LEU B 1 438 ? 2.875 18.734 19.609 1 95.38 438 LEU B CA 1
ATOM 8107 C C . LEU B 1 438 ? 2.426 17.281 19.547 1 95.38 438 LEU B C 1
ATOM 8109 O O . LEU B 1 438 ? 1.335 16.953 20 1 95.38 438 LEU B O 1
ATOM 8113 N N . ALA B 1 439 ? 3.225 16.406 18.984 1 96.62 439 ALA B N 1
ATOM 8114 C CA . ALA B 1 439 ? 2.826 15.039 18.641 1 96.62 439 ALA B CA 1
ATOM 8115 C C . ALA B 1 439 ? 2.396 14.266 19.891 1 96.62 439 ALA B C 1
ATOM 8117 O O . ALA B 1 439 ? 1.353 13.609 19.891 1 96.62 439 ALA B O 1
ATOM 8118 N N . PRO B 1 440 ? 3.146 14.305 21 1 97 440 PRO B N 1
ATOM 8119 C CA . PRO B 1 440 ? 2.688 13.578 22.188 1 97 440 PRO B CA 1
ATOM 8120 C C . PRO B 1 440 ? 1.355 14.094 22.719 1 97 440 PRO B C 1
ATOM 8122 O O . PRO B 1 440 ? 0.53 13.312 23.203 1 97 440 PRO B O 1
ATOM 8125 N N . LEU B 1 441 ? 1.212 15.367 22.656 1 97.31 441 LEU B N 1
ATOM 8126 C CA . LEU B 1 441 ? -0.042 15.969 23.094 1 97.31 441 LEU B CA 1
ATOM 8127 C C . LEU B 1 441 ? -1.195 15.547 22.188 1 97.31 441 LEU B C 1
ATOM 8129 O O . LEU B 1 441 ? -2.291 15.25 22.672 1 97.31 441 LEU B O 1
ATOM 8133 N N . TRP B 1 442 ? -0.918 15.555 20.938 1 98.25 442 TRP B N 1
ATOM 8134 C CA . TRP B 1 442 ? -1.88 15.086 19.953 1 98.25 442 TRP B CA 1
ATOM 8135 C C . TRP B 1 442 ? -2.297 13.641 20.25 1 98.25 442 TRP B C 1
ATOM 8137 O O . TRP B 1 442 ? -3.484 13.32 20.219 1 98.25 442 TRP B O 1
ATOM 8147 N N . ALA B 1 443 ? -1.356 12.789 20.531 1 97.88 443 ALA B N 1
ATOM 8148 C CA . ALA B 1 443 ? -1.618 11.391 20.875 1 97.88 443 ALA B CA 1
ATOM 8149 C C . ALA B 1 443 ? -2.48 11.281 22.141 1 97.88 443 ALA B C 1
ATOM 8151 O O . ALA B 1 443 ? -3.389 10.453 22.203 1 97.88 443 ALA B O 1
ATOM 8152 N N . SER B 1 444 ? -2.193 12.109 23.078 1 97.44 444 SER B N 1
ATOM 8153 C CA . SER B 1 444 ? -2.967 12.117 24.312 1 97.44 444 SER B CA 1
ATOM 8154 C C . SER B 1 444 ? -4.426 12.461 24.062 1 97.44 444 SER B C 1
ATOM 8156 O O . SER B 1 444 ? -5.328 11.844 24.625 1 97.44 444 SER B O 1
ATOM 8158 N N . ILE B 1 445 ? -4.633 13.422 23.266 1 97.69 445 ILE B N 1
ATOM 8159 C CA . ILE B 1 445 ? -6.004 13.797 22.938 1 97.69 445 ILE B CA 1
ATOM 8160 C C . ILE B 1 445 ? -6.711 12.617 22.266 1 97.69 445 ILE B C 1
ATOM 8162 O O . ILE B 1 445 ? -7.84 12.273 22.625 1 97.69 445 ILE B O 1
ATOM 8166 N N . LYS B 1 446 ? -6.109 12.023 21.344 1 95.38 446 LYS B N 1
ATOM 8167 C CA . LYS B 1 446 ? -6.703 10.922 20.594 1 95.38 446 LYS B CA 1
ATOM 8168 C C . LYS B 1 446 ? -7.102 9.773 21.516 1 95.38 446 LYS B C 1
ATOM 8170 O O . LYS B 1 446 ? -8.164 9.18 21.359 1 95.38 446 LYS B O 1
ATOM 8175 N N . LEU B 1 447 ? -6.301 9.461 22.5 1 94.69 447 LEU B N 1
ATOM 8176 C CA . LEU B 1 447 ? -6.547 8.336 23.391 1 94.69 447 LEU B CA 1
ATOM 8177 C C . LEU B 1 447 ? -7.742 8.617 24.297 1 94.69 447 LEU B C 1
ATOM 8179 O O . LEU B 1 447 ? -8.383 7.688 24.797 1 94.69 447 LEU B O 1
ATOM 8183 N N . HIS B 1 448 ? -8.102 9.891 24.438 1 95.12 448 HIS B N 1
ATOM 8184 C CA . HIS B 1 448 ? -9.016 10.195 25.531 1 95.12 448 HIS B CA 1
ATOM 8185 C C . HIS B 1 448 ? -10.297 10.852 25 1 95.12 448 HIS B C 1
ATOM 8187 O O . HIS B 1 448 ? -11.344 10.773 25.656 1 95.12 448 HIS B O 1
ATOM 8193 N N . ILE B 1 449 ? -10.273 11.469 23.922 1 94.69 449 ILE B N 1
ATOM 8194 C CA . ILE B 1 449 ? -11.344 12.367 23.5 1 94.69 449 ILE B CA 1
ATOM 8195 C C . ILE B 1 449 ? -12.633 11.578 23.328 1 94.69 449 ILE B C 1
ATOM 8197 O O . ILE B 1 449 ? -13.711 12.039 23.703 1 94.69 449 ILE B O 1
ATOM 8201 N N . ASP B 1 450 ? -12.594 10.398 22.797 1 89 450 ASP B N 1
ATOM 8202 C CA . ASP B 1 450 ? -13.797 9.641 22.469 1 89 450 ASP B CA 1
ATOM 8203 C C . ASP B 1 450 ? -14.32 8.875 23.688 1 89 450 ASP B C 1
ATOM 8205 O O . ASP B 1 450 ? -15.477 8.438 23.703 1 89 450 ASP B O 1
ATOM 8209 N N . ILE B 1 451 ? -13.508 8.695 24.656 1 91.75 451 ILE B N 1
ATOM 8210 C CA . ILE B 1 451 ? -13.953 7.934 25.812 1 91.75 451 ILE B CA 1
ATOM 8211 C C . ILE B 1 451 ? -14.242 8.883 26.984 1 91.75 451 ILE B C 1
ATOM 8213 O O . ILE B 1 451 ? -14.617 8.438 28.062 1 91.75 451 ILE B O 1
ATOM 8217 N N . ALA B 1 452 ? -14.109 10.133 26.75 1 94.81 452 ALA B N 1
ATOM 8218 C CA . ALA B 1 452 ? -14.312 11.133 27.797 1 94.81 452 ALA B CA 1
ATOM 8219 C C . ALA B 1 452 ? -15.797 11.367 28.047 1 94.81 452 ALA B C 1
ATOM 8221 O O . ALA B 1 452 ? -16.594 11.391 27.109 1 94.81 452 ALA B O 1
ATOM 8222 N N . ASN B 1 453 ? -16.109 11.43 29.297 1 94.5 453 ASN B N 1
ATOM 8223 C CA . ASN B 1 453 ? -17.391 11.984 29.703 1 94.5 453 ASN B CA 1
ATOM 8224 C C . ASN B 1 453 ? -17.312 13.484 29.969 1 94.5 453 ASN B C 1
ATOM 8226 O O . ASN B 1 453 ? -17.016 13.906 31.078 1 94.5 453 ASN B O 1
ATOM 8230 N N . TRP B 1 454 ? -17.656 14.219 29.016 1 93.88 454 TRP B N 1
ATOM 8231 C CA . TRP B 1 454 ? -17.453 15.664 29.031 1 93.88 454 TRP B CA 1
ATOM 8232 C C . TRP B 1 454 ? -18.438 16.359 29.969 1 93.88 454 TRP B C 1
ATOM 8234 O O . TRP B 1 454 ? -18.234 17.516 30.344 1 93.88 454 TRP B O 1
ATOM 8244 N N . GLN B 1 455 ? -19.453 15.695 30.375 1 92.44 455 GLN B N 1
ATOM 8245 C CA . GLN B 1 455 ? -20.438 16.25 31.297 1 92.44 455 GLN B CA 1
ATOM 8246 C C . GLN B 1 455 ? -19.938 16.219 32.75 1 92.44 455 GLN B C 1
ATOM 8248 O O . GLN B 1 455 ? -20.375 16.984 33.594 1 92.44 455 GLN B O 1
ATOM 8253 N N . ASP B 1 456 ? -19.031 15.32 32.938 1 92.94 456 ASP B N 1
ATOM 8254 C CA . ASP B 1 456 ? -18.469 15.148 34.25 1 92.94 456 ASP B CA 1
ATOM 8255 C C . ASP B 1 456 ? -17.172 15.938 34.406 1 92.94 456 ASP B C 1
ATOM 8257 O O . ASP B 1 456 ? -16.141 15.562 33.844 1 92.94 456 ASP B O 1
ATOM 8261 N N . PRO B 1 457 ? -17.172 16.984 35.156 1 88.69 457 PRO B N 1
ATOM 8262 C CA . PRO B 1 457 ? -15.961 17.797 35.312 1 88.69 457 PRO B CA 1
ATOM 8263 C C . PRO B 1 457 ? -14.805 17.031 35.969 1 88.69 457 PRO B C 1
ATOM 8265 O O . PRO B 1 457 ? -13.648 17.422 35.844 1 88.69 457 PRO B O 1
ATOM 8268 N N . SER B 1 458 ? -15.102 15.953 36.562 1 91.75 458 SER B N 1
ATOM 8269 C CA . SER B 1 458 ? -14.07 15.18 37.219 1 91.75 458 SER B CA 1
ATOM 8270 C C . SER B 1 458 ? -13.539 14.062 36.344 1 91.75 458 SER B C 1
ATOM 8272 O O . SER B 1 458 ? -12.633 13.328 36.719 1 91.75 458 SER B O 1
ATOM 8274 N N . CYS B 1 459 ? -14.031 14.039 35.156 1 94.69 459 CYS B N 1
ATOM 8275 C CA . CYS B 1 459 ? -13.609 12.984 34.25 1 94.69 459 CYS B CA 1
ATOM 8276 C C . CYS B 1 459 ? -12.133 13.125 33.875 1 94.69 459 CYS B C 1
ATOM 8278 O O . CYS B 1 459 ? -11.719 14.148 33.344 1 94.69 459 CYS B O 1
ATOM 8280 N N . GLU B 1 460 ? -11.391 12.078 34.188 1 94.25 460 GLU B N 1
ATOM 8281 C CA . GLU B 1 460 ? -9.953 12.102 33.969 1 94.25 460 GLU B CA 1
ATOM 8282 C C . GLU B 1 460 ? -9.609 12.25 32.5 1 94.25 460 GLU B C 1
ATOM 8284 O O . GLU B 1 460 ? -8.719 13.016 32.125 1 94.25 460 GLU B O 1
ATOM 8289 N N . SER B 1 461 ? -10.305 11.539 31.688 1 95.75 461 SER B N 1
ATOM 8290 C CA . SER B 1 461 ? -10.047 11.57 30.25 1 95.75 461 SER B CA 1
ATOM 8291 C C . SER B 1 461 ? -10.344 12.953 29.672 1 95.75 461 SER B C 1
ATOM 8293 O O . SER B 1 461 ? -9.586 13.461 28.844 1 95.75 461 SER B O 1
ATOM 8295 N N . ALA B 1 462 ? -11.391 13.562 30.062 1 96.56 462 ALA B N 1
ATOM 8296 C CA . ALA B 1 462 ? -11.734 14.906 29.594 1 96.56 462 ALA B CA 1
ATOM 8297 C C . ALA B 1 462 ? -10.672 15.914 30.016 1 96.56 462 ALA B C 1
ATOM 8299 O O . ALA B 1 462 ? -10.273 16.766 29.219 1 96.56 462 ALA B O 1
ATOM 8300 N N . ASN B 1 463 ? -10.234 15.766 31.203 1 96.62 463 ASN B N 1
ATOM 8301 C CA . ASN B 1 463 ? -9.234 16.688 31.719 1 96.62 463 ASN B CA 1
ATOM 8302 C C . ASN B 1 463 ? -7.895 16.531 31.016 1 96.62 463 ASN B C 1
ATOM 8304 O O . ASN B 1 463 ? -7.207 17.516 30.734 1 96.62 463 ASN B O 1
ATOM 8308 N N . LYS B 1 464 ? -7.555 15.32 30.766 1 96.44 464 LYS B N 1
ATOM 8309 C CA . LYS B 1 464 ? -6.305 15.062 30.062 1 96.44 464 LYS B CA 1
ATOM 8310 C C . LYS B 1 464 ? -6.352 15.617 28.641 1 96.44 464 LYS B C 1
ATOM 8312 O O . LYS B 1 464 ? -5.379 16.219 28.172 1 96.44 464 LYS B O 1
ATOM 8317 N N . ALA B 1 465 ? -7.422 15.398 27.969 1 97.69 465 ALA B N 1
ATOM 8318 C CA . ALA B 1 465 ? -7.586 15.906 26.609 1 97.69 465 ALA B CA 1
ATOM 8319 C C . ALA B 1 465 ? -7.551 17.438 26.594 1 97.69 465 ALA B C 1
ATOM 8321 O O . ALA B 1 465 ? -6.918 18.031 25.719 1 97.69 465 ALA B O 1
ATOM 8322 N N . LEU B 1 466 ? -8.18 18.031 27.562 1 97.56 466 LEU B N 1
ATOM 8323 C CA . LEU B 1 466 ? -8.227 19.484 27.641 1 97.56 466 LEU B CA 1
ATOM 8324 C C . LEU B 1 466 ? -6.848 20.062 27.969 1 97.56 466 LEU B C 1
ATOM 8326 O O . LEU B 1 466 ? -6.441 21.078 27.391 1 97.56 466 LEU B O 1
ATOM 8330 N N . ALA B 1 467 ? -6.203 19.422 28.875 1 97.62 467 ALA B N 1
ATOM 8331 C CA . ALA B 1 467 ? -4.855 19.875 29.234 1 97.62 467 ALA B CA 1
ATOM 8332 C C . ALA B 1 467 ? -3.924 19.812 28.031 1 97.62 467 ALA B C 1
ATOM 8334 O O . ALA B 1 467 ? -3.117 20.719 27.812 1 97.62 467 ALA B O 1
ATOM 8335 N N . ALA B 1 468 ? -4 18.75 27.312 1 98.12 468 ALA B N 1
ATOM 8336 C CA . ALA B 1 468 ? -3.191 18.594 26.094 1 98.12 468 ALA B CA 1
ATOM 8337 C C . ALA B 1 468 ? -3.545 19.656 25.062 1 98.12 468 ALA B C 1
ATOM 8339 O O . ALA B 1 468 ? -2.66 20.219 24.422 1 98.12 468 ALA B O 1
ATOM 8340 N N . ALA B 1 469 ? -4.812 19.922 24.906 1 98.44 469 ALA B N 1
ATOM 8341 C CA . ALA B 1 469 ? -5.266 20.953 23.969 1 98.44 469 ALA B CA 1
ATOM 8342 C C . ALA B 1 469 ? -4.695 22.312 24.328 1 98.44 469 ALA B C 1
ATOM 8344 O O . ALA B 1 469 ? -4.203 23.031 23.453 1 98.44 469 ALA B O 1
ATOM 8345 N N . ARG B 1 470 ? -4.727 22.625 25.547 1 97.5 470 ARG B N 1
ATOM 8346 C CA . ARG B 1 470 ? -4.227 23.922 26.016 1 97.5 470 ARG B CA 1
ATOM 8347 C C . ARG B 1 470 ? -2.713 24.016 25.859 1 97.5 470 ARG B C 1
ATOM 8349 O O . ARG B 1 470 ? -2.176 25.078 25.562 1 97.5 470 ARG B O 1
ATOM 8356 N N . ALA B 1 471 ? -2.084 22.906 26.094 1 96.06 471 ALA B N 1
ATOM 8357 C CA . ALA B 1 471 ? -0.639 22.875 25.875 1 96.06 471 ALA B CA 1
ATOM 8358 C C . ALA B 1 471 ? -0.291 23.125 24.422 1 96.06 471 ALA B C 1
ATOM 8360 O O . ALA B 1 471 ? 0.676 23.828 24.109 1 96.06 471 ALA B O 1
ATOM 8361 N N . ILE B 1 472 ? -1.005 22.562 23.469 1 96.44 472 ILE B N 1
ATOM 8362 C CA . ILE B 1 472 ? -0.808 22.797 22.047 1 96.44 472 ILE B CA 1
ATOM 8363 C C . ILE B 1 472 ? -0.968 24.281 21.719 1 96.44 472 ILE B C 1
ATOM 8365 O O . ILE B 1 472 ? -0.155 24.844 21 1 96.44 472 ILE B O 1
ATOM 8369 N N . LEU B 1 473 ? -1.968 24.922 22.312 1 95.44 473 LEU B N 1
ATOM 8370 C CA . LEU B 1 473 ? -2.191 26.344 22.094 1 95.44 473 LEU B CA 1
ATOM 8371 C C . LEU B 1 473 ? -1.04 27.172 22.656 1 95.44 473 LEU B C 1
ATOM 8373 O O . LEU B 1 473 ? -0.616 28.156 22.047 1 95.44 473 LEU B O 1
ATOM 8377 N N . ARG B 1 474 ? -0.627 26.734 23.781 1 93.06 474 ARG B N 1
ATOM 8378 C CA . ARG B 1 474 ? 0.489 27.453 24.391 1 93.06 474 ARG B CA 1
ATOM 8379 C C . ARG B 1 474 ? 1.729 27.391 23.5 1 93.06 474 ARG B C 1
ATOM 8381 O O . ARG B 1 474 ? 2.389 28.406 23.281 1 93.06 474 ARG B O 1
ATOM 8388 N N . TYR B 1 475 ? 2.068 26.234 23.016 1 90.75 475 TYR B N 1
ATOM 8389 C CA . TYR B 1 475 ? 3.223 26.078 22.141 1 90.75 475 TYR B CA 1
ATOM 8390 C C . TYR B 1 475 ? 3.029 26.859 20.844 1 90.75 475 TYR B C 1
ATOM 8392 O O . TYR B 1 475 ? 3.984 27.438 20.297 1 90.75 475 TYR B O 1
ATOM 8400 N N . THR B 1 476 ? 1.85 26.875 20.375 1 90.88 476 THR B N 1
ATOM 8401 C CA . THR B 1 476 ? 1.556 27.594 19.141 1 90.88 476 THR B CA 1
ATOM 8402 C C . THR B 1 476 ? 1.728 29.094 19.344 1 90.88 476 THR B C 1
ATOM 8404 O O . THR B 1 476 ? 2.281 29.781 18.484 1 90.88 476 THR B O 1
ATOM 8407 N N . THR B 1 477 ? 1.255 29.578 20.453 1 88.56 477 THR B N 1
ATOM 8408 C CA . THR B 1 477 ? 1.408 30.984 20.781 1 88.56 477 THR B CA 1
ATOM 8409 C C . THR B 1 477 ? 2.883 31.344 20.938 1 88.56 477 THR B C 1
ATOM 8411 O O . THR B 1 477 ? 3.312 32.406 20.516 1 88.56 477 THR B O 1
ATOM 8414 N N . MET B 1 478 ? 3.594 30.469 21.5 1 85.56 478 MET B N 1
ATOM 8415 C CA . MET B 1 478 ? 5.031 30.688 21.656 1 85.56 478 MET B CA 1
ATOM 8416 C C . MET B 1 478 ? 5.711 30.781 20.297 1 85.56 478 MET B C 1
ATOM 8418 O O . MET B 1 478 ? 6.57 31.641 20.078 1 85.56 478 MET B O 1
ATOM 8422 N N . LEU B 1 479 ? 5.336 29.938 19.422 1 84.38 479 LEU B N 1
ATOM 8423 C CA . LEU B 1 479 ? 5.898 29.969 18.078 1 84.38 479 LEU B CA 1
ATOM 8424 C C . LEU B 1 479 ? 5.531 31.281 17.375 1 84.38 479 LEU B C 1
ATOM 8426 O O . LEU B 1 479 ? 6.363 31.875 16.688 1 84.38 479 LEU B O 1
ATOM 8430 N N . GLY B 1 480 ? 4.297 31.688 17.516 1 82.19 480 GLY B N 1
ATOM 8431 C CA . GLY B 1 480 ? 3.814 32.906 16.891 1 82.19 480 GLY B CA 1
ATOM 8432 C C . GLY B 1 480 ? 4.527 34.156 17.375 1 82.19 480 GLY B C 1
ATOM 8433 O O . GLY B 1 480 ? 4.547 35.188 16.688 1 82.19 480 GLY B O 1
ATOM 8434 N N . SER B 1 481 ? 5.062 34.031 18.453 1 79.12 481 SER B N 1
ATOM 8435 C CA . SER B 1 481 ? 5.773 35.188 19.031 1 79.12 481 SER B CA 1
ATOM 8436 C C . SER B 1 481 ? 7.199 35.25 18.5 1 79.12 481 SER B C 1
ATOM 8438 O O . SER B 1 481 ? 7.914 36.219 18.781 1 79.12 481 SER B O 1
ATOM 8440 N N . THR B 1 482 ? 7.531 34.312 17.75 1 79.31 482 THR B N 1
ATOM 8441 C CA . THR B 1 482 ? 8.859 34.312 17.125 1 79.31 482 THR B CA 1
ATOM 8442 C C . THR B 1 482 ? 8.789 34.812 15.688 1 79.31 482 THR B C 1
ATOM 8444 O O . THR B 1 482 ? 7.703 35.125 15.188 1 79.31 482 THR B O 1
ATOM 8447 N N . SER B 1 483 ? 9.969 34.938 15.008 1 76.81 483 SER B N 1
ATOM 8448 C CA . SER B 1 483 ? 10.031 35.375 13.617 1 76.81 483 SER B CA 1
ATOM 8449 C C . SER B 1 483 ? 9.836 34.188 12.664 1 76.81 483 SER B C 1
ATOM 8451 O O . SER B 1 483 ? 10.164 34.281 11.477 1 76.81 483 SER B O 1
ATOM 8453 N N . PHE B 1 484 ? 9.398 33.125 13.211 1 79.88 484 PHE B N 1
ATOM 8454 C CA . PHE B 1 484 ? 9.211 31.953 12.375 1 79.88 484 PHE B CA 1
ATOM 8455 C C . PHE B 1 484 ? 8.148 32.219 11.32 1 79.88 484 PHE B C 1
ATOM 8457 O O . PHE B 1 484 ? 7.078 32.75 11.625 1 79.88 484 PHE B O 1
ATOM 8464 N N . GLU B 1 485 ? 8.445 31.875 10.117 1 76.88 485 GLU B N 1
ATOM 8465 C CA . GLU B 1 485 ? 7.523 32.062 9 1 76.88 485 GLU B CA 1
ATOM 8466 C C . GLU B 1 485 ? 6.531 30.922 8.891 1 76.88 485 GLU B C 1
ATOM 8468 O O . GLU B 1 485 ? 6.93 29.766 8.805 1 76.88 485 GLU B O 1
ATOM 8473 N N . ALA B 1 486 ? 5.316 31.234 8.797 1 74.62 486 ALA B N 1
ATOM 8474 C CA . ALA B 1 486 ? 4.234 30.25 8.75 1 74.62 486 ALA B CA 1
ATOM 8475 C C . ALA B 1 486 ? 4.344 29.375 7.508 1 74.62 486 ALA B C 1
ATOM 8477 O O . ALA B 1 486 ? 3.924 28.219 7.523 1 74.62 486 ALA B O 1
ATOM 8478 N N . SER B 1 487 ? 4.93 29.906 6.469 1 76.19 487 SER B N 1
ATOM 8479 C CA . SER B 1 487 ? 5.051 29.172 5.215 1 76.19 487 SER B CA 1
ATOM 8480 C C . SER B 1 487 ? 5.984 27.969 5.359 1 76.19 487 SER B C 1
ATOM 8482 O O . SER B 1 487 ? 5.938 27.031 4.555 1 76.19 487 SER B O 1
ATOM 8484 N N . ARG B 1 488 ? 6.746 27.906 6.395 1 83.12 488 ARG B N 1
ATOM 8485 C CA . ARG B 1 488 ? 7.75 26.875 6.582 1 83.12 488 ARG B CA 1
ATOM 8486 C C . ARG B 1 488 ? 7.215 25.75 7.469 1 83.12 488 ARG B C 1
ATOM 8488 O O . ARG B 1 488 ? 7.863 24.719 7.629 1 83.12 488 ARG B O 1
ATOM 8495 N N . LEU B 1 489 ? 6.082 25.984 7.875 1 85.88 489 LEU B N 1
ATOM 8496 C CA . LEU B 1 489 ? 5.504 24.984 8.773 1 85.88 489 LEU B CA 1
ATOM 8497 C C . LEU B 1 489 ? 5.129 23.719 8.008 1 85.88 489 LEU B C 1
ATOM 8499 O O . LEU B 1 489 ? 4.59 23.797 6.898 1 85.88 489 LEU B O 1
ATOM 8503 N N . ASP B 1 490 ? 5.531 22.609 8.633 1 91.12 490 ASP B N 1
ATOM 8504 C CA . ASP B 1 490 ? 4.996 21.359 8.102 1 91.12 490 ASP B CA 1
ATOM 8505 C C . ASP B 1 490 ? 3.471 21.359 8.133 1 91.12 490 ASP B C 1
ATOM 8507 O O . ASP B 1 490 ? 2.861 21.703 9.148 1 91.12 490 ASP B O 1
ATOM 8511 N N . ARG B 1 491 ? 2.904 21 7.082 1 91.94 491 ARG B N 1
ATOM 8512 C CA . ARG B 1 491 ? 1.454 21.078 6.93 1 91.94 491 ARG B CA 1
ATOM 8513 C C . ARG B 1 491 ? 0.75 20.125 7.895 1 91.94 491 ARG B C 1
ATOM 8515 O O . ARG B 1 491 ? -0.427 20.312 8.211 1 91.94 491 ARG B O 1
ATOM 8522 N N . VAL B 1 492 ? 1.414 19.25 8.477 1 94.06 492 VAL B N 1
ATOM 8523 C CA . VAL B 1 492 ? 0.855 18.281 9.414 1 94.06 492 VAL B CA 1
ATOM 8524 C C . VAL B 1 492 ? 0.361 19 10.664 1 94.06 492 VAL B C 1
ATOM 8526 O O . VAL B 1 492 ? -0.463 18.469 11.414 1 94.06 492 VAL B O 1
ATOM 8529 N N . VAL B 1 493 ? 0.729 20.234 10.859 1 93.44 493 VAL B N 1
ATOM 8530 C CA . VAL B 1 493 ? 0.482 20.969 12.094 1 93.44 493 VAL B CA 1
ATOM 8531 C C . VAL B 1 493 ? -1.018 21.203 12.266 1 93.44 493 VAL B C 1
ATOM 8533 O O . VAL B 1 493 ? -1.511 21.312 13.391 1 93.44 493 VAL B O 1
ATOM 8536 N N . TYR B 1 494 ? -1.713 21.266 11.164 1 93.75 494 TYR B N 1
ATOM 8537 C CA . TYR B 1 494 ? -3.135 21.562 11.297 1 93.75 494 TYR B CA 1
ATOM 8538 C C . TYR B 1 494 ? -3.855 20.453 12.055 1 93.75 494 TYR B C 1
ATOM 8540 O O . TYR B 1 494 ? -4.906 20.688 12.656 1 93.75 494 TYR B O 1
ATOM 8548 N N . LEU B 1 495 ? -3.291 19.281 12.047 1 95.44 495 LEU B N 1
ATOM 8549 C CA . LEU B 1 495 ? -3.955 18.125 12.625 1 95.44 495 LEU B CA 1
ATOM 8550 C C . LEU B 1 495 ? -3.998 18.234 14.148 1 95.44 495 LEU B C 1
ATOM 8552 O O . LEU B 1 495 ? -5.07 18.141 14.75 1 95.44 495 LEU B O 1
ATOM 8556 N N . PRO B 1 496 ? -2.836 18.438 14.742 1 96.5 496 PRO B N 1
ATOM 8557 C CA . PRO B 1 496 ? -2.941 18.656 16.188 1 96.5 496 PRO B CA 1
ATOM 8558 C C . PRO B 1 496 ? -3.742 19.906 16.531 1 96.5 496 PRO B C 1
ATOM 8560 O O . PRO B 1 496 ? -4.418 19.953 17.562 1 96.5 496 PRO B O 1
ATOM 8563 N N . TRP B 1 497 ? -3.73 20.922 15.758 1 96 497 TRP B N 1
ATOM 8564 C CA . TRP B 1 497 ? -4.539 22.109 15.984 1 96 497 TRP B CA 1
ATOM 8565 C C . TRP B 1 497 ? -6.027 21.766 15.977 1 96 497 TRP B C 1
ATOM 8567 O O . TRP B 1 497 ? -6.77 22.172 16.875 1 96 497 TRP B O 1
ATOM 8577 N N . LEU B 1 498 ? -6.418 21.047 15.031 1 95.69 498 LEU B N 1
ATOM 8578 C CA . LEU B 1 498 ? -7.82 20.656 14.922 1 95.69 498 LEU B CA 1
ATOM 8579 C C . LEU B 1 498 ? -8.227 19.75 16.078 1 95.69 498 LEU B C 1
ATOM 8581 O O . LEU B 1 498 ? -9.336 19.875 16.609 1 95.69 498 LEU B O 1
ATOM 8585 N N . SER B 1 499 ? -7.363 18.875 16.375 1 96.75 499 SER B N 1
ATOM 8586 C CA . SER B 1 499 ? -7.641 17.984 17.5 1 96.75 499 SER B CA 1
ATOM 8587 C C . SER B 1 499 ? -7.824 18.766 18.797 1 96.75 499 SER B C 1
ATOM 8589 O O . SER B 1 499 ? -8.711 18.469 19.594 1 96.75 499 SER B O 1
ATOM 8591 N N . ALA B 1 500 ? -6.969 19.703 19 1 97.88 500 ALA B N 1
ATOM 8592 C CA . ALA B 1 500 ? -7.113 20.594 20.156 1 97.88 500 ALA B CA 1
ATOM 8593 C C . ALA B 1 500 ? -8.43 21.359 20.094 1 97.88 500 ALA B C 1
ATOM 8595 O O . ALA B 1 500 ? -9.133 21.484 21.094 1 97.88 500 ALA B O 1
ATOM 8596 N N . GLY B 1 501 ? -8.742 21.844 18.938 1 97.25 501 GLY B N 1
ATOM 8597 C CA . GLY B 1 501 ? -10.008 22.547 18.75 1 97.25 501 GLY B CA 1
ATOM 8598 C C . GLY B 1 501 ? -11.211 21.688 19.109 1 97.25 501 GLY B C 1
ATOM 8599 O O . GLY B 1 501 ? -12.141 22.172 19.766 1 97.25 501 GLY B O 1
ATOM 8600 N N . ARG B 1 502 ? -11.164 20.5 18.703 1 95.62 502 ARG B N 1
ATOM 8601 C CA . ARG B 1 502 ? -12.273 19.594 18.969 1 95.62 502 ARG B CA 1
ATOM 8602 C C . ARG B 1 502 ? -12.438 19.359 20.469 1 95.62 502 ARG B C 1
ATOM 8604 O O . ARG B 1 502 ? -13.562 19.328 20.969 1 95.62 502 ARG B O 1
ATOM 8611 N N . ALA B 1 503 ? -11.352 19.172 21.141 1 97.19 503 ALA B N 1
ATOM 8612 C CA . ALA B 1 503 ? -11.414 19 22.578 1 97.19 503 ALA B CA 1
ATOM 8613 C C . ALA B 1 503 ? -12.008 20.219 23.266 1 97.19 503 ALA B C 1
ATOM 8615 O O . ALA B 1 503 ? -12.82 20.094 24.188 1 97.19 503 ALA B O 1
ATOM 8616 N N . LEU B 1 504 ? -11.656 21.359 22.812 1 97.38 504 LEU B N 1
ATOM 8617 C CA . LEU B 1 504 ? -12.156 22.609 23.375 1 97.38 504 LEU B CA 1
ATOM 8618 C C . LEU B 1 504 ? -13.641 22.781 23.078 1 97.38 504 LEU B C 1
ATOM 8620 O O . LEU B 1 504 ? -14.398 23.25 23.938 1 97.38 504 LEU B O 1
ATOM 8624 N N . VAL B 1 505 ? -14 22.406 21.922 1 96.69 505 VAL B N 1
ATOM 8625 C CA . VAL B 1 505 ? -15.398 22.516 21.516 1 96.69 505 VAL B CA 1
ATOM 8626 C C . VAL B 1 505 ? -16.266 21.594 22.391 1 96.69 505 VAL B C 1
ATOM 8628 O O . VAL B 1 505 ? -17.328 22 22.859 1 96.69 505 VAL B O 1
ATOM 8631 N N . HIS B 1 506 ? -15.812 20.406 22.578 1 95.81 506 HIS B N 1
ATOM 8632 C CA . HIS B 1 506 ? -16.531 19.484 23.453 1 95.81 506 HIS B CA 1
ATOM 8633 C C . HIS B 1 506 ? -16.625 20.016 24.875 1 95.81 506 HIS B C 1
ATOM 8635 O O . HIS B 1 506 ? -17.672 19.891 25.516 1 95.81 506 HIS B O 1
ATOM 8641 N N . SER B 1 507 ? -15.586 20.562 25.328 1 95.88 507 SER B N 1
ATOM 8642 C CA . SER B 1 507 ? -15.57 21.125 26.672 1 95.88 507 SER B CA 1
ATOM 8643 C C . SER B 1 507 ? -16.547 22.281 26.797 1 95.88 507 SER B C 1
ATOM 8645 O O . SER B 1 507 ? -17.234 22.422 27.812 1 95.88 507 SER B O 1
ATOM 8647 N N . LEU B 1 508 ? -16.609 23.062 25.812 1 95.69 508 LEU B N 1
ATOM 8648 C CA . LEU B 1 508 ? -17.484 24.234 25.828 1 95.69 508 LEU B CA 1
ATOM 8649 C C . LEU B 1 508 ? -18.953 23.797 25.844 1 95.69 508 LEU B C 1
ATOM 8651 O O . LEU B 1 508 ? -19.781 24.453 26.484 1 95.69 508 LEU B O 1
ATOM 8655 N N . LYS B 1 509 ? -19.25 22.781 25.125 1 94.75 509 LYS B N 1
ATOM 8656 C CA . LYS B 1 509 ? -20.625 22.281 25.031 1 94.75 509 LYS B CA 1
ATOM 8657 C C . LYS B 1 509 ? -21.219 22.016 26.406 1 94.75 509 LYS B C 1
ATOM 8659 O O . LYS B 1 509 ? -22.406 22.234 26.625 1 94.75 509 LYS B O 1
ATOM 8664 N N . PHE B 1 510 ? -20.359 21.609 27.344 1 93.5 510 PHE B N 1
ATOM 8665 C CA . PHE B 1 510 ? -20.875 21.188 28.641 1 93.5 510 PHE B CA 1
ATOM 8666 C C . PHE B 1 510 ? -20.328 22.078 29.75 1 93.5 510 PHE B C 1
ATOM 8668 O O . PHE B 1 510 ? -20.578 21.828 30.938 1 93.5 510 PHE B O 1
ATOM 8675 N N . ALA B 1 511 ? -19.625 23.047 29.406 1 91.38 511 ALA B N 1
ATOM 8676 C CA . ALA B 1 511 ? -18.969 23.906 30.406 1 91.38 511 ALA B CA 1
ATOM 8677 C C . ALA B 1 511 ? -19.984 24.828 31.078 1 91.38 511 ALA B C 1
ATOM 8679 O O . ALA B 1 511 ? -20.953 25.25 30.453 1 91.38 511 ALA B O 1
ATOM 8680 N N . PRO B 1 512 ? -19.703 25.109 32.375 1 90 512 PRO B N 1
ATOM 8681 C CA . PRO B 1 512 ? -20.5 26.156 33.031 1 90 512 PRO B CA 1
ATOM 8682 C C . PRO B 1 512 ? -20.281 27.531 32.406 1 90 512 PRO B C 1
ATOM 8684 O O . PRO B 1 512 ? -19.266 27.766 31.75 1 90 512 PRO B O 1
ATOM 8687 N N . GLU B 1 513 ? -21.203 28.422 32.625 1 88.19 513 GLU B N 1
ATOM 8688 C CA . GLU B 1 513 ? -21.188 29.75 32 1 88.19 513 GLU B CA 1
ATOM 8689 C C . GLU B 1 513 ? -19.969 30.562 32.438 1 88.19 513 GLU B C 1
ATOM 8691 O O . GLU B 1 513 ? -19.484 31.422 31.703 1 88.19 513 GLU B O 1
ATOM 8696 N N . SER B 1 514 ? -19.438 30.219 33.625 1 91.12 514 SER B N 1
ATOM 8697 C CA . SER B 1 514 ? -18.281 30.938 34.156 1 91.12 514 SER B CA 1
ATOM 8698 C C . SER B 1 514 ? -17.031 30.641 33.344 1 91.12 514 SER B C 1
ATOM 8700 O O . SER B 1 514 ? -16.141 31.5 33.219 1 91.12 514 SER B O 1
ATOM 8702 N N . LEU B 1 515 ? -16.953 29.5 32.688 1 90.88 515 LEU B N 1
ATOM 8703 C CA . LEU B 1 515 ? -15.75 29.078 31.953 1 90.88 515 LEU B CA 1
ATOM 8704 C C . LEU B 1 515 ? -15.922 29.297 30.453 1 90.88 515 LEU B C 1
ATOM 8706 O O . LEU B 1 515 ? -14.945 29.266 29.703 1 90.88 515 LEU B O 1
ATOM 8710 N N . ALA B 1 516 ? -17.047 29.594 29.953 1 92.62 516 ALA B N 1
ATOM 8711 C CA . ALA B 1 516 ? -17.422 29.625 28.547 1 92.62 516 ALA B CA 1
ATOM 8712 C C . ALA B 1 516 ? -16.625 30.703 27.812 1 92.62 516 ALA B C 1
ATOM 8714 O O . ALA B 1 516 ? -16.109 30.469 26.703 1 92.62 516 ALA B O 1
ATOM 8715 N N . PRO B 1 517 ? -16.469 31.922 28.469 1 92.44 517 PRO B N 1
ATOM 8716 C CA . PRO B 1 517 ? -15.734 32.938 27.734 1 92.44 517 PRO B CA 1
ATOM 8717 C C . PRO B 1 517 ? -14.281 32.562 27.453 1 92.44 517 PRO B C 1
ATOM 8719 O O . PRO B 1 517 ? -13.75 32.875 26.375 1 92.44 517 PRO B O 1
ATOM 8722 N N . ILE B 1 518 ? -13.656 31.906 28.359 1 94.62 518 ILE B N 1
ATOM 8723 C CA . ILE B 1 518 ? -12.266 31.484 28.188 1 94.62 518 ILE B CA 1
ATOM 8724 C C . ILE B 1 518 ? -12.18 30.438 27.078 1 94.62 518 ILE B C 1
ATOM 8726 O O . ILE B 1 518 ? -11.297 30.5 26.219 1 94.62 518 ILE B O 1
ATOM 8730 N N . LEU B 1 519 ? -13.062 29.484 27.125 1 95.69 519 LEU B N 1
ATOM 8731 C CA . LEU B 1 519 ? -13.094 28.438 26.109 1 95.69 519 LEU B CA 1
ATOM 8732 C C . LEU B 1 519 ? -13.375 29 24.734 1 95.69 519 LEU B C 1
ATOM 8734 O O . LEU B 1 519 ? -12.781 28.562 23.734 1 95.69 519 LEU B O 1
ATOM 8738 N N . ARG B 1 520 ? -14.25 30 24.672 1 95.19 520 ARG B N 1
ATOM 8739 C CA . ARG B 1 520 ? -14.539 30.656 23.406 1 95.19 520 ARG B CA 1
ATOM 8740 C C . ARG B 1 520 ? -13.297 31.328 22.844 1 95.19 520 ARG B C 1
ATOM 8742 O O . ARG B 1 520 ? -13.031 31.25 21.641 1 95.19 520 ARG B O 1
ATOM 8749 N N . ALA B 1 521 ? -12.602 31.969 23.688 1 95 521 ALA B N 1
ATOM 8750 C CA . ALA B 1 521 ? -11.375 32.625 23.266 1 95 521 ALA B CA 1
ATOM 8751 C C . ALA B 1 521 ? -10.336 31.641 22.766 1 95 521 ALA B C 1
ATOM 8753 O O . ALA B 1 521 ? -9.617 31.906 21.797 1 95 521 ALA B O 1
ATOM 8754 N N . GLU B 1 522 ? -10.242 30.547 23.406 1 96.25 522 GLU B N 1
ATOM 8755 C CA . GLU B 1 522 ? -9.289 29.5 23.031 1 96.25 522 GLU B CA 1
ATOM 8756 C C . GLU B 1 522 ? -9.656 28.891 21.672 1 96.25 522 GLU B C 1
ATOM 8758 O O . GLU B 1 522 ? -8.781 28.625 20.844 1 96.25 522 GLU B O 1
ATOM 8763 N N . ILE B 1 523 ? -10.883 28.641 21.422 1 96.69 523 ILE B N 1
ATOM 8764 C CA . ILE B 1 523 ? -11.359 28.125 20.141 1 96.69 523 ILE B CA 1
ATOM 8765 C C . ILE B 1 523 ? -11.062 29.141 19.031 1 96.69 523 ILE B C 1
ATOM 8767 O O . ILE B 1 523 ? -10.641 28.766 17.938 1 96.69 523 ILE B O 1
ATOM 8771 N N . ARG B 1 524 ? -11.219 30.438 19.328 1 94.25 524 ARG B N 1
ATOM 8772 C CA . ARG B 1 524 ? -10.898 31.484 18.375 1 94.25 524 ARG B CA 1
ATOM 8773 C C . ARG B 1 524 ? -9.406 31.484 18.031 1 94.25 524 ARG B C 1
ATOM 8775 O O . ARG B 1 524 ? -9.023 31.766 16.906 1 94.25 524 ARG B O 1
ATOM 8782 N N . LEU B 1 525 ? -8.695 31.234 19.047 1 93.88 525 LEU B N 1
ATOM 8783 C CA . LEU B 1 525 ? -7.254 31.172 18.844 1 93.88 525 LEU B CA 1
ATOM 8784 C C . LEU B 1 525 ? -6.898 30.047 17.875 1 93.88 525 LEU B C 1
ATOM 8786 O O . LEU B 1 525 ? -6.02 30.203 17.031 1 93.88 525 LEU B O 1
ATOM 8790 N N . VAL B 1 526 ? -7.516 28.875 18 1 94.62 526 VAL B N 1
ATOM 8791 C CA . VAL B 1 526 ? -7.305 27.766 17.078 1 94.62 526 VAL B CA 1
ATOM 8792 C C . VAL B 1 526 ? -7.652 28.188 15.656 1 94.62 526 VAL B C 1
ATOM 8794 O O . VAL B 1 526 ? -6.895 27.922 14.719 1 94.62 526 VAL B O 1
ATOM 8797 N N . LYS B 1 527 ? -8.758 28.828 15.531 1 93.06 527 LYS B N 1
ATOM 8798 C CA . LYS B 1 527 ? -9.203 29.297 14.219 1 93.06 527 LYS B CA 1
ATOM 8799 C C . LYS B 1 527 ? -8.203 30.281 13.633 1 93.06 527 LYS B C 1
ATOM 8801 O O . LYS B 1 527 ? -7.879 30.219 12.445 1 93.06 527 LYS B O 1
ATOM 8806 N N . SER B 1 528 ? -7.746 31.172 14.422 1 90.25 528 SER B N 1
ATOM 8807 C CA . SER B 1 528 ? -6.789 32.188 13.969 1 90.25 528 SER B CA 1
ATOM 8808 C C . SER B 1 528 ? -5.496 31.516 13.484 1 90.25 528 SER B C 1
ATOM 8810 O O . SER B 1 528 ? -4.895 31.984 12.508 1 90.25 528 SER B O 1
ATOM 8812 N N . ASN B 1 529 ? -5.055 30.562 14.234 1 89.06 529 ASN B N 1
ATOM 8813 C CA . ASN B 1 529 ? -3.855 29.844 13.828 1 89.06 529 ASN B CA 1
ATOM 8814 C C . ASN B 1 529 ? -4.039 29.172 12.461 1 89.06 529 ASN B C 1
ATOM 8816 O O . ASN B 1 529 ? -3.137 29.203 11.625 1 89.06 529 ASN B O 1
ATOM 8820 N N . LEU B 1 530 ? -5.145 28.562 12.219 1 90.25 530 LEU B N 1
ATOM 8821 C CA . LEU B 1 530 ? -5.445 27.922 10.938 1 90.25 530 LEU B CA 1
ATOM 8822 C C . LEU B 1 530 ? -5.531 28.969 9.828 1 90.25 530 LEU B C 1
ATOM 8824 O O . LEU B 1 530 ? -5.113 28.703 8.695 1 90.25 530 LEU B O 1
ATOM 8828 N N . GLN B 1 531 ? -6.008 30.078 10.148 1 87.88 531 GLN B N 1
ATOM 8829 C CA . GLN B 1 531 ? -6.227 31.141 9.172 1 87.88 531 GLN B CA 1
ATOM 8830 C C . GLN B 1 531 ? -4.906 31.688 8.641 1 87.88 531 GLN B C 1
ATOM 8832 O O . GLN B 1 531 ? -4.812 32.062 7.477 1 87.88 531 GLN B O 1
ATOM 8837 N N . VAL B 1 532 ? -3.936 31.719 9.453 1 80.56 532 VAL B N 1
ATOM 8838 C CA . VAL B 1 532 ? -2.641 32.281 9.078 1 80.56 532 VAL B CA 1
ATOM 8839 C C . VAL B 1 532 ? -2.111 31.562 7.832 1 80.56 532 VAL B C 1
ATOM 8841 O O . VAL B 1 532 ? -1.612 32.219 6.906 1 80.56 532 VAL B O 1
ATOM 8844 N N . ALA B 1 533 ? -2.258 30.312 7.715 1 79.19 533 ALA B N 1
ATOM 8845 C CA . ALA B 1 533 ? -1.723 29.547 6.594 1 79.19 533 ALA B CA 1
ATOM 8846 C C . ALA B 1 533 ? -2.787 29.328 5.523 1 79.19 533 ALA B C 1
ATOM 8848 O O . ALA B 1 533 ? -2.467 29 4.379 1 79.19 533 ALA B O 1
ATOM 8849 N N . ALA B 1 534 ? -4.055 29.547 5.777 1 83.69 534 ALA B N 1
ATOM 8850 C CA . ALA B 1 534 ? -5.188 29.234 4.91 1 83.69 534 ALA B CA 1
ATOM 8851 C C . ALA B 1 534 ? -5.211 30.141 3.684 1 83.69 534 ALA B C 1
ATOM 8853 O O . ALA B 1 534 ? -5.832 29.812 2.672 1 83.69 534 ALA B O 1
ATOM 8854 N N . ASP B 1 535 ? -4.473 31.172 3.66 1 75.94 535 ASP B N 1
ATOM 8855 C CA . ASP B 1 535 ? -4.48 32.094 2.541 1 75.94 535 ASP B CA 1
ATOM 8856 C C . ASP B 1 535 ? -3.631 31.578 1.384 1 75.94 535 ASP B C 1
ATOM 8858 O O . ASP B 1 535 ? -3.818 31.984 0.236 1 75.94 535 ASP B O 1
ATOM 8862 N N . ARG B 1 536 ? -2.805 30.656 1.676 1 75.62 536 ARG B N 1
ATOM 8863 C CA . ARG B 1 536 ? -1.877 30.219 0.639 1 75.62 536 ARG B CA 1
ATOM 8864 C C . ARG B 1 536 ? -1.955 28.719 0.439 1 75.62 536 ARG B C 1
ATOM 8866 O O . ARG B 1 536 ? -1.586 28.203 -0.62 1 75.62 536 ARG B O 1
ATOM 8873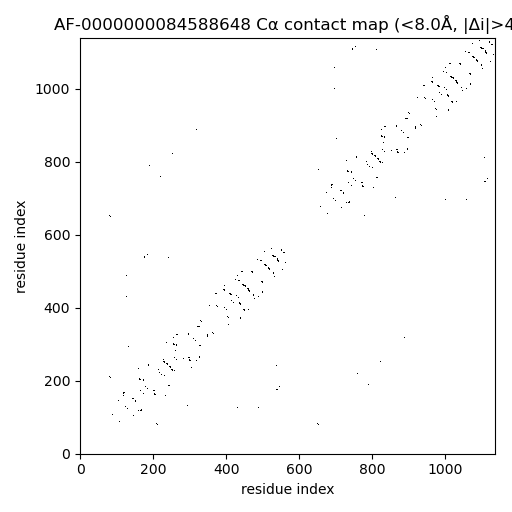 N N . VAL B 1 537 ? -2.312 28.094 1.438 1 84.5 537 VAL B N 1
ATOM 8874 C CA . VAL B 1 537 ? -2.27 26.625 1.397 1 84.5 537 VAL B CA 1
ATOM 8875 C C . VAL B 1 537 ? -3.686 26.062 1.512 1 84.5 537 VAL B C 1
ATOM 8877 O O . VAL B 1 537 ? -4.367 26.281 2.516 1 84.5 537 VAL B O 1
ATOM 8880 N N . ILE B 1 538 ? -4.098 25.312 0.572 1 85.19 538 ILE B N 1
ATOM 8881 C CA . ILE B 1 538 ? -5.477 24.875 0.378 1 85.19 538 ILE B CA 1
ATOM 8882 C C . ILE B 1 538 ? -5.922 24.031 1.567 1 85.19 538 ILE B C 1
ATOM 8884 O O . ILE B 1 538 ? -7.055 24.156 2.037 1 85.19 538 ILE B O 1
ATOM 8888 N N . ILE B 1 539 ? -5.113 23.203 2.117 1 89.25 539 ILE B N 1
ATOM 8889 C CA . ILE B 1 539 ? -5.516 22.281 3.174 1 89.25 539 ILE B CA 1
ATOM 8890 C C . ILE B 1 539 ? -5.93 23.078 4.418 1 89.25 539 ILE B C 1
ATOM 8892 O O . ILE B 1 539 ? -6.879 22.703 5.105 1 89.25 539 ILE B O 1
ATOM 8896 N N . PHE B 1 540 ? -5.262 24.141 4.684 1 89.31 540 PHE B N 1
ATOM 8897 C CA . PHE B 1 540 ? -5.621 24.953 5.836 1 89.31 540 PHE B CA 1
ATOM 8898 C C . PHE B 1 540 ? -6.969 25.625 5.617 1 89.31 540 PHE B C 1
ATOM 8900 O O . PHE B 1 540 ? -7.777 25.719 6.543 1 89.31 540 PHE B O 1
ATOM 8907 N N . SER B 1 541 ? -7.184 26.047 4.43 1 86.44 541 SER B N 1
ATOM 8908 C CA . SER B 1 541 ? -8.453 26.703 4.113 1 86.44 541 SER B CA 1
ATOM 8909 C C . SER B 1 541 ? -9.617 25.734 4.234 1 86.44 541 SER B C 1
ATOM 8911 O O . SER B 1 541 ? -10.656 26.062 4.812 1 86.44 541 SER B O 1
ATOM 8913 N N . ARG B 1 542 ? -9.445 24.625 3.764 1 86.62 542 ARG B N 1
ATOM 8914 C CA . ARG B 1 542 ? -10.508 23.625 3.814 1 86.62 542 ARG B CA 1
ATOM 8915 C C . ARG B 1 542 ? -10.758 23.172 5.246 1 86.62 542 ARG B C 1
ATOM 8917 O O . ARG B 1 542 ? -11.914 23 5.652 1 86.62 542 ARG B O 1
ATOM 8924 N N . GLN B 1 543 ? -9.688 22.969 5.938 1 88.38 543 GLN B N 1
ATOM 8925 C CA . GLN B 1 543 ? -9.828 22.484 7.305 1 88.38 543 GLN B CA 1
ATOM 8926 C C . GLN B 1 543 ? -10.398 23.562 8.227 1 88.38 543 GLN B C 1
ATOM 8928 O O . GLN B 1 543 ? -11.125 23.25 9.172 1 88.38 543 GLN B O 1
ATOM 8933 N N . LEU B 1 544 ? -10.086 24.75 7.875 1 89.25 544 LEU B N 1
ATOM 8934 C CA . LEU B 1 544 ? -10.695 25.859 8.609 1 89.25 544 LEU B CA 1
ATOM 8935 C C . LEU B 1 544 ? -12.211 25.859 8.438 1 89.25 544 LEU B C 1
ATOM 8937 O O . LEU B 1 544 ? -12.945 26 9.414 1 89.25 544 LEU B O 1
ATOM 8941 N N . ARG B 1 545 ? -12.641 25.672 7.281 1 87.31 545 ARG B N 1
ATOM 8942 C CA . ARG B 1 545 ? -14.07 25.625 7.008 1 87.31 545 ARG B CA 1
ATOM 8943 C C . ARG B 1 545 ? -14.719 24.422 7.68 1 87.31 545 ARG B C 1
ATOM 8945 O O . ARG B 1 545 ? -15.836 24.516 8.203 1 87.31 545 ARG B O 1
ATOM 8952 N N . LEU B 1 546 ? -14.086 23.375 7.621 1 86.44 546 LEU B N 1
ATOM 8953 C CA . LEU B 1 546 ? -14.609 22.172 8.25 1 86.44 546 LEU B CA 1
ATOM 8954 C C . LEU B 1 546 ? -14.719 22.344 9.766 1 86.44 546 LEU B C 1
ATOM 8956 O O . LEU B 1 546 ? -15.648 21.844 10.391 1 86.44 546 LEU B O 1
ATOM 8960 N N . PHE B 1 547 ? -13.711 22.984 10.297 1 91.06 547 PHE B N 1
ATOM 8961 C CA . PHE B 1 547 ? -13.734 23.25 11.727 1 91.06 547 PHE B CA 1
ATOM 8962 C C . PHE B 1 547 ? -14.914 24.156 12.086 1 91.06 547 PHE B C 1
ATOM 8964 O O . PHE B 1 547 ? -15.594 23.906 13.086 1 91.06 547 PHE B O 1
ATOM 8971 N N . ASP B 1 548 ? -15.203 25.062 11.234 1 89.5 548 ASP B N 1
ATOM 8972 C CA . ASP B 1 548 ? -16.344 25.938 11.445 1 89.5 548 ASP B CA 1
ATOM 8973 C C . ASP B 1 548 ? -17.656 25.141 11.445 1 89.5 548 ASP B C 1
ATOM 8975 O O . ASP B 1 548 ? -18.516 25.375 12.297 1 89.5 548 ASP B O 1
ATOM 8979 N N . LEU B 1 549 ? -17.75 24.297 10.562 1 85.75 549 LEU B N 1
ATOM 8980 C CA . LEU B 1 549 ? -18.969 23.484 10.453 1 85.75 549 LEU B CA 1
ATOM 8981 C C . LEU B 1 549 ? -19.109 22.562 11.664 1 85.75 549 LEU B C 1
ATOM 8983 O O . LEU B 1 549 ? -20.219 22.359 12.164 1 85.75 549 LEU B O 1
ATOM 8987 N N . GLU B 1 550 ? -18 22.047 12.094 1 88.12 550 GLU B N 1
ATOM 8988 C CA . GLU B 1 550 ? -18.016 21.172 13.258 1 88.12 550 GLU B CA 1
ATOM 8989 C C . GLU B 1 550 ? -18.453 21.938 14.508 1 88.12 550 GLU B C 1
ATOM 8991 O O . GLU B 1 550 ? -19.156 21.375 15.359 1 88.12 550 GLU B O 1
ATOM 8996 N N . VAL B 1 551 ? -17.969 23.109 14.625 1 93.31 551 VAL B N 1
ATOM 8997 C CA . VAL B 1 551 ? -18.344 23.953 15.758 1 93.31 551 VAL B CA 1
ATOM 8998 C C . VAL B 1 551 ? -19.844 24.219 15.75 1 93.31 551 VAL B C 1
ATOM 9000 O O . VAL B 1 551 ? -20.516 24.094 16.781 1 93.31 551 VAL B O 1
ATOM 9003 N N . VAL B 1 552 ? -20.406 24.469 14.609 1 91.19 552 VAL B N 1
ATOM 9004 C CA . VAL B 1 552 ? -21.844 24.734 14.469 1 91.19 552 VAL B CA 1
ATOM 9005 C C . VAL B 1 552 ? -22.641 23.469 14.766 1 91.19 552 VAL B C 1
ATOM 9007 O O . VAL B 1 552 ? -23.672 23.531 15.438 1 91.19 552 VAL B O 1
ATOM 9010 N N . GLU B 1 553 ? -22.141 22.438 14.258 1 89.31 553 GLU B N 1
ATOM 9011 C CA . GLU B 1 553 ? -22.844 21.172 14.445 1 89.31 553 GLU B CA 1
ATOM 9012 C C . GLU B 1 553 ? -22.875 20.766 15.914 1 89.31 553 GLU B C 1
ATOM 9014 O O . GLU B 1 553 ? -23.859 20.219 16.391 1 89.31 553 GLU B O 1
ATOM 9019 N N . THR B 1 554 ? -21.781 21 16.641 1 92.5 554 THR B N 1
ATOM 9020 C CA . THR B 1 554 ? -21.641 20.531 18.016 1 92.5 554 THR B CA 1
ATOM 9021 C C . THR B 1 554 ? -22.266 21.531 18.984 1 92.5 554 THR B C 1
ATOM 9023 O O . THR B 1 554 ? -22.906 21.125 19.953 1 92.5 554 THR B O 1
ATOM 9026 N N . LEU B 1 555 ? -22.109 22.828 18.781 1 94.06 555 LEU B N 1
ATOM 9027 C CA . LEU B 1 555 ? -22.5 23.828 19.766 1 94.06 555 LEU B CA 1
ATOM 9028 C C . LEU B 1 555 ? -23.781 24.547 19.344 1 94.06 555 LEU B C 1
ATOM 9030 O O . LEU B 1 555 ? -24.438 25.203 20.156 1 94.06 555 LEU B O 1
ATOM 9034 N N . GLY B 1 556 ? -24.172 24.391 18.062 1 92.06 556 GLY B N 1
ATOM 9035 C CA . GLY B 1 556 ? -25.328 25.109 17.547 1 92.06 556 GLY B CA 1
ATOM 9036 C C . GLY B 1 556 ? -24.969 26.453 16.953 1 92.06 556 GLY B C 1
ATOM 9037 O O . GLY B 1 556 ? -23.906 27.016 17.25 1 92.06 556 GLY B O 1
ATOM 9038 N N . GLU B 1 557 ? -25.812 27.031 16.234 1 89.81 557 GLU B N 1
ATOM 9039 C CA . GLU B 1 557 ? -25.594 28.266 15.477 1 89.81 557 GLU B CA 1
ATOM 9040 C C . GLU B 1 557 ? -25.469 29.469 16.406 1 89.81 557 GLU B C 1
ATOM 9042 O O . GLU B 1 557 ? -24.672 30.375 16.156 1 89.81 557 GLU B O 1
ATOM 9047 N N . ARG B 1 558 ? -26.203 29.469 17.422 1 87.38 558 ARG B N 1
ATOM 9048 C CA . ARG B 1 558 ? -26.219 30.594 18.344 1 87.38 558 ARG B CA 1
ATOM 9049 C C . ARG B 1 558 ? -24.875 30.734 19.062 1 87.38 558 ARG B C 1
ATOM 9051 O O . ARG B 1 558 ? -24.328 31.828 19.156 1 87.38 558 ARG B O 1
ATOM 9058 N N . GLU B 1 559 ? -24.422 29.656 19.547 1 89.88 559 GLU B N 1
ATOM 9059 C CA . GLU B 1 559 ? -23.141 29.656 20.25 1 89.88 559 GLU B CA 1
ATOM 9060 C C . GLU B 1 559 ? -21.984 29.969 19.297 1 89.88 559 GLU B C 1
ATOM 9062 O O . GLU B 1 559 ? -21.031 30.656 19.656 1 89.88 559 GLU B O 1
ATOM 9067 N N . ALA B 1 560 ? -22.031 29.438 18.125 1 90.12 560 ALA B N 1
ATOM 9068 C CA . ALA B 1 560 ? -21 29.672 17.125 1 90.12 560 ALA B CA 1
ATOM 9069 C C . ALA B 1 560 ? -20.938 31.141 16.734 1 90.12 560 ALA B C 1
ATOM 9071 O O . ALA B 1 560 ? -19.859 31.688 16.5 1 90.12 560 ALA B O 1
ATOM 9072 N N . ALA B 1 561 ? -22.031 31.766 16.703 1 86.5 561 ALA B N 1
ATOM 9073 C CA . ALA B 1 561 ? -22.109 33.188 16.344 1 86.5 561 ALA B CA 1
ATOM 9074 C C . ALA B 1 561 ? -21.438 34.062 17.406 1 86.5 561 ALA B C 1
ATOM 9076 O O . ALA B 1 561 ? -20.859 35.094 17.094 1 86.5 561 ALA B O 1
ATOM 9077 N N . LYS B 1 562 ? -21.516 33.656 18.625 1 84.06 562 LYS B N 1
ATOM 9078 C CA . LYS B 1 562 ? -20.859 34.375 19.703 1 84.06 562 LYS B CA 1
ATOM 9079 C C . LYS B 1 562 ? -19.344 34.375 19.516 1 84.06 562 LYS B C 1
ATOM 9081 O O . LYS B 1 562 ? -18.656 35.312 19.938 1 84.06 562 LYS B O 1
ATOM 9086 N N . MET B 1 563 ? -18.891 33.312 18.938 1 84.25 563 MET B N 1
ATOM 9087 C CA . MET B 1 563 ? -17.453 33.125 18.812 1 84.25 563 MET B CA 1
ATOM 9088 C C . MET B 1 563 ? -16.922 33.812 17.547 1 84.25 563 MET B C 1
ATOM 9090 O O . MET B 1 563 ? -15.836 34.375 17.562 1 84.25 563 MET B O 1
ATOM 9094 N N . PHE B 1 564 ? -17.656 33.688 16.484 1 79.12 564 PHE B N 1
ATOM 9095 C CA . PHE B 1 564 ? -17.109 34.094 15.195 1 79.12 564 PHE B CA 1
ATOM 9096 C C . PHE B 1 564 ? -17.734 35.375 14.703 1 79.12 564 PHE B C 1
ATOM 9098 O O . PHE B 1 564 ? -17.422 35.844 13.602 1 79.12 564 PHE B O 1
ATOM 9105 N N . GLU B 1 565 ? -17.906 36.438 15.477 1 59.94 565 GLU B N 1
ATOM 9106 C CA . GLU B 1 565 ? -18.5 37.719 15.195 1 59.94 565 GLU B CA 1
ATOM 9107 C C . GLU B 1 565 ? -18.766 37.906 13.703 1 59.94 565 GLU B C 1
ATOM 9109 O O . GLU B 1 565 ? -17.938 38.469 12.977 1 59.94 565 GLU B O 1
ATOM 9114 N N . GLY B 1 566 ? -19.766 37.406 13.016 1 51.81 566 GLY B N 1
ATOM 9115 C CA . GLY B 1 566 ? -20.25 37.688 11.68 1 51.81 566 GLY B CA 1
ATOM 9116 C C . GLY B 1 566 ? -19.453 37.031 10.586 1 51.81 566 GLY B C 1
ATOM 9117 O O . GLY B 1 566 ? -19.797 37.094 9.406 1 51.81 566 GLY B O 1
ATOM 9118 N N . ASP B 1 567 ? -18.312 36.5 10.742 1 50.5 567 ASP B N 1
ATOM 9119 C CA . ASP B 1 567 ? -17.422 36.031 9.68 1 50.5 567 ASP B CA 1
ATOM 9120 C C . ASP B 1 567 ? -17.672 34.562 9.32 1 50.5 567 ASP B C 1
ATOM 9122 O O . ASP B 1 567 ? -16.922 33.969 8.562 1 50.5 567 ASP B O 1
ATOM 9126 N N . MET B 1 568 ? -18.375 33.938 9.906 1 46.59 568 MET B N 1
ATOM 9127 C CA . MET B 1 568 ? -18.547 32.5 9.617 1 46.59 568 MET B CA 1
ATOM 9128 C C . MET B 1 568 ? -19.328 32.312 8.312 1 46.59 568 MET B C 1
ATOM 9130 O O . MET B 1 568 ? -19.297 31.234 7.73 1 46.59 568 MET B O 1
ATOM 9134 N N . PHE B 1 569 ? -20.422 33.156 8.086 1 37.94 569 PHE B N 1
ATOM 9135 C CA . PHE B 1 569 ? -21.266 33 6.906 1 37.94 569 PHE B CA 1
ATOM 9136 C C . PHE B 1 569 ? -20.828 33.969 5.809 1 37.94 569 PHE B C 1
ATOM 9138 O O . PHE B 1 569 ? -20.484 35.125 6.086 1 37.94 569 PHE B O 1
#

Organism: NCBI:txid1423351

Solvent-accessible surface area (backbone atoms only — not comparable to full-atom values): 64001 Å² total; per-residue (Å²): 131,86,78,78,82,82,70,91,76,80,84,71,77,80,78,74,79,77,79,76,79,81,75,77,82,79,77,90,74,79,76,72,64,63,64,56,56,56,56,54,51,54,55,52,53,54,55,50,57,64,57,61,73,62,72,66,84,76,76,84,75,74,79,74,84,72,78,76,76,74,80,72,77,79,67,76,72,71,75,60,62,49,66,55,58,74,67,47,72,72,64,61,70,65,58,57,84,77,58,72,82,69,64,95,69,62,64,75,90,49,66,59,66,72,57,44,53,50,30,51,52,44,30,59,60,38,35,74,60,39,63,49,58,37,60,57,70,62,50,59,56,20,64,72,42,54,68,85,39,90,63,23,65,60,62,37,37,52,24,15,43,47,22,48,18,28,70,77,38,91,88,51,56,52,74,73,77,74,60,59,90,81,38,59,61,78,58,54,32,60,56,38,54,33,57,76,67,68,52,76,78,30,57,25,56,44,24,40,50,51,14,53,54,47,31,52,52,29,48,43,41,64,45,60,56,67,51,35,36,41,22,23,43,40,42,17,52,34,22,49,42,58,46,29,52,62,52,24,52,53,27,35,48,51,26,46,51,50,31,48,57,44,47,38,38,39,28,71,70,55,67,34,74,40,64,67,72,61,51,68,63,33,77,54,74,79,70,86,44,59,43,47,48,50,38,47,40,30,43,40,49,50,37,50,38,54,50,39,62,69,36,58,85,50,94,55,80,66,58,63,58,73,86,70,45,53,30,49,56,56,69,26,69,67,40,50,73,67,45,56,78,84,81,65,91,66,53,33,83,78,39,88,48,56,51,64,50,80,60,88,60,44,43,53,66,42,45,38,47,50,44,31,52,53,45,43,55,55,42,53,47,64,74,58,39,62,88,76,35,89,45,48,65,53,44,64,69,27,69,66,47,49,51,49,49,50,50,39,49,36,33,54,54,38,41,47,72,75,49,38,59,73,61,36,41,49,80,66,53,45,44,45,52,55,48,46,65,37,43,47,34,39,48,47,25,66,75,16,58,84,52,31,49,56,78,43,89,79,29,62,38,35,49,51,16,42,52,28,26,50,49,48,50,50,54,50,54,53,35,66,72,28,88,67,59,71,75,31,44,54,77,68,55,57,53,48,46,48,53,25,37,50,42,44,52,50,42,45,65,54,45,55,79,88,52,36,65,60,44,42,51,52,46,47,49,45,52,52,60,37,50,70,46,25,81,69,32,45,35,34,39,37,48,45,52,45,49,52,51,49,45,31,70,72,55,31,63,69,56,41,44,73,59,42,76,72,69,81,114,133,86,82,79,82,83,72,92,77,82,85,72,82,78,80,75,81,78,77,77,77,83,76,76,81,78,77,86,70,77,72,72,61,61,65,55,54,55,57,54,48,54,53,51,52,54,54,47,55,58,58,61,69,61,67,71,81,77,79,80,77,75,79,73,83,71,76,78,77,72,80,72,75,80,68,77,74,71,76,60,62,50,66,55,56,76,67,48,69,69,66,61,70,63,57,58,84,77,58,71,82,69,62,94,69,61,64,75,88,49,68,61,66,71,57,43,54,50,31,52,52,44,30,58,60,38,35,75,62,39,64,48,56,38,60,55,70,62,50,60,55,20,65,71,42,54,70,83,40,90,64,22,64,61,61,37,38,52,25,15,42,45,23,48,17,29,71,79,37,90,86,52,56,53,76,72,77,75,59,56,89,81,38,59,63,77,58,54,34,62,55,37,54,33,58,73,69,67,52,75,80,30,57,26,57,45,25,39,52,50,16,53,52,47,31,51,53,28,50,42,40,64,44,60,54,66,52,37,35,42,23,23,42,41,41,17,52,34,21,48,43,57,46,30,54,60,51,24,52,53,27,34,47,50,26,46,51,48,31,47,56,45,48,39,37,40,28,72,71,55,66,34,75,39,64,67,71,61,51,68,64,33,76,54,73,79,70,87,44,59,44,47,48,50,38,47,42,32,41,39,50,50,36,49,38,54,50,37,62,69,36,58,85,50,94,55,80,66,59,64,60,72,88,70,45,54,32,48,56,55,68,27,68,67,39,50,75,68,46,56,79,84,82,65,90,65,54,34,83,79,40,88,50,55,51,64,50,80,61,88,60,43,45,52,66,42,46,39,48,50,43,32,52,52,46,44,54,54,42,53,48,64,73,58,38,61,88,76,38,89,46,50,65,53,44,65,69,26,70,65,47,48,51,49,48,51,50,40,50,37,32,53,53,37,39,47,71,73,48,38,60,74,62,36,42,48,82,67,53,45,44,45,54,55,50,45,66,38,44,49,34,40,47,47,25,66,74,16,59,84,54,31,48,55,80,43,89,79,28,63,38,35,49,52,16,43,50,29,25,51,49,46,50,50,54,50,52,52,36,67,73,27,88,69,58,70,73,32,43,52,76,67,55,57,54,49,46,48,53,26,37,52,41,43,50,51,43,47,64,53,45,55,78,87,52,36,65,60,44,42,51,52,46,46,48,44,51,51,61,36,49,72,47,24,81,68,31,44,34,35,38,38,49,46,51,45,50,51,51,50,45,30,70,71,56,31,64,69,57,39,47,72,59,42,73,76,66,80,114

Foldseek 3Di:
DDDPPPDDDDPPPPPPPDDDDDPDPPDPDDPPPPVVVVVVVVVVVVVVVVVVVPPDDDPDPPPDPPPDPPPPPPPPPPVPLPQPVQPPLCVLPPPCVVVPDQDPQDDSSADGPVVLVVLLVQLPQQEQCLCQLDLVVQQVVLCPDGPVDPSHDDVLLSLLSQLLSQLVDPSFDADDFDPCVVPPLPDLCVVVVCVVVVHGHGSNRSSLVSSVSVLVVCVVVLHPLSSSLSSLLSSLLSCVLQSNVVSVCVSLLVSQVSLVLQVLLAALCVCVCPPVVVNVRHSDDRAPALLRNSSSNSSNLSSLLSQLLVCLLDLDAGNDDLVSGHYFAHFDSVCNSVRDDPVDDTDGLPDPCQQQDDDPRDDLVSLSSSLSSLSNLLSVCVNPVVVPDPALVCLCPPPSNVVSLVSLVNNLVNLCVVPPLLVQLAPPDRLSNLCSNLSSLLSLLVSQVVSFDLLDPPTPSLVSNQVSLVVNLVSLVSNVVHPDDPSNHRPSSLNSLLSSLVSLLSNLQNDDPVCNVVSLVSNLSSLVSLVSCVVRGNNSVSVSLVSLVVSCVRNNDVSSCVRPVPPND/DPCPPPDPDDPPPPPDPDPPDDPDPPDPDDPVPVVVVVVVVVVVVVVVVVVVVPPDDDPDPPPPPPPDPPPPPPPPVPVPLPQPVQPPLCVVCPPCVVQPDQDPQDDSSAPGPVVLVVLLVQLPQQEQCLCQLDLVVQQVVLCPDGPVDPSHDDVLLSLLSQLLSQLVDPSFDADDFDPCVVPPLPDLCVVVVCVVVVHGHGSNRSSLVSSVSVLVVCVVVLHPLSSSLSSLLSSLLSCVLQSNVVSVCVSLLVSQVSLVLQVLLAALCVVVCPPVVVNVRHSDDRAPALLRNSSSNSSNLSSLLSQLLVCLLDLDAGNDDLVSGHYFAHFDSVCNSVRDDPVDDTDGLPDPCQQQDDDPRDDLVSLSSSLSSLSNLLSVCVNPVVVPDPALVCLCPPPSNVVSLVSLVNNLVNLCVVPPLLVQLADPDALSNLCSNLSSLLSLLVSQVVRFDLLDPPTPSLVSNQVSLVVNLVSLVSNVVHPDDPSNHRPSSLNSLLSSLVSLLSNLQNDDPVCNVVSLVSNLSSLVSLVSCVVRGNNSVSVSLVSLVVSCVRNNDVSSCVRPVPPND